Protein AF-A0A2D6U5F9-F1 (afdb_monomer_lite)

Secondary structure (DSSP, 8-state):
-------------S---------------------PPPHHHHHHHH----SS-----EEE-TT-EEEETTEEEETTT--EEESS-------S-TT----------SS----SS------GGGTS-----S-------GGG-SS-S-SEEE-----SB-TTSPBP-GGGSGGGSSSGGGGSEEEETTEEE-SEEEE--SSSS--EEEEE-EEEETTEEEE-------SPBPBTTTB--BSSGGGS--EE-SSSEEPPPTTEEEE-SS--GGG---EEEEEEEEEEPPGGGEEEEEE-SEEEEEEEEPEETTEEP-HHHHT--TT-EEEEES--S-GGGSEEEEEE--EETTEE----TT-SEEEEEEEEEE--B---SSSSSSPPPPBSS-BHHHHHHTTTSTTS-PSSPPEEEEEEEEEEEESSTTTTTEEEE-SSTT--EEEESGGGGS-GGGGGGTT--TTTS----SSSSS------EE-S-TTTS-TT-TT----EEPSEEEEES--SS-TTS--SEEEEEETTEEEES--TT-TTTTSSEEE-S----SS----SS------SS-----TT-S-----TT-SS---S----TT------SSTT-SS----SSTT-SS----SSTT-SS-----S---S-TT----------TT-TT-------S----SS------SSS--------SS---SS-STT--S-----TT-S------SS-----SS----SS----SS--EE---S--EEEEEEESGGGPPP--B---BTTB--EEEEEEEEEEEEB--TT-S-BTSGGGEEETTTTEEEEEBSSPPPTTT--TT-EEEE-GGGTS-GGG-EEEEEEEEE-SS---TTT-TT-SEEEEE-S-TTPPP-S-BPTT-EEEEEEEEEEEE-BSS-B----TT-EEEEEB---SS---TT-EEEEETTEEEEEEEEEE-TT---EEEEE---SSS--EEEEEETTT--EEE-S----SS-------SSTTSSEEEEESSSSEEEEEETTT--EEE-S-----TT--SEEE-TTT--EEE-SS----B-TTS--B------SSS----SS-----SSS-----S-----SS-EEEEETTEEEEEE-TTS-EEETTEEEEE-TTSPBPEEE----SEEEEEPPTT-EEEE--SS-EEEEPPTTPPTT-EEEEEE-S---BTTB-EEEEPPTT--BTTB--------TT---TT--S-EEEE-STT-EEEEEEE-SB-TTSSB----GGG-EEEEEE-

Structure (mmCIF, N/CA/C/O backbone):
data_AF-A0A2D6U5F9-F1
#
_entry.id   AF-A0A2D6U5F9-F1
#
loop_
_atom_site.group_PDB
_atom_site.id
_atom_site.type_symbol
_atom_site.label_atom_id
_atom_site.label_alt_id
_atom_site.label_comp_id
_atom_site.label_asym_id
_atom_site.label_entity_id
_atom_site.label_seq_id
_atom_site.pdbx_PDB_ins_code
_atom_site.Cartn_x
_atom_site.Cartn_y
_atom_site.Cartn_z
_atom_site.occupancy
_atom_site.B_iso_or_equiv
_atom_site.auth_seq_id
_atom_site.auth_comp_id
_atom_site.auth_asym_id
_atom_site.auth_atom_id
_atom_site.pdbx_PDB_model_num
ATOM 1 N N . GLU A 1 1 ? 73.050 -82.430 -125.285 1.00 37.78 1 GLU A N 1
ATOM 2 C CA . GLU A 1 1 ? 74.460 -82.247 -125.682 1.00 37.78 1 GLU A CA 1
ATOM 3 C C . GLU A 1 1 ? 74.948 -80.925 -125.089 1.00 37.78 1 GLU A C 1
ATOM 5 O O . GLU A 1 1 ? 74.364 -79.891 -125.355 1.00 37.78 1 GLU A O 1
ATOM 10 N N . LEU A 1 2 ? 75.567 -81.007 -123.911 1.00 29.89 2 LEU A N 1
ATOM 11 C CA . LEU A 1 2 ? 76.982 -80.679 -123.686 1.00 29.89 2 LEU A CA 1
ATOM 12 C C . LEU A 1 2 ? 77.349 -79.187 -123.866 1.00 29.89 2 LEU A C 1
ATOM 14 O O . LEU A 1 2 ? 77.885 -78.771 -124.878 1.00 29.89 2 LEU A O 1
ATOM 18 N N . ARG A 1 3 ? 77.220 -78.487 -122.728 1.00 31.97 3 ARG A N 1
ATOM 19 C CA . ARG A 1 3 ? 78.206 -77.569 -122.120 1.00 31.97 3 ARG A CA 1
ATOM 20 C C . ARG A 1 3 ? 78.377 -76.141 -122.675 1.00 31.97 3 ARG A C 1
ATOM 22 O O . ARG A 1 3 ? 79.118 -75.908 -123.617 1.00 31.97 3 ARG A O 1
ATOM 29 N N . ARG A 1 4 ? 77.977 -75.240 -121.763 1.00 36.28 4 ARG A N 1
ATOM 30 C CA . ARG A 1 4 ? 78.707 -74.099 -121.157 1.00 36.28 4 ARG A CA 1
ATOM 31 C C . ARG A 1 4 ? 78.268 -72.682 -121.572 1.00 36.28 4 ARG A C 1
ATOM 33 O O . ARG A 1 4 ? 77.734 -72.509 -122.655 1.00 36.28 4 ARG A O 1
ATOM 40 N N . PRO A 1 5 ? 78.385 -71.715 -120.632 1.00 49.78 5 PRO A N 1
ATOM 41 C CA . PRO A 1 5 ? 77.367 -70.694 -120.394 1.00 49.78 5 PRO A CA 1
ATOM 42 C C . PRO A 1 5 ? 77.846 -69.272 -120.712 1.00 49.78 5 PRO A C 1
ATOM 44 O O . PRO A 1 5 ? 79.041 -68.994 -120.671 1.00 49.78 5 PRO A O 1
ATOM 47 N N . SER A 1 6 ? 76.906 -68.342 -120.858 1.00 29.66 6 SER A N 1
ATOM 48 C CA . SER A 1 6 ? 77.146 -66.930 -120.547 1.00 29.66 6 SER A CA 1
ATOM 49 C C . SER A 1 6 ? 75.837 -66.221 -120.212 1.00 29.66 6 SER A C 1
ATOM 51 O O . SER A 1 6 ? 74.839 -66.352 -120.915 1.00 29.66 6 SER A O 1
ATOM 53 N N . ILE A 1 7 ? 75.876 -65.490 -119.102 1.00 39.53 7 ILE A N 1
ATOM 54 C CA . ILE A 1 7 ? 74.830 -64.620 -118.576 1.00 39.53 7 ILE A CA 1
ATOM 55 C C . ILE A 1 7 ? 74.784 -63.332 -119.416 1.00 39.53 7 ILE A C 1
ATOM 57 O O . ILE A 1 7 ? 75.830 -62.754 -119.697 1.00 39.53 7 ILE A O 1
ATOM 61 N N . ALA A 1 8 ? 73.587 -62.868 -119.768 1.00 31.81 8 ALA A N 1
ATOM 62 C CA . ALA A 1 8 ? 73.297 -61.469 -120.079 1.00 31.81 8 ALA A CA 1
ATOM 63 C C . ALA A 1 8 ? 71.787 -61.242 -119.928 1.00 31.81 8 ALA A C 1
ATOM 65 O O . ALA A 1 8 ? 70.976 -61.951 -120.523 1.00 31.81 8 ALA A O 1
ATOM 66 N N . ARG A 1 9 ? 71.419 -60.269 -119.089 1.00 41.56 9 ARG A N 1
ATOM 67 C CA . ARG A 1 9 ? 70.073 -59.692 -119.043 1.00 41.56 9 ARG A CA 1
ATOM 68 C C . ARG A 1 9 ? 69.928 -58.780 -120.254 1.00 41.56 9 ARG A C 1
ATOM 70 O O . ARG A 1 9 ? 70.746 -57.881 -120.419 1.00 41.56 9 ARG A O 1
ATOM 77 N N . ALA A 1 10 ? 68.888 -58.991 -121.046 1.00 37.97 10 ALA A N 1
ATOM 78 C CA . ALA A 1 10 ? 68.513 -58.112 -122.142 1.00 37.97 10 ALA A CA 1
ATOM 79 C C . ALA A 1 10 ? 67.037 -57.733 -121.989 1.00 37.97 10 ALA A C 1
ATOM 81 O O . ALA A 1 10 ? 66.177 -58.600 -121.823 1.00 37.97 10 ALA A O 1
ATOM 82 N N . GLY A 1 11 ? 66.786 -56.423 -121.986 1.00 32.50 11 GLY A N 1
ATOM 83 C CA . GLY A 1 11 ? 65.466 -55.828 -122.132 1.00 32.50 11 GLY A CA 1
ATOM 84 C C . GLY A 1 11 ? 65.037 -55.838 -123.600 1.00 32.50 11 GLY A C 1
ATOM 85 O O . GLY A 1 11 ? 65.839 -55.592 -124.494 1.00 32.50 11 GLY A O 1
ATOM 86 N N . ASN A 1 12 ? 63.761 -56.141 -123.806 1.00 30.78 12 ASN A N 1
ATOM 87 C CA . ASN A 1 12 ? 63.013 -56.153 -125.065 1.00 30.78 12 ASN A CA 1
ATOM 88 C C . ASN A 1 12 ? 62.202 -54.836 -125.151 1.00 30.78 12 ASN A C 1
ATOM 90 O O . ASN A 1 12 ? 61.698 -54.412 -124.113 1.00 30.78 12 ASN A O 1
ATOM 94 N N . HIS A 1 13 ? 62.004 -54.118 -126.269 1.00 33.66 13 HIS A N 1
ATOM 95 C CA . HIS A 1 13 ? 62.062 -54.396 -127.722 1.00 33.66 13 HIS A CA 1
ATOM 96 C C . HIS A 1 13 ? 62.528 -53.121 -128.482 1.00 33.66 13 HIS A C 1
ATOM 98 O O . HIS A 1 13 ? 62.314 -52.023 -127.981 1.00 33.66 13 HIS A O 1
ATOM 104 N N . THR A 1 14 ? 63.151 -53.168 -129.668 1.00 30.39 14 THR A N 1
ATOM 105 C CA . THR A 1 14 ? 62.549 -53.597 -130.953 1.00 30.39 14 THR A CA 1
ATOM 106 C C . THR A 1 14 ? 63.107 -54.893 -131.554 1.00 30.39 14 THR A C 1
ATOM 108 O O . THR A 1 14 ? 64.291 -55.191 -131.481 1.00 30.39 14 THR A O 1
ATOM 111 N N . PHE A 1 15 ? 62.182 -55.650 -132.142 1.00 35.97 15 PHE A N 1
ATOM 112 C CA . PHE A 1 15 ? 62.238 -57.042 -132.586 1.00 35.97 15 PHE A CA 1
ATOM 113 C C . PHE A 1 15 ? 63.214 -57.348 -133.739 1.00 35.97 15 PHE A C 1
ATOM 115 O O . PHE A 1 15 ? 63.194 -56.660 -134.756 1.00 35.97 15 PHE A O 1
ATOM 122 N N . GLU A 1 16 ? 63.913 -58.487 -133.649 1.00 35.50 16 GLU A N 1
ATOM 123 C CA . GLU A 1 16 ? 64.264 -59.307 -134.817 1.00 35.50 16 GLU A CA 1
ATOM 124 C C . GLU A 1 16 ? 63.254 -60.463 -134.906 1.00 35.50 16 GLU A C 1
ATOM 126 O O . GLU A 1 16 ? 63.136 -61.299 -134.007 1.00 35.50 16 GLU A O 1
ATOM 131 N N . TYR A 1 17 ? 62.460 -60.437 -135.978 1.00 36.56 17 TYR A N 1
ATOM 132 C CA . TYR A 1 17 ? 61.464 -61.444 -136.325 1.00 36.56 17 TYR A CA 1
ATOM 133 C C . TYR A 1 17 ? 62.128 -62.637 -137.019 1.00 36.56 17 TYR A C 1
ATOM 135 O O . TYR A 1 17 ? 62.833 -62.490 -138.015 1.00 36.56 17 TYR A O 1
ATOM 143 N N . LEU A 1 18 ? 61.789 -63.834 -136.542 1.00 33.72 18 LEU A N 1
ATOM 144 C CA . LEU A 1 18 ? 61.851 -65.075 -137.306 1.00 33.72 18 LEU A CA 1
ATOM 145 C C . LEU A 1 18 ? 60.789 -64.998 -138.422 1.00 33.72 18 LEU A C 1
ATOM 147 O O . LEU A 1 18 ? 59.597 -64.933 -138.123 1.00 33.72 18 LEU A O 1
ATOM 151 N N . GLY A 1 19 ? 61.179 -65.024 -139.697 1.00 33.47 19 GLY A N 1
ATOM 152 C CA . GLY A 1 19 ? 60.201 -65.092 -140.787 1.00 33.47 19 GLY A CA 1
ATOM 153 C C . GLY A 1 19 ? 60.813 -65.219 -142.180 1.00 33.47 19 GLY A C 1
ATOM 154 O O . GLY A 1 19 ? 61.546 -64.349 -142.626 1.00 33.47 19 GLY A O 1
ATOM 155 N N . PHE A 1 20 ? 60.492 -66.321 -142.860 1.00 29.47 20 PHE A N 1
ATOM 156 C CA . PHE A 1 20 ? 60.871 -66.674 -144.233 1.00 29.47 20 PHE A CA 1
ATOM 157 C C . PHE A 1 20 ? 60.461 -65.633 -145.298 1.00 29.47 20 PHE A C 1
ATOM 159 O O . PHE A 1 20 ? 59.310 -65.205 -145.319 1.00 29.47 20 PHE A O 1
ATOM 166 N N . GLY A 1 21 ? 61.333 -65.404 -146.292 1.00 29.05 21 GLY A N 1
ATOM 167 C CA . GLY A 1 21 ? 60.948 -64.999 -147.661 1.00 29.05 21 GLY A CA 1
ATOM 168 C C . GLY A 1 21 ? 61.686 -63.770 -148.228 1.00 29.05 21 GLY A C 1
ATOM 169 O O . GLY A 1 21 ? 62.033 -62.887 -147.458 1.00 29.05 21 GLY A O 1
ATOM 170 N N . PRO A 1 22 ? 61.988 -63.706 -149.545 1.00 38.31 22 PRO A N 1
ATOM 171 C CA . PRO A 1 22 ? 63.268 -63.183 -150.032 1.00 38.31 22 PRO A CA 1
ATOM 172 C C . PRO A 1 22 ? 63.221 -61.825 -150.761 1.00 38.31 22 PRO A C 1
ATOM 174 O O . PRO A 1 22 ? 62.235 -61.483 -151.408 1.00 38.31 22 PRO A O 1
ATOM 177 N N . GLY A 1 23 ? 64.385 -61.161 -150.790 1.00 28.16 23 GLY A N 1
ATOM 178 C CA . GLY A 1 23 ? 64.779 -60.139 -151.776 1.00 28.16 23 GLY A CA 1
ATOM 179 C C . GLY A 1 23 ? 64.889 -58.727 -151.180 1.00 28.16 23 GLY A C 1
ATOM 180 O O . GLY A 1 23 ? 63.961 -58.270 -150.537 1.00 28.16 23 GLY A O 1
ATOM 181 N N . ASN A 1 24 ? 65.957 -57.946 -151.352 1.00 32.06 24 ASN A N 1
ATOM 182 C CA . ASN A 1 24 ? 67.089 -58.023 -152.270 1.00 32.06 24 ASN A CA 1
ATOM 183 C C . ASN A 1 24 ? 68.257 -57.187 -151.696 1.00 32.06 24 ASN A C 1
ATOM 185 O O . ASN A 1 24 ? 68.036 -56.134 -151.100 1.00 32.06 24 ASN A O 1
ATOM 189 N N . TYR A 1 25 ? 69.485 -57.666 -151.884 1.00 31.48 25 TYR A N 1
ATOM 190 C CA . TYR A 1 25 ? 70.739 -57.051 -151.438 1.00 31.48 25 TYR A CA 1
ATOM 191 C C . TYR A 1 25 ? 71.212 -55.969 -152.419 1.00 31.48 25 TYR A C 1
ATOM 193 O O . TYR A 1 25 ? 71.072 -56.153 -153.625 1.00 31.48 25 TYR A O 1
ATOM 201 N N . SER A 1 26 ? 71.910 -54.932 -151.936 1.00 35.28 26 SER A N 1
ATOM 202 C CA . SER A 1 26 ? 73.139 -54.507 -152.621 1.00 35.28 26 SER A CA 1
ATOM 203 C C . SER A 1 26 ? 74.097 -53.730 -151.715 1.00 35.28 26 SER A C 1
ATOM 205 O O . SER A 1 26 ? 73.728 -52.822 -150.979 1.00 35.28 26 SER A O 1
ATOM 207 N N . THR A 1 27 ? 75.349 -54.155 -151.803 1.00 38.78 27 THR A N 1
ATOM 208 C CA . THR A 1 27 ? 76.537 -53.856 -151.004 1.00 38.78 27 THR A CA 1
ATOM 209 C C . THR A 1 27 ? 77.435 -52.801 -151.655 1.00 38.78 27 THR A C 1
ATOM 211 O O . THR A 1 27 ? 77.640 -52.849 -152.866 1.00 38.78 27 THR A O 1
ATOM 214 N N . GLY A 1 28 ? 78.083 -51.953 -150.848 1.00 30.64 28 GLY A N 1
ATOM 215 C CA . GLY A 1 28 ? 79.266 -51.172 -151.234 1.00 30.64 28 GLY A CA 1
ATOM 216 C C . GLY A 1 28 ? 80.220 -51.005 -150.043 1.00 30.64 28 GLY A C 1
ATOM 217 O O . GLY A 1 28 ? 79.829 -50.446 -149.025 1.00 30.64 28 GLY A O 1
ATOM 218 N N . LEU A 1 29 ? 81.439 -51.547 -150.148 1.00 33.44 29 LEU A N 1
ATOM 219 C CA . LEU A 1 29 ? 82.498 -51.544 -149.120 1.00 33.44 29 LEU A CA 1
ATOM 220 C C . LEU A 1 29 ? 83.170 -50.154 -148.937 1.00 33.44 29 LEU A C 1
ATOM 222 O O . LEU A 1 29 ? 83.095 -49.329 -149.847 1.00 33.44 29 LEU A O 1
ATOM 226 N N . PRO A 1 30 ? 83.835 -49.893 -147.784 1.00 46.78 30 PRO A N 1
ATOM 227 C CA . PRO A 1 30 ? 84.103 -48.550 -147.255 1.00 46.78 30 PRO A CA 1
ATOM 228 C C . PRO A 1 30 ? 85.498 -47.986 -147.591 1.00 46.78 30 PRO A C 1
ATOM 230 O O . PRO A 1 30 ? 86.468 -48.731 -147.728 1.00 46.78 30 PRO A O 1
ATOM 233 N N . ALA A 1 31 ? 85.613 -46.652 -147.607 1.00 35.50 31 ALA A N 1
ATOM 234 C CA . ALA A 1 31 ? 86.879 -45.912 -147.564 1.00 35.50 31 ALA A CA 1
ATOM 235 C C . ALA A 1 31 ? 87.090 -45.293 -146.165 1.00 35.50 31 ALA A C 1
ATOM 237 O O . ALA A 1 31 ? 86.142 -44.820 -145.541 1.00 35.50 31 ALA A O 1
ATOM 238 N N . ARG A 1 32 ? 88.331 -45.344 -145.659 1.00 38.94 32 ARG A N 1
ATOM 239 C CA . ARG A 1 32 ? 88.732 -44.918 -144.304 1.00 38.94 32 ARG A CA 1
ATOM 240 C C . ARG A 1 32 ? 88.943 -43.393 -144.199 1.00 38.94 32 ARG A C 1
ATOM 242 O O . ARG A 1 32 ? 89.376 -42.755 -145.149 1.00 38.94 32 ARG A O 1
ATOM 249 N N . GLN A 1 33 ? 88.619 -42.910 -143.001 1.00 50.50 33 GLN A N 1
ATOM 250 C CA . GLN A 1 33 ? 88.454 -41.570 -142.401 1.00 50.50 33 GLN A CA 1
ATOM 251 C C . GLN A 1 33 ? 89.731 -40.734 -142.177 1.00 50.50 33 GLN A C 1
ATOM 253 O O . GLN A 1 33 ? 90.789 -41.333 -142.016 1.00 50.50 33 GLN A O 1
ATOM 258 N N . GLU A 1 34 ? 89.612 -39.394 -142.012 1.00 43.81 34 GLU A N 1
ATOM 259 C CA . GLU A 1 34 ? 90.704 -38.569 -141.431 1.00 43.81 34 GLU A CA 1
ATOM 260 C C . GLU A 1 34 ? 90.361 -37.163 -140.824 1.00 43.81 34 GLU A C 1
ATOM 262 O O . GLU A 1 34 ? 91.190 -36.265 -140.907 1.00 43.81 34 GLU A O 1
ATOM 267 N N . ILE A 1 35 ? 89.202 -36.911 -140.173 1.00 52.81 35 ILE A N 1
ATOM 268 C CA . ILE A 1 35 ? 88.971 -35.666 -139.366 1.00 52.81 35 ILE A CA 1
ATOM 269 C C . ILE A 1 35 ? 88.151 -35.959 -138.084 1.00 52.81 35 ILE A C 1
ATOM 271 O O . ILE A 1 35 ? 87.189 -36.725 -138.138 1.00 52.81 35 ILE A O 1
ATOM 275 N N . VAL A 1 36 ? 88.520 -35.344 -136.946 1.00 55.72 36 VAL A N 1
ATOM 276 C CA . VAL A 1 36 ? 87.775 -35.339 -135.661 1.00 55.72 36 VAL A CA 1
ATOM 277 C C . VAL A 1 36 ? 87.019 -34.007 -135.524 1.00 55.72 36 VAL A C 1
ATOM 279 O O . VAL A 1 36 ? 87.637 -32.948 -135.605 1.00 55.72 36 VAL A O 1
ATOM 282 N N . LEU A 1 37 ? 85.694 -34.050 -135.353 1.00 57.41 37 LEU A N 1
ATOM 283 C CA . LEU A 1 37 ? 84.812 -32.872 -135.276 1.00 57.41 37 LEU A CA 1
ATOM 284 C C . LEU A 1 37 ? 84.729 -32.299 -133.842 1.00 57.41 37 LEU A C 1
ATOM 286 O O . LEU A 1 37 ? 84.866 -33.040 -132.871 1.00 57.41 37 LEU A O 1
ATOM 290 N N . THR A 1 38 ? 84.489 -30.986 -133.698 1.00 62.69 38 THR A N 1
ATOM 291 C CA . THR A 1 38 ? 84.202 -30.341 -132.391 1.00 62.69 38 THR A CA 1
ATOM 292 C C . THR A 1 38 ? 82.740 -30.555 -131.969 1.00 62.69 38 THR A C 1
ATOM 294 O O . THR A 1 38 ? 81.891 -30.769 -132.827 1.00 62.69 38 THR A O 1
ATOM 297 N N . ALA A 1 39 ? 82.403 -30.466 -130.673 1.00 59.28 39 ALA A N 1
ATOM 298 C CA . ALA A 1 39 ? 81.063 -30.808 -130.157 1.00 59.28 39 ALA A CA 1
ATOM 299 C C . ALA A 1 39 ? 79.901 -30.034 -130.821 1.00 59.28 39 ALA A C 1
ATOM 301 O O . ALA A 1 39 ? 78.855 -30.615 -131.110 1.00 59.28 39 ALA A O 1
ATOM 302 N N . THR A 1 40 ? 80.092 -28.747 -131.131 1.00 61.75 40 THR A N 1
ATOM 303 C CA . THR A 1 40 ? 79.110 -27.934 -131.870 1.00 61.75 40 THR A CA 1
ATOM 304 C C . THR A 1 40 ? 79.043 -28.333 -133.349 1.00 61.75 40 THR A C 1
ATOM 306 O O . THR A 1 40 ? 77.967 -28.352 -133.940 1.00 61.75 40 THR A O 1
ATOM 309 N N . GLN A 1 41 ? 80.174 -28.705 -133.958 1.00 60.00 41 GLN A N 1
ATOM 310 C CA . GLN A 1 41 ? 80.221 -29.192 -135.343 1.00 60.00 41 GLN A CA 1
ATOM 311 C C . GLN A 1 41 ? 79.633 -30.606 -135.488 1.00 60.00 41 GLN A C 1
ATOM 313 O O . GLN A 1 41 ? 79.055 -30.905 -136.528 1.00 60.00 41 GLN A O 1
ATOM 318 N N . ASP A 1 42 ? 79.711 -31.442 -134.450 1.00 60.34 42 ASP A N 1
ATOM 319 C CA . ASP A 1 42 ? 79.089 -32.771 -134.389 1.00 60.34 42 ASP A CA 1
ATOM 320 C C . ASP A 1 42 ? 77.555 -32.662 -134.250 1.00 60.34 42 ASP A C 1
ATOM 322 O O . ASP A 1 42 ? 76.817 -33.394 -134.910 1.00 60.34 42 ASP A O 1
ATOM 326 N N . TYR A 1 43 ? 77.064 -31.664 -133.495 1.00 61.94 43 TYR A N 1
ATOM 327 C CA . TYR A 1 43 ? 75.639 -31.298 -133.441 1.00 61.94 43 TYR A CA 1
ATOM 328 C C . TYR A 1 43 ? 75.119 -30.795 -134.802 1.00 61.94 43 TYR A C 1
ATOM 330 O O . TYR A 1 43 ? 74.098 -31.277 -135.295 1.00 61.94 43 TYR A O 1
ATOM 338 N N . TYR A 1 44 ? 75.848 -29.893 -135.473 1.00 63.50 44 TYR A N 1
ATOM 339 C CA . TYR A 1 44 ? 75.451 -29.383 -136.795 1.00 63.50 44 TYR A CA 1
ATOM 340 C C . TYR A 1 44 ? 75.586 -30.416 -137.932 1.00 63.50 44 TYR A C 1
ATOM 342 O O . TYR A 1 44 ? 74.803 -30.374 -138.879 1.00 63.50 44 TYR A O 1
ATOM 350 N N . ALA A 1 45 ? 76.516 -31.376 -137.851 1.00 57.66 45 ALA A N 1
ATOM 351 C CA . ALA A 1 45 ? 76.636 -32.465 -138.829 1.00 57.66 45 ALA A CA 1
ATOM 352 C C . ALA A 1 45 ? 75.446 -33.446 -138.789 1.00 57.66 45 ALA A C 1
ATOM 354 O O . ALA A 1 45 ? 75.143 -34.087 -139.797 1.00 57.66 45 ALA A O 1
ATOM 355 N N . GLN A 1 46 ? 74.754 -33.538 -137.648 1.00 57.16 46 GLN A N 1
ATOM 356 C CA . GLN A 1 46 ? 73.573 -34.385 -137.447 1.00 57.16 46 GLN A CA 1
ATOM 357 C C . GLN A 1 46 ? 72.245 -33.633 -137.672 1.00 57.16 46 GLN A C 1
ATOM 359 O O . GLN A 1 46 ? 71.203 -34.264 -137.839 1.00 57.16 46 GLN A O 1
ATOM 364 N N . ALA A 1 47 ? 72.277 -32.297 -137.760 1.00 57.88 47 ALA A N 1
ATOM 365 C CA . ALA A 1 47 ? 71.111 -31.437 -137.957 1.00 57.88 47 ALA A CA 1
ATOM 366 C C . ALA A 1 47 ? 71.209 -30.635 -139.271 1.00 57.88 47 ALA A C 1
ATOM 368 O O . ALA A 1 47 ? 71.656 -29.488 -139.298 1.00 57.88 47 ALA A O 1
ATOM 369 N N . LYS A 1 48 ? 70.749 -31.209 -140.393 1.00 47.41 48 LYS A N 1
ATOM 370 C CA . LYS A 1 48 ? 70.620 -30.468 -141.663 1.00 47.41 48 LYS A CA 1
ATOM 371 C C . LYS A 1 48 ? 69.287 -29.702 -141.695 1.00 47.41 48 LYS A C 1
ATOM 373 O O . LYS A 1 48 ? 68.236 -30.304 -141.891 1.00 47.41 48 LYS A O 1
ATOM 378 N N . ARG A 1 49 ? 69.322 -28.372 -141.531 1.00 55.16 49 ARG A N 1
ATOM 379 C CA . ARG A 1 49 ? 68.185 -27.473 -141.820 1.00 55.16 49 ARG A CA 1
ATOM 380 C C . ARG A 1 49 ? 68.155 -27.167 -143.323 1.00 55.16 49 ARG A C 1
ATOM 382 O O . ARG A 1 49 ? 69.069 -26.528 -143.832 1.00 55.16 49 ARG A O 1
ATOM 389 N N . GLN A 1 50 ? 67.121 -27.619 -144.028 1.00 46.47 50 GLN A N 1
ATOM 390 C CA . GLN A 1 50 ? 66.783 -27.132 -145.369 1.00 46.47 50 GLN A CA 1
ATOM 391 C C . GLN A 1 50 ? 65.270 -26.856 -145.400 1.00 46.47 50 GLN A C 1
ATOM 393 O O . GLN A 1 50 ? 64.481 -27.720 -145.029 1.00 46.47 50 GLN A O 1
ATOM 398 N N . ASP A 1 51 ? 64.921 -25.611 -145.728 1.00 52.00 51 ASP A N 1
ATOM 399 C CA . ASP A 1 51 ? 63.622 -24.917 -145.651 1.00 52.00 51 ASP A CA 1
ATOM 400 C C . ASP A 1 51 ? 62.341 -25.775 -145.572 1.00 52.00 51 ASP A C 1
ATOM 402 O O . ASP A 1 51 ? 61.760 -26.151 -146.590 1.00 52.00 51 ASP A O 1
ATOM 406 N N . GLY A 1 52 ? 61.841 -26.007 -144.345 1.00 47.47 52 GLY A N 1
ATOM 407 C CA . GLY A 1 52 ? 60.516 -26.614 -144.141 1.00 47.47 52 GLY A CA 1
ATOM 408 C C . GLY A 1 52 ? 60.106 -27.082 -142.733 1.00 47.47 52 GLY A C 1
ATOM 409 O O . GLY A 1 52 ? 58.955 -27.478 -142.572 1.00 47.47 52 GLY A O 1
ATOM 410 N N . GLY A 1 53 ? 60.966 -27.044 -141.704 1.00 47.62 53 GLY A N 1
ATOM 411 C CA . GLY A 1 53 ? 60.576 -27.379 -140.318 1.00 47.62 53 GLY A CA 1
ATOM 412 C C . GLY A 1 53 ? 61.669 -28.059 -139.482 1.00 47.62 53 GLY A C 1
ATOM 413 O O . GLY A 1 53 ? 62.614 -28.629 -140.024 1.00 47.62 53 GLY A O 1
ATOM 414 N N . ILE A 1 54 ? 61.551 -27.971 -138.148 1.00 48.34 54 ILE A N 1
ATOM 415 C CA . ILE A 1 54 ? 62.467 -28.600 -137.178 1.00 48.34 54 ILE A CA 1
ATOM 416 C C . ILE A 1 54 ? 62.174 -30.101 -137.110 1.00 48.34 54 ILE A C 1
ATOM 418 O O . ILE A 1 54 ? 61.099 -30.518 -136.682 1.00 48.34 54 ILE A O 1
ATOM 422 N N . VAL A 1 55 ? 63.143 -30.917 -137.518 1.00 47.19 55 VAL A N 1
ATOM 423 C CA . VAL A 1 55 ? 63.081 -32.375 -137.387 1.00 47.19 55 VAL A CA 1
ATOM 424 C C . VAL A 1 55 ? 63.563 -32.754 -135.985 1.00 47.19 55 VAL A C 1
ATOM 426 O O . VAL A 1 55 ? 64.716 -32.515 -135.634 1.00 47.19 55 VAL A O 1
ATOM 429 N N . PHE A 1 56 ? 62.667 -33.320 -135.173 1.00 51.47 56 PHE A N 1
ATOM 430 C CA . PHE A 1 56 ? 62.974 -33.861 -133.847 1.00 51.47 56 PHE A CA 1
ATOM 431 C C . PHE A 1 56 ? 63.834 -35.122 -134.016 1.00 51.47 56 PHE A C 1
ATOM 433 O O . PHE A 1 56 ? 63.340 -36.153 -134.473 1.00 51.47 56 PHE A O 1
ATOM 440 N N . TYR A 1 57 ? 65.129 -35.030 -133.706 1.00 54.75 57 TYR A N 1
ATOM 441 C CA . TYR A 1 57 ? 66.075 -36.140 -133.826 1.00 54.75 57 TYR A CA 1
ATOM 442 C C . TYR A 1 57 ? 66.497 -36.629 -132.437 1.00 54.75 57 TYR A C 1
ATOM 444 O O . TYR A 1 57 ? 66.932 -35.840 -131.598 1.00 54.75 57 TYR A O 1
ATOM 452 N N . THR A 1 58 ? 66.361 -37.936 -132.208 1.00 57.69 58 THR A N 1
ATOM 453 C CA . THR A 1 58 ? 66.928 -38.644 -131.054 1.00 57.69 58 THR A CA 1
ATOM 454 C C . THR A 1 58 ? 67.931 -39.654 -131.586 1.00 57.69 58 THR A C 1
ATOM 456 O O . THR A 1 58 ? 67.545 -40.605 -132.270 1.00 57.69 58 THR A O 1
ATOM 459 N N . GLY A 1 59 ? 69.211 -39.450 -131.303 1.00 58.75 59 GLY A N 1
ATOM 460 C CA . GLY A 1 59 ? 70.273 -40.307 -131.813 1.00 58.75 59 GLY A CA 1
ATOM 461 C C . GLY A 1 59 ? 71.449 -40.372 -130.854 1.00 58.75 59 GLY A C 1
ATOM 462 O O . GLY A 1 59 ? 71.739 -39.415 -130.137 1.00 58.75 59 GLY A O 1
ATOM 463 N N . ILE A 1 60 ? 72.101 -41.531 -130.838 1.00 65.38 60 ILE A N 1
ATOM 464 C CA . ILE A 1 60 ? 73.345 -41.772 -130.110 1.00 65.38 60 ILE A CA 1
ATOM 465 C C . ILE A 1 60 ? 74.487 -41.731 -131.122 1.00 65.38 60 ILE A C 1
ATOM 467 O O . ILE A 1 60 ? 74.427 -42.413 -132.148 1.00 65.38 60 ILE A O 1
ATOM 471 N N . ASN A 1 61 ? 75.516 -40.929 -130.847 1.00 62.22 61 ASN A N 1
ATOM 472 C CA . ASN A 1 61 ? 76.723 -40.916 -131.672 1.00 62.22 61 ASN A CA 1
ATOM 473 C C . ASN A 1 61 ? 77.624 -42.126 -131.349 1.00 62.22 61 ASN A C 1
ATOM 475 O O . ASN A 1 61 ? 77.417 -42.860 -130.381 1.00 62.22 61 ASN A O 1
ATOM 479 N N . SER A 1 62 ? 78.666 -42.340 -132.154 1.00 56.75 62 SER A N 1
ATOM 480 C CA . SER A 1 62 ? 79.607 -43.461 -131.998 1.00 56.75 62 SER A CA 1
ATOM 481 C C . SER A 1 62 ? 80.401 -43.460 -130.680 1.00 56.75 62 SER A C 1
ATOM 483 O O . SER A 1 62 ? 81.070 -44.450 -130.392 1.00 56.75 62 SER A O 1
ATOM 485 N N . ASN A 1 63 ? 80.314 -42.387 -129.882 1.00 61.34 63 ASN A N 1
ATOM 486 C CA . ASN A 1 63 ? 80.943 -42.258 -128.565 1.00 61.34 63 ASN A CA 1
ATOM 487 C C . ASN A 1 63 ? 79.972 -42.545 -127.399 1.00 61.34 63 ASN A C 1
ATOM 489 O O . ASN A 1 63 ? 80.381 -42.474 -126.243 1.00 61.34 63 ASN A O 1
ATOM 493 N N . GLY A 1 64 ? 78.711 -42.901 -127.681 1.00 62.00 64 GLY A N 1
ATOM 494 C CA . GLY A 1 64 ? 77.721 -43.272 -126.665 1.00 62.00 64 GLY A CA 1
ATOM 495 C C . GLY A 1 64 ? 76.991 -42.093 -126.010 1.00 62.00 64 GLY A C 1
ATOM 496 O O . GLY A 1 64 ? 76.335 -42.291 -124.993 1.00 62.00 64 GLY A O 1
ATOM 497 N N . GLU A 1 65 ? 77.083 -40.880 -126.562 1.00 67.44 65 GLU A N 1
ATOM 498 C CA . GLU A 1 65 ? 76.411 -39.682 -126.038 1.00 67.44 65 GLU A CA 1
ATOM 499 C C . GLU A 1 65 ? 75.010 -39.536 -126.656 1.00 67.44 65 GLU A C 1
ATOM 501 O O . GLU A 1 65 ? 74.847 -39.666 -127.873 1.00 67.44 65 GLU A O 1
ATOM 506 N N . LEU A 1 66 ? 73.996 -39.285 -125.818 1.00 67.81 66 LEU A N 1
ATOM 507 C CA . LEU A 1 66 ? 72.594 -39.176 -126.228 1.00 67.81 66 LEU A CA 1
ATOM 508 C C . LEU A 1 66 ? 72.229 -37.710 -126.481 1.00 67.81 66 LEU A C 1
ATOM 510 O O . LEU A 1 66 ? 72.323 -36.876 -125.579 1.00 67.81 66 LEU A O 1
ATOM 514 N N . TYR A 1 67 ? 71.758 -37.415 -127.692 1.00 67.19 67 TYR A N 1
ATOM 515 C CA . TYR A 1 67 ? 71.260 -36.094 -128.069 1.00 67.19 67 TYR A CA 1
ATOM 516 C C . TYR A 1 67 ? 69.731 -36.124 -128.186 1.00 67.19 67 TYR A C 1
ATOM 518 O O . TYR A 1 67 ? 69.176 -36.921 -128.948 1.00 67.19 67 TYR A O 1
ATOM 526 N N . ILE A 1 68 ? 69.053 -35.262 -127.419 1.00 66.31 68 ILE A N 1
ATOM 527 C CA . ILE A 1 68 ? 67.598 -35.040 -127.474 1.00 66.31 68 ILE A CA 1
ATOM 528 C C . ILE A 1 68 ? 67.370 -33.537 -127.648 1.00 66.31 68 ILE A C 1
ATOM 530 O O . ILE A 1 68 ? 67.503 -32.765 -126.698 1.00 66.31 68 ILE A O 1
ATOM 534 N N . GLY A 1 69 ? 67.031 -33.104 -128.863 1.00 67.31 69 GLY A N 1
ATOM 535 C CA . GLY A 1 69 ? 66.873 -31.677 -129.160 1.00 67.31 69 GLY A CA 1
ATOM 536 C C . GLY A 1 69 ? 68.168 -30.890 -128.919 1.00 67.31 69 GLY A C 1
ATOM 537 O O . GLY A 1 69 ? 69.225 -31.285 -129.398 1.00 67.31 69 GLY A O 1
ATOM 538 N N . ASN A 1 70 ? 68.098 -29.792 -128.161 1.00 61.94 70 ASN A N 1
ATOM 539 C CA . ASN A 1 70 ? 69.238 -28.926 -127.819 1.00 61.94 70 ASN A CA 1
ATOM 540 C C . ASN A 1 70 ? 70.033 -29.392 -126.578 1.00 61.94 70 ASN A C 1
ATOM 542 O O . ASN A 1 70 ? 70.856 -28.639 -126.051 1.00 61.94 70 ASN A O 1
ATOM 546 N N . ARG A 1 71 ? 69.776 -30.612 -126.090 1.00 64.88 71 ARG A N 1
ATOM 547 C CA . ARG A 1 71 ? 70.377 -31.166 -124.872 1.00 64.88 71 ARG A CA 1
ATOM 548 C C . ARG A 1 71 ? 71.260 -32.361 -125.204 1.00 64.88 71 ARG A C 1
ATOM 550 O O . ARG A 1 71 ? 70.809 -33.333 -125.816 1.00 64.88 71 ARG A O 1
ATOM 557 N N . LYS A 1 72 ? 72.514 -32.280 -124.763 1.00 66.12 72 LYS A N 1
ATOM 558 C CA . LYS A 1 72 ? 73.481 -33.376 -124.784 1.00 66.12 72 LYS A CA 1
ATOM 559 C C . LYS A 1 72 ? 73.510 -34.031 -123.407 1.00 66.12 72 LYS A C 1
ATOM 561 O O . LYS A 1 72 ? 73.662 -33.340 -122.402 1.00 66.12 72 LYS A O 1
ATOM 566 N N . ILE A 1 73 ? 73.380 -35.354 -123.369 1.00 70.31 73 ILE A N 1
ATOM 567 C CA . ILE A 1 73 ? 73.458 -36.148 -122.140 1.00 70.31 73 ILE A CA 1
ATOM 568 C C . ILE A 1 73 ? 74.577 -37.176 -122.302 1.00 70.31 73 ILE A C 1
ATOM 570 O O . ILE A 1 73 ? 74.536 -38.033 -123.191 1.00 70.31 73 ILE A O 1
ATOM 574 N N . ASN A 1 74 ? 75.594 -37.093 -121.443 1.00 62.47 74 ASN A N 1
ATOM 575 C CA . ASN A 1 74 ? 76.683 -38.065 -121.434 1.00 62.47 74 ASN A CA 1
ATOM 576 C C . ASN A 1 74 ? 76.228 -39.345 -120.713 1.00 62.47 74 ASN A C 1
ATOM 578 O O . ASN A 1 74 ? 75.940 -39.325 -119.517 1.00 62.47 74 ASN A O 1
ATOM 582 N N . ALA A 1 75 ? 76.179 -40.473 -121.428 1.00 60.72 75 ALA A N 1
ATOM 583 C CA . ALA A 1 75 ? 75.630 -41.723 -120.899 1.00 60.72 75 ALA A CA 1
ATOM 584 C C . ALA A 1 75 ? 76.481 -42.384 -119.794 1.00 60.72 75 ALA A C 1
ATOM 586 O O . ALA A 1 75 ? 76.013 -43.333 -119.167 1.00 60.72 75 ALA A O 1
ATOM 587 N N . ILE A 1 76 ? 77.710 -41.911 -119.547 1.00 59.44 76 ILE A N 1
ATOM 588 C CA . ILE A 1 76 ? 78.596 -42.447 -118.500 1.00 59.44 76 ILE A CA 1
ATOM 589 C C . ILE A 1 76 ? 78.578 -41.573 -117.236 1.00 59.44 76 ILE A C 1
ATOM 591 O O . ILE A 1 76 ? 78.600 -42.122 -116.136 1.00 59.44 76 ILE A O 1
ATOM 595 N N . THR A 1 77 ? 78.525 -40.242 -117.360 1.00 62.38 77 THR A N 1
ATOM 596 C CA . THR A 1 77 ? 78.574 -39.322 -116.202 1.00 62.38 77 THR A CA 1
ATOM 597 C C . THR A 1 77 ? 77.209 -38.792 -115.765 1.00 62.38 77 THR A C 1
ATOM 599 O O . THR A 1 77 ? 77.087 -38.313 -114.642 1.00 62.38 77 THR A O 1
ATOM 602 N N . GLY A 1 78 ? 76.175 -38.889 -116.610 1.00 62.59 78 GLY A N 1
ATOM 603 C CA . GLY A 1 78 ? 74.835 -38.372 -116.313 1.00 62.59 78 GLY A CA 1
ATOM 604 C C . GLY A 1 78 ? 74.731 -36.840 -116.305 1.00 62.59 78 GLY A C 1
ATOM 605 O O . GLY A 1 78 ? 73.674 -36.318 -115.965 1.00 62.59 78 GLY A O 1
ATOM 606 N N . GLU A 1 79 ? 75.796 -36.124 -116.676 1.00 62.44 79 GLU A N 1
ATOM 607 C CA . GLU A 1 79 ? 75.784 -34.666 -116.817 1.00 62.44 79 GLU A CA 1
ATOM 608 C C . GLU A 1 79 ? 75.056 -34.238 -118.092 1.00 62.44 79 GLU A C 1
ATOM 610 O O . GLU A 1 79 ? 75.201 -34.841 -119.164 1.00 62.44 79 GLU A O 1
ATOM 615 N N . GLU A 1 80 ? 74.268 -33.175 -117.950 1.00 64.88 80 GLU A N 1
ATOM 616 C CA . GLU A 1 80 ? 73.387 -32.649 -118.983 1.00 64.88 80 GLU A CA 1
ATOM 617 C C . GLU A 1 80 ? 73.814 -31.235 -119.349 1.00 64.88 80 GLU A C 1
ATOM 619 O O . GLU A 1 80 ? 73.827 -30.335 -118.509 1.00 64.88 80 GLU A O 1
ATOM 624 N N . GLU A 1 81 ? 74.143 -31.036 -120.619 1.00 63.22 81 GLU A N 1
ATOM 625 C CA . GLU A 1 81 ? 74.561 -29.745 -121.142 1.00 63.22 81 GLU A CA 1
ATOM 626 C C . GLU A 1 81 ? 73.534 -29.256 -122.170 1.00 63.22 81 GLU A C 1
ATOM 628 O O . GLU A 1 81 ? 73.241 -29.931 -123.165 1.00 63.22 81 GLU A O 1
ATOM 633 N N . PHE A 1 82 ? 72.960 -28.078 -121.911 1.00 62.12 82 PHE A N 1
ATOM 634 C CA . PHE A 1 82 ? 72.130 -27.365 -122.878 1.00 62.12 82 PHE A CA 1
ATOM 635 C C . PHE A 1 82 ? 73.041 -26.574 -123.807 1.00 62.12 82 PHE A C 1
ATOM 637 O O . PHE A 1 82 ? 73.691 -25.618 -123.386 1.00 62.12 82 PHE A O 1
ATOM 644 N N . LEU A 1 83 ? 73.065 -26.974 -125.074 1.00 62.25 83 LEU A N 1
ATOM 645 C CA . LEU A 1 83 ? 73.941 -26.387 -126.086 1.00 62.25 83 LEU A CA 1
ATOM 646 C C . LEU A 1 83 ? 73.394 -25.045 -126.628 1.00 62.25 83 LEU A C 1
ATOM 648 O O . LEU A 1 83 ? 74.115 -24.331 -127.316 1.00 62.25 83 LEU A O 1
ATOM 652 N N . GLU A 1 84 ? 72.165 -24.667 -126.245 1.00 56.47 84 GLU A N 1
ATOM 653 C CA . GLU A 1 84 ? 71.577 -23.319 -126.362 1.00 56.47 84 GLU A CA 1
ATOM 654 C C . GLU A 1 84 ? 70.764 -22.995 -125.087 1.00 56.47 84 GLU A C 1
ATOM 656 O O . GLU A 1 84 ? 69.717 -23.606 -124.855 1.00 56.47 84 GLU A O 1
ATOM 661 N N . ARG A 1 85 ? 71.221 -22.033 -124.262 1.00 52.03 85 ARG A N 1
ATOM 662 C CA . ARG A 1 85 ? 70.474 -21.460 -123.119 1.00 52.03 85 ARG A CA 1
ATOM 663 C C . ARG A 1 85 ? 70.249 -19.964 -123.355 1.00 52.03 85 ARG A C 1
ATOM 665 O O . ARG A 1 85 ? 71.190 -19.273 -123.734 1.00 52.03 85 ARG A O 1
ATOM 672 N N . ALA A 1 86 ? 69.054 -19.452 -123.060 1.00 47.69 86 ALA A N 1
ATOM 673 C CA . ALA A 1 86 ? 68.844 -18.012 -122.926 1.00 47.69 86 ALA A CA 1
ATOM 674 C C . ALA A 1 86 ? 69.443 -17.563 -121.583 1.00 47.69 86 ALA A C 1
ATOM 676 O O . ALA A 1 86 ? 68.896 -17.857 -120.521 1.00 47.69 86 ALA A O 1
ATOM 677 N N . ALA A 1 87 ? 70.612 -16.932 -121.631 1.00 46.97 87 ALA A N 1
ATOM 678 C CA . ALA A 1 87 ? 71.235 -16.259 -120.500 1.00 46.97 87 ALA A CA 1
ATOM 679 C C . ALA A 1 87 ? 71.268 -14.763 -120.810 1.00 46.97 87 ALA A C 1
ATOM 681 O O . ALA A 1 87 ? 71.599 -14.379 -121.929 1.00 46.97 87 ALA A O 1
ATOM 682 N N . LEU A 1 88 ? 70.897 -13.944 -119.830 1.00 43.66 88 LEU A N 1
ATOM 683 C CA . LEU A 1 88 ? 70.991 -12.493 -119.926 1.00 43.66 88 LEU A CA 1
ATOM 684 C C . LEU A 1 88 ? 72.474 -12.121 -119.852 1.00 43.66 88 LEU A C 1
ATOM 686 O O . LEU A 1 88 ? 73.112 -12.321 -118.819 1.00 43.66 88 LEU A O 1
ATOM 690 N N . ILE A 1 89 ? 73.017 -11.664 -120.973 1.00 49.03 89 ILE A N 1
ATOM 691 C CA . ILE A 1 89 ? 74.355 -11.090 -121.077 1.00 49.03 89 ILE A CA 1
ATOM 692 C C . ILE A 1 89 ? 74.126 -9.631 -121.449 1.00 49.03 89 ILE A C 1
ATOM 694 O O . ILE A 1 89 ? 73.355 -9.356 -122.367 1.00 49.03 89 ILE A O 1
ATOM 698 N N . ASP A 1 90 ? 74.739 -8.735 -120.686 1.00 46.59 90 ASP A N 1
ATOM 699 C CA . ASP A 1 90 ? 74.737 -7.298 -120.946 1.00 46.59 90 ASP A CA 1
ATOM 700 C C . ASP A 1 90 ? 75.325 -7.034 -122.343 1.00 46.59 90 ASP A C 1
ATOM 702 O O . ASP A 1 90 ? 76.310 -7.677 -122.724 1.00 46.59 90 ASP A O 1
ATOM 706 N N . SER A 1 91 ? 74.694 -6.173 -123.140 1.00 51.16 91 SER A N 1
ATOM 707 C CA . SER A 1 91 ? 75.201 -5.826 -124.470 1.00 51.16 91 SER A CA 1
ATOM 708 C C . SER A 1 91 ? 76.111 -4.608 -124.371 1.00 51.16 91 SER A C 1
ATOM 710 O O . SER A 1 91 ? 75.674 -3.578 -123.876 1.00 51.16 91 SER A O 1
ATOM 712 N N . ASP A 1 92 ? 77.334 -4.702 -124.903 1.00 56.03 92 ASP A N 1
ATOM 713 C CA . ASP A 1 92 ? 78.321 -3.605 -124.992 1.00 56.03 92 ASP A CA 1
ATOM 714 C C . ASP A 1 92 ? 77.925 -2.499 -126.010 1.00 56.03 92 ASP A C 1
ATOM 716 O O . ASP A 1 92 ? 78.785 -1.952 -126.703 1.00 56.03 92 ASP A O 1
ATOM 720 N N . ASP A 1 93 ? 76.633 -2.194 -126.159 1.00 53.25 93 ASP A N 1
ATOM 721 C CA . ASP A 1 93 ? 76.135 -1.148 -127.060 1.00 53.25 93 ASP A CA 1
ATOM 722 C C . ASP A 1 93 ? 75.346 -0.101 -126.255 1.00 53.25 93 ASP A C 1
ATOM 724 O O . ASP A 1 93 ? 74.188 -0.304 -125.894 1.00 53.25 93 ASP A O 1
ATOM 728 N N . ASP A 1 94 ? 76.013 1.013 -125.939 1.00 57.03 94 ASP A N 1
ATOM 729 C CA . ASP A 1 94 ? 75.540 2.101 -125.064 1.00 57.03 94 ASP A CA 1
ATOM 730 C C . ASP A 1 94 ? 74.479 3.025 -125.720 1.00 57.03 94 ASP A C 1
ATOM 732 O O . ASP A 1 94 ? 74.205 4.110 -125.204 1.00 57.03 94 ASP A O 1
ATOM 736 N N . GLU A 1 95 ? 73.872 2.642 -126.852 1.00 56.28 95 GLU A N 1
ATOM 737 C CA . GLU A 1 95 ? 72.856 3.455 -127.556 1.00 56.28 95 GLU A CA 1
ATOM 738 C C . GLU A 1 95 ? 71.531 2.729 -127.870 1.00 56.28 95 GLU A C 1
ATOM 740 O O . GLU A 1 95 ? 70.758 3.193 -128.709 1.00 56.28 95 GLU A O 1
ATOM 745 N N . ASP A 1 96 ? 71.201 1.650 -127.153 1.00 48.69 96 ASP A N 1
ATOM 746 C CA . ASP A 1 96 ? 69.819 1.153 -127.088 1.00 48.69 96 ASP A CA 1
ATOM 747 C C . ASP A 1 96 ? 69.166 1.582 -125.761 1.00 48.69 96 ASP A C 1
ATOM 749 O O . ASP A 1 96 ? 69.366 0.982 -124.703 1.00 48.69 96 ASP A O 1
ATOM 753 N N . ASP A 1 97 ? 68.343 2.635 -125.827 1.00 47.41 97 ASP A N 1
ATOM 754 C CA . ASP A 1 97 ? 67.403 3.029 -124.771 1.00 47.41 97 ASP A CA 1
ATOM 755 C C . ASP A 1 97 ? 66.398 1.881 -124.521 1.00 47.41 97 ASP A C 1
ATOM 757 O O . ASP A 1 97 ? 65.280 1.857 -125.052 1.00 47.41 97 ASP A O 1
ATOM 761 N N . ILE A 1 98 ? 66.762 0.914 -123.671 1.00 48.16 98 ILE A N 1
ATOM 762 C CA . ILE A 1 98 ? 65.807 -0.026 -123.070 1.00 48.16 98 ILE A CA 1
ATOM 763 C C . ILE A 1 98 ? 64.983 0.742 -122.030 1.00 48.16 98 ILE A C 1
ATOM 765 O O . ILE A 1 98 ? 65.248 0.779 -120.828 1.00 48.16 98 ILE A O 1
ATOM 769 N N . SER A 1 99 ? 63.931 1.378 -122.536 1.00 45.94 99 SER A N 1
ATOM 770 C CA . SER A 1 99 ? 62.809 1.893 -121.765 1.00 45.94 99 SER A CA 1
ATOM 771 C C . SER A 1 99 ? 62.084 0.736 -121.067 1.00 45.94 99 SER A C 1
ATOM 773 O O . SER A 1 99 ? 61.508 -0.132 -121.717 1.00 45.94 99 SER A O 1
ATOM 775 N N . SER A 1 100 ? 62.109 0.736 -119.733 1.00 49.00 100 SER A N 1
ATOM 776 C CA . SER A 1 100 ? 61.241 -0.042 -118.835 1.00 49.00 100 SER A CA 1
ATOM 777 C C . SER A 1 100 ? 61.053 -1.529 -119.182 1.00 49.00 100 SER A C 1
ATOM 779 O O . SER A 1 100 ? 60.153 -1.924 -119.926 1.00 49.00 100 SER A O 1
ATOM 781 N N . LEU A 1 101 ? 61.830 -2.392 -118.532 1.00 46.78 101 LEU A N 1
ATOM 782 C CA . LEU A 1 101 ? 61.552 -3.822 -118.521 1.00 46.78 101 LEU A CA 1
ATOM 783 C C . LEU A 1 101 ? 60.313 -4.109 -117.645 1.00 46.78 101 LEU A C 1
ATOM 785 O O . LEU A 1 101 ? 60.414 -4.259 -116.429 1.00 46.78 101 LEU A O 1
ATOM 789 N N . VAL A 1 102 ? 59.131 -4.185 -118.261 1.00 48.19 102 VAL A N 1
ATOM 790 C CA . VAL A 1 102 ? 57.907 -4.697 -117.624 1.00 48.19 102 VAL A CA 1
ATOM 791 C C . VAL A 1 102 ? 57.945 -6.226 -117.671 1.00 48.19 102 VAL A C 1
ATOM 793 O O . VAL A 1 102 ? 57.620 -6.833 -118.690 1.00 48.19 102 VAL A O 1
ATOM 796 N N . THR A 1 103 ? 58.350 -6.874 -116.578 1.00 59.56 103 THR A N 1
ATOM 797 C CA . THR A 1 103 ? 58.236 -8.333 -116.426 1.00 59.56 103 THR A CA 1
ATOM 798 C C . THR A 1 103 ? 56.909 -8.694 -115.761 1.00 59.56 103 THR A C 1
ATOM 800 O O . THR A 1 103 ? 56.720 -8.535 -114.558 1.00 59.56 103 THR A O 1
ATOM 803 N N . THR A 1 104 ? 55.965 -9.220 -116.541 1.00 57.78 104 THR A N 1
ATOM 804 C CA . THR A 1 104 ? 54.792 -9.924 -116.009 1.00 57.78 104 THR A CA 1
ATOM 805 C C . THR A 1 104 ? 55.108 -11.411 -115.901 1.00 57.78 104 THR A C 1
ATOM 807 O O . THR A 1 104 ? 55.373 -12.064 -116.908 1.00 57.78 104 THR A O 1
ATOM 810 N N . PHE A 1 105 ? 55.069 -11.966 -114.692 1.00 63.44 105 PHE A N 1
ATOM 811 C CA . PHE A 1 105 ? 55.175 -13.410 -114.495 1.00 63.44 105 PHE A CA 1
ATOM 812 C C . PHE A 1 105 ? 53.780 -14.042 -114.613 1.00 63.44 105 PHE A C 1
ATOM 814 O O . PHE A 1 105 ? 52.914 -13.787 -113.781 1.00 63.44 105 PHE A O 1
ATOM 821 N N . GLU A 1 106 ? 53.545 -14.865 -115.642 1.00 61.97 106 GLU A N 1
ATOM 822 C CA . GLU A 1 106 ? 52.266 -15.585 -115.836 1.00 61.97 106 GLU A CA 1
ATOM 823 C C . GLU A 1 106 ? 52.076 -16.763 -114.859 1.00 61.97 106 GLU A C 1
ATOM 825 O O . GLU A 1 106 ? 50.996 -17.346 -114.764 1.00 61.97 106 GLU A O 1
ATOM 830 N N . VAL A 1 107 ? 53.123 -17.111 -114.109 1.00 66.50 107 VAL A N 1
ATOM 831 C CA . VAL A 1 107 ? 53.151 -18.186 -113.110 1.00 66.50 107 VAL A CA 1
ATOM 832 C C . VAL A 1 107 ? 53.671 -17.661 -111.769 1.00 66.50 107 VAL A C 1
ATOM 834 O O . VAL A 1 107 ? 54.486 -16.736 -111.761 1.00 66.50 107 VAL A O 1
ATOM 837 N N . PRO A 1 108 ? 53.234 -18.240 -110.629 1.00 69.75 108 PRO A N 1
ATOM 838 C CA . PRO A 1 108 ? 53.704 -17.832 -109.309 1.00 69.75 108 PRO A CA 1
ATOM 839 C C . PRO A 1 108 ? 55.231 -17.873 -109.211 1.00 69.75 108 PRO A C 1
ATOM 841 O O . PRO A 1 108 ? 55.854 -18.888 -109.524 1.00 69.75 108 PRO A O 1
ATOM 844 N N . VAL A 1 109 ? 55.824 -16.776 -108.743 1.00 69.81 109 VAL A N 1
ATOM 845 C CA . VAL A 1 109 ? 57.268 -16.668 -108.506 1.00 69.81 109 VAL A CA 1
ATOM 846 C C . VAL A 1 109 ? 57.551 -16.898 -107.028 1.00 69.81 109 VAL A C 1
ATOM 848 O O . VAL A 1 109 ? 56.891 -16.323 -106.164 1.00 69.81 109 VAL A O 1
ATOM 851 N N . THR A 1 110 ? 58.547 -17.729 -106.727 1.00 75.81 110 THR A N 1
ATOM 852 C CA . THR A 1 110 ? 59.090 -17.886 -105.374 1.00 75.81 110 THR A CA 1
ATOM 853 C C . THR A 1 110 ? 60.462 -17.228 -105.309 1.00 75.81 110 THR A C 1
ATOM 855 O O . THR A 1 110 ? 61.369 -17.601 -106.050 1.00 75.81 110 THR A O 1
ATOM 858 N N . PHE A 1 111 ? 60.619 -16.259 -104.410 1.00 78.25 111 PHE A N 1
ATOM 859 C CA . PHE A 1 111 ? 61.913 -15.666 -104.080 1.00 78.25 111 PHE A CA 1
ATOM 860 C C . PHE A 1 111 ? 62.509 -16.432 -102.890 1.00 78.25 111 PHE A C 1
ATOM 862 O O . PHE A 1 111 ? 61.881 -16.518 -101.841 1.00 78.25 111 PHE A O 1
ATOM 869 N N . ASN A 1 112 ? 63.709 -17.004 -103.041 1.00 73.56 112 ASN A N 1
ATOM 870 C CA . ASN A 1 112 ? 64.356 -17.818 -101.994 1.00 73.56 112 ASN A CA 1
ATOM 871 C C . ASN A 1 112 ? 65.055 -16.989 -100.894 1.00 73.56 112 ASN A C 1
ATOM 873 O O . ASN A 1 112 ? 65.553 -17.558 -99.925 1.00 73.56 112 ASN A O 1
ATOM 877 N N . GLN A 1 113 ? 65.148 -15.667 -101.064 1.00 78.31 113 GLN A N 1
ATOM 878 C CA . GLN A 1 113 ? 65.768 -14.740 -100.110 1.00 78.31 113 GLN A CA 1
ATOM 879 C C . GLN A 1 113 ? 64.797 -13.591 -99.792 1.00 78.31 113 GLN A C 1
ATOM 881 O O . GLN A 1 113 ? 63.692 -13.845 -99.323 1.00 78.31 113 GLN A O 1
ATOM 886 N N . ASN A 1 114 ? 65.184 -12.337 -100.028 1.00 73.00 114 ASN A N 1
ATOM 887 C CA . ASN A 1 114 ? 64.366 -11.156 -99.781 1.00 73.00 114 ASN A CA 1
ATOM 888 C C . ASN A 1 114 ? 63.739 -10.615 -101.075 1.00 73.00 114 ASN A C 1
ATOM 890 O O . ASN A 1 114 ? 64.278 -10.766 -102.169 1.00 73.00 114 ASN A O 1
ATOM 894 N N . ILE A 1 115 ? 62.596 -9.948 -100.923 1.00 82.00 115 ILE A N 1
ATOM 895 C CA . ILE A 1 115 ? 62.014 -9.072 -1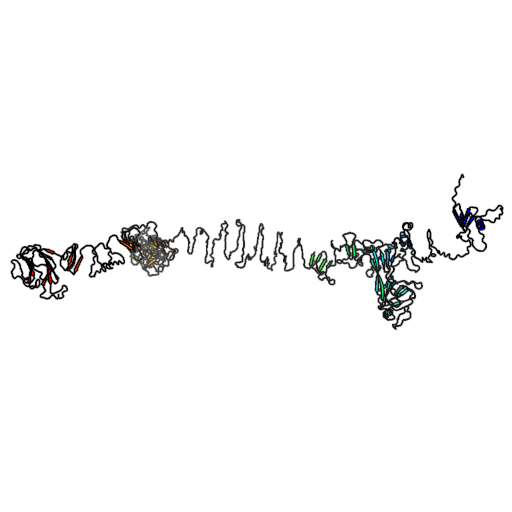01.938 1.00 82.00 115 ILE A CA 1
ATOM 896 C C . ILE A 1 115 ? 62.099 -7.636 -101.416 1.00 82.00 115 ILE A C 1
ATOM 898 O O . ILE A 1 115 ? 61.666 -7.351 -100.300 1.00 82.00 115 ILE A O 1
ATOM 902 N N . THR A 1 116 ? 62.677 -6.734 -102.208 1.00 77.81 116 THR A N 1
ATOM 903 C CA . THR A 1 116 ? 62.706 -5.294 -101.924 1.00 77.81 116 THR A CA 1
ATOM 904 C C . THR A 1 116 ? 61.913 -4.585 -103.010 1.00 77.81 116 THR A C 1
ATOM 906 O O . THR A 1 116 ? 62.237 -4.706 -104.189 1.00 77.81 116 THR A O 1
ATOM 909 N N . VAL A 1 117 ? 60.861 -3.870 -102.615 1.00 79.62 117 VAL A N 1
ATOM 910 C CA . VAL A 1 117 ? 60.005 -3.098 -103.523 1.00 79.62 117 VAL A CA 1
ATOM 911 C C . VAL A 1 117 ? 60.239 -1.620 -103.232 1.00 79.62 117 VAL A C 1
ATOM 913 O O . VAL A 1 117 ? 59.868 -1.142 -102.164 1.00 79.62 117 VAL A O 1
ATOM 916 N N . ASN A 1 118 ? 60.875 -0.913 -104.167 1.00 72.50 118 ASN A N 1
ATOM 917 C CA . ASN A 1 118 ? 61.170 0.515 -104.050 1.00 72.50 118 ASN A CA 1
ATOM 918 C C . ASN A 1 118 ? 60.312 1.299 -105.051 1.00 72.50 118 ASN A C 1
ATOM 920 O O . ASN A 1 118 ? 60.457 1.132 -106.260 1.00 72.50 118 ASN A O 1
ATOM 924 N N . GLY A 1 119 ? 59.431 2.164 -104.552 1.00 67.06 119 GLY A N 1
ATOM 925 C CA . GLY A 1 119 ? 58.589 3.040 -105.371 1.00 67.06 119 GLY A CA 1
ATOM 926 C C . GLY A 1 119 ? 59.272 4.367 -105.705 1.00 67.06 119 GLY A C 1
ATOM 927 O O . GLY A 1 119 ? 58.894 5.389 -105.144 1.00 67.06 119 GLY A O 1
ATOM 928 N N . GLY A 1 120 ? 60.288 4.349 -106.578 1.00 58.84 120 GLY A N 1
ATOM 929 C CA . GLY A 1 120 ? 60.896 5.560 -107.161 1.00 58.84 120 GLY A CA 1
ATOM 930 C C . GLY A 1 120 ? 61.239 6.661 -106.150 1.00 58.84 120 GLY A C 1
ATOM 931 O O . GLY A 1 120 ? 60.718 7.761 -106.264 1.00 58.84 120 GLY A O 1
ATOM 932 N N . GLU A 1 121 ? 62.023 6.338 -105.115 1.00 67.62 121 GLU A N 1
ATOM 933 C CA . GLU A 1 121 ? 62.459 7.283 -104.063 1.00 67.62 121 GLU A CA 1
ATOM 934 C C . GLU A 1 121 ? 61.331 8.085 -103.373 1.00 67.62 121 GLU A C 1
ATOM 936 O O . GLU A 1 121 ? 61.575 9.134 -102.786 1.00 67.62 121 GLU A O 1
ATOM 941 N N . GLY A 1 122 ? 60.096 7.566 -103.378 1.00 63.97 122 GLY A N 1
ATOM 942 C CA . GLY A 1 122 ? 58.934 8.192 -102.737 1.00 63.97 122 GLY A CA 1
ATOM 943 C C . GLY A 1 122 ? 57.988 8.918 -103.696 1.00 63.97 122 GLY A C 1
ATOM 944 O O . GLY A 1 122 ? 56.928 9.366 -103.265 1.00 63.97 122 GLY A O 1
ATOM 945 N N . GLU A 1 123 ? 58.310 8.988 -104.991 1.00 64.56 123 GLU A N 1
ATOM 946 C CA . GLU A 1 123 ? 57.462 9.630 -106.006 1.00 64.56 123 GLU A CA 1
ATOM 947 C C . GLU A 1 123 ? 56.343 8.711 -106.533 1.00 64.56 123 GLU A C 1
ATOM 949 O O . GLU A 1 123 ? 55.350 9.191 -107.083 1.00 64.56 123 GLU A O 1
ATOM 954 N N . LEU A 1 124 ? 56.470 7.385 -106.361 1.00 72.00 124 LEU A N 1
ATOM 955 C CA . LEU A 1 124 ? 55.522 6.390 -106.877 1.00 72.00 124 LEU A CA 1
ATOM 956 C C . LEU A 1 124 ? 55.014 5.436 -105.784 1.00 72.00 124 LEU A C 1
ATOM 958 O O . LEU A 1 124 ? 55.765 4.951 -104.939 1.00 72.00 124 LEU A O 1
ATOM 962 N N . VAL A 1 125 ? 53.723 5.095 -105.840 1.00 71.00 125 VAL A N 1
ATOM 963 C CA . VAL A 1 125 ? 53.074 4.198 -104.867 1.00 71.00 125 VAL A CA 1
ATOM 964 C C . VAL A 1 125 ? 53.267 2.729 -105.256 1.00 71.00 125 VAL A C 1
ATOM 966 O O . VAL A 1 125 ? 52.923 2.317 -106.364 1.00 71.00 125 VAL A O 1
ATOM 969 N N . SER A 1 126 ? 53.750 1.911 -104.317 1.00 79.88 126 SER A N 1
ATOM 970 C CA . SER A 1 126 ? 53.794 0.449 -104.465 1.00 79.88 126 SER A CA 1
ATOM 971 C C . SER A 1 126 ? 52.450 -0.167 -104.065 1.00 79.88 126 SER A C 1
ATOM 973 O O . SER A 1 126 ? 52.076 -0.125 -102.897 1.00 79.88 126 SER A O 1
ATOM 975 N N . ASN A 1 127 ? 51.722 -0.747 -105.024 1.00 76.75 127 ASN A N 1
ATOM 976 C CA . ASN A 1 127 ? 50.392 -1.322 -104.799 1.00 76.75 127 ASN A CA 1
ATOM 977 C C . ASN A 1 127 ? 50.402 -2.857 -104.892 1.00 76.75 127 ASN A C 1
ATOM 979 O O . ASN A 1 127 ? 50.811 -3.418 -105.908 1.00 76.75 127 ASN A O 1
ATOM 983 N N . PHE A 1 128 ? 49.855 -3.536 -103.879 1.00 82.81 128 PHE A N 1
ATOM 984 C CA . PHE A 1 128 ? 49.491 -4.956 -103.944 1.00 82.81 128 PHE A CA 1
ATOM 985 C C . PHE A 1 128 ? 47.977 -5.071 -104.187 1.00 82.81 128 PHE A C 1
ATOM 987 O O . PHE A 1 128 ? 47.180 -5.005 -103.257 1.00 82.81 128 PHE A O 1
ATOM 994 N N . ASN A 1 129 ? 47.558 -5.227 -105.447 1.00 78.44 129 ASN A N 1
ATOM 995 C CA . ASN A 1 129 ? 46.141 -5.175 -105.863 1.00 78.44 129 ASN A CA 1
ATOM 996 C C . ASN A 1 129 ? 45.331 -6.460 -105.561 1.00 78.44 129 ASN A C 1
ATOM 998 O O . ASN A 1 129 ? 44.303 -6.730 -106.180 1.00 78.44 129 ASN A O 1
ATOM 1002 N N . SER A 1 130 ? 45.807 -7.305 -104.649 1.00 81.88 130 SER A N 1
ATOM 1003 C CA . SER A 1 130 ? 45.172 -8.560 -104.222 1.00 81.88 130 SER A CA 1
ATOM 1004 C C . SER A 1 130 ? 45.519 -8.844 -102.755 1.00 81.88 130 SER A C 1
ATOM 1006 O O . SER A 1 130 ? 46.478 -8.256 -102.252 1.00 81.88 130 SER A O 1
ATOM 1008 N N . PRO A 1 131 ? 44.771 -9.716 -102.043 1.00 79.31 131 PRO A N 1
ATOM 1009 C CA . PRO A 1 131 ? 45.020 -9.980 -100.627 1.00 79.31 131 PRO A CA 1
ATOM 1010 C C . PRO A 1 131 ? 46.462 -10.421 -100.351 1.00 79.31 131 PRO A C 1
ATOM 1012 O O . PRO A 1 131 ? 46.942 -11.398 -100.925 1.00 79.31 131 PRO A O 1
ATOM 1015 N N . VAL A 1 132 ? 47.133 -9.724 -99.433 1.00 82.56 132 VAL A N 1
ATOM 1016 C CA . VAL A 1 132 ? 48.474 -10.075 -98.954 1.00 82.56 132 VAL A CA 1
ATOM 1017 C C . VAL A 1 132 ? 48.332 -10.885 -97.669 1.00 82.56 132 VAL A C 1
ATOM 1019 O O . VAL A 1 132 ? 47.754 -10.413 -96.693 1.00 82.56 132 VAL A O 1
ATOM 1022 N N . THR A 1 133 ? 48.852 -12.113 -97.662 1.00 82.31 133 THR A N 1
ATOM 1023 C CA . THR A 1 133 ? 48.912 -12.955 -96.457 1.00 82.31 133 THR A CA 1
ATOM 1024 C C . THR A 1 133 ? 50.341 -12.977 -95.928 1.00 82.31 133 THR A C 1
ATOM 1026 O O . THR A 1 133 ? 51.244 -13.429 -96.627 1.00 82.31 133 THR A O 1
ATOM 1029 N N . ILE A 1 134 ? 50.542 -12.524 -94.689 1.00 85.25 134 ILE A N 1
ATOM 1030 C CA . ILE A 1 134 ? 51.830 -12.600 -93.987 1.00 85.25 134 ILE A CA 1
ATOM 1031 C C . ILE A 1 134 ? 51.786 -13.823 -93.068 1.00 85.25 134 ILE A C 1
ATOM 1033 O O . ILE A 1 134 ? 51.084 -13.820 -92.059 1.00 85.25 134 ILE A O 1
ATOM 1037 N N . ASN A 1 135 ? 52.505 -14.884 -93.433 1.00 84.50 135 ASN A N 1
ATOM 1038 C CA . ASN A 1 135 ? 52.539 -16.142 -92.689 1.00 84.50 135 ASN A CA 1
ATOM 1039 C C . ASN A 1 135 ? 53.984 -16.483 -92.310 1.00 84.50 135 ASN A C 1
ATOM 1041 O O . ASN A 1 135 ? 54.723 -17.037 -93.121 1.00 84.50 135 ASN A O 1
ATOM 1045 N N . VAL A 1 136 ? 54.385 -16.121 -91.091 1.00 82.81 136 VAL A N 1
ATOM 1046 C CA . VAL A 1 136 ? 55.738 -16.347 -90.563 1.00 82.81 136 VAL A CA 1
ATOM 1047 C C . VAL A 1 136 ? 55.631 -17.173 -89.285 1.00 82.81 136 VAL A C 1
ATOM 1049 O O . VAL A 1 136 ? 54.870 -16.814 -88.384 1.00 82.81 136 VAL A O 1
ATOM 1052 N N . ASN A 1 137 ? 56.382 -18.275 -89.183 1.00 82.81 137 ASN A N 1
ATOM 1053 C CA . ASN A 1 137 ? 56.422 -19.052 -87.945 1.00 82.81 137 ASN A CA 1
ATOM 1054 C C . ASN A 1 137 ? 57.237 -18.310 -86.886 1.00 82.81 137 ASN A C 1
ATOM 1056 O O . ASN A 1 137 ? 58.258 -17.694 -87.181 1.00 82.81 137 ASN A O 1
ATOM 1060 N N . ASN A 1 138 ? 56.844 -18.438 -85.618 1.00 78.12 138 ASN A N 1
ATOM 1061 C CA . ASN A 1 138 ? 57.559 -17.785 -84.520 1.00 78.12 138 ASN A CA 1
ATOM 1062 C C . ASN A 1 138 ? 59.029 -18.242 -84.397 1.00 78.12 138 ASN A C 1
ATOM 1064 O O . ASN A 1 138 ? 59.858 -17.475 -83.927 1.00 78.12 138 ASN A O 1
ATOM 1068 N N . SER A 1 139 ? 59.365 -19.464 -84.831 1.00 82.75 139 SER A N 1
ATOM 1069 C CA . SER A 1 139 ? 60.748 -19.971 -84.872 1.00 82.75 139 SER A CA 1
ATOM 1070 C C . SER A 1 139 ? 61.655 -19.219 -85.845 1.00 82.75 139 SER A C 1
ATOM 1072 O O . SER A 1 139 ? 62.871 -19.235 -85.670 1.00 82.75 139 SER A O 1
ATOM 1074 N N . ASP A 1 140 ? 61.072 -18.577 -86.858 1.00 80.06 140 ASP A N 1
ATOM 1075 C CA . ASP A 1 140 ? 61.809 -17.982 -87.975 1.00 80.06 140 ASP A CA 1
ATOM 1076 C C . ASP A 1 140 ? 62.153 -16.503 -87.693 1.00 80.06 140 ASP A C 1
ATOM 1078 O O . ASP A 1 140 ? 63.029 -15.919 -88.332 1.00 80.06 140 ASP A O 1
ATOM 1082 N N . LEU A 1 141 ? 61.531 -15.908 -86.668 1.00 80.38 141 LEU A N 1
ATOM 1083 C CA . LEU A 1 141 ? 61.717 -14.526 -86.213 1.00 80.38 141 LEU A CA 1
ATOM 1084 C C . LEU A 1 141 ? 62.976 -14.363 -85.335 1.00 80.38 141 LEU A C 1
ATOM 1086 O O . LEU A 1 141 ? 62.906 -13.985 -84.170 1.00 80.38 141 LEU A O 1
ATOM 1090 N N . THR A 1 142 ? 64.151 -14.683 -85.882 1.00 77.38 142 THR A N 1
ATOM 1091 C CA . THR A 1 142 ? 65.427 -14.672 -85.129 1.00 77.38 142 THR A CA 1
ATOM 1092 C C . THR A 1 142 ? 66.149 -13.320 -85.124 1.00 77.38 142 THR A C 1
ATOM 1094 O O . THR A 1 142 ? 66.837 -12.998 -84.158 1.00 77.38 142 THR A O 1
ATOM 1097 N N . LEU A 1 143 ? 65.999 -12.524 -86.189 1.00 74.69 143 LEU A N 1
ATOM 1098 C CA . LEU A 1 143 ? 66.613 -11.193 -86.322 1.00 74.69 143 LEU A CA 1
ATOM 1099 C C . LEU A 1 143 ? 65.672 -10.060 -85.900 1.00 74.69 143 LEU A C 1
ATOM 1101 O O . LEU A 1 143 ? 66.128 -8.999 -85.478 1.00 74.69 143 LEU A O 1
ATOM 1105 N N . GLN A 1 144 ? 64.364 -10.279 -86.026 1.00 72.88 144 GLN A N 1
ATOM 1106 C CA . GLN A 1 144 ? 63.337 -9.298 -85.717 1.00 72.88 144 GLN A CA 1
ATOM 1107 C C . GLN A 1 144 ? 62.084 -10.037 -85.252 1.00 72.88 144 GLN A C 1
ATOM 1109 O O . GLN A 1 144 ? 61.582 -10.905 -85.959 1.00 72.88 144 GLN A O 1
ATOM 1114 N N . ASP A 1 145 ? 61.590 -9.712 -84.058 1.00 75.12 145 ASP A N 1
ATOM 1115 C CA . ASP A 1 145 ? 60.553 -10.495 -83.368 1.00 75.12 145 ASP A CA 1
ATOM 1116 C C . ASP A 1 145 ? 59.118 -10.248 -83.895 1.00 75.12 145 ASP A C 1
ATOM 1118 O O . ASP A 1 145 ? 58.136 -10.447 -83.179 1.00 75.12 145 ASP A O 1
ATOM 1122 N N . ALA A 1 146 ? 58.978 -9.793 -85.146 1.00 78.62 146 ALA A N 1
ATOM 1123 C CA . ALA A 1 146 ? 57.731 -9.294 -85.719 1.00 78.62 146 ALA A CA 1
ATOM 1124 C C . ALA A 1 146 ? 57.514 -9.743 -87.172 1.00 78.62 146 ALA A C 1
ATOM 1126 O O . ALA A 1 146 ? 58.441 -9.647 -87.974 1.00 78.62 146 ALA A O 1
ATOM 1127 N N . PRO A 1 147 ? 56.287 -10.144 -87.548 1.00 84.25 147 PRO A N 1
ATOM 1128 C CA . PRO A 1 147 ? 55.958 -10.457 -88.935 1.00 84.25 147 PRO A CA 1
ATOM 1129 C C . PRO A 1 147 ? 55.722 -9.205 -89.801 1.00 84.25 147 PRO A C 1
ATOM 1131 O O . PRO A 1 147 ? 55.961 -9.261 -91.004 1.00 84.25 147 PRO A O 1
ATOM 1134 N N . LEU A 1 148 ? 55.276 -8.082 -89.219 1.00 87.44 148 LEU A N 1
ATOM 1135 C CA . LEU A 1 148 ? 55.141 -6.793 -89.903 1.00 87.44 148 LEU A CA 1
ATOM 1136 C C . LEU A 1 148 ? 55.594 -5.650 -88.989 1.00 87.44 148 LEU A C 1
ATOM 1138 O O . LEU A 1 148 ? 55.119 -5.530 -87.857 1.00 87.44 148 LEU A O 1
ATOM 1142 N N . ILE A 1 149 ? 56.489 -4.807 -89.509 1.00 86.81 149 ILE A N 1
ATOM 1143 C CA . ILE A 1 149 ? 56.971 -3.588 -88.854 1.00 86.81 149 ILE A CA 1
ATOM 1144 C C . ILE A 1 149 ? 56.859 -2.405 -89.805 1.00 86.81 149 ILE A C 1
ATOM 1146 O O . ILE A 1 149 ? 57.252 -2.502 -90.967 1.00 86.81 149 ILE A O 1
ATOM 1150 N N . VAL A 1 150 ? 56.373 -1.280 -89.283 1.00 88.25 150 VAL A N 1
ATOM 1151 C CA . VAL A 1 150 ? 56.415 0.022 -89.957 1.00 88.25 150 VAL A CA 1
ATOM 1152 C C . VAL A 1 150 ? 57.408 0.906 -89.214 1.00 88.25 150 VAL A C 1
ATOM 1154 O O . VAL A 1 150 ? 57.232 1.172 -88.026 1.00 88.25 150 VAL A O 1
ATOM 1157 N N . LEU A 1 151 ? 58.463 1.339 -89.908 1.00 86.06 151 LEU A N 1
ATOM 1158 C CA . LEU A 1 151 ? 59.457 2.249 -89.342 1.00 86.06 151 LEU A CA 1
ATOM 1159 C C . LEU A 1 151 ? 58.847 3.649 -89.227 1.00 86.06 151 LEU A C 1
ATOM 1161 O O . LEU A 1 151 ? 58.475 4.232 -90.245 1.00 86.06 151 LEU A O 1
ATOM 1165 N N . SER A 1 152 ? 58.739 4.172 -88.006 1.00 85.62 152 SER A N 1
ATOM 1166 C CA . SER A 1 152 ? 58.142 5.490 -87.759 1.00 85.62 152 SER A CA 1
ATOM 1167 C C . SER A 1 152 ? 59.197 6.579 -87.953 1.00 85.62 152 SER A C 1
ATOM 1169 O O . SER A 1 152 ? 59.981 6.842 -87.044 1.00 85.62 152 SER A O 1
ATOM 1171 N N . ASN A 1 153 ? 59.263 7.172 -89.146 1.00 84.69 153 ASN A N 1
ATOM 1172 C CA . ASN A 1 153 ? 60.083 8.359 -89.405 1.00 84.69 153 ASN A CA 1
ATOM 1173 C C . ASN A 1 153 ? 59.146 9.563 -89.533 1.00 84.69 153 ASN A C 1
ATOM 1175 O O . ASN A 1 153 ? 58.276 9.555 -90.407 1.00 84.69 153 ASN A O 1
ATOM 1179 N N . VAL A 1 154 ? 59.294 10.556 -88.658 1.00 83.31 154 VAL A N 1
ATOM 1180 C CA . VAL A 1 154 ? 58.385 11.707 -88.573 1.00 83.31 154 VAL A CA 1
ATOM 1181 C C . VAL A 1 154 ? 59.185 13.001 -88.665 1.00 83.31 154 VAL A C 1
ATOM 1183 O O . VAL A 1 154 ? 59.997 13.305 -87.793 1.00 83.31 154 VAL A O 1
ATOM 1186 N N . ASP A 1 155 ? 58.921 13.778 -89.714 1.00 81.31 155 ASP A N 1
ATOM 1187 C CA . ASP A 1 155 ? 59.483 15.117 -89.890 1.00 81.31 155 ASP A CA 1
ATOM 1188 C C . ASP A 1 155 ? 58.662 16.181 -89.143 1.00 81.31 155 ASP A C 1
ATOM 1190 O O . ASP A 1 155 ? 57.508 15.961 -88.774 1.00 81.31 155 ASP A O 1
ATOM 1194 N N . LEU A 1 156 ? 59.263 17.359 -88.940 1.00 72.69 156 LEU A N 1
ATOM 1195 C CA . LEU A 1 156 ? 58.692 18.469 -88.159 1.00 72.69 156 LEU A CA 1
ATOM 1196 C C . LEU A 1 156 ? 57.358 19.000 -88.712 1.00 72.69 156 LEU A C 1
ATOM 1198 O O . LEU A 1 156 ? 56.489 19.413 -87.944 1.00 72.69 156 LEU A O 1
ATOM 1202 N N . GLU A 1 157 ? 57.193 18.987 -90.032 1.00 74.69 157 GLU A N 1
ATOM 1203 C CA . GLU A 1 157 ? 55.996 19.461 -90.723 1.00 74.69 157 GLU A CA 1
ATOM 1204 C C . GLU A 1 157 ? 55.615 18.471 -91.818 1.00 74.69 157 GLU A C 1
ATOM 1206 O O . GLU A 1 157 ? 56.472 17.876 -92.476 1.00 74.69 157 GLU A O 1
ATOM 1211 N N . ASN A 1 158 ? 54.313 18.304 -92.022 1.00 71.94 158 ASN A N 1
ATOM 1212 C CA . ASN A 1 158 ? 53.809 17.612 -93.195 1.00 71.94 158 ASN A CA 1
ATOM 1213 C C . ASN A 1 158 ? 54.095 18.439 -94.458 1.00 71.94 158 ASN A C 1
ATOM 1215 O O . ASN A 1 158 ? 54.200 19.666 -94.388 1.00 71.94 158 ASN A O 1
ATOM 1219 N N . PRO A 1 159 ? 54.102 17.812 -95.648 1.00 69.88 159 PRO A N 1
ATOM 1220 C CA . PRO A 1 159 ? 54.218 18.535 -96.916 1.00 69.88 159 PRO A CA 1
ATOM 1221 C C . PRO A 1 159 ? 53.148 19.623 -97.144 1.00 69.88 159 PRO A C 1
ATOM 1223 O O . PRO A 1 159 ? 53.328 20.481 -98.004 1.00 69.88 159 PRO A O 1
ATOM 1226 N N . ASP A 1 160 ? 52.035 19.595 -96.399 1.00 64.75 160 ASP A N 1
ATOM 1227 C CA . ASP A 1 160 ? 50.956 20.590 -96.446 1.00 64.75 160 ASP A CA 1
ATOM 1228 C C . ASP A 1 160 ? 51.140 21.775 -95.471 1.00 64.75 160 ASP A C 1
ATOM 1230 O O . ASP A 1 160 ? 50.271 22.646 -95.400 1.00 64.75 160 ASP A O 1
ATOM 1234 N N . GLY A 1 161 ? 52.262 21.823 -94.741 1.00 65.12 161 GLY A N 1
ATOM 1235 C CA . GLY A 1 161 ? 52.603 22.870 -93.774 1.00 65.12 161 GLY A CA 1
ATOM 1236 C C . GLY A 1 161 ? 51.971 22.700 -92.388 1.00 65.12 161 GLY A C 1
ATOM 1237 O O . GLY A 1 161 ? 52.129 23.576 -91.539 1.00 65.12 161 GLY A O 1
ATOM 1238 N N . SER A 1 162 ? 51.244 21.606 -92.130 1.00 67.81 162 SER A N 1
ATOM 1239 C CA . SER A 1 162 ? 50.736 21.303 -90.787 1.00 67.81 162 SER A CA 1
ATOM 1240 C C . SER A 1 162 ? 51.839 20.758 -89.872 1.00 67.81 162 SER A C 1
ATOM 1242 O O . SER A 1 162 ? 52.675 19.955 -90.291 1.00 67.81 162 SER A O 1
ATOM 1244 N N . ALA A 1 163 ? 51.842 21.191 -88.607 1.00 72.00 163 ALA A N 1
ATOM 1245 C CA . ALA A 1 163 ? 52.800 20.715 -87.613 1.00 72.00 163 ALA A CA 1
ATOM 1246 C C . ALA A 1 163 ? 52.555 19.236 -87.279 1.00 72.00 163 ALA A C 1
ATOM 1248 O O . ALA A 1 163 ? 51.416 18.831 -87.032 1.00 72.00 163 ALA A O 1
ATOM 1249 N N . ASN A 1 164 ? 53.631 18.453 -87.223 1.00 78.19 164 ASN A N 1
ATOM 1250 C CA . ASN A 1 164 ? 53.610 17.076 -86.739 1.00 78.19 164 ASN A CA 1
ATOM 1251 C C . ASN A 1 164 ? 54.077 16.994 -85.288 1.00 78.19 164 ASN A C 1
ATOM 1253 O O . ASN A 1 164 ? 54.646 17.941 -84.747 1.00 78.19 164 ASN A O 1
ATOM 1257 N N . ASP A 1 165 ? 53.844 15.844 -84.656 1.00 82.31 165 ASP A N 1
ATOM 1258 C CA . ASP A 1 165 ? 54.468 15.523 -83.378 1.00 82.31 165 ASP A CA 1
ATOM 1259 C C . ASP A 1 165 ? 55.834 14.850 -83.622 1.00 82.31 165 ASP A C 1
ATOM 1261 O O . ASP A 1 165 ? 55.880 13.643 -83.886 1.00 82.31 165 ASP A O 1
ATOM 1265 N N . PRO A 1 166 ? 56.962 15.583 -83.519 1.00 78.62 166 PRO A N 1
ATOM 1266 C CA . PRO A 1 166 ? 58.285 15.006 -83.747 1.00 78.62 166 PRO A CA 1
ATOM 1267 C C . PRO A 1 166 ? 58.687 13.983 -82.680 1.00 78.62 166 PRO A C 1
ATOM 1269 O O . PRO A 1 166 ? 59.686 13.288 -82.844 1.00 78.62 166 PRO A O 1
ATOM 1272 N N . THR A 1 167 ? 57.940 13.868 -81.577 1.00 80.56 167 THR A N 1
ATOM 1273 C CA . THR A 1 167 ? 58.230 12.881 -80.527 1.00 80.56 167 THR A CA 1
ATOM 1274 C C . THR A 1 167 ? 57.818 11.466 -80.927 1.00 80.56 167 THR A C 1
ATOM 1276 O O . THR A 1 167 ? 58.255 10.506 -80.297 1.00 80.56 167 THR A O 1
ATOM 1279 N N . LEU A 1 168 ? 57.033 11.324 -82.000 1.00 85.25 168 LEU A N 1
ATOM 1280 C CA . LEU A 1 168 ? 56.656 10.038 -82.588 1.00 85.25 168 LEU A CA 1
ATOM 1281 C C . LEU A 1 168 ? 57.709 9.491 -83.566 1.00 85.25 168 LEU A C 1
ATOM 1283 O O . LEU A 1 168 ? 57.577 8.357 -84.038 1.00 85.25 168 LEU A O 1
ATOM 1287 N N . ASP A 1 169 ? 58.762 10.260 -83.856 1.00 86.12 169 ASP A N 1
ATOM 1288 C CA . ASP A 1 169 ? 59.898 9.768 -84.624 1.00 86.12 169 ASP A CA 1
ATOM 1289 C C . ASP A 1 169 ? 60.649 8.693 -83.832 1.00 86.12 169 ASP A C 1
ATOM 1291 O O . ASP A 1 169 ? 60.962 8.854 -82.651 1.00 86.12 169 ASP A O 1
ATOM 1295 N N . ARG A 1 170 ? 61.010 7.593 -84.491 1.00 86.44 170 ARG A N 1
ATOM 1296 C CA . ARG A 1 170 ? 61.718 6.470 -83.866 1.00 86.44 170 ARG A CA 1
ATOM 1297 C C . ARG A 1 170 ? 63.023 6.861 -83.170 1.00 86.44 170 ARG A C 1
ATOM 1299 O O . ARG A 1 170 ? 63.474 6.142 -82.280 1.00 86.44 170 ARG A O 1
ATOM 1306 N N . THR A 1 171 ? 63.665 7.969 -83.549 1.00 84.81 171 THR A N 1
ATOM 1307 C CA . THR A 1 171 ? 64.879 8.457 -82.879 1.00 84.81 171 THR A CA 1
ATOM 1308 C C . THR A 1 171 ? 64.612 9.040 -81.491 1.00 84.81 171 THR A C 1
ATOM 1310 O O . THR A 1 171 ? 65.543 9.064 -80.683 1.00 84.81 171 THR A O 1
ATOM 1313 N N . ALA A 1 172 ? 63.368 9.426 -81.188 1.00 79.50 172 ALA A N 1
ATOM 1314 C CA . ALA A 1 172 ? 62.937 9.907 -79.877 1.00 79.50 172 ALA A CA 1
ATOM 1315 C C . ALA A 1 172 ? 62.703 8.771 -78.857 1.00 79.50 172 ALA A C 1
ATOM 1317 O O . ALA A 1 172 ? 62.628 9.028 -77.655 1.00 79.50 172 ALA A O 1
ATOM 1318 N N . PHE A 1 173 ? 62.643 7.510 -79.304 1.00 83.06 173 PHE A N 1
ATOM 1319 C CA . PHE A 1 173 ? 62.436 6.342 -78.444 1.00 83.06 173 PHE A CA 1
ATOM 1320 C C . PHE A 1 173 ? 63.763 5.681 -78.043 1.00 83.06 173 PHE A C 1
ATOM 1322 O O . PHE A 1 173 ? 64.696 5.549 -78.841 1.00 83.06 173 PHE A O 1
ATOM 1329 N N . ALA A 1 174 ? 63.838 5.195 -76.801 1.00 79.88 174 ALA A N 1
ATOM 1330 C CA . ALA A 1 174 ? 64.970 4.431 -76.282 1.00 79.88 174 ALA A CA 1
ATOM 1331 C C . ALA A 1 174 ? 64.486 3.070 -75.736 1.00 79.88 174 ALA A C 1
ATOM 1333 O O . ALA A 1 174 ? 63.871 3.035 -74.670 1.00 79.88 174 ALA A O 1
ATOM 1334 N N . PRO A 1 175 ? 64.757 1.938 -76.419 1.00 82.44 175 PRO A N 1
ATOM 1335 C CA . PRO A 1 175 ? 65.471 1.797 -77.695 1.00 82.44 175 PRO A CA 1
ATOM 1336 C C . PRO A 1 175 ? 64.641 2.279 -78.905 1.00 82.44 175 PRO A C 1
ATOM 1338 O O . PRO A 1 175 ? 63.414 2.272 -78.854 1.00 82.44 175 PRO A O 1
ATOM 1341 N N . ARG A 1 176 ? 65.305 2.653 -80.013 1.00 81.44 176 ARG A N 1
ATOM 1342 C CA . ARG A 1 176 ? 64.656 3.242 -81.211 1.00 81.44 176 ARG A CA 1
ATOM 1343 C C . ARG A 1 176 ? 63.541 2.374 -81.796 1.00 81.44 176 ARG A C 1
ATOM 1345 O O . ARG A 1 176 ? 62.543 2.881 -82.287 1.00 81.44 176 ARG A O 1
ATOM 1352 N N . GLN A 1 177 ? 63.702 1.056 -81.718 1.00 81.12 177 GLN A N 1
ATOM 1353 C CA . GLN A 1 177 ? 62.740 0.075 -82.221 1.00 81.12 177 GLN A CA 1
ATOM 1354 C C . GLN A 1 177 ? 61.386 0.141 -81.500 1.00 81.12 177 GLN A C 1
ATOM 1356 O O . GLN A 1 177 ? 60.390 -0.312 -82.051 1.00 81.12 177 GLN A O 1
ATOM 1361 N N . SER A 1 178 ? 61.331 0.702 -80.287 1.00 80.00 178 SER A N 1
ATOM 1362 C CA . SER A 1 178 ? 60.076 0.883 -79.551 1.00 80.00 178 SER A CA 1
ATOM 1363 C C . SER A 1 178 ? 59.170 1.959 -80.156 1.00 80.00 178 SER A C 1
ATOM 1365 O O . SER A 1 178 ? 57.987 1.982 -79.833 1.00 80.00 178 SER A O 1
ATOM 1367 N N . GLY A 1 179 ? 59.710 2.841 -81.006 1.00 81.19 179 GLY A N 1
ATOM 1368 C CA . GLY A 1 179 ? 58.928 3.824 -81.759 1.00 81.19 179 GLY A CA 1
ATOM 1369 C C . GLY A 1 179 ? 58.330 3.277 -83.057 1.00 81.19 179 GLY A C 1
ATOM 1370 O O . GLY A 1 179 ? 57.485 3.930 -83.659 1.00 81.19 179 GLY A O 1
ATOM 1371 N N . ASP A 1 180 ? 58.748 2.088 -83.499 1.00 86.50 180 ASP A N 1
ATOM 1372 C CA . ASP A 1 180 ? 58.231 1.466 -84.718 1.00 86.50 180 ASP A CA 1
ATOM 1373 C C . ASP A 1 180 ? 56.873 0.785 -84.445 1.00 86.50 180 ASP A C 1
ATOM 1375 O O . ASP A 1 180 ? 56.636 0.241 -83.363 1.00 86.50 180 ASP A O 1
ATOM 1379 N N . ILE A 1 181 ? 55.974 0.772 -85.435 1.00 88.19 181 ILE A N 1
ATOM 1380 C CA . ILE A 1 181 ? 54.671 0.105 -85.295 1.00 88.19 181 ILE A CA 1
ATOM 1381 C C . ILE A 1 181 ? 54.858 -1.391 -85.515 1.00 88.19 181 ILE A C 1
ATOM 1383 O O . ILE A 1 181 ? 55.354 -1.824 -86.556 1.00 88.19 181 ILE A O 1
ATOM 1387 N N . PHE A 1 182 ? 54.402 -2.183 -84.550 1.00 87.56 182 PHE A N 1
ATOM 1388 C CA . PHE A 1 182 ? 54.448 -3.640 -84.580 1.00 87.56 182 PHE A CA 1
ATOM 1389 C C . PHE A 1 182 ? 53.050 -4.216 -84.793 1.00 87.56 182 PHE A C 1
ATOM 1391 O O . PHE A 1 182 ? 52.124 -3.851 -84.067 1.00 87.56 182 PHE A O 1
ATOM 1398 N N . ILE A 1 183 ? 52.909 -5.161 -85.728 1.00 86.88 183 ILE A N 1
ATOM 1399 C CA . ILE A 1 183 ? 51.671 -5.924 -85.934 1.00 86.88 183 ILE A CA 1
ATOM 1400 C C . ILE A 1 183 ? 52.020 -7.409 -86.061 1.0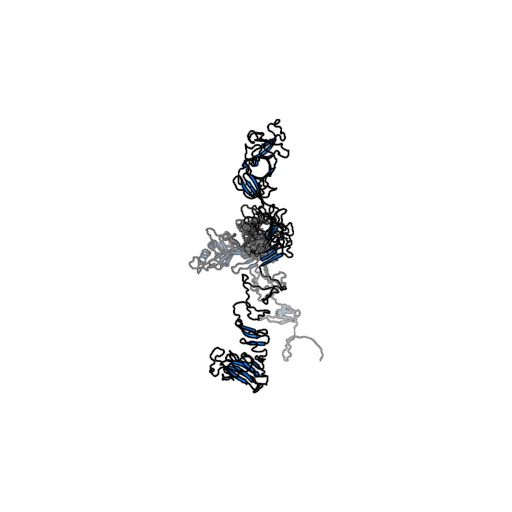0 86.88 183 ILE A C 1
ATOM 1402 O O . ILE A 1 183 ? 52.695 -7.821 -87.004 1.00 86.88 183 ILE A O 1
ATOM 1406 N N . GLY A 1 184 ? 51.546 -8.237 -85.130 1.00 84.69 184 GLY A N 1
ATOM 1407 C CA . GLY A 1 184 ? 51.779 -9.682 -85.157 1.00 84.69 184 GLY A CA 1
ATOM 1408 C C . GLY A 1 184 ? 51.465 -10.363 -83.833 1.00 84.69 184 GLY A C 1
ATOM 1409 O O . GLY A 1 184 ? 51.254 -9.699 -82.833 1.00 84.69 184 GLY A O 1
ATOM 1410 N N . LYS A 1 185 ? 51.422 -11.701 -83.799 1.00 82.69 185 LYS A N 1
ATOM 1411 C CA . LYS A 1 185 ? 51.198 -12.481 -82.558 1.00 82.69 185 LYS A CA 1
ATOM 1412 C C . LYS A 1 185 ? 49.923 -12.087 -81.770 1.00 82.69 185 LYS A C 1
ATOM 1414 O O . LYS A 1 185 ? 49.890 -12.229 -80.554 1.00 82.69 185 LYS A O 1
ATOM 1419 N N . ASN A 1 186 ? 48.872 -11.624 -82.461 1.00 82.12 186 ASN A N 1
ATOM 1420 C CA . ASN A 1 186 ? 47.656 -11.020 -81.878 1.00 82.12 186 ASN A CA 1
ATOM 1421 C C . ASN A 1 186 ? 47.902 -9.745 -81.042 1.00 82.12 186 ASN A C 1
ATOM 1423 O O . ASN A 1 186 ? 47.083 -9.390 -80.198 1.00 82.12 186 ASN A O 1
ATOM 1427 N N . GLU A 1 187 ? 49.007 -9.045 -81.285 1.00 83.31 187 GLU A N 1
ATOM 1428 C CA . GLU A 1 187 ? 49.419 -7.828 -80.592 1.00 83.31 187 GLU A CA 1
ATOM 1429 C C . GLU A 1 187 ? 49.666 -6.693 -81.605 1.00 83.31 187 GLU A C 1
ATOM 1431 O O . GLU A 1 187 ? 50.189 -6.910 -82.704 1.00 83.31 187 GLU A O 1
ATOM 1436 N N . ILE A 1 188 ? 49.276 -5.473 -81.225 1.00 86.25 188 ILE A N 1
ATOM 1437 C CA . ILE A 1 188 ? 49.595 -4.231 -81.936 1.00 86.25 188 ILE A CA 1
ATOM 1438 C C . ILE A 1 188 ? 50.321 -3.322 -80.945 1.00 86.25 188 ILE A C 1
ATOM 1440 O O . ILE A 1 188 ? 49.761 -3.012 -79.893 1.00 86.25 188 ILE A O 1
ATOM 1444 N N . LYS A 1 189 ? 51.544 -2.886 -81.272 1.00 85.06 189 LYS A N 1
ATOM 1445 C CA . LYS A 1 189 ? 52.272 -1.872 -80.487 1.00 85.06 189 LYS A CA 1
ATOM 1446 C C . LYS A 1 189 ? 52.386 -0.600 -81.308 1.00 85.06 189 LYS A C 1
ATOM 1448 O O . LYS A 1 189 ? 52.903 -0.637 -82.422 1.00 85.06 189 LYS A O 1
ATOM 1453 N N . ALA A 1 190 ? 51.902 0.498 -80.743 1.00 87.12 190 ALA A N 1
ATOM 1454 C CA . ALA A 1 190 ? 52.020 1.839 -81.292 1.00 87.12 190 ALA A CA 1
ATOM 1455 C C . ALA A 1 190 ? 52.002 2.850 -80.138 1.00 87.12 190 ALA A C 1
ATOM 1457 O O . ALA A 1 190 ? 51.283 2.650 -79.158 1.00 87.12 190 ALA A O 1
ATOM 1458 N N . ALA A 1 191 ? 52.772 3.934 -80.258 1.00 83.88 191 ALA A N 1
ATOM 1459 C CA . ALA A 1 191 ? 52.757 5.031 -79.285 1.00 83.88 191 ALA A CA 1
ATOM 1460 C C . ALA A 1 191 ? 51.429 5.814 -79.305 1.00 83.88 191 ALA A C 1
ATOM 1462 O O . ALA A 1 191 ? 51.006 6.365 -78.290 1.00 83.88 191 ALA A O 1
ATOM 1463 N N . GLN A 1 192 ? 50.756 5.813 -80.457 1.00 87.12 192 GLN A N 1
ATOM 1464 C CA . GLN A 1 192 ? 49.485 6.478 -80.692 1.00 87.12 192 GLN A CA 1
ATOM 1465 C C . GLN A 1 192 ? 48.516 5.512 -81.377 1.00 87.12 192 GLN A C 1
ATOM 1467 O O . GLN A 1 192 ? 48.872 4.837 -82.344 1.00 87.12 192 GLN A O 1
ATOM 1472 N N . PHE A 1 193 ? 47.270 5.475 -80.906 1.00 87.56 193 PHE A N 1
ATOM 1473 C CA . PHE A 1 193 ? 46.195 4.716 -81.540 1.00 87.56 193 PHE A CA 1
ATOM 1474 C C . PHE A 1 193 ? 44.970 5.608 -81.741 1.00 87.56 193 PHE A C 1
ATOM 1476 O O . PHE A 1 193 ? 44.455 6.185 -80.785 1.00 87.56 193 PHE A O 1
ATOM 1483 N N . ILE A 1 194 ? 44.499 5.740 -82.983 1.00 86.31 194 ILE A N 1
ATOM 1484 C CA . ILE A 1 194 ? 43.370 6.612 -83.330 1.00 86.31 194 ILE A CA 1
ATOM 1485 C C . ILE A 1 194 ? 42.171 5.756 -83.729 1.00 86.31 194 ILE A C 1
ATOM 1487 O O . ILE A 1 194 ? 42.225 4.975 -84.679 1.00 86.31 194 ILE A O 1
ATOM 1491 N N . LEU A 1 195 ? 41.061 5.941 -83.018 1.00 84.12 195 LEU A N 1
ATOM 1492 C CA . LEU A 1 195 ? 39.752 5.478 -83.446 1.00 84.12 195 LEU A CA 1
ATOM 1493 C C . LEU A 1 195 ? 39.117 6.546 -84.332 1.00 84.12 195 LEU A C 1
ATOM 1495 O O . LEU A 1 195 ? 38.732 7.621 -83.864 1.00 84.12 195 LEU A O 1
ATOM 1499 N N . ASN A 1 196 ? 38.981 6.218 -85.614 1.00 78.94 196 ASN A N 1
ATOM 1500 C CA . ASN A 1 196 ? 38.274 7.060 -86.570 1.00 78.94 196 ASN A CA 1
ATOM 1501 C C . ASN A 1 196 ? 36.813 7.260 -86.144 1.00 78.94 196 ASN A C 1
ATOM 1503 O O . ASN A 1 196 ? 36.153 6.334 -85.660 1.00 78.94 196 ASN A O 1
ATOM 1507 N N . ALA A 1 197 ? 36.291 8.460 -86.388 1.00 73.75 197 ALA A N 1
ATOM 1508 C CA . ALA A 1 197 ? 34.878 8.747 -86.206 1.00 73.75 197 ALA A CA 1
ATOM 1509 C C . ALA A 1 197 ? 34.010 7.845 -87.105 1.00 73.75 197 ALA A C 1
ATOM 1511 O O . ALA A 1 197 ? 34.328 7.586 -88.269 1.00 73.75 197 ALA A O 1
ATOM 1512 N N . ARG A 1 198 ? 32.861 7.381 -86.594 1.00 71.81 198 ARG A N 1
ATOM 1513 C CA . ARG A 1 198 ? 31.823 6.784 -87.451 1.00 71.81 198 ARG A CA 1
ATOM 1514 C C . ARG A 1 198 ? 31.056 7.915 -88.139 1.00 71.81 198 ARG A C 1
ATOM 1516 O O . ARG A 1 198 ? 30.220 8.545 -87.498 1.00 71.81 198 ARG A O 1
ATOM 1523 N N . LYS A 1 199 ? 31.300 8.141 -89.438 1.00 71.00 199 LYS A N 1
ATOM 1524 C CA . LYS A 1 199 ? 30.780 9.312 -90.184 1.00 71.00 199 LYS A CA 1
ATOM 1525 C C . LYS A 1 199 ? 31.225 10.621 -89.497 1.00 71.00 199 LYS A C 1
ATOM 1527 O O . LYS A 1 199 ? 32.354 10.683 -89.031 1.00 71.00 199 LYS A O 1
ATOM 1532 N N . ASN A 1 200 ? 30.349 11.622 -89.376 1.00 68.06 200 ASN A N 1
ATOM 1533 C CA . ASN A 1 200 ? 30.629 12.933 -88.762 1.00 68.06 200 ASN A CA 1
ATOM 1534 C C . ASN A 1 200 ? 30.574 12.908 -87.214 1.00 68.06 200 ASN A C 1
ATOM 1536 O O . ASN A 1 200 ? 30.118 13.865 -86.595 1.00 68.06 200 ASN A O 1
ATOM 1540 N N . GLY A 1 201 ? 30.937 11.783 -86.587 1.00 69.69 201 GLY A N 1
ATOM 1541 C CA . GLY A 1 201 ? 30.948 11.617 -85.128 1.00 69.69 201 GLY A CA 1
ATOM 1542 C C . GLY A 1 201 ? 32.260 12.063 -84.468 1.00 69.69 201 GLY A C 1
ATOM 1543 O O . GLY A 1 201 ? 33.143 12.609 -85.119 1.00 69.69 201 GLY A O 1
ATOM 1544 N N . GLN A 1 202 ? 32.411 11.775 -83.173 1.00 79.19 202 GLN A N 1
ATOM 1545 C CA . GLN A 1 202 ? 33.638 12.046 -82.413 1.00 79.19 202 GLN A CA 1
ATOM 1546 C C . GLN A 1 202 ? 34.725 11.002 -82.728 1.00 79.19 202 GLN A C 1
ATOM 1548 O O . GLN A 1 202 ? 34.462 9.797 -82.681 1.00 79.19 202 GLN A O 1
ATOM 1553 N N . SER A 1 203 ? 35.944 11.454 -83.025 1.00 81.19 203 SER A N 1
ATOM 1554 C CA . SER A 1 203 ? 37.149 10.612 -83.050 1.00 81.19 203 SER A CA 1
ATOM 1555 C C . SER A 1 203 ? 37.802 10.568 -81.670 1.00 81.19 203 SER A C 1
ATOM 1557 O O . SER A 1 203 ? 37.690 11.524 -80.903 1.00 81.19 203 SER A O 1
ATOM 1559 N N . TYR A 1 204 ? 38.514 9.481 -81.373 1.00 87.19 204 TYR A N 1
ATOM 1560 C CA . TYR A 1 204 ? 39.266 9.339 -80.124 1.00 87.19 204 TYR A CA 1
ATOM 1561 C C . TYR A 1 204 ? 40.717 8.987 -80.421 1.00 87.19 204 TYR A C 1
ATOM 1563 O O . TYR A 1 204 ? 40.987 8.073 -81.201 1.00 87.19 204 TYR A O 1
ATOM 1571 N N . LYS A 1 205 ? 41.649 9.682 -79.773 1.00 88.94 205 LYS A N 1
ATOM 1572 C CA . LYS A 1 205 ? 43.088 9.427 -79.879 1.00 88.94 205 LYS A CA 1
ATOM 1573 C C . LYS A 1 205 ? 43.609 8.979 -78.524 1.00 88.94 205 LYS A C 1
ATOM 1575 O O . LYS A 1 205 ? 43.470 9.702 -77.547 1.00 88.94 205 LYS A O 1
ATOM 1580 N N . PHE A 1 206 ? 44.221 7.806 -78.481 1.00 89.38 206 PHE A N 1
ATOM 1581 C CA . PHE A 1 206 ? 44.807 7.218 -77.284 1.00 89.38 206 PHE A CA 1
ATOM 1582 C C . PHE A 1 206 ? 46.324 7.354 -77.344 1.00 89.38 206 PHE A C 1
ATOM 1584 O O . PHE A 1 206 ? 46.938 6.930 -78.326 1.00 89.38 206 PHE A O 1
ATOM 1591 N N . GLN A 1 207 ? 46.915 7.936 -76.304 1.00 88.69 207 GLN A N 1
ATOM 1592 C CA . GLN A 1 207 ? 48.364 8.107 -76.184 1.00 88.69 207 GLN A CA 1
ATOM 1593 C C . GLN A 1 207 ? 48.784 8.304 -74.723 1.00 88.69 207 GLN A C 1
ATOM 1595 O O . GLN A 1 207 ? 47.956 8.572 -73.852 1.00 88.69 207 GLN A O 1
ATOM 1600 N N . THR A 1 208 ? 50.077 8.180 -74.449 1.00 87.56 208 THR A N 1
ATOM 1601 C CA . THR A 1 208 ? 50.648 8.414 -73.117 1.00 87.56 208 THR A CA 1
ATOM 1602 C C . THR A 1 208 ? 50.752 9.912 -72.818 1.00 87.56 208 THR A C 1
ATOM 1604 O O . THR A 1 208 ? 51.131 10.703 -73.678 1.00 87.56 208 THR A O 1
ATOM 1607 N N . HIS A 1 209 ? 50.422 10.323 -71.593 1.00 88.31 209 HIS A N 1
ATOM 1608 C CA . HIS A 1 209 ? 50.548 11.700 -71.139 1.00 88.31 209 HIS A CA 1
ATOM 1609 C C . HIS A 1 209 ? 52.016 12.067 -70.947 1.00 88.31 209 HIS A C 1
ATOM 1611 O O . HIS A 1 209 ? 52.745 11.413 -70.198 1.00 88.31 209 HIS A O 1
ATOM 1617 N N . THR A 1 210 ? 52.417 13.172 -71.563 1.00 85.06 210 THR A N 1
ATOM 1618 C CA . THR A 1 210 ? 53.702 13.815 -71.320 1.00 85.06 210 THR A CA 1
ATOM 1619 C C . THR A 1 210 ? 53.498 15.235 -70.812 1.00 85.06 210 THR A C 1
ATOM 1621 O O . THR A 1 210 ? 52.644 15.963 -71.327 1.00 85.06 210 THR A O 1
ATOM 1624 N N . ALA A 1 211 ? 54.310 15.648 -69.842 1.00 78.62 211 ALA A N 1
ATOM 1625 C CA . ALA A 1 211 ? 54.434 17.049 -69.464 1.00 78.62 211 ALA A CA 1
ATOM 1626 C C . ALA A 1 211 ? 55.615 17.662 -70.219 1.00 78.62 211 ALA A C 1
ATOM 1628 O O . ALA A 1 211 ? 56.667 17.042 -70.386 1.00 78.62 211 ALA A O 1
ATOM 1629 N N . LEU A 1 212 ? 55.436 18.890 -70.694 1.00 72.69 212 LEU A N 1
ATOM 1630 C CA . LEU A 1 212 ? 56.484 19.595 -71.411 1.00 72.69 212 LEU A CA 1
ATOM 1631 C C . LEU A 1 212 ? 57.463 20.219 -70.408 1.00 72.69 212 LEU A C 1
ATOM 1633 O O . LEU A 1 212 ? 57.147 21.216 -69.756 1.00 72.69 212 LEU A O 1
ATOM 1637 N N . GLU A 1 213 ? 58.664 19.651 -70.309 1.00 65.81 213 GLU A N 1
ATOM 1638 C CA . GLU A 1 213 ? 59.742 20.175 -69.472 1.00 65.81 213 GLU A CA 1
ATOM 1639 C C . GLU A 1 213 ? 60.887 20.756 -70.313 1.00 65.81 213 GLU A C 1
ATOM 1641 O O . GLU A 1 213 ? 60.997 20.531 -71.518 1.00 65.81 213 GLU A O 1
ATOM 1646 N N . LEU A 1 214 ? 61.771 21.527 -69.670 1.00 57.97 214 LEU A N 1
ATOM 1647 C CA . LEU A 1 214 ? 62.886 22.220 -70.332 1.00 57.97 214 LEU A CA 1
ATOM 1648 C C . LEU A 1 214 ? 63.869 21.263 -71.047 1.00 57.97 214 LEU A C 1
ATOM 1650 O O . LEU A 1 214 ? 64.646 21.707 -71.885 1.00 57.97 214 LEU A O 1
ATOM 1654 N N . GLN A 1 215 ? 63.846 19.971 -70.700 1.00 58.22 215 GLN A N 1
ATOM 1655 C CA . GLN A 1 215 ? 64.705 18.907 -71.243 1.00 58.22 215 GLN A CA 1
ATOM 1656 C C . GLN A 1 215 ? 64.005 18.040 -72.313 1.00 58.22 215 GLN A C 1
ATOM 1658 O O . GLN A 1 215 ? 64.601 17.082 -72.795 1.00 58.22 215 GLN A O 1
ATOM 1663 N N . GLY A 1 216 ? 62.763 18.367 -72.693 1.00 66.00 216 GLY A N 1
ATOM 1664 C CA . GLY A 1 216 ? 61.927 17.577 -73.604 1.00 66.00 216 GLY A CA 1
ATOM 1665 C C . GLY A 1 216 ? 60.661 17.035 -72.923 1.00 66.00 216 GLY A C 1
ATOM 1666 O O . GLY A 1 216 ? 60.518 17.165 -71.705 1.00 66.00 216 GLY A O 1
ATOM 1667 N N . PRO A 1 217 ? 59.713 16.468 -73.690 1.00 72.38 217 PRO A N 1
ATOM 1668 C CA . PRO A 1 217 ? 58.499 15.883 -73.134 1.00 72.38 217 PRO A CA 1
ATOM 1669 C C . PRO A 1 217 ? 58.843 14.630 -72.328 1.00 72.38 217 PRO A C 1
ATOM 1671 O O . PRO A 1 217 ? 59.431 13.683 -72.848 1.00 72.38 217 PRO A O 1
ATOM 1674 N N . THR A 1 218 ? 58.477 14.626 -71.049 1.00 80.12 218 THR A N 1
ATOM 1675 C CA . THR A 1 218 ? 58.673 13.487 -70.148 1.00 80.12 218 THR A CA 1
ATOM 1676 C C . THR A 1 218 ? 57.324 12.840 -69.845 1.00 80.12 218 THR A C 1
ATOM 1678 O O . THR A 1 218 ? 56.343 13.565 -69.636 1.00 80.12 218 THR A O 1
ATOM 1681 N N . PRO A 1 219 ? 57.223 11.495 -69.833 1.00 84.31 219 PRO A N 1
ATOM 1682 C CA . PRO A 1 219 ? 56.021 10.820 -69.356 1.00 84.31 219 PRO A CA 1
ATOM 1683 C C . PRO A 1 219 ? 55.664 11.330 -67.956 1.00 84.31 219 PRO A C 1
ATOM 1685 O O . PRO A 1 219 ? 56.533 11.411 -67.092 1.00 84.31 219 PRO A O 1
ATOM 1688 N N . SER A 1 220 ? 54.415 11.750 -67.751 1.00 85.00 220 SER A N 1
ATOM 1689 C CA . SER A 1 220 ? 54.034 12.489 -66.546 1.00 85.00 220 SER A CA 1
ATOM 1690 C C . SER A 1 220 ? 52.654 12.109 -66.019 1.00 85.00 220 SER A C 1
ATOM 1692 O O . SER A 1 220 ? 51.787 11.638 -66.759 1.00 85.00 220 SER A O 1
ATOM 1694 N N . ASN A 1 221 ? 52.464 12.358 -64.723 1.00 85.19 221 ASN A N 1
ATOM 1695 C CA . ASN A 1 221 ? 51.199 12.253 -63.999 1.00 85.19 221 ASN A CA 1
ATOM 1696 C C . ASN A 1 221 ? 50.601 13.621 -63.643 1.00 85.19 221 ASN A C 1
ATOM 1698 O O . ASN A 1 221 ? 49.607 13.690 -62.913 1.00 85.19 221 ASN A O 1
ATOM 1702 N N . VAL A 1 222 ? 51.198 14.706 -64.142 1.00 86.31 222 VAL A N 1
ATOM 1703 C CA . VAL A 1 222 ? 50.688 16.059 -63.938 1.00 86.31 222 VAL A CA 1
ATOM 1704 C C . VAL A 1 222 ? 49.237 16.121 -64.406 1.00 86.31 222 VAL A C 1
ATOM 1706 O O . VAL A 1 222 ? 48.908 15.711 -65.512 1.00 86.31 222 VAL A O 1
ATOM 1709 N N . THR A 1 223 ? 48.352 16.643 -63.556 1.00 85.75 223 THR A N 1
ATOM 1710 C CA . THR A 1 223 ? 46.929 16.747 -63.902 1.00 85.75 223 THR A CA 1
ATOM 1711 C C . THR A 1 223 ? 46.761 17.760 -65.039 1.00 85.75 223 THR A C 1
ATOM 1713 O O . THR A 1 223 ? 47.039 18.947 -64.815 1.00 85.75 223 THR A O 1
ATOM 1716 N N . PRO A 1 224 ? 46.305 17.350 -66.234 1.00 86.19 224 PRO A N 1
ATOM 1717 C CA . PRO A 1 224 ? 46.226 18.230 -67.384 1.00 86.19 224 PRO A CA 1
ATOM 1718 C C . PRO A 1 224 ? 45.103 19.257 -67.205 1.00 86.19 224 PRO A C 1
ATOM 1720 O O . PRO A 1 224 ? 44.015 18.955 -66.718 1.00 86.19 224 PRO A O 1
ATOM 1723 N N . ASN A 1 225 ? 45.363 20.502 -67.594 1.00 84.94 225 ASN A N 1
ATOM 1724 C CA . ASN A 1 225 ? 44.435 21.619 -67.458 1.00 84.94 225 ASN A CA 1
ATOM 1725 C C . ASN A 1 225 ? 44.732 22.661 -68.537 1.00 84.94 225 ASN A C 1
ATOM 1727 O O . ASN A 1 225 ? 45.801 23.255 -68.526 1.00 84.94 225 ASN A O 1
ATOM 1731 N N . GLN A 1 226 ? 43.789 22.886 -69.456 1.00 81.25 226 GLN A N 1
ATOM 1732 C CA . GLN A 1 226 ? 43.941 23.831 -70.578 1.00 81.25 226 GLN A CA 1
ATOM 1733 C C . GLN A 1 226 ? 43.300 25.198 -70.309 1.00 81.25 226 GLN A C 1
ATOM 1735 O O . GLN A 1 226 ? 43.030 25.967 -71.230 1.00 81.25 226 GLN A O 1
ATOM 1740 N N . SER A 1 227 ? 42.974 25.504 -69.055 1.00 77.38 227 SER A N 1
ATOM 1741 C CA . SER A 1 227 ? 42.524 26.835 -68.640 1.00 77.38 227 SER A CA 1
ATOM 1742 C C . SER A 1 227 ? 43.712 27.754 -68.406 1.00 77.38 227 SER A C 1
ATOM 1744 O O . SER A 1 227 ? 44.770 27.272 -68.038 1.00 77.38 227 SER A O 1
ATOM 1746 N N . THR A 1 228 ? 43.556 29.069 -68.542 1.00 76.56 228 THR A N 1
ATOM 1747 C CA . THR A 1 228 ? 44.645 30.004 -68.228 1.00 76.56 228 THR A CA 1
ATOM 1748 C C . THR A 1 228 ? 45.172 29.807 -66.797 1.00 76.56 228 THR A C 1
ATOM 1750 O O . THR A 1 228 ? 44.456 29.331 -65.905 1.00 76.56 228 THR A O 1
ATOM 1753 N N . LEU A 1 229 ? 46.441 30.173 -66.579 1.00 77.75 229 LEU A N 1
ATOM 1754 C CA . LEU A 1 229 ? 47.067 30.159 -65.258 1.00 77.75 229 LEU A CA 1
ATOM 1755 C C . LEU A 1 229 ? 46.209 30.978 -64.297 1.00 77.75 229 LEU A C 1
ATOM 1757 O O . LEU A 1 229 ? 45.824 32.104 -64.616 1.00 77.75 229 LEU A O 1
ATOM 1761 N N . PHE A 1 230 ? 45.917 30.405 -63.134 1.00 74.25 230 PHE A N 1
ATOM 1762 C CA . PHE A 1 230 ? 45.116 31.051 -62.114 1.00 74.25 230 PHE A CA 1
ATOM 1763 C C . PHE A 1 230 ? 45.774 32.361 -61.682 1.00 74.25 230 PHE A C 1
ATOM 1765 O O . PHE A 1 230 ? 46.938 32.402 -61.275 1.00 74.25 230 PHE A O 1
ATOM 1772 N N . SER A 1 231 ? 44.993 33.434 -61.740 1.00 67.44 231 SER A N 1
ATOM 1773 C CA . SER A 1 231 ? 45.348 34.729 -61.183 1.00 67.44 231 SER A CA 1
ATOM 1774 C C . SER A 1 231 ? 44.147 35.286 -60.425 1.00 67.44 231 SER A C 1
ATOM 1776 O O . SER A 1 231 ? 43.037 35.373 -60.960 1.00 67.44 231 SER A O 1
ATOM 1778 N N . ALA A 1 232 ? 44.354 35.640 -59.154 1.00 56.62 232 ALA A N 1
ATOM 1779 C CA . ALA A 1 232 ? 43.290 36.126 -58.283 1.00 56.62 232 ALA A CA 1
ATOM 1780 C C . ALA A 1 232 ? 42.587 37.348 -58.910 1.00 56.62 232 ALA A C 1
ATOM 1782 O O . ALA A 1 232 ? 43.204 38.387 -59.130 1.00 56.62 232 ALA A O 1
ATOM 1783 N N . GLY A 1 233 ? 41.290 37.212 -59.211 1.00 57.00 233 GLY A N 1
ATOM 1784 C CA . GLY A 1 233 ? 40.461 38.269 -59.809 1.00 57.00 233 GLY A CA 1
ATOM 1785 C C . GLY A 1 233 ? 40.529 38.404 -61.339 1.00 57.00 233 GLY A C 1
ATOM 1786 O O . GLY A 1 233 ? 39.728 39.151 -61.892 1.00 57.00 233 GLY A O 1
ATOM 1787 N N . LEU A 1 234 ? 41.418 37.676 -62.027 1.00 56.84 234 LEU A N 1
ATOM 1788 C CA . LEU A 1 234 ? 41.562 37.694 -63.496 1.00 56.84 234 LEU A CA 1
ATOM 1789 C C . LEU A 1 234 ? 41.143 36.369 -64.169 1.00 56.84 234 LEU A C 1
ATOM 1791 O O . LEU A 1 234 ? 41.179 36.262 -65.393 1.00 56.84 234 LEU A O 1
ATOM 1795 N N . GLY A 1 235 ? 40.702 35.379 -63.382 1.00 65.81 235 GLY A N 1
ATOM 1796 C CA . GLY A 1 235 ? 40.224 34.079 -63.864 1.00 65.81 235 GLY A CA 1
ATOM 1797 C C . GLY A 1 235 ? 41.336 33.036 -64.036 1.00 65.81 235 GLY A C 1
ATOM 1798 O O . GLY A 1 235 ? 42.481 33.252 -63.640 1.00 65.81 235 GLY A O 1
ATOM 1799 N N . GLY A 1 236 ? 40.982 31.880 -64.605 1.00 69.50 236 GLY A N 1
ATOM 1800 C CA . GLY A 1 236 ? 41.883 30.736 -64.794 1.00 69.50 236 GLY A CA 1
ATOM 1801 C C . GLY A 1 236 ? 41.729 29.645 -63.730 1.00 69.50 236 GLY A C 1
ATOM 1802 O O . GLY A 1 236 ? 41.258 29.895 -62.623 1.00 69.50 236 GLY A O 1
ATOM 1803 N N . SER A 1 237 ? 42.101 28.414 -64.078 1.00 73.69 237 SER A N 1
ATOM 1804 C CA . SER A 1 237 ? 42.035 27.255 -63.170 1.00 73.69 237 SER A CA 1
ATOM 1805 C C . SER A 1 237 ? 43.290 26.384 -63.183 1.00 73.69 237 SER A C 1
ATOM 1807 O O . SER A 1 237 ? 43.333 25.407 -62.439 1.00 73.69 237 SER A O 1
ATOM 1809 N N . ALA A 1 238 ? 44.299 26.692 -64.005 1.00 77.00 238 ALA A N 1
ATOM 1810 C CA . ALA A 1 238 ? 45.580 25.986 -63.980 1.00 77.00 238 ALA A CA 1
ATOM 1811 C C . ALA A 1 238 ? 46.487 26.560 -62.878 1.00 77.00 238 ALA A C 1
ATOM 1813 O O . ALA A 1 238 ? 46.709 27.765 -62.814 1.00 77.00 238 ALA A O 1
ATOM 1814 N N . LEU A 1 239 ? 47.030 25.706 -62.014 1.00 76.38 239 LEU A N 1
ATOM 1815 C CA . LEU A 1 239 ? 47.968 26.077 -60.950 1.00 76.38 239 LEU A CA 1
ATOM 1816 C C . LEU A 1 239 ? 49.384 26.316 -61.494 1.00 76.38 239 LEU A C 1
ATOM 1818 O O . LEU A 1 239 ? 50.131 27.126 -60.947 1.00 76.38 239 LEU A O 1
ATOM 1822 N N . ASN A 1 240 ? 49.766 25.606 -62.560 1.00 81.19 240 ASN A N 1
ATOM 1823 C CA . ASN A 1 240 ? 51.098 25.677 -63.157 1.00 81.19 240 ASN A CA 1
ATOM 1824 C C . ASN A 1 240 ? 51.051 25.438 -64.676 1.00 81.19 240 ASN A C 1
ATOM 1826 O O . ASN A 1 240 ? 50.189 24.715 -65.173 1.00 81.19 240 ASN A O 1
ATOM 1830 N N . SER A 1 241 ? 52.005 26.004 -65.422 1.00 79.62 241 SER A N 1
ATOM 1831 C CA . SER A 1 241 ? 52.097 25.850 -66.878 1.00 79.62 241 SER A CA 1
ATOM 1832 C C . SER A 1 241 ? 52.435 24.422 -67.307 1.00 79.62 241 SER A C 1
ATOM 1834 O O . SER A 1 241 ? 52.127 24.054 -68.437 1.00 79.62 241 SER A O 1
ATOM 1836 N N . LYS A 1 242 ? 52.997 23.597 -66.410 1.00 79.62 242 LYS A N 1
ATOM 1837 C CA . LYS A 1 242 ? 53.186 22.152 -66.629 1.00 79.62 242 LYS A CA 1
ATOM 1838 C C . LYS A 1 242 ? 51.879 21.407 -66.917 1.00 79.62 242 LYS A C 1
ATOM 1840 O O . LYS A 1 242 ? 51.917 20.346 -67.526 1.00 79.62 242 LYS A O 1
ATOM 1845 N N . GLN A 1 243 ? 50.733 21.947 -66.495 1.00 82.88 243 GLN A N 1
ATOM 1846 C CA . GLN A 1 243 ? 49.423 21.338 -66.738 1.00 82.88 243 GLN A CA 1
ATOM 1847 C C . GLN A 1 243 ? 48.939 21.512 -68.186 1.00 82.88 243 GLN A C 1
ATOM 1849 O O . GLN A 1 243 ? 47.981 20.854 -68.597 1.00 82.88 243 GLN A O 1
ATOM 1854 N N . TYR A 1 244 ? 49.591 22.369 -68.977 1.00 84.94 244 TYR A N 1
ATOM 1855 C CA . TYR A 1 244 ? 49.288 22.521 -70.394 1.00 84.94 244 TYR A CA 1
ATOM 1856 C C . TYR A 1 244 ? 49.804 21.329 -71.186 1.00 84.94 244 TYR A C 1
ATOM 1858 O O . TYR A 1 244 ? 51.009 21.126 -71.329 1.00 84.94 244 TYR A O 1
ATOM 1866 N N . VAL A 1 245 ? 48.875 20.569 -71.756 1.00 85.25 245 VAL A N 1
ATOM 1867 C CA . VAL A 1 245 ? 49.197 19.476 -72.672 1.00 85.25 245 VAL A CA 1
ATOM 1868 C C . VAL A 1 245 ? 49.598 20.060 -74.020 1.00 85.25 245 VAL A C 1
ATOM 1870 O O . VAL A 1 245 ? 48.853 20.847 -74.607 1.00 85.25 245 VAL A O 1
ATOM 1873 N N . LYS A 1 246 ? 50.765 19.646 -74.504 1.00 83.44 246 LYS A N 1
ATOM 1874 C CA . LYS A 1 246 ? 51.302 19.947 -75.830 1.00 83.44 246 LYS A CA 1
ATOM 1875 C C . LYS A 1 246 ? 52.003 18.691 -76.340 1.00 83.44 246 LYS A C 1
ATOM 1877 O O . LYS A 1 246 ? 52.802 18.122 -75.599 1.00 83.44 246 LYS A O 1
ATOM 1882 N N . TYR A 1 247 ? 51.703 18.260 -77.561 1.00 85.06 247 TYR A N 1
ATOM 1883 C CA . TYR A 1 247 ? 52.370 17.121 -78.200 1.00 85.06 247 TYR A CA 1
ATOM 1884 C C . TYR A 1 247 ? 53.543 17.645 -79.022 1.00 85.06 247 TYR A C 1
ATOM 1886 O O . TYR A 1 247 ? 53.328 18.416 -79.953 1.00 85.06 247 TYR A O 1
ATOM 1894 N N . GLY A 1 248 ? 54.775 17.319 -78.642 1.00 78.38 248 GLY A N 1
ATOM 1895 C CA . GLY A 1 248 ? 55.975 17.855 -79.286 1.00 78.38 248 GLY A CA 1
ATOM 1896 C C . GLY A 1 248 ? 56.906 18.600 -78.328 1.00 78.38 248 GLY A C 1
ATOM 1897 O O . GLY A 1 248 ? 57.022 18.278 -77.146 1.00 78.38 248 GLY A O 1
ATOM 1898 N N . THR A 1 249 ? 57.602 19.607 -78.853 1.00 72.19 249 THR A N 1
ATOM 1899 C CA . THR A 1 249 ? 58.615 20.394 -78.130 1.00 72.19 249 THR A CA 1
ATOM 1900 C C . THR A 1 249 ? 58.094 21.785 -77.757 1.00 72.19 249 THR A C 1
ATOM 1902 O O . THR A 1 249 ? 57.017 22.204 -78.170 1.00 72.19 249 THR A O 1
ATOM 1905 N N . SER A 1 250 ? 58.848 22.548 -76.962 1.00 67.06 250 SER A N 1
ATOM 1906 C CA . SER A 1 250 ? 58.402 23.860 -76.467 1.00 67.06 250 SER A CA 1
ATOM 1907 C C . SER A 1 250 ? 58.235 24.930 -77.548 1.00 67.06 250 SER A C 1
ATOM 1909 O O . SER A 1 250 ? 57.452 25.860 -77.353 1.00 67.06 250 SER A O 1
ATOM 1911 N N . SER A 1 251 ? 58.931 24.789 -78.677 1.00 67.94 251 SER A N 1
ATOM 1912 C CA . SER A 1 251 ? 58.884 25.701 -79.825 1.00 67.94 251 SER A CA 1
ATOM 1913 C C . SER A 1 251 ? 57.989 25.221 -80.970 1.00 67.94 251 SER A C 1
ATOM 1915 O O . SER A 1 251 ? 57.525 26.052 -81.742 1.00 67.94 251 SER A O 1
ATOM 1917 N N . GLN A 1 252 ? 57.744 23.913 -81.087 1.00 71.06 252 GLN A N 1
ATOM 1918 C CA . GLN A 1 252 ? 56.922 23.303 -82.139 1.00 71.06 252 GLN A CA 1
ATOM 1919 C C . GLN A 1 252 ? 56.108 22.160 -81.532 1.00 71.06 252 GLN A C 1
ATOM 1921 O O . GLN A 1 252 ? 56.683 21.170 -81.070 1.00 71.06 252 GLN A O 1
ATOM 1926 N N . PHE A 1 253 ? 54.786 22.326 -81.498 1.00 75.06 253 PHE A N 1
ATOM 1927 C CA . PHE A 1 253 ? 53.866 21.392 -80.860 1.00 75.06 253 PHE A CA 1
ATOM 1928 C C . PHE A 1 253 ? 52.501 21.363 -81.549 1.00 75.06 253 PHE A C 1
ATOM 1930 O O . PHE A 1 253 ? 52.058 22.351 -82.132 1.00 75.06 253 PHE A O 1
ATOM 1937 N N . VAL A 1 254 ? 51.809 20.241 -81.388 1.00 80.69 254 VAL A N 1
ATOM 1938 C CA . VAL A 1 254 ? 50.400 20.050 -81.723 1.00 80.69 254 VAL A CA 1
ATOM 1939 C C . VAL A 1 254 ? 49.577 20.165 -80.439 1.00 80.69 254 VAL A C 1
ATOM 1941 O O . VAL A 1 254 ? 49.933 19.617 -79.391 1.00 80.69 254 VAL A O 1
ATOM 1944 N N . LEU A 1 255 ? 48.477 20.911 -80.498 1.00 81.56 255 LEU A N 1
ATOM 1945 C CA . LEU A 1 255 ? 47.554 21.062 -79.373 1.00 81.56 255 LEU A CA 1
ATOM 1946 C C . LEU A 1 255 ? 46.627 19.845 -79.240 1.00 81.56 255 LEU A C 1
ATOM 1948 O O . LEU A 1 255 ? 46.357 19.165 -80.236 1.00 81.56 255 LEU A O 1
ATOM 1952 N N . PRO A 1 256 ? 46.117 19.559 -78.029 1.00 85.94 256 PRO A N 1
ATOM 1953 C CA . PRO A 1 256 ? 45.104 18.531 -77.856 1.00 85.94 256 PRO A CA 1
ATOM 1954 C C . PRO A 1 256 ? 43.828 18.870 -78.610 1.00 85.94 256 PRO A C 1
ATOM 1956 O O . PRO A 1 256 ? 43.386 20.019 -78.636 1.00 85.94 256 PRO A O 1
ATOM 1959 N N . GLN A 1 257 ? 43.236 17.839 -79.197 1.00 83.81 257 GLN A N 1
ATOM 1960 C CA . GLN A 1 257 ? 41.932 17.898 -79.834 1.00 83.81 257 GLN A CA 1
ATOM 1961 C C . GLN A 1 257 ? 40.881 17.257 -78.931 1.00 83.81 257 GLN A C 1
ATOM 1963 O O . GLN A 1 257 ? 41.180 16.453 -78.042 1.00 83.81 257 GLN A O 1
ATOM 1968 N N . ASP A 1 258 ? 39.629 17.636 -79.149 1.00 84.00 258 ASP A N 1
ATOM 1969 C CA . ASP A 1 258 ? 38.488 17.028 -78.479 1.00 84.00 258 ASP A CA 1
ATOM 1970 C C . ASP A 1 258 ? 38.520 15.499 -78.629 1.00 84.00 258 ASP A C 1
ATOM 1972 O O . ASP A 1 258 ? 38.736 14.978 -79.724 1.00 84.00 258 ASP A O 1
ATOM 1976 N N . GLY A 1 259 ? 38.280 14.768 -77.536 1.00 84.19 259 GLY A N 1
ATOM 1977 C CA . GLY A 1 259 ? 38.317 13.301 -77.534 1.00 84.19 259 GLY A CA 1
ATOM 1978 C C . GLY A 1 259 ? 39.711 12.685 -77.367 1.00 84.19 259 GLY A C 1
ATOM 1979 O O . GLY A 1 259 ? 39.832 11.457 -77.387 1.00 84.19 259 GLY A O 1
ATOM 1980 N N . ASP A 1 260 ? 40.750 13.495 -77.153 1.00 89.12 260 ASP A N 1
ATOM 1981 C CA . ASP A 1 260 ? 42.080 13.002 -76.796 1.00 89.12 260 ASP A CA 1
ATOM 1982 C C . ASP A 1 260 ? 42.054 12.341 -75.413 1.00 89.12 260 ASP A C 1
ATOM 1984 O O . ASP A 1 260 ? 41.619 12.932 -74.425 1.00 89.12 260 ASP A O 1
ATOM 1988 N N . ILE A 1 261 ? 42.529 11.099 -75.343 1.00 90.31 261 ILE A N 1
ATOM 1989 C CA . ILE A 1 261 ? 42.646 10.301 -74.127 1.00 90.31 261 ILE A CA 1
ATOM 1990 C C . ILE A 1 261 ? 44.128 10.109 -73.831 1.00 90.31 261 ILE A C 1
ATOM 1992 O O . ILE A 1 261 ? 44.880 9.525 -74.614 1.00 90.31 261 ILE A O 1
ATOM 1996 N N . LEU A 1 262 ? 44.530 10.614 -72.674 1.00 89.25 262 LEU A N 1
ATOM 1997 C CA . LEU A 1 262 ? 45.885 10.586 -72.164 1.00 89.25 262 LEU A CA 1
ATOM 1998 C C . LEU A 1 262 ? 45.984 9.566 -71.044 1.00 89.25 262 LEU A C 1
ATOM 2000 O O . LEU A 1 262 ? 45.354 9.739 -70.005 1.00 89.25 262 LEU A O 1
ATOM 2004 N N . PHE A 1 263 ? 46.793 8.530 -71.229 1.00 87.38 263 PHE A N 1
ATOM 2005 C CA . PHE A 1 263 ? 47.123 7.590 -70.161 1.00 87.38 263 PHE A CA 1
ATOM 2006 C C . PHE A 1 263 ? 48.225 8.149 -69.266 1.00 87.38 263 PHE A C 1
ATOM 2008 O O . PHE A 1 263 ? 49.127 8.816 -69.759 1.00 87.38 263 PHE A O 1
ATOM 2015 N N . LYS A 1 264 ? 48.189 7.879 -67.960 1.00 86.19 264 LYS A N 1
ATOM 2016 C CA . LYS A 1 264 ? 49.247 8.329 -67.037 1.00 86.19 264 LYS A CA 1
ATOM 2017 C C . LYS A 1 264 ? 50.623 7.836 -67.494 1.00 86.19 264 LYS A C 1
ATOM 2019 O O . LYS A 1 264 ? 50.788 6.644 -67.749 1.00 86.19 264 LYS A O 1
ATOM 2024 N N . GLY A 1 265 ? 51.576 8.757 -67.640 1.00 79.06 265 GLY A N 1
ATOM 2025 C CA . GLY A 1 265 ? 52.862 8.464 -68.271 1.00 79.06 265 GLY A CA 1
ATOM 2026 C C . GLY A 1 265 ? 53.962 8.024 -67.318 1.00 79.06 265 GLY A C 1
ATOM 2027 O O . GLY A 1 265 ? 54.780 7.195 -67.706 1.00 79.06 265 GLY A O 1
ATOM 2028 N N . ASP A 1 266 ? 53.982 8.543 -66.090 1.00 81.19 266 ASP A N 1
ATOM 2029 C CA . ASP A 1 266 ? 55.007 8.180 -65.106 1.00 81.19 266 ASP A CA 1
ATOM 2030 C C . ASP A 1 266 ? 54.607 6.892 -64.367 1.00 81.19 266 ASP A C 1
ATOM 2032 O O . ASP A 1 266 ? 55.315 5.885 -64.395 1.00 81.19 266 ASP A O 1
ATOM 2036 N N . SER A 1 267 ? 53.406 6.869 -63.775 1.00 76.81 267 SER A N 1
ATOM 2037 C CA . SER A 1 267 ? 52.818 5.654 -63.191 1.00 76.81 267 SER A CA 1
ATOM 2038 C C . SER A 1 267 ? 51.302 5.778 -62.976 1.00 76.81 267 SER A C 1
ATOM 2040 O O . SER A 1 267 ? 50.757 6.870 -62.911 1.00 76.81 267 SER A O 1
ATOM 2042 N N . VAL A 1 268 ? 50.567 4.676 -62.815 1.00 70.75 268 VAL A N 1
ATOM 2043 C CA . VAL A 1 268 ? 49.114 4.746 -62.514 1.00 70.75 268 VAL A CA 1
ATOM 2044 C C . VAL A 1 268 ? 48.798 5.116 -61.051 1.00 70.75 268 VAL A C 1
ATOM 2046 O O . VAL A 1 268 ? 47.661 5.467 -60.719 1.00 70.75 268 VAL A O 1
ATOM 2049 N N . GLU A 1 269 ? 49.818 5.104 -60.186 1.00 68.19 269 GLU A N 1
ATOM 2050 C CA . GLU A 1 269 ? 49.746 5.374 -58.743 1.00 68.19 269 GLU A CA 1
ATOM 2051 C C . GLU A 1 269 ? 48.599 4.634 -58.010 1.00 68.19 269 GLU A C 1
ATOM 2053 O O . GLU A 1 269 ? 47.976 3.709 -58.529 1.00 68.19 269 GLU A O 1
ATOM 2058 N N . ARG A 1 270 ? 48.316 5.008 -56.754 1.00 65.25 270 ARG A N 1
ATOM 2059 C CA . ARG A 1 270 ? 47.258 4.403 -55.913 1.00 65.25 270 ARG A CA 1
ATOM 2060 C C . ARG A 1 270 ? 45.838 4.838 -56.284 1.00 65.25 270 ARG A C 1
ATOM 2062 O O . ARG A 1 270 ? 44.872 4.393 -55.673 1.00 65.25 270 ARG A O 1
ATOM 2069 N N . SER A 1 271 ? 45.713 5.742 -57.253 1.00 62.50 271 SER A N 1
ATOM 2070 C CA . SER A 1 271 ? 44.454 6.403 -57.615 1.00 62.50 271 SER A CA 1
ATOM 2071 C C . SER A 1 271 ? 43.411 5.479 -58.250 1.00 62.50 271 SER A C 1
ATOM 2073 O O . SER A 1 271 ? 42.222 5.779 -58.200 1.00 62.50 271 SER A O 1
ATOM 2075 N N . GLY A 1 272 ? 43.846 4.380 -58.875 1.00 63.75 272 GLY A N 1
ATOM 2076 C CA . GLY A 1 272 ? 42.979 3.504 -59.667 1.00 63.75 272 GLY A CA 1
ATOM 2077 C C . GLY A 1 272 ? 42.523 4.094 -61.010 1.00 63.75 272 GLY A C 1
ATOM 2078 O O . GLY A 1 272 ? 41.843 3.397 -61.757 1.00 63.75 272 GLY A O 1
ATOM 2079 N N . SER A 1 273 ? 42.889 5.333 -61.356 1.00 74.19 273 SER A N 1
ATOM 2080 C CA . SER A 1 273 ? 42.529 5.948 -62.637 1.00 74.19 273 SER A CA 1
ATOM 2081 C C . SER A 1 273 ? 43.542 5.655 -63.745 1.00 74.19 273 SER A C 1
ATOM 2083 O O . SER A 1 273 ? 44.743 5.525 -63.511 1.00 74.19 273 SER A O 1
ATOM 2085 N N . LEU A 1 274 ? 43.038 5.562 -64.978 1.00 77.38 274 LEU A N 1
ATOM 2086 C CA . LEU A 1 274 ? 43.825 5.263 -66.177 1.00 77.38 274 LEU A CA 1
ATOM 2087 C C . LEU A 1 274 ? 44.483 6.520 -66.763 1.00 77.38 274 LEU A C 1
ATOM 2089 O O . LEU A 1 274 ? 45.529 6.424 -67.402 1.00 77.38 274 LEU A O 1
ATOM 2093 N N . GLY A 1 275 ? 43.888 7.693 -66.540 1.00 84.62 275 GLY A N 1
ATOM 2094 C CA . GLY A 1 275 ? 44.379 8.967 -67.055 1.00 84.62 275 GLY A CA 1
ATOM 2095 C C . GLY A 1 275 ? 43.246 9.958 -67.282 1.00 84.62 275 GLY A C 1
ATOM 2096 O O . GLY A 1 275 ? 42.310 9.999 -66.486 1.00 84.62 275 GLY A O 1
ATOM 2097 N N . TRP A 1 276 ? 43.309 10.747 -68.353 1.00 88.31 276 TRP A N 1
ATOM 2098 C CA . TRP A 1 276 ? 42.371 11.840 -68.611 1.00 88.31 276 TRP A CA 1
ATOM 2099 C C . TRP A 1 276 ? 41.825 11.820 -70.036 1.00 88.31 276 TRP A C 1
ATOM 2101 O O . TRP A 1 276 ? 42.519 11.434 -70.966 1.00 88.31 276 TRP A O 1
ATOM 2111 N N . ILE A 1 277 ? 40.590 12.277 -70.217 1.00 88.44 277 ILE A N 1
ATOM 2112 C CA . ILE A 1 277 ? 39.971 12.561 -71.511 1.00 88.44 277 ILE A CA 1
ATOM 2113 C C . ILE A 1 277 ? 39.744 14.059 -71.645 1.00 88.44 277 ILE A C 1
ATOM 2115 O O . ILE A 1 277 ? 39.279 14.705 -70.701 1.00 88.44 277 ILE A O 1
ATOM 2119 N N . TYR A 1 278 ? 40.034 14.612 -72.817 1.00 88.12 278 TYR A N 1
ATOM 2120 C CA . TYR A 1 278 ? 39.630 15.964 -73.166 1.00 88.12 278 TYR A CA 1
ATOM 2121 C C . TYR A 1 278 ? 38.159 15.933 -73.572 1.00 88.12 278 TYR A C 1
ATOM 2123 O O . TYR A 1 278 ? 37.802 15.834 -74.746 1.00 88.12 278 TYR A O 1
ATOM 2131 N N . ALA A 1 279 ? 37.299 15.887 -72.553 1.00 85.00 279 ALA A N 1
ATOM 2132 C CA . ALA A 1 279 ? 35.865 15.756 -72.719 1.00 85.00 279 ALA A CA 1
ATOM 2133 C C . ALA A 1 279 ? 35.297 17.075 -73.226 1.00 85.00 279 ALA A C 1
ATOM 2135 O O . ALA A 1 279 ? 35.345 18.091 -72.525 1.00 85.00 279 ALA A O 1
ATOM 2136 N N . ASN A 1 280 ? 34.734 17.032 -74.425 1.00 83.94 280 ASN A N 1
ATOM 2137 C CA . ASN A 1 280 ? 34.033 18.147 -75.021 1.00 83.94 280 ASN A CA 1
ATOM 2138 C C . ASN A 1 280 ? 32.526 18.076 -74.762 1.00 83.94 280 ASN A C 1
ATOM 2140 O O . ASN A 1 280 ? 31.929 17.010 -74.611 1.00 83.94 280 ASN A O 1
ATOM 2144 N N . TYR A 1 281 ? 31.908 19.247 -74.719 1.00 84.12 281 TYR A N 1
ATOM 2145 C CA . TYR A 1 281 ? 30.467 19.436 -74.789 1.00 84.12 281 TYR A CA 1
ATOM 2146 C C . TYR A 1 281 ? 30.183 20.619 -75.712 1.00 84.12 281 TYR A C 1
ATOM 2148 O O . TYR A 1 281 ? 31.002 21.531 -75.830 1.00 84.12 281 TYR A O 1
ATOM 2156 N N . PHE A 1 282 ? 29.040 20.595 -76.389 1.00 84.75 282 PHE A N 1
ATOM 2157 C CA . PHE A 1 282 ? 28.664 21.645 -77.330 1.00 84.75 282 PHE A CA 1
ATOM 2158 C C . PHE A 1 282 ? 27.807 22.698 -76.636 1.00 84.75 282 PHE A C 1
ATOM 2160 O O . PHE A 1 282 ? 26.869 22.367 -75.910 1.00 84.75 282 PHE A O 1
ATOM 2167 N N . THR A 1 283 ? 28.155 23.961 -76.860 1.00 86.94 283 THR A N 1
ATOM 2168 C CA . THR A 1 283 ? 27.399 25.128 -76.409 1.00 86.94 283 THR A CA 1
ATOM 2169 C C . THR A 1 283 ? 26.830 25.826 -77.636 1.00 86.94 283 THR A C 1
ATOM 2171 O O . THR A 1 283 ? 27.566 26.109 -78.583 1.00 86.94 283 THR A O 1
ATOM 2174 N N . ALA A 1 284 ? 25.524 26.087 -77.638 1.00 85.81 284 ALA A N 1
ATOM 2175 C CA . ALA A 1 284 ? 24.877 26.789 -78.738 1.00 85.81 284 ALA A CA 1
ATOM 2176 C C . ALA A 1 284 ? 25.347 28.245 -78.815 1.00 85.81 284 ALA A C 1
ATOM 2178 O O . ALA A 1 284 ? 25.383 28.940 -77.800 1.00 85.81 284 ALA A O 1
ATOM 2179 N N . ILE A 1 285 ? 25.681 28.696 -80.023 1.00 90.00 285 ILE A N 1
ATOM 2180 C CA . ILE A 1 285 ? 25.915 30.110 -80.318 1.00 90.00 285 ILE A CA 1
ATOM 2181 C C . ILE A 1 285 ? 24.544 30.735 -80.562 1.00 90.00 285 ILE A C 1
ATOM 2183 O O . ILE A 1 285 ? 23.731 30.176 -81.306 1.00 90.00 285 ILE A O 1
ATOM 2187 N N . ALA A 1 286 ? 24.249 31.872 -79.931 1.00 89.56 286 ALA A N 1
ATOM 2188 C CA . ALA A 1 286 ? 22.956 32.505 -80.143 1.00 89.56 286 ALA A CA 1
ATOM 2189 C C . ALA A 1 286 ? 22.842 32.966 -81.606 1.00 89.56 286 ALA A C 1
ATOM 2191 O O . ALA A 1 286 ? 23.771 33.551 -82.156 1.00 89.56 286 ALA A O 1
ATOM 2192 N N . ASN A 1 287 ? 21.686 32.748 -82.246 1.00 88.31 287 ASN A N 1
ATOM 2193 C CA . ASN A 1 287 ? 21.488 33.103 -83.661 1.00 88.31 287 ASN A CA 1
ATOM 2194 C C . ASN A 1 287 ? 21.787 34.582 -83.971 1.00 88.31 287 ASN A C 1
ATOM 2196 O O . ASN A 1 287 ? 22.188 34.900 -85.086 1.00 88.31 287 ASN A O 1
ATOM 2200 N N . GLU A 1 288 ? 21.605 35.479 -82.996 1.00 89.12 288 GLU A N 1
ATOM 2201 C CA . GLU A 1 288 ? 21.891 36.914 -83.125 1.00 89.12 288 GLU A CA 1
ATOM 2202 C C . GLU A 1 288 ? 23.398 37.233 -83.154 1.00 89.12 288 GLU A C 1
ATOM 2204 O O . GLU A 1 288 ? 23.789 38.271 -83.689 1.00 89.12 288 GLU A O 1
ATOM 2209 N N . GLU A 1 289 ? 24.246 36.343 -82.625 1.00 90.62 289 GLU A N 1
ATOM 2210 C CA . GLU A 1 289 ? 25.709 36.483 -82.565 1.00 90.62 289 GLU A CA 1
ATOM 2211 C C . GLU A 1 289 ? 26.406 36.040 -83.865 1.00 90.62 289 GLU A C 1
ATOM 2213 O O . GLU A 1 289 ? 27.589 36.325 -84.058 1.00 90.62 289 GLU A O 1
ATOM 2218 N N . ILE A 1 290 ? 25.691 35.389 -84.789 1.00 91.25 290 ILE A N 1
ATOM 2219 C CA . ILE A 1 290 ? 26.224 34.885 -86.064 1.00 91.25 290 ILE A CA 1
ATOM 2220 C C . ILE A 1 290 ? 25.787 35.816 -87.194 1.00 91.25 290 ILE A C 1
ATOM 2222 O O . ILE A 1 290 ? 24.601 36.081 -87.374 1.00 91.25 290 ILE A O 1
ATOM 2226 N N . PHE A 1 291 ? 26.738 36.315 -87.986 1.00 92.44 291 PHE A N 1
ATOM 2227 C CA . PHE A 1 291 ? 26.431 37.253 -89.063 1.00 92.44 291 PHE A CA 1
ATOM 2228 C C . PHE A 1 291 ? 26.202 36.549 -90.401 1.00 92.44 291 PHE A C 1
ATOM 2230 O O . PHE A 1 291 ? 25.124 36.657 -90.991 1.00 92.44 291 PHE A O 1
ATOM 2237 N N . ARG A 1 292 ? 27.214 35.833 -90.904 1.00 90.50 292 ARG A N 1
ATOM 2238 C CA . ARG A 1 292 ? 27.180 35.170 -92.219 1.00 90.50 292 ARG A CA 1
ATOM 2239 C C . ARG A 1 292 ? 28.220 34.062 -92.347 1.00 90.50 292 ARG A C 1
ATOM 2241 O O . ARG A 1 292 ? 29.187 34.024 -91.587 1.00 90.50 292 ARG A O 1
ATOM 2248 N N . ILE A 1 293 ? 28.043 33.222 -93.361 1.00 89.94 293 ILE A N 1
ATOM 2249 C CA . ILE A 1 293 ? 29.026 32.227 -93.805 1.00 89.94 293 ILE A CA 1
ATOM 2250 C C . ILE A 1 293 ? 29.576 32.685 -95.160 1.00 89.94 293 ILE A C 1
ATOM 2252 O O . ILE A 1 293 ? 28.790 33.085 -96.010 1.00 89.94 293 ILE A O 1
ATOM 2256 N N . GLU A 1 294 ? 30.893 32.654 -95.370 1.00 89.56 294 GLU A N 1
ATOM 2257 C CA . GLU A 1 294 ? 31.541 33.007 -96.643 1.00 89.56 294 GLU A CA 1
ATOM 2258 C C . GLU A 1 294 ? 32.205 31.778 -97.285 1.00 89.56 294 GLU A C 1
ATOM 2260 O O . GLU A 1 294 ? 33.007 31.073 -96.661 1.00 89.56 294 GLU A O 1
ATOM 2265 N N . PHE A 1 295 ? 31.884 31.545 -98.558 1.00 87.06 295 PHE A N 1
ATOM 2266 C CA . PHE A 1 295 ? 32.410 30.482 -99.409 1.00 87.06 295 PHE A CA 1
ATOM 2267 C C . PHE A 1 295 ? 33.420 31.053 -100.404 1.00 87.06 295 PHE A C 1
ATOM 2269 O O . PHE A 1 295 ? 33.070 31.843 -101.279 1.00 87.06 295 PHE A O 1
ATOM 2276 N N . ASN A 1 296 ? 34.672 30.602 -100.314 1.00 77.38 296 ASN A N 1
ATOM 2277 C CA . ASN A 1 296 ? 35.772 31.095 -101.151 1.00 77.38 296 ASN A CA 1
ATOM 2278 C C . ASN A 1 296 ? 36.099 30.178 -102.344 1.00 77.38 296 ASN A C 1
ATOM 2280 O O . ASN A 1 296 ? 37.154 30.321 -102.957 1.00 77.38 296 ASN A O 1
ATOM 2284 N N . GLY A 1 297 ? 35.226 29.216 -102.674 1.00 76.12 297 GLY A N 1
ATOM 2285 C CA . GLY A 1 297 ? 35.477 28.254 -103.754 1.00 76.12 297 GLY A CA 1
ATOM 2286 C C . GLY A 1 297 ? 36.628 27.291 -103.455 1.00 76.12 297 GLY A C 1
ATOM 2287 O O . GLY A 1 297 ? 37.260 26.777 -104.375 1.00 76.12 297 GLY A O 1
ATOM 2288 N N . THR A 1 298 ? 36.896 27.047 -102.171 1.00 80.00 298 THR A N 1
ATOM 2289 C CA . THR A 1 298 ? 37.869 26.071 -101.664 1.00 80.00 298 THR A CA 1
ATOM 2290 C C . THR A 1 298 ? 37.195 25.167 -100.624 1.00 80.00 298 THR A C 1
ATOM 2292 O O . THR A 1 298 ? 35.992 25.270 -100.383 1.00 80.00 298 THR A O 1
ATOM 2295 N N . THR A 1 299 ? 37.954 24.269 -99.992 1.00 80.31 299 THR A N 1
ATOM 2296 C CA . THR A 1 299 ? 37.476 23.451 -98.863 1.00 80.31 299 THR A CA 1
ATOM 2297 C C . THR A 1 299 ? 37.446 24.216 -97.531 1.00 80.31 299 THR A C 1
ATOM 2299 O O . THR A 1 299 ? 37.082 23.634 -96.515 1.00 80.31 299 THR A O 1
ATOM 2302 N N . ALA A 1 300 ? 37.884 25.482 -97.494 1.00 83.00 300 ALA A N 1
ATOM 2303 C CA . ALA A 1 300 ? 37.881 26.319 -96.294 1.00 83.00 300 ALA A CA 1
ATOM 2304 C C . ALA A 1 300 ? 36.687 27.285 -96.324 1.00 83.00 300 ALA A C 1
ATOM 2306 O O . ALA A 1 300 ? 36.566 28.109 -97.232 1.00 83.00 300 ALA A O 1
ATOM 2307 N N . VAL A 1 301 ? 35.819 27.187 -95.318 1.00 86.31 301 VAL A N 1
ATOM 2308 C CA . VAL A 1 301 ? 34.608 28.006 -95.166 1.00 86.31 301 VAL A CA 1
ATOM 2309 C C . VAL A 1 301 ? 34.798 28.947 -93.985 1.00 86.31 301 VAL A C 1
ATOM 2311 O O . VAL A 1 301 ? 35.246 28.519 -92.922 1.00 86.31 301 VAL A O 1
ATOM 2314 N N . LYS A 1 302 ? 34.473 30.229 -94.165 1.00 90.69 302 LYS A N 1
ATOM 2315 C CA . LYS A 1 302 ? 34.642 31.260 -93.135 1.00 90.69 302 LYS A CA 1
ATOM 2316 C C . LYS A 1 302 ? 33.315 31.556 -92.449 1.00 90.69 302 LYS A C 1
ATOM 2318 O O . LYS A 1 302 ? 32.322 31.809 -93.124 1.00 90.69 302 LYS A O 1
ATOM 2323 N N . ILE A 1 303 ? 33.300 31.584 -91.123 1.00 91.81 303 ILE A N 1
ATOM 2324 C CA . ILE A 1 303 ? 32.133 31.955 -90.315 1.00 91.81 303 ILE A CA 1
ATOM 2325 C C . ILE A 1 303 ? 32.421 33.305 -89.668 1.00 91.81 303 ILE A C 1
ATOM 2327 O O . ILE A 1 303 ? 33.451 33.460 -89.018 1.00 91.81 303 ILE A O 1
ATOM 2331 N N . VAL A 1 304 ? 31.536 34.284 -89.862 1.00 92.50 304 VAL A N 1
ATOM 2332 C CA . VAL A 1 304 ? 31.717 35.666 -89.390 1.00 92.50 304 VAL A CA 1
ATOM 2333 C C . VAL A 1 304 ? 30.706 35.983 -88.287 1.00 92.50 304 VAL A C 1
ATOM 2335 O O . VAL A 1 304 ? 29.507 35.748 -88.462 1.00 92.50 304 VAL A O 1
ATOM 2338 N N . TRP A 1 305 ? 31.177 36.556 -87.176 1.00 93.81 305 TRP A N 1
ATOM 2339 C CA . TRP A 1 305 ? 30.363 36.930 -86.014 1.00 93.81 305 TRP A CA 1
ATOM 2340 C C . TRP A 1 305 ? 29.742 38.323 -86.153 1.00 93.81 305 TRP A C 1
ATOM 2342 O O . TRP A 1 305 ? 30.288 39.213 -86.812 1.00 93.81 305 TRP A O 1
ATOM 2352 N N . ASN A 1 306 ? 28.581 38.512 -85.529 1.00 91.50 306 ASN A N 1
ATOM 2353 C CA . ASN A 1 306 ? 27.786 39.733 -85.608 1.00 91.50 306 ASN A CA 1
ATOM 2354 C C . ASN A 1 306 ? 28.186 40.775 -84.549 1.00 91.50 306 ASN A C 1
ATOM 2356 O O . ASN A 1 306 ? 28.975 40.519 -83.639 1.00 91.50 306 ASN A O 1
ATOM 2360 N N . VAL A 1 307 ? 27.616 41.974 -84.658 1.00 89.12 307 VAL A N 1
ATOM 2361 C CA . VAL A 1 307 ? 27.657 42.998 -83.608 1.00 89.12 307 VAL A CA 1
ATOM 2362 C C . VAL A 1 307 ? 26.341 42.944 -82.836 1.00 89.12 307 VAL A C 1
ATOM 2364 O O . VAL A 1 307 ? 25.286 43.234 -83.397 1.00 89.12 307 VAL A O 1
ATOM 2367 N N . VAL A 1 308 ? 26.398 42.625 -81.541 1.00 85.00 308 VAL A N 1
ATOM 2368 C CA . VAL A 1 308 ? 25.220 42.544 -80.658 1.00 85.00 308 VAL A CA 1
ATOM 2369 C C . VAL A 1 308 ? 25.310 43.657 -79.616 1.00 85.00 308 VAL A C 1
ATOM 2371 O O . VAL A 1 308 ? 26.343 43.841 -78.980 1.00 85.00 308 VAL A O 1
ATOM 2374 N N . ASN A 1 309 ? 24.244 44.448 -79.444 1.00 83.00 309 ASN A N 1
ATOM 2375 C CA . ASN A 1 309 ? 24.203 45.571 -78.488 1.00 83.00 309 ASN A CA 1
ATOM 2376 C C . ASN A 1 309 ? 25.384 46.566 -78.611 1.00 83.00 309 ASN A C 1
ATOM 2378 O O . ASN A 1 309 ? 25.880 47.074 -77.609 1.00 83.00 309 ASN A O 1
ATOM 2382 N N . GLN A 1 310 ? 25.827 46.859 -79.842 1.00 83.06 310 GLN A N 1
ATOM 2383 C CA . GLN A 1 310 ? 27.006 47.693 -80.165 1.00 83.06 310 GLN A CA 1
ATOM 2384 C C . GLN A 1 310 ? 28.369 47.123 -79.722 1.00 83.06 310 GLN A C 1
ATOM 2386 O O . GLN A 1 310 ? 29.384 47.806 -79.859 1.00 83.06 310 GLN A O 1
ATOM 2391 N N . VAL A 1 311 ? 28.422 45.878 -79.242 1.00 84.62 311 VAL A N 1
ATOM 2392 C CA . VAL A 1 311 ? 29.666 45.172 -78.917 1.00 84.62 311 VAL A CA 1
ATOM 2393 C C . VAL A 1 311 ? 29.965 44.162 -80.022 1.00 84.62 311 VAL A C 1
ATOM 2395 O O . VAL A 1 311 ? 29.118 43.353 -80.398 1.00 84.62 311 VAL A O 1
ATOM 2398 N N . GLN A 1 312 ? 31.176 44.233 -80.574 1.00 89.88 312 GLN A N 1
ATOM 2399 C CA . GLN A 1 312 ? 31.653 43.260 -81.550 1.00 89.88 312 GLN A CA 1
ATOM 2400 C C . GLN A 1 312 ? 31.848 41.910 -80.859 1.00 89.88 312 GLN A C 1
ATOM 2402 O O . GLN A 1 312 ? 32.652 41.807 -79.932 1.00 89.88 312 GLN A O 1
ATOM 2407 N N . VAL A 1 313 ? 31.147 40.881 -81.332 1.00 89.25 313 VAL A N 1
ATOM 2408 C CA . VAL A 1 313 ? 31.381 39.508 -80.885 1.00 89.25 313 VAL A CA 1
ATOM 2409 C C . VAL A 1 313 ? 32.716 39.033 -81.468 1.00 89.25 313 VAL A C 1
ATOM 2411 O O . VAL A 1 313 ? 32.983 39.207 -82.663 1.00 89.25 313 VAL A O 1
ATOM 2414 N N . THR A 1 314 ? 33.572 38.474 -80.615 1.00 90.62 314 THR A N 1
ATOM 2415 C CA . THR A 1 314 ? 34.872 37.891 -80.973 1.00 90.62 314 THR A CA 1
ATOM 2416 C C . THR A 1 314 ? 34.902 36.408 -80.618 1.00 90.62 314 THR A C 1
ATOM 2418 O O . THR A 1 314 ? 34.075 35.922 -79.843 1.00 90.62 314 THR A O 1
ATOM 2421 N N . ASN A 1 315 ? 35.883 35.673 -81.146 1.00 87.56 315 ASN A N 1
ATOM 2422 C CA . ASN A 1 315 ? 36.088 34.268 -80.785 1.00 87.56 315 ASN A CA 1
ATOM 2423 C C . ASN A 1 315 ? 36.183 34.080 -79.253 1.00 87.56 315 ASN A C 1
ATOM 2425 O O . ASN A 1 315 ? 35.532 33.200 -78.692 1.00 87.56 315 ASN A O 1
ATOM 2429 N N . ALA A 1 316 ? 36.911 34.959 -78.556 1.00 84.25 316 ALA A N 1
ATOM 2430 C CA . ALA A 1 316 ? 37.083 34.918 -77.107 1.00 84.25 316 ALA A CA 1
ATOM 2431 C C . ALA A 1 316 ? 35.803 35.243 -76.322 1.00 84.25 316 ALA A C 1
ATOM 2433 O O . ALA A 1 316 ? 35.580 34.627 -75.281 1.00 84.25 316 ALA A O 1
ATOM 2434 N N . SER A 1 317 ? 34.954 36.169 -76.793 1.00 83.62 317 SER A N 1
ATOM 2435 C CA . SER A 1 317 ? 33.692 36.478 -76.101 1.00 83.62 317 SER A CA 1
ATOM 2436 C C . SER A 1 317 ? 32.688 35.329 -76.182 1.00 83.62 317 SER A C 1
ATOM 2438 O O . SER A 1 317 ? 31.930 35.130 -75.239 1.00 83.62 317 SER A O 1
ATOM 2440 N N . LEU A 1 318 ? 32.712 34.560 -77.278 1.00 82.44 318 LEU A N 1
ATOM 2441 C CA . LEU A 1 318 ? 31.934 33.324 -77.417 1.00 82.44 318 LEU A CA 1
ATOM 2442 C C . LEU A 1 318 ? 32.545 32.156 -76.632 1.00 82.44 318 LEU A C 1
ATOM 2444 O O . LEU A 1 318 ? 31.868 31.169 -76.389 1.00 82.44 318 LEU A O 1
ATOM 2448 N N . GLY A 1 319 ? 33.814 32.248 -76.223 1.00 82.00 319 GLY A N 1
ATOM 2449 C CA . GLY A 1 319 ? 34.546 31.147 -75.592 1.00 82.00 319 GLY A CA 1
ATOM 2450 C C . GLY A 1 319 ? 35.133 30.132 -76.582 1.00 82.00 319 GLY A C 1
ATOM 2451 O O . GLY A 1 319 ? 35.589 29.069 -76.159 1.00 82.00 319 GLY A O 1
ATOM 2452 N N . ILE A 1 320 ? 35.160 30.460 -77.878 1.00 83.62 320 ILE A N 1
ATOM 2453 C CA . ILE A 1 320 ? 35.736 29.636 -78.945 1.00 83.62 320 ILE A CA 1
ATOM 2454 C C . ILE A 1 320 ? 37.264 29.709 -78.875 1.00 83.62 320 ILE A C 1
ATOM 2456 O O . ILE A 1 320 ? 37.855 30.789 -78.794 1.00 83.62 320 ILE A O 1
ATOM 2460 N N . ARG A 1 321 ? 37.916 28.547 -78.932 1.00 81.25 321 ARG A N 1
ATOM 2461 C CA . ARG A 1 321 ? 39.379 28.402 -78.931 1.00 81.25 321 ARG A CA 1
ATOM 2462 C C . ARG A 1 321 ? 39.853 27.831 -80.264 1.00 81.25 321 ARG A C 1
ATOM 2464 O O . ARG A 1 321 ? 39.058 27.268 -81.004 1.00 81.25 321 ARG A O 1
ATOM 2471 N N . GLU A 1 322 ? 41.153 27.895 -80.542 1.00 79.50 322 GLU A N 1
ATOM 2472 C CA . GLU A 1 322 ? 41.740 27.290 -81.754 1.00 79.50 322 GLU A CA 1
ATOM 2473 C C . GLU A 1 322 ? 41.537 25.766 -81.830 1.00 79.50 322 GLU A C 1
ATOM 2475 O O . GLU A 1 322 ? 41.545 25.187 -82.910 1.00 79.50 322 GLU A O 1
ATOM 2480 N N . THR A 1 323 ? 41.315 25.121 -80.681 1.00 77.81 323 THR A N 1
ATOM 2481 C CA . THR A 1 323 ? 41.024 23.687 -80.561 1.00 77.81 323 THR A CA 1
ATOM 2482 C C . THR A 1 323 ? 39.529 23.365 -80.576 1.00 77.81 323 THR A C 1
ATOM 2484 O O . THR A 1 323 ? 39.174 22.191 -80.529 1.00 77.81 323 THR A O 1
ATOM 2487 N N . SER A 1 324 ? 38.649 24.372 -80.592 1.00 83.81 324 SER A N 1
ATOM 2488 C CA . SER A 1 324 ? 37.204 24.151 -80.649 1.00 83.81 324 SER A CA 1
ATOM 2489 C C . SER A 1 324 ? 36.792 23.619 -82.022 1.00 83.81 324 SER A C 1
ATOM 2491 O O . SER A 1 324 ? 37.390 23.924 -83.056 1.00 83.81 324 SER A O 1
ATOM 2493 N N . ALA A 1 325 ? 35.707 22.859 -82.033 1.00 84.88 325 ALA A N 1
ATOM 2494 C CA . ALA A 1 325 ? 35.018 22.443 -83.236 1.00 84.88 325 ALA A CA 1
ATOM 2495 C C . ALA A 1 325 ? 33.677 23.171 -83.342 1.00 84.88 325 ALA A C 1
ATOM 2497 O O . ALA A 1 325 ? 32.982 23.359 -82.343 1.00 84.88 325 ALA A O 1
ATOM 2498 N N . ILE A 1 326 ? 33.304 23.559 -84.556 1.00 87.69 326 ILE A N 1
ATOM 2499 C CA . ILE A 1 326 ? 31.990 24.112 -84.864 1.00 87.69 326 ILE A CA 1
ATOM 2500 C C . ILE A 1 326 ? 31.097 22.977 -85.341 1.00 87.69 326 ILE A C 1
ATOM 2502 O O . ILE A 1 326 ? 31.400 22.303 -86.327 1.00 87.69 326 ILE A O 1
ATOM 2506 N N . ARG A 1 327 ? 29.984 22.776 -84.647 1.00 87.75 327 ARG A N 1
ATOM 2507 C CA . ARG A 1 327 ? 28.920 21.876 -85.063 1.00 87.75 327 ARG A CA 1
ATOM 2508 C C . ARG A 1 327 ? 27.805 22.682 -85.697 1.00 87.75 327 ARG A C 1
ATOM 2510 O O . ARG A 1 327 ? 27.295 23.620 -85.093 1.00 87.75 327 ARG A O 1
ATOM 2517 N N . ILE A 1 328 ? 27.431 22.294 -86.907 1.00 87.44 328 ILE A N 1
ATOM 2518 C CA . ILE A 1 328 ? 26.280 22.853 -87.605 1.00 87.44 328 ILE A CA 1
ATOM 2519 C C . ILE A 1 328 ? 25.290 21.715 -87.835 1.00 87.44 328 ILE A C 1
ATOM 2521 O O . ILE A 1 328 ? 25.652 20.657 -88.358 1.00 87.44 328 ILE A O 1
ATOM 2525 N N . GLU A 1 329 ? 24.043 21.931 -87.428 1.00 85.50 329 GLU A N 1
ATOM 2526 C CA . GLU A 1 329 ? 22.953 20.971 -87.591 1.00 85.50 329 GLU A CA 1
ATOM 2527 C C . GLU A 1 329 ? 21.807 21.591 -88.392 1.00 85.50 329 GLU A C 1
ATOM 2529 O O . GLU A 1 329 ? 21.556 22.794 -88.331 1.00 85.50 329 GLU A O 1
ATOM 2534 N N . ASN A 1 330 ? 21.095 20.748 -89.143 1.00 83.56 330 ASN A N 1
ATOM 2535 C CA . ASN A 1 330 ? 19.942 21.108 -89.977 1.00 83.56 330 ASN A CA 1
ATOM 2536 C C . ASN A 1 330 ? 20.220 22.167 -91.065 1.00 83.56 330 ASN A C 1
ATOM 2538 O O . ASN A 1 330 ? 19.281 22.738 -91.614 1.00 83.56 330 ASN A O 1
ATOM 2542 N N . PHE A 1 331 ? 21.485 22.403 -91.423 1.00 83.44 331 PHE A N 1
ATOM 2543 C CA . PHE A 1 331 ? 21.872 23.283 -92.518 1.00 83.44 331 PHE A CA 1
ATOM 2544 C C . PHE A 1 331 ? 21.326 22.772 -93.855 1.00 83.44 331 PHE A C 1
ATOM 2546 O O . PHE A 1 331 ? 21.491 21.603 -94.219 1.00 83.44 331 PHE A O 1
ATOM 2553 N N . TYR A 1 332 ? 20.701 23.676 -94.601 1.00 73.94 332 TYR A N 1
ATOM 2554 C CA . TYR A 1 332 ? 20.167 23.455 -95.938 1.00 73.94 332 TYR A CA 1
ATOM 2555 C C . TYR A 1 332 ? 20.672 24.578 -96.860 1.00 73.94 332 TYR A C 1
ATOM 2557 O O . TYR A 1 332 ? 21.032 25.651 -96.376 1.00 73.94 332 TYR A O 1
ATOM 2565 N N . PRO A 1 333 ? 20.738 24.364 -98.185 1.00 67.62 333 PRO A N 1
ATOM 2566 C CA . PRO A 1 333 ? 20.456 23.125 -98.919 1.00 67.62 333 PRO A CA 1
ATOM 2567 C C . PRO A 1 333 ? 21.656 22.167 -98.973 1.00 67.62 333 PRO A C 1
ATOM 2569 O O . PRO A 1 333 ? 21.537 21.043 -99.458 1.00 67.62 333 PRO A O 1
ATOM 2572 N N . VAL A 1 334 ? 22.822 22.597 -98.485 1.00 71.56 334 VAL A N 1
ATOM 2573 C CA . VAL A 1 334 ? 24.078 21.850 -98.588 1.00 71.56 334 VAL A CA 1
ATOM 2574 C C . VAL A 1 334 ? 24.247 20.935 -97.379 1.00 71.56 334 VAL A C 1
ATOM 2576 O O . VAL A 1 334 ? 24.720 21.343 -96.322 1.00 71.56 334 VAL A O 1
ATOM 2579 N N . GLY A 1 335 ? 23.875 19.664 -97.549 1.00 69.75 335 GLY A N 1
ATOM 2580 C CA . GLY A 1 335 ? 23.983 18.654 -96.495 1.00 69.75 335 GLY A CA 1
ATOM 2581 C C . GLY A 1 335 ? 25.417 18.380 -96.022 1.00 69.75 335 GLY A C 1
ATOM 2582 O O . GLY A 1 335 ? 25.594 17.862 -94.924 1.00 69.75 335 GLY A O 1
ATOM 2583 N N . THR A 1 336 ? 26.440 18.749 -96.799 1.00 73.50 336 THR A N 1
ATOM 2584 C CA . THR A 1 336 ? 27.854 18.596 -96.418 1.00 73.50 336 THR A CA 1
ATOM 2585 C C . THR A 1 336 ? 28.319 19.582 -95.351 1.00 73.50 336 THR A C 1
ATOM 2587 O O . THR A 1 336 ? 29.369 19.357 -94.758 1.00 73.50 336 THR A O 1
ATOM 2590 N N . LEU A 1 337 ? 27.513 20.601 -95.029 1.00 79.75 337 LEU A N 1
ATOM 2591 C CA . LEU A 1 337 ? 27.703 21.457 -93.855 1.00 79.75 337 LEU A CA 1
ATOM 2592 C C . LEU A 1 337 ? 27.039 20.901 -92.588 1.00 79.75 337 LEU A C 1
ATOM 2594 O O . LEU A 1 337 ? 27.206 21.494 -91.533 1.00 79.75 337 LEU A O 1
ATOM 2598 N N . ASN A 1 338 ? 26.331 19.766 -92.645 1.00 82.88 338 ASN A N 1
ATOM 2599 C CA . ASN A 1 338 ? 25.800 19.112 -91.445 1.00 82.88 338 ASN A CA 1
ATOM 2600 C C . ASN A 1 338 ? 26.845 18.187 -90.823 1.00 82.88 338 ASN A C 1
ATOM 2602 O O . ASN A 1 338 ? 27.057 17.052 -91.268 1.00 82.88 338 ASN A O 1
ATOM 2606 N N . GLY A 1 339 ? 27.495 18.662 -89.770 1.00 81.75 339 GLY A N 1
ATOM 2607 C CA . GLY A 1 339 ? 28.549 17.929 -89.091 1.00 81.75 339 GLY A CA 1
ATOM 2608 C C . GLY A 1 339 ? 29.304 18.784 -88.088 1.00 81.75 339 GLY A C 1
ATOM 2609 O O . GLY A 1 339 ? 28.980 19.948 -87.857 1.00 81.75 339 GLY A O 1
ATOM 2610 N N . THR A 1 340 ? 30.325 18.172 -87.501 1.00 84.12 340 THR A N 1
ATOM 2611 C CA . THR A 1 340 ? 31.274 18.831 -86.609 1.00 84.12 340 THR A CA 1
ATOM 2612 C C . THR A 1 340 ? 32.576 19.053 -87.365 1.00 84.12 340 THR A C 1
ATOM 2614 O O . THR A 1 340 ? 33.153 18.104 -87.897 1.00 84.12 340 THR A O 1
ATOM 2617 N N . PHE A 1 341 ? 33.040 20.296 -87.404 1.00 84.31 341 PHE A N 1
ATOM 2618 C CA . PHE A 1 341 ? 34.229 20.708 -88.136 1.00 84.31 341 PHE A CA 1
ATOM 2619 C C . PHE A 1 341 ? 35.214 21.384 -87.195 1.00 84.31 341 PHE A C 1
ATOM 2621 O O . PHE A 1 341 ? 34.867 22.341 -86.505 1.00 84.31 341 PHE A O 1
ATOM 2628 N N . ASN A 1 342 ? 36.457 20.914 -87.191 1.00 80.88 342 ASN A N 1
ATOM 2629 C CA . ASN A 1 342 ? 37.516 21.560 -86.426 1.00 80.88 342 ASN A CA 1
ATOM 2630 C C . ASN A 1 342 ? 37.851 22.921 -87.038 1.00 80.88 342 ASN A C 1
ATOM 2632 O O . ASN A 1 342 ? 37.822 23.090 -88.265 1.00 80.88 342 ASN A O 1
ATOM 2636 N N . ILE A 1 343 ? 38.194 23.874 -86.176 1.00 85.44 343 ILE A N 1
ATOM 2637 C CA . ILE A 1 343 ? 38.727 25.157 -86.614 1.00 85.44 343 ILE A CA 1
ATOM 2638 C C . ILE A 1 343 ? 40.087 24.932 -87.278 1.00 85.44 343 ILE A C 1
ATOM 2640 O O . ILE A 1 343 ? 40.905 24.135 -86.817 1.00 85.44 343 ILE A O 1
ATOM 2644 N N . ILE A 1 344 ? 40.309 25.617 -88.395 1.00 82.25 344 ILE A N 1
ATOM 2645 C CA . ILE A 1 344 ? 41.552 25.552 -89.162 1.00 82.25 344 ILE A CA 1
ATOM 2646 C C . ILE A 1 344 ? 42.138 26.946 -89.380 1.00 82.25 344 ILE A C 1
ATOM 2648 O O . ILE A 1 344 ? 41.418 27.943 -89.385 1.00 82.25 344 ILE A O 1
ATOM 2652 N N . SER A 1 345 ? 43.442 26.982 -89.639 1.00 82.31 345 SER A N 1
ATOM 2653 C CA . SER A 1 345 ? 44.177 28.168 -90.087 1.00 82.31 345 SER A CA 1
ATOM 2654 C C . SER A 1 345 ? 44.579 27.968 -91.555 1.00 82.31 345 SER A C 1
ATOM 2656 O O . SER A 1 345 ? 45.624 27.369 -91.822 1.00 82.31 345 SER A O 1
ATOM 2658 N N . PRO A 1 346 ? 43.726 28.324 -92.535 1.00 78.62 346 PRO A N 1
ATOM 2659 C CA . PRO A 1 346 ? 44.011 28.065 -93.942 1.00 78.62 346 PRO A CA 1
ATOM 2660 C C . PRO A 1 346 ? 45.134 28.961 -94.481 1.00 78.62 346 PRO A C 1
ATOM 2662 O O . PRO A 1 346 ? 45.283 30.116 -94.088 1.00 78.62 346 PRO A O 1
ATOM 2665 N N . VAL A 1 347 ? 45.871 28.449 -95.470 1.00 72.06 347 VAL A N 1
ATOM 2666 C CA . VAL A 1 347 ? 46.773 29.252 -96.306 1.00 72.06 347 VAL A CA 1
ATOM 2667 C C . VAL A 1 347 ? 46.016 29.667 -97.564 1.00 72.06 347 VAL A C 1
ATOM 2669 O O . VAL A 1 347 ? 45.730 28.838 -98.429 1.00 72.06 347 VAL A O 1
ATOM 2672 N N . ILE A 1 348 ? 45.675 30.951 -97.680 1.00 68.19 348 ILE A N 1
ATOM 2673 C CA . ILE A 1 348 ? 44.932 31.492 -98.826 1.00 68.19 348 ILE A CA 1
ATOM 2674 C C . ILE A 1 348 ? 45.879 32.383 -99.633 1.00 68.19 348 ILE A C 1
ATOM 2676 O O . ILE A 1 348 ? 46.437 33.348 -99.120 1.00 68.19 348 ILE A O 1
ATOM 2680 N N . GLY A 1 349 ? 46.107 32.040 -100.905 1.00 67.38 349 GLY A N 1
ATOM 2681 C CA . GLY A 1 349 ? 47.007 32.805 -101.780 1.00 67.38 349 GLY A CA 1
ATOM 2682 C C . GLY A 1 349 ? 48.479 32.814 -101.336 1.00 67.38 349 GLY A C 1
ATOM 2683 O O . GLY A 1 349 ? 49.200 33.750 -101.666 1.00 67.38 349 GLY A O 1
ATOM 2684 N N . GLY A 1 350 ? 48.921 31.801 -100.580 1.00 67.06 350 GLY A N 1
ATOM 2685 C CA . GLY A 1 350 ? 50.288 31.697 -100.046 1.00 67.06 350 GLY A CA 1
ATOM 2686 C C . GLY A 1 350 ? 50.524 32.423 -98.715 1.00 67.06 350 GLY A C 1
ATOM 2687 O O . GLY A 1 350 ? 51.653 32.426 -98.234 1.00 67.06 350 GLY A O 1
ATOM 2688 N N . ILE A 1 351 ? 49.486 33.019 -98.112 1.00 71.38 351 ILE A N 1
ATOM 2689 C CA . ILE A 1 351 ? 49.558 33.701 -96.810 1.00 71.38 351 ILE A CA 1
ATOM 2690 C C . ILE A 1 351 ? 48.753 32.895 -95.771 1.00 71.38 351 ILE A C 1
ATOM 2692 O O . ILE A 1 351 ? 47.579 32.613 -96.028 1.00 71.38 351 ILE A O 1
ATOM 2696 N N . PRO A 1 352 ? 49.342 32.511 -94.620 1.00 74.31 352 PRO A N 1
ATOM 2697 C CA . PRO A 1 352 ? 48.614 31.864 -93.526 1.00 74.31 352 PRO A CA 1
ATOM 2698 C C . PRO A 1 352 ? 47.668 32.847 -92.824 1.00 74.31 352 PRO A C 1
ATOM 2700 O O . PRO A 1 352 ? 48.101 33.923 -92.409 1.00 74.31 352 PRO A O 1
ATOM 2703 N N . ASP A 1 353 ? 46.398 32.473 -92.667 1.00 79.25 353 ASP A N 1
ATOM 2704 C CA . ASP A 1 353 ? 45.411 33.197 -91.857 1.00 79.25 353 ASP A CA 1
ATOM 2705 C C . ASP A 1 353 ? 45.154 32.397 -90.569 1.00 79.25 353 ASP A C 1
ATOM 2707 O O . ASP A 1 353 ? 44.422 31.404 -90.564 1.00 79.25 353 ASP A O 1
ATOM 2711 N N . ASN A 1 354 ? 45.854 32.772 -89.494 1.00 82.06 354 ASN A N 1
ATOM 2712 C CA . ASN A 1 354 ? 45.843 32.039 -88.229 1.00 82.06 354 ASN A CA 1
ATOM 2713 C C . ASN A 1 354 ? 44.633 32.414 -87.367 1.00 82.06 354 ASN A C 1
ATOM 2715 O O . ASN A 1 354 ? 44.219 33.571 -87.332 1.00 82.06 354 ASN A O 1
ATOM 2719 N N . PHE A 1 355 ? 44.119 31.452 -86.598 1.00 84.19 355 PHE A N 1
ATOM 2720 C CA . PHE A 1 355 ? 43.088 31.723 -85.597 1.00 84.19 355 PHE A CA 1
ATOM 2721 C C . PHE A 1 355 ? 43.531 32.808 -84.595 1.00 84.19 355 PHE A C 1
ATOM 2723 O O . PHE A 1 355 ? 44.561 32.678 -83.935 1.00 84.19 355 PHE A O 1
ATOM 2730 N N . ASP A 1 356 ? 42.718 33.856 -84.447 1.00 83.94 356 ASP A N 1
ATOM 2731 C CA . ASP A 1 356 ? 42.916 34.937 -83.477 1.00 83.94 356 ASP A CA 1
ATOM 2732 C C . ASP A 1 356 ? 41.777 34.917 -82.439 1.00 83.94 356 ASP A C 1
ATOM 2734 O O . ASP A 1 356 ? 40.611 35.087 -82.817 1.00 83.94 356 ASP A O 1
ATOM 2738 N N . PRO A 1 357 ? 42.062 34.760 -81.131 1.00 83.31 357 PRO A N 1
ATOM 2739 C CA . PRO A 1 357 ? 41.054 34.866 -80.075 1.00 83.31 357 PRO A CA 1
ATOM 2740 C C . PRO A 1 357 ? 40.284 36.196 -80.082 1.00 83.31 357 PRO A C 1
ATOM 2742 O O . PRO A 1 357 ? 39.109 36.229 -79.725 1.00 83.31 357 PRO A O 1
ATOM 2745 N N . ASN A 1 358 ? 40.903 37.296 -80.513 1.00 86.38 358 ASN A N 1
ATOM 2746 C CA . ASN A 1 358 ? 40.236 38.597 -80.635 1.00 86.38 358 ASN A CA 1
ATOM 2747 C C . ASN A 1 358 ? 39.607 38.819 -82.021 1.00 86.38 358 ASN A C 1
ATOM 2749 O O . ASN A 1 358 ? 38.982 39.855 -82.256 1.00 86.38 358 ASN A O 1
ATOM 2753 N N . GLY A 1 359 ? 39.750 37.851 -82.927 1.00 86.31 359 GLY A N 1
ATOM 2754 C CA . GLY A 1 359 ? 39.178 37.877 -84.264 1.00 86.31 359 GLY A CA 1
ATOM 2755 C C . GLY A 1 359 ? 37.651 37.806 -84.255 1.00 86.31 359 GLY A C 1
ATOM 2756 O O . GLY A 1 359 ? 37.023 37.286 -83.331 1.00 86.31 359 GLY A O 1
ATOM 2757 N N . THR A 1 360 ? 37.046 38.326 -85.321 1.00 91.50 360 THR A N 1
ATOM 2758 C CA . THR A 1 360 ? 35.586 38.373 -85.525 1.00 91.50 360 THR A CA 1
ATOM 2759 C C . THR A 1 360 ? 35.072 37.246 -86.423 1.00 91.50 360 THR A C 1
ATOM 2761 O O . THR A 1 360 ? 33.946 37.296 -86.913 1.00 91.50 360 THR A O 1
ATOM 2764 N N . TYR A 1 361 ? 35.909 36.242 -86.680 1.00 90.56 361 TYR A N 1
ATOM 2765 C CA . TYR A 1 361 ? 35.595 35.107 -87.535 1.00 90.56 361 TYR A CA 1
ATOM 2766 C C . TYR A 1 361 ? 36.466 33.897 -87.191 1.00 90.56 361 TYR A C 1
ATOM 2768 O O . TYR A 1 361 ? 37.518 34.031 -86.562 1.00 90.56 361 TYR A O 1
ATOM 2776 N N . CYS A 1 362 ? 36.062 32.727 -87.675 1.00 89.75 362 CYS A N 1
ATOM 2777 C CA . CYS A 1 362 ? 36.888 31.523 -87.711 1.00 89.75 362 CYS A CA 1
ATOM 2778 C C . CYS A 1 362 ? 36.729 30.798 -89.059 1.00 89.75 362 CYS A C 1
ATOM 2780 O O . CYS A 1 362 ? 35.784 31.064 -89.808 1.00 89.75 362 CYS A O 1
ATOM 2782 N N . TYR A 1 363 ? 37.658 29.895 -89.383 1.00 88.25 363 TYR A N 1
ATOM 2783 C CA . TYR A 1 363 ? 37.543 29.021 -90.552 1.00 88.25 363 TYR A CA 1
ATOM 2784 C C . TYR A 1 363 ? 37.323 27.576 -90.133 1.00 88.25 363 TYR A C 1
ATOM 2786 O O . TYR A 1 363 ? 37.927 27.099 -89.175 1.00 88.25 363 TYR A O 1
ATOM 2794 N N . ILE A 1 364 ? 36.515 26.869 -90.916 1.00 87.75 364 ILE A N 1
ATOM 2795 C CA . ILE A 1 364 ? 36.306 25.425 -90.823 1.00 87.75 364 ILE A CA 1
ATOM 2796 C C . ILE A 1 364 ? 36.683 24.755 -92.147 1.00 87.75 364 ILE A C 1
ATOM 2798 O O . ILE A 1 364 ? 36.598 25.372 -93.213 1.00 87.75 364 ILE A O 1
ATOM 2802 N N . LYS A 1 365 ? 37.093 23.484 -92.097 1.00 82.81 365 LYS A N 1
ATOM 2803 C CA . LYS A 1 365 ? 37.377 22.681 -93.297 1.00 82.81 365 LYS A CA 1
ATOM 2804 C C . LYS A 1 365 ? 36.224 21.731 -93.590 1.00 82.81 365 LYS A C 1
ATOM 2806 O O . LYS A 1 365 ? 35.902 20.892 -92.756 1.00 82.81 365 LYS A O 1
ATOM 2811 N N . VAL A 1 366 ? 35.656 21.818 -94.786 1.00 78.81 366 VAL A N 1
ATOM 2812 C CA . VAL A 1 366 ? 34.624 20.898 -95.289 1.00 78.81 366 VAL A CA 1
ATOM 2813 C C . VAL A 1 366 ? 35.232 19.863 -96.244 1.00 78.81 366 VAL A C 1
ATOM 2815 O O . VAL A 1 366 ? 36.319 20.064 -96.786 1.00 78.81 366 VAL A O 1
ATOM 2818 N N . GLY A 1 367 ? 34.554 18.727 -96.432 1.00 72.88 367 GLY A N 1
ATOM 2819 C CA . GLY A 1 367 ? 35.077 17.579 -97.192 1.00 72.88 367 GLY A CA 1
ATOM 2820 C C . GLY A 1 367 ? 35.125 17.751 -98.717 1.00 72.88 367 GLY A C 1
ATOM 2821 O O . GLY A 1 367 ? 35.717 16.922 -99.402 1.00 72.88 367 GLY A O 1
ATOM 2822 N N . GLU A 1 368 ? 34.524 18.811 -99.252 1.00 79.00 368 GLU A N 1
ATOM 2823 C CA . GLU A 1 368 ? 34.460 19.111 -100.684 1.00 79.00 368 GLU A CA 1
ATOM 2824 C C . GLU A 1 368 ? 34.551 20.622 -100.928 1.00 79.00 368 GLU A C 1
ATOM 2826 O O . GLU A 1 368 ? 34.326 21.425 -100.025 1.00 79.00 368 GLU A O 1
ATOM 2831 N N . THR A 1 369 ? 34.896 21.030 -102.146 1.00 79.81 369 THR A N 1
ATOM 2832 C CA . THR A 1 369 ? 34.951 22.450 -102.510 1.00 79.81 369 THR A CA 1
ATOM 2833 C C . THR A 1 369 ? 33.541 23.024 -102.650 1.00 79.81 369 THR A C 1
ATOM 2835 O O . THR A 1 369 ? 32.779 22.569 -103.502 1.00 79.81 369 THR A O 1
ATOM 2838 N N . VAL A 1 370 ? 33.216 24.064 -101.874 1.00 79.31 370 VAL A N 1
ATOM 2839 C CA . VAL A 1 370 ? 31.908 24.742 -101.924 1.00 79.31 370 VAL A CA 1
ATOM 2840 C C . VAL A 1 370 ? 32.087 26.173 -102.439 1.00 79.31 370 VAL A C 1
ATOM 2842 O O . VAL A 1 370 ? 32.775 26.987 -101.825 1.00 79.31 370 VAL A O 1
ATOM 2845 N N . SER A 1 371 ? 31.478 26.486 -103.588 1.00 80.62 371 SER A N 1
ATOM 2846 C CA . SER A 1 371 ? 31.557 27.815 -104.225 1.00 80.62 371 SER A CA 1
ATOM 2847 C C . SER A 1 371 ? 30.409 28.761 -103.849 1.00 80.62 371 SER A C 1
ATOM 2849 O O . SER A 1 371 ? 30.472 29.933 -104.195 1.00 80.62 371 SER A O 1
ATOM 2851 N N . GLY A 1 372 ? 29.369 28.284 -103.164 1.00 82.12 372 GLY A N 1
ATOM 2852 C CA . GLY A 1 372 ? 28.203 29.071 -102.751 1.00 82.12 372 GLY A CA 1
ATOM 2853 C C . GLY A 1 372 ? 26.988 28.183 -102.477 1.00 82.12 372 GLY A C 1
ATOM 2854 O O . GLY A 1 372 ? 27.022 26.984 -102.760 1.00 82.12 372 GLY A O 1
ATOM 2855 N N . VAL A 1 373 ? 25.914 28.765 -101.942 1.00 82.31 373 VAL A N 1
ATOM 2856 C CA . VAL A 1 373 ? 24.654 28.061 -101.640 1.00 82.31 373 VAL A CA 1
ATOM 2857 C C . VAL A 1 373 ? 23.486 28.672 -102.415 1.00 82.31 373 VAL A C 1
ATOM 2859 O O . VAL A 1 373 ? 23.359 29.890 -102.478 1.00 82.31 373 VAL A O 1
ATOM 2862 N N . SER A 1 374 ? 22.629 27.836 -103.004 1.00 81.88 374 SER A N 1
ATOM 2863 C CA . SER A 1 374 ? 21.402 28.259 -103.701 1.00 81.88 374 SER A CA 1
ATOM 2864 C C . SER A 1 374 ? 20.181 27.950 -102.846 1.00 81.88 374 SER A C 1
ATOM 2866 O O . SER A 1 374 ? 19.830 26.784 -102.704 1.00 81.88 374 SER A O 1
ATOM 2868 N N . TYR A 1 375 ? 19.547 28.972 -102.284 1.00 80.12 375 TYR A N 1
ATOM 2869 C CA . TYR A 1 375 ? 18.348 28.878 -101.447 1.00 80.12 375 TYR A CA 1
ATOM 2870 C C . TYR A 1 375 ? 17.444 30.081 -101.736 1.00 80.12 375 TYR A C 1
ATOM 2872 O O . TYR A 1 375 ? 17.909 31.045 -102.334 1.00 80.12 375 TYR A O 1
ATOM 2880 N N . ASP A 1 376 ? 16.176 30.020 -101.338 1.00 80.31 376 ASP A N 1
ATOM 2881 C CA . ASP A 1 376 ? 15.257 31.162 -101.418 1.00 80.31 376 ASP A CA 1
ATOM 2882 C C . ASP A 1 376 ? 15.663 32.206 -100.359 1.00 80.31 376 ASP A C 1
ATOM 2884 O O . ASP A 1 376 ? 15.435 32.020 -99.153 1.00 80.31 376 ASP A O 1
ATOM 2888 N N . ASN A 1 377 ? 16.368 33.256 -100.784 1.00 75.81 377 ASN A N 1
ATOM 2889 C CA . ASN A 1 377 ? 16.974 34.232 -99.884 1.00 75.81 377 ASN A CA 1
ATOM 2890 C C . ASN A 1 377 ? 16.044 35.412 -99.563 1.00 75.81 377 ASN A C 1
ATOM 2892 O O . ASN A 1 377 ? 16.199 36.025 -98.503 1.00 75.81 377 ASN A O 1
ATOM 2896 N N . ASP A 1 378 ? 15.090 35.735 -100.435 1.00 74.25 378 ASP A N 1
ATOM 2897 C CA . ASP A 1 378 ? 14.138 36.839 -100.249 1.00 74.25 378 ASP A CA 1
ATOM 2898 C C . ASP A 1 378 ? 12.732 36.386 -99.806 1.00 74.25 378 ASP A C 1
ATOM 2900 O O . ASP A 1 378 ? 11.909 37.223 -99.421 1.00 74.25 378 ASP A O 1
ATOM 2904 N N . GLY A 1 379 ? 12.495 35.074 -99.746 1.00 70.62 379 GLY A N 1
ATOM 2905 C CA . GLY A 1 379 ? 11.248 34.462 -99.299 1.00 70.62 379 GLY A CA 1
ATOM 2906 C C . GLY A 1 379 ? 10.157 34.457 -100.371 1.00 70.62 379 GLY A C 1
ATOM 2907 O O . GLY A 1 379 ? 8.978 34.328 -100.023 1.00 70.62 379 GLY A O 1
ATOM 2908 N N . ASP A 1 380 ? 10.509 34.645 -101.647 1.00 76.25 380 ASP A N 1
ATOM 2909 C CA . ASP A 1 380 ? 9.563 34.709 -102.764 1.00 76.25 380 ASP A CA 1
ATOM 2910 C C . ASP A 1 380 ? 9.048 33.330 -103.225 1.00 76.25 380 ASP A C 1
ATOM 2912 O O . ASP A 1 380 ? 8.098 33.245 -104.014 1.00 76.25 380 ASP A O 1
ATOM 2916 N N . GLY A 1 381 ? 9.622 32.247 -102.691 1.00 72.62 381 GLY A N 1
ATOM 2917 C CA . GLY A 1 381 ? 9.276 30.874 -103.022 1.00 72.62 381 GLY A CA 1
ATOM 2918 C C . GLY A 1 381 ? 9.966 30.320 -104.272 1.00 72.62 381 GLY A C 1
ATOM 2919 O O . GLY A 1 381 ? 9.441 29.354 -104.829 1.00 72.62 381 GLY A O 1
ATOM 2920 N N . ASN A 1 382 ? 11.105 30.871 -104.715 1.00 78.56 382 ASN A N 1
ATOM 2921 C CA . ASN A 1 382 ? 11.943 30.356 -105.809 1.00 78.56 382 ASN A CA 1
ATOM 2922 C C . ASN A 1 382 ? 13.405 30.106 -105.372 1.00 78.56 382 ASN A C 1
ATOM 2924 O O . ASN A 1 382 ? 13.896 30.681 -104.413 1.00 78.56 382 ASN A O 1
ATOM 2928 N N . VAL A 1 383 ? 14.132 29.225 -106.078 1.00 79.56 383 VAL A N 1
ATOM 2929 C CA . VAL A 1 383 ? 15.569 28.990 -105.808 1.00 79.56 383 VAL A CA 1
ATOM 2930 C C . VAL A 1 383 ? 16.415 30.075 -106.477 1.00 79.56 383 VAL A C 1
ATOM 2932 O O . VAL A 1 383 ? 16.460 30.139 -107.709 1.00 79.56 383 VAL A O 1
ATOM 2935 N N . ASP A 1 384 ? 17.148 30.853 -105.679 1.00 81.69 384 ASP A N 1
ATOM 2936 C CA . ASP A 1 384 ? 18.072 31.876 -106.174 1.00 81.69 384 ASP A CA 1
ATOM 2937 C C . ASP A 1 384 ? 19.405 31.306 -106.700 1.00 81.69 384 ASP A C 1
ATOM 2939 O O . ASP A 1 384 ? 19.832 30.179 -106.406 1.00 81.69 384 ASP A O 1
ATOM 2943 N N . ALA A 1 385 ? 20.113 32.126 -107.485 1.00 80.69 385 ALA A N 1
ATOM 2944 C CA . ALA A 1 385 ? 21.474 31.832 -107.933 1.00 80.69 385 ALA A CA 1
ATOM 2945 C C . ALA A 1 385 ? 22.442 31.661 -106.737 1.00 80.69 385 ALA A C 1
ATOM 2947 O O . ALA A 1 385 ? 22.233 32.289 -105.699 1.00 80.69 385 ALA A O 1
ATOM 2948 N N . PRO A 1 386 ? 23.517 30.851 -106.862 1.00 81.44 386 PRO A N 1
ATOM 2949 C CA . PRO A 1 386 ? 24.411 30.555 -105.743 1.00 81.44 386 PRO A CA 1
ATOM 2950 C C . PRO A 1 386 ? 24.987 31.817 -105.087 1.00 81.44 386 PRO A C 1
ATOM 2952 O O . PRO A 1 386 ? 25.670 32.613 -105.735 1.00 81.44 386 PRO A O 1
ATOM 2955 N N . VAL A 1 387 ? 24.750 31.970 -103.785 1.00 84.06 387 VAL A N 1
ATOM 2956 C CA . VAL A 1 387 ? 25.248 33.077 -102.967 1.00 84.06 387 VAL A CA 1
ATOM 2957 C C . VAL A 1 387 ? 26.531 32.637 -102.266 1.00 84.06 387 VAL A C 1
ATOM 2959 O O . VAL A 1 387 ? 26.550 31.635 -101.550 1.00 84.06 387 VAL A O 1
ATOM 2962 N N . THR A 1 388 ? 27.617 33.388 -102.456 1.00 85.25 388 THR A N 1
ATOM 2963 C CA . THR A 1 388 ? 28.911 33.101 -101.813 1.00 85.25 388 THR A CA 1
ATOM 2964 C C . THR A 1 388 ? 28.930 33.493 -100.336 1.00 85.25 388 THR A C 1
ATOM 2966 O O . THR A 1 388 ? 29.718 32.936 -99.588 1.00 85.25 388 THR A O 1
ATOM 2969 N N . ASN A 1 389 ? 28.067 34.421 -99.902 1.00 87.25 389 ASN A N 1
ATOM 2970 C CA . ASN A 1 389 ? 28.061 34.995 -98.550 1.00 87.25 389 ASN A CA 1
ATOM 2971 C C . ASN A 1 389 ? 26.650 35.023 -97.907 1.00 87.25 389 ASN A C 1
ATOM 2973 O O . ASN A 1 389 ? 26.149 36.118 -97.626 1.00 87.25 389 ASN A O 1
ATOM 2977 N N . PRO A 1 390 ? 25.956 33.884 -97.717 1.00 86.88 390 PRO A N 1
ATOM 2978 C CA . PRO A 1 390 ? 24.636 33.867 -97.075 1.00 86.88 390 PRO A CA 1
ATOM 2979 C C . PRO A 1 390 ? 24.665 34.434 -95.648 1.00 86.88 390 PRO A C 1
ATOM 2981 O O . PRO A 1 390 ? 25.501 34.045 -94.827 1.00 86.88 390 PRO A O 1
ATOM 2984 N N . THR A 1 391 ? 23.724 35.325 -95.321 1.00 88.56 391 THR A N 1
ATOM 2985 C CA . THR A 1 391 ? 23.542 35.813 -93.946 1.00 88.56 391 THR A CA 1
ATOM 2986 C C . THR A 1 391 ? 22.868 34.743 -93.094 1.00 88.56 391 THR A C 1
ATOM 2988 O O . THR A 1 391 ? 21.888 34.126 -93.511 1.00 88.56 391 THR A O 1
ATOM 2991 N N . TRP A 1 392 ? 23.366 34.532 -91.874 1.00 89.06 392 TRP A N 1
ATOM 2992 C CA . TRP A 1 392 ? 22.827 33.503 -90.979 1.00 89.06 392 TRP A CA 1
ATOM 2993 C C . TRP A 1 392 ? 21.356 33.761 -90.647 1.00 89.06 392 TRP A C 1
ATOM 2995 O O . TRP A 1 392 ? 20.540 32.844 -90.656 1.00 89.06 392 TRP A O 1
ATOM 3005 N N . GLN A 1 393 ? 20.994 35.033 -90.458 1.00 86.00 393 GLN A N 1
ATOM 3006 C CA . GLN A 1 393 ? 19.616 35.439 -90.208 1.00 86.00 393 GLN A CA 1
ATOM 3007 C C . GLN A 1 393 ? 18.651 34.978 -91.309 1.00 86.00 393 GLN A C 1
ATOM 3009 O O . GLN A 1 393 ? 17.597 34.451 -90.969 1.00 86.00 393 GLN A O 1
ATOM 3014 N N . ASN A 1 394 ? 19.012 35.110 -92.592 1.00 83.50 394 ASN A N 1
ATOM 3015 C CA . ASN A 1 394 ? 18.143 34.692 -93.700 1.00 83.50 394 ASN A CA 1
ATOM 3016 C C . ASN A 1 394 ? 18.039 33.163 -93.780 1.00 83.50 394 ASN A C 1
ATOM 3018 O O . ASN A 1 394 ? 16.963 32.619 -94.018 1.00 83.50 394 ASN A O 1
ATOM 3022 N N . VAL A 1 395 ? 19.149 32.465 -93.517 1.00 81.19 395 VAL A N 1
ATOM 3023 C CA . VAL A 1 395 ? 19.190 30.996 -93.472 1.00 81.19 395 VAL A CA 1
ATOM 3024 C C . VAL A 1 395 ? 18.275 30.451 -92.361 1.00 81.19 395 VAL A C 1
ATOM 3026 O O . VAL A 1 395 ? 17.593 29.445 -92.564 1.00 81.19 395 VAL A O 1
ATOM 3029 N N . VAL A 1 396 ? 18.193 31.134 -91.213 1.00 84.19 396 VAL A N 1
ATOM 3030 C CA . VAL A 1 396 ? 17.317 30.756 -90.090 1.00 84.19 396 VAL A CA 1
ATOM 3031 C C . VAL A 1 396 ? 15.864 31.201 -90.300 1.00 84.19 396 VAL A C 1
ATOM 3033 O O . VAL A 1 396 ? 14.957 30.410 -90.048 1.00 84.19 396 VAL A O 1
ATOM 3036 N N . SER A 1 397 ? 15.611 32.434 -90.758 1.00 80.56 397 SER A N 1
ATOM 3037 C CA . SER A 1 397 ? 14.249 32.980 -90.897 1.00 80.56 397 SER A CA 1
ATOM 3038 C C . SER A 1 397 ? 13.441 32.303 -92.000 1.00 80.56 397 SER A C 1
ATOM 3040 O O . SER A 1 397 ? 12.223 32.193 -91.876 1.00 80.56 397 SER A O 1
ATOM 3042 N N . ASN A 1 398 ? 14.114 31.840 -93.056 1.00 73.69 398 ASN A N 1
ATOM 3043 C CA . ASN A 1 398 ? 13.472 31.219 -94.214 1.00 73.69 398 ASN A CA 1
ATOM 3044 C C . ASN A 1 398 ? 13.456 29.678 -94.122 1.00 73.69 398 ASN A C 1
ATOM 3046 O O . ASN A 1 398 ? 13.059 29.010 -95.080 1.00 73.69 398 ASN A O 1
ATOM 3050 N N . ALA A 1 399 ? 13.878 29.106 -92.986 1.00 72.38 399 ALA A N 1
ATOM 3051 C CA . ALA A 1 399 ? 13.861 27.666 -92.742 1.00 72.38 399 ALA A CA 1
ATOM 3052 C C . ALA A 1 399 ? 12.419 27.126 -92.651 1.00 72.38 399 ALA A C 1
ATOM 3054 O O . ALA A 1 399 ? 11.556 27.734 -92.017 1.00 72.38 399 ALA A O 1
ATOM 3055 N N . GLY A 1 400 ? 12.146 25.958 -93.246 1.00 68.12 400 GLY A N 1
ATOM 3056 C CA . GLY A 1 400 ? 10.830 25.303 -93.179 1.00 68.12 400 GLY A CA 1
ATOM 3057 C C . GLY A 1 400 ? 9.853 25.628 -94.321 1.00 68.12 400 GLY A C 1
ATOM 3058 O O . GLY A 1 400 ? 8.758 25.062 -94.351 1.00 68.12 400 GLY A O 1
ATOM 3059 N N . SER A 1 401 ? 10.229 26.479 -95.284 1.00 70.50 401 SER A N 1
ATOM 3060 C CA . SER A 1 401 ? 9.514 26.611 -96.567 1.00 70.50 401 SER A CA 1
ATOM 3061 C C . SER A 1 401 ? 9.759 25.387 -97.462 1.00 70.50 401 SER A C 1
ATOM 3063 O O . SER A 1 401 ? 10.818 24.771 -97.394 1.00 70.50 401 SER A O 1
ATOM 3065 N N . ALA A 1 402 ? 8.815 25.043 -98.351 1.00 67.69 402 ALA A N 1
ATOM 3066 C CA . ALA A 1 402 ? 8.886 23.833 -99.193 1.00 67.69 402 ALA A CA 1
ATOM 3067 C C . ALA A 1 402 ? 10.165 23.719 -100.057 1.00 67.69 402 ALA A C 1
ATOM 3069 O O . ALA A 1 402 ? 10.531 22.615 -100.457 1.00 67.69 402 ALA A O 1
ATOM 3070 N N . ILE A 1 403 ? 10.835 24.846 -100.328 1.00 72.69 403 ILE A N 1
ATOM 3071 C CA . ILE A 1 403 ? 12.107 24.931 -101.061 1.00 72.69 403 ILE A CA 1
ATOM 3072 C C . ILE A 1 403 ? 13.336 24.932 -100.125 1.00 72.69 403 ILE A C 1
ATOM 3074 O O . ILE A 1 403 ? 14.380 24.393 -100.485 1.00 72.69 403 ILE A O 1
ATOM 3078 N N . ASN A 1 404 ? 13.209 25.450 -98.900 1.00 73.19 404 ASN A N 1
ATOM 3079 C CA . ASN A 1 404 ? 14.305 25.755 -97.969 1.00 73.19 404 ASN A CA 1
ATOM 3080 C C . ASN A 1 404 ? 14.436 24.751 -96.796 1.00 73.19 404 ASN A C 1
ATOM 3082 O O . ASN A 1 404 ? 14.745 25.118 -95.666 1.00 73.19 404 ASN A O 1
ATOM 3086 N N . GLY A 1 405 ? 14.238 23.454 -97.048 1.00 69.06 405 GLY A N 1
ATOM 3087 C CA . GLY A 1 405 ? 14.624 22.393 -96.099 1.00 69.06 405 GLY A CA 1
ATOM 3088 C C . GLY A 1 405 ? 13.859 22.342 -94.758 1.00 69.06 405 GLY A C 1
ATOM 3089 O O . GLY A 1 405 ? 12.799 22.939 -94.594 1.00 69.06 405 GLY A O 1
ATOM 3090 N N . SER A 1 406 ? 14.348 21.521 -93.815 1.00 60.38 406 SER A N 1
ATOM 3091 C CA . SER A 1 406 ? 13.585 20.991 -92.665 1.00 60.38 406 SER A CA 1
ATOM 3092 C C . SER A 1 406 ? 13.381 21.945 -91.480 1.00 60.38 406 SER A C 1
ATOM 3094 O O . SER A 1 406 ? 14.241 22.760 -91.175 1.00 60.38 406 SER A O 1
ATOM 3096 N N . THR A 1 407 ? 12.295 21.724 -90.726 1.00 69.62 407 THR A N 1
ATOM 3097 C CA . THR A 1 407 ? 12.140 22.113 -89.311 1.00 69.62 407 THR A CA 1
ATOM 3098 C C . THR A 1 407 ? 12.710 21.003 -88.413 1.00 69.62 407 THR A C 1
ATOM 3100 O O . THR A 1 407 ? 12.271 19.859 -88.583 1.00 69.62 407 THR A O 1
ATOM 3103 N N . PRO A 1 408 ? 13.606 21.275 -87.444 1.00 75.38 408 PRO A N 1
ATOM 3104 C CA . PRO A 1 408 ? 13.984 22.580 -86.875 1.00 75.38 408 PRO A CA 1
ATOM 3105 C C . PRO A 1 408 ? 14.952 23.410 -87.736 1.00 75.38 408 PRO A C 1
ATOM 3107 O O . PRO A 1 408 ? 15.663 22.854 -88.564 1.00 75.38 408 PRO A O 1
ATOM 3110 N N . ALA A 1 409 ? 14.982 24.730 -87.511 1.00 80.12 409 ALA A N 1
ATOM 3111 C CA . ALA A 1 409 ? 15.889 25.655 -88.197 1.00 80.12 409 ALA A CA 1
ATOM 3112 C C . ALA A 1 409 ? 17.376 25.331 -87.924 1.00 80.12 409 ALA A C 1
ATOM 3114 O O . ALA A 1 409 ? 17.674 24.717 -86.893 1.00 80.12 409 ALA A O 1
ATOM 3115 N N . PRO A 1 410 ? 18.305 25.752 -88.806 1.00 86.00 410 PRO A N 1
ATOM 3116 C CA . PRO A 1 410 ? 19.732 25.518 -88.620 1.00 86.00 410 PRO A CA 1
ATOM 3117 C C . PRO A 1 410 ? 20.244 26.067 -87.287 1.00 86.00 410 PRO A C 1
ATOM 3119 O O . PRO A 1 410 ? 19.925 27.195 -86.908 1.00 86.00 410 PRO A O 1
ATOM 3122 N N . THR A 1 411 ? 21.055 25.275 -86.590 1.00 88.50 411 THR A N 1
ATOM 3123 C CA . THR A 1 411 ? 21.734 25.679 -85.353 1.00 88.50 411 THR A CA 1
ATOM 3124 C C . THR A 1 411 ? 23.240 25.571 -85.532 1.00 88.50 411 THR A C 1
ATOM 3126 O O . THR A 1 411 ? 23.736 24.721 -86.275 1.00 88.50 411 THR A O 1
ATOM 3129 N N . MET A 1 412 ? 23.971 26.453 -84.854 1.00 90.25 412 MET A N 1
ATOM 3130 C CA . MET A 1 412 ? 25.425 26.414 -84.790 1.00 90.25 412 MET A CA 1
ATOM 3131 C C . MET A 1 412 ? 25.858 26.402 -83.333 1.00 90.25 412 MET A C 1
ATOM 3133 O O . MET A 1 412 ? 25.382 27.179 -82.506 1.00 90.25 412 MET A O 1
ATOM 3137 N N . GLU A 1 413 ? 26.772 25.503 -83.024 1.00 89.69 413 GLU A N 1
ATOM 3138 C CA . GLU A 1 413 ? 27.287 25.287 -81.687 1.00 89.69 413 GLU A CA 1
ATOM 3139 C C . GLU A 1 413 ? 28.804 25.165 -81.763 1.00 89.69 413 GLU A C 1
ATOM 3141 O O . GLU A 1 413 ? 29.354 24.757 -82.786 1.00 89.69 413 GLU A O 1
ATOM 3146 N N . PHE A 1 414 ? 29.493 25.486 -80.678 1.00 89.69 414 PHE A N 1
ATOM 3147 C CA . PHE A 1 414 ? 30.931 25.277 -80.573 1.00 89.69 414 PHE A CA 1
ATOM 3148 C C . PHE A 1 414 ? 31.238 24.325 -79.427 1.00 89.69 414 PHE A C 1
ATOM 3150 O O . PHE A 1 414 ? 30.528 24.282 -78.417 1.00 89.69 414 PHE A O 1
ATOM 3157 N N . SER A 1 415 ? 32.304 23.548 -79.570 1.00 86.75 415 SER A N 1
ATOM 3158 C CA . SER A 1 415 ? 32.764 22.680 -78.501 1.00 86.75 415 SER A CA 1
ATOM 3159 C C . SER A 1 415 ? 33.586 23.452 -77.466 1.00 86.75 415 SER A C 1
ATOM 3161 O O . SER A 1 415 ? 34.474 24.251 -77.786 1.00 86.75 415 SER A O 1
ATOM 3163 N N . THR A 1 416 ? 33.291 23.193 -76.193 1.00 80.69 416 THR A N 1
ATOM 3164 C CA . THR A 1 416 ? 34.161 23.521 -75.063 1.00 80.69 416 THR A CA 1
ATOM 3165 C C . THR A 1 416 ? 34.653 22.220 -74.460 1.00 80.69 416 THR A C 1
ATOM 3167 O O . THR A 1 416 ? 33.850 21.353 -74.116 1.00 80.69 416 THR A O 1
ATOM 3170 N N . ALA A 1 417 ? 35.966 22.088 -74.306 1.00 80.69 417 ALA A N 1
ATOM 3171 C CA . ALA A 1 417 ? 36.575 20.879 -73.783 1.00 80.69 417 ALA A CA 1
ATOM 3172 C C . ALA A 1 417 ? 37.363 21.139 -72.504 1.00 80.69 417 ALA A C 1
ATOM 3174 O O . ALA A 1 417 ? 38.098 22.123 -72.381 1.00 80.69 417 ALA A O 1
ATOM 3175 N N . ASN A 1 418 ? 37.201 20.228 -71.548 1.00 82.94 418 ASN A N 1
ATOM 3176 C CA . ASN A 1 418 ? 37.911 20.223 -70.279 1.00 82.94 418 ASN A CA 1
ATOM 3177 C C . ASN A 1 418 ? 38.438 18.819 -69.996 1.00 82.94 418 ASN A C 1
ATOM 3179 O O . ASN A 1 418 ? 37.768 17.822 -70.268 1.00 82.94 418 ASN A O 1
ATOM 3183 N N . TRP A 1 419 ? 39.626 18.741 -69.401 1.00 85.19 419 TRP A N 1
ATOM 3184 C CA . TRP A 1 419 ? 40.173 17.464 -68.965 1.00 85.19 419 TRP A CA 1
ATOM 3185 C C . TRP A 1 419 ? 39.319 16.872 -67.847 1.00 85.19 419 TRP A C 1
ATOM 3187 O O . TRP A 1 419 ? 38.958 17.553 -66.884 1.00 85.19 419 TRP A O 1
ATOM 3197 N N . LYS A 1 420 ? 38.979 15.596 -67.999 1.00 81.31 420 LYS A N 1
ATOM 3198 C CA . LYS A 1 420 ? 38.269 14.787 -67.012 1.00 81.31 420 LYS A CA 1
ATOM 3199 C C . LYS A 1 420 ? 39.019 13.491 -66.805 1.00 81.31 420 LYS A C 1
ATOM 3201 O O . LYS A 1 420 ? 39.536 12.924 -67.755 1.00 81.31 420 LYS A O 1
ATOM 3206 N N . GLU A 1 421 ? 39.087 13.020 -65.572 1.00 77.88 421 GLU A N 1
ATOM 3207 C CA . GLU A 1 421 ? 39.737 11.750 -65.263 1.00 77.88 421 GLU A CA 1
ATOM 3208 C C . GLU A 1 421 ? 38.889 10.555 -65.746 1.00 77.88 421 GLU A C 1
ATOM 3210 O O . GLU A 1 421 ? 37.659 10.581 -65.670 1.00 77.88 421 GLU A O 1
ATOM 3215 N N . VAL A 1 422 ? 39.542 9.503 -66.246 1.00 75.88 422 VAL A N 1
ATOM 3216 C CA . VAL A 1 422 ? 38.926 8.271 -66.766 1.00 75.88 422 VAL A CA 1
ATOM 3217 C C . VAL A 1 422 ? 39.522 7.061 -66.044 1.00 75.88 422 VAL A C 1
ATOM 3219 O O . VAL A 1 422 ? 40.729 7.000 -65.822 1.00 75.88 422 VAL A O 1
ATOM 3222 N N . GLY A 1 423 ? 38.695 6.067 -65.699 1.00 62.91 423 GLY A N 1
ATOM 3223 C CA . GLY A 1 423 ? 39.153 4.763 -65.190 1.00 62.91 423 GLY A CA 1
ATOM 3224 C C . GLY A 1 423 ? 38.538 4.300 -63.865 1.00 62.91 423 GLY A C 1
ATOM 3225 O O . GLY A 1 423 ? 38.420 3.099 -63.683 1.00 62.91 423 GLY A O 1
ATOM 3226 N N . VAL A 1 424 ? 38.060 5.208 -63.003 1.00 56.00 424 VAL A N 1
ATOM 3227 C CA . VAL A 1 424 ? 37.172 4.987 -61.833 1.00 56.00 424 VAL A CA 1
ATOM 3228 C C . VAL A 1 424 ? 36.424 6.314 -61.602 1.00 56.00 424 VAL A C 1
ATOM 3230 O O . VAL A 1 424 ? 36.986 7.369 -61.880 1.00 56.00 424 VAL A O 1
ATOM 3233 N N . LEU A 1 425 ? 35.151 6.284 -61.178 1.00 51.19 425 LEU A N 1
ATOM 3234 C CA . LEU A 1 425 ? 34.274 7.462 -61.021 1.00 51.19 425 LEU A CA 1
ATOM 3235 C C . LEU A 1 425 ? 34.951 8.627 -60.264 1.00 51.19 425 LEU A C 1
ATOM 3237 O O . LEU A 1 425 ? 35.003 8.620 -59.041 1.00 51.19 425 LEU A O 1
ATOM 3241 N N . GLY A 1 426 ? 35.410 9.635 -61.014 1.00 53.69 426 GLY A N 1
ATOM 3242 C CA . GLY A 1 426 ? 35.782 10.977 -60.555 1.00 53.69 426 GLY A CA 1
ATOM 3243 C C . GLY A 1 426 ? 36.742 11.036 -59.367 1.00 53.69 426 GLY A C 1
ATOM 3244 O O . GLY A 1 426 ? 36.322 11.456 -58.293 1.00 53.69 426 GLY A O 1
ATOM 3245 N N . GLY A 1 427 ? 38.028 10.728 -59.561 1.00 53.38 427 GLY A N 1
ATOM 3246 C CA . GLY A 1 427 ? 39.065 10.811 -58.523 1.00 53.38 427 GLY A CA 1
ATOM 3247 C C . GLY A 1 427 ? 39.329 12.217 -57.962 1.00 53.38 427 GLY A C 1
ATOM 3248 O O . GLY A 1 427 ? 40.055 12.356 -56.978 1.00 53.38 427 GLY A O 1
ATOM 3249 N N . GLU A 1 428 ? 38.705 13.269 -58.494 1.00 54.78 428 GLU A N 1
ATOM 3250 C CA . GLU A 1 428 ? 38.621 14.590 -57.848 1.00 54.78 428 GLU A CA 1
ATOM 3251 C C . GLU A 1 428 ? 37.595 14.614 -56.696 1.00 54.78 428 GLU A C 1
ATOM 3253 O O . GLU A 1 428 ? 37.770 15.327 -55.708 1.00 54.78 428 GLU A O 1
ATOM 3258 N N . ALA A 1 429 ? 36.537 13.807 -56.803 1.00 59.34 429 ALA A N 1
ATOM 3259 C CA . ALA A 1 429 ? 35.381 13.811 -55.913 1.00 59.34 429 ALA A CA 1
ATOM 3260 C C . ALA A 1 429 ? 35.270 12.551 -55.045 1.00 59.34 429 ALA A C 1
ATOM 3262 O O . ALA A 1 429 ? 34.840 12.672 -53.904 1.00 59.34 429 ALA A O 1
ATOM 3263 N N . LEU A 1 430 ? 35.650 11.371 -55.546 1.00 65.81 430 LEU A N 1
ATOM 3264 C CA . LEU A 1 430 ? 35.555 10.084 -54.852 1.00 65.81 430 LEU A CA 1
ATOM 3265 C C . LEU A 1 430 ? 36.892 9.343 -54.943 1.00 65.81 430 LEU A C 1
ATOM 3267 O O . LEU A 1 430 ? 37.378 9.050 -56.030 1.00 65.81 430 LEU A O 1
ATOM 3271 N N . ARG A 1 431 ? 37.485 9.008 -53.798 1.00 70.44 431 ARG A N 1
ATOM 3272 C CA . ARG A 1 431 ? 38.721 8.217 -53.720 1.00 70.44 431 ARG A CA 1
ATOM 3273 C C . ARG A 1 431 ? 38.520 6.980 -52.886 1.00 70.44 431 ARG A C 1
ATOM 3275 O O . ARG A 1 431 ? 37.875 7.043 -51.846 1.00 70.44 431 ARG A O 1
ATOM 3282 N N . THR A 1 432 ? 39.128 5.876 -53.293 1.00 69.25 432 THR A N 1
ATOM 3283 C CA . THR A 1 432 ? 39.069 4.619 -52.546 1.00 69.25 432 THR A CA 1
ATOM 3284 C C . THR A 1 432 ? 40.449 4.202 -52.070 1.00 69.25 432 THR A C 1
ATOM 3286 O O . THR A 1 432 ? 41.406 4.273 -52.834 1.00 69.25 432 THR A O 1
ATOM 3289 N N . LYS A 1 433 ? 40.548 3.705 -50.837 1.00 67.94 433 LYS A N 1
ATOM 3290 C CA . LYS A 1 433 ? 41.714 2.947 -50.373 1.00 67.94 433 LYS A CA 1
ATOM 3291 C C . LYS A 1 433 ? 41.351 1.471 -50.374 1.00 67.94 433 LYS A C 1
ATOM 3293 O O . LYS A 1 433 ? 40.432 1.080 -49.662 1.00 67.94 433 LYS A O 1
ATOM 3298 N N . THR A 1 434 ? 42.059 0.667 -51.162 1.00 68.50 434 THR A N 1
ATOM 3299 C CA . THR A 1 434 ? 41.765 -0.769 -51.337 1.00 68.50 434 THR A CA 1
ATOM 3300 C C . THR A 1 434 ? 42.977 -1.679 -51.126 1.00 68.50 434 THR A C 1
ATOM 3302 O O . THR A 1 434 ? 42.868 -2.892 -51.276 1.00 68.50 434 THR A O 1
ATOM 3305 N N . GLU A 1 435 ? 44.122 -1.114 -50.731 1.00 66.38 435 GLU A N 1
ATOM 3306 C CA . GLU A 1 435 ? 45.397 -1.836 -50.598 1.00 66.38 435 GLU A CA 1
ATOM 3307 C C . GLU A 1 435 ? 45.409 -2.870 -49.458 1.00 66.38 435 GLU A C 1
ATOM 3309 O O . GLU A 1 435 ? 46.144 -3.854 -49.524 1.00 66.38 435 GLU A O 1
ATOM 3314 N N . THR A 1 436 ? 44.586 -2.669 -48.423 1.00 64.06 436 THR A N 1
ATOM 3315 C CA . THR A 1 436 ? 44.483 -3.562 -47.263 1.00 64.06 436 THR A CA 1
ATOM 3316 C C . THR A 1 436 ? 43.119 -4.245 -47.258 1.00 64.06 436 THR A C 1
ATOM 3318 O O . THR A 1 436 ? 42.090 -3.595 -47.074 1.00 64.06 436 THR A O 1
ATOM 3321 N N . ILE A 1 437 ? 43.100 -5.569 -47.429 1.00 61.34 437 ILE A N 1
ATOM 3322 C CA . ILE A 1 437 ? 41.874 -6.373 -47.325 1.00 61.34 437 ILE A CA 1
ATOM 3323 C C . ILE A 1 437 ? 41.296 -6.212 -45.908 1.00 61.34 437 ILE A C 1
ATOM 3325 O O . ILE A 1 437 ? 41.971 -6.520 -44.928 1.00 61.34 437 ILE A O 1
ATOM 3329 N N . GLY A 1 438 ? 40.056 -5.719 -45.811 1.00 56.06 438 GLY A N 1
ATOM 3330 C CA . GLY A 1 438 ? 39.362 -5.448 -44.543 1.00 56.06 438 GLY A CA 1
ATOM 3331 C C . GLY A 1 438 ? 39.442 -3.999 -44.042 1.00 56.06 438 GLY A C 1
ATOM 3332 O O . GLY A 1 438 ? 38.751 -3.664 -43.087 1.00 56.06 438 GLY A O 1
ATOM 3333 N N . ASP A 1 439 ? 40.225 -3.132 -44.690 1.00 60.06 439 ASP A N 1
ATOM 3334 C CA . ASP A 1 439 ? 40.305 -1.694 -44.382 1.00 60.06 439 ASP A CA 1
ATOM 3335 C C . ASP A 1 439 ? 40.070 -0.872 -45.656 1.00 60.06 439 ASP A C 1
ATOM 3337 O O . ASP A 1 439 ? 40.935 -0.138 -46.144 1.00 60.06 439 ASP A O 1
ATOM 3341 N N . TYR A 1 440 ? 38.884 -1.067 -46.232 1.00 65.94 440 TYR A N 1
ATOM 3342 C CA . TYR A 1 440 ? 38.434 -0.303 -47.385 1.00 65.94 440 TYR A CA 1
ATOM 3343 C C . TYR A 1 440 ? 37.894 1.052 -46.942 1.00 65.94 440 TYR A C 1
ATOM 3345 O O . TYR A 1 440 ? 37.006 1.139 -46.094 1.00 65.94 440 TYR A O 1
ATOM 3353 N N . ARG A 1 441 ? 38.425 2.118 -47.542 1.00 67.88 441 ARG A N 1
ATOM 3354 C CA . ARG A 1 441 ? 38.033 3.500 -47.232 1.00 67.88 441 ARG A CA 1
ATOM 3355 C C . ARG A 1 441 ? 37.495 4.192 -48.464 1.00 67.88 441 ARG A C 1
ATOM 3357 O O . ARG A 1 441 ? 38.010 3.974 -49.558 1.00 67.88 441 ARG A O 1
ATOM 3364 N N . LEU A 1 442 ? 36.523 5.074 -48.260 1.00 71.88 442 LEU A N 1
ATOM 3365 C CA . LEU A 1 442 ? 35.986 5.967 -49.281 1.00 71.88 442 LEU A CA 1
ATOM 3366 C C . LEU A 1 442 ? 36.146 7.410 -48.797 1.00 71.88 442 LEU A C 1
ATOM 3368 O O . LEU A 1 442 ? 35.713 7.770 -47.706 1.00 71.88 442 LEU A O 1
ATOM 3372 N N . GLY A 1 443 ? 36.803 8.236 -49.598 1.00 66.19 443 GLY A N 1
ATOM 3373 C CA . GLY A 1 443 ? 37.007 9.653 -49.346 1.00 66.19 443 GLY A CA 1
ATOM 3374 C C . GLY A 1 443 ? 36.198 10.459 -50.343 1.00 66.19 443 GLY A C 1
ATOM 3375 O O . GLY A 1 443 ? 36.248 10.172 -51.536 1.00 66.19 443 GLY A O 1
ATOM 3376 N N . ILE A 1 444 ? 35.475 11.466 -49.858 1.00 69.25 444 ILE A N 1
ATOM 3377 C CA . ILE A 1 444 ? 34.733 12.406 -50.700 1.00 69.25 444 ILE A CA 1
ATOM 3378 C C . ILE A 1 444 ? 35.434 13.766 -50.631 1.00 69.25 444 ILE A C 1
ATOM 3380 O O . ILE A 1 444 ? 35.733 14.238 -49.536 1.00 69.25 444 ILE A O 1
ATOM 3384 N N . ASN A 1 445 ? 35.709 14.380 -51.786 1.00 63.91 445 ASN A N 1
ATOM 3385 C CA . ASN A 1 445 ? 36.353 15.696 -51.921 1.00 63.91 445 ASN A CA 1
ATOM 3386 C C . ASN A 1 445 ? 37.678 15.835 -51.134 1.00 63.91 445 ASN A C 1
ATOM 3388 O O . ASN A 1 445 ? 37.944 16.838 -50.469 1.00 63.91 445 ASN A O 1
ATOM 3392 N N . THR A 1 446 ? 38.536 14.813 -51.184 1.00 65.50 446 THR A N 1
ATOM 3393 C CA . THR A 1 446 ? 39.788 14.802 -50.410 1.00 65.50 446 THR A CA 1
ATOM 3394 C C . THR A 1 446 ? 40.876 15.714 -50.986 1.00 65.50 446 THR A C 1
ATOM 3396 O O . THR A 1 446 ? 41.854 15.996 -50.295 1.00 65.50 446 THR A O 1
ATOM 3399 N N . VAL A 1 447 ? 40.694 16.251 -52.201 1.00 68.19 447 VAL A N 1
ATOM 3400 C CA . VAL A 1 447 ? 41.582 17.267 -52.804 1.00 68.19 447 VAL A CA 1
ATOM 3401 C C . VAL A 1 447 ? 41.661 18.522 -51.935 1.00 68.19 447 VAL A C 1
ATOM 3403 O O . VAL A 1 447 ? 42.730 19.104 -51.794 1.00 68.19 447 VAL A O 1
ATOM 3406 N N . ALA A 1 448 ? 40.577 18.887 -51.245 1.00 63.78 448 ALA A N 1
ATOM 3407 C CA . ALA A 1 448 ? 40.578 19.995 -50.290 1.00 63.78 448 ALA A CA 1
ATOM 3408 C C . ALA A 1 448 ? 41.656 19.846 -49.193 1.00 63.78 448 ALA A C 1
ATOM 3410 O O . ALA A 1 448 ? 42.138 20.843 -48.643 1.00 63.78 448 ALA A O 1
ATOM 3411 N N . ALA A 1 449 ? 42.068 18.612 -48.884 1.00 62.44 449 ALA A N 1
ATOM 3412 C CA . ALA A 1 449 ? 43.052 18.312 -47.856 1.00 62.44 449 ALA A CA 1
ATOM 3413 C C . ALA A 1 449 ? 44.513 18.374 -48.344 1.00 62.44 449 ALA A C 1
ATOM 3415 O O . ALA A 1 449 ? 45.389 18.582 -47.505 1.00 62.44 449 ALA A O 1
ATOM 3416 N N . SER A 1 450 ? 44.805 18.284 -49.649 1.00 69.00 450 SER A N 1
ATOM 3417 C CA . SER A 1 450 ? 46.190 18.340 -50.155 1.00 69.00 450 SER A CA 1
ATOM 3418 C C . SER A 1 450 ? 46.772 19.750 -50.214 1.00 69.00 450 SER A C 1
ATOM 3420 O O . SER A 1 450 ? 46.060 20.759 -50.154 1.00 69.00 450 SER A O 1
ATOM 3422 N N . ALA A 1 451 ? 48.098 19.819 -50.341 1.00 71.12 451 ALA A N 1
ATOM 3423 C CA . ALA A 1 451 ? 48.795 21.010 -50.810 1.00 71.12 451 ALA A CA 1
ATOM 3424 C C . ALA A 1 451 ? 48.600 21.189 -52.324 1.00 71.12 451 ALA A C 1
ATOM 3426 O O . ALA A 1 451 ? 48.356 20.213 -53.035 1.00 71.12 451 ALA A O 1
ATOM 3427 N N . HIS A 1 452 ? 48.763 22.421 -52.821 1.00 72.62 452 HIS A N 1
ATOM 3428 C CA . HIS A 1 452 ? 48.649 22.712 -54.256 1.00 72.62 452 HIS A CA 1
ATOM 3429 C C . HIS A 1 452 ? 49.600 21.858 -55.093 1.00 72.62 452 HIS A C 1
ATOM 3431 O O . HIS A 1 452 ? 49.173 21.367 -56.125 1.00 72.62 452 HIS A O 1
ATOM 3437 N N . SER A 1 453 ? 50.825 21.584 -54.625 1.00 74.88 453 SER A N 1
ATOM 3438 C CA . SER A 1 453 ? 51.830 20.762 -55.327 1.00 74.88 453 SER A CA 1
ATOM 3439 C C . SER A 1 453 ? 51.384 19.333 -55.658 1.00 74.88 453 SER A C 1
ATOM 3441 O O . SER A 1 453 ? 51.991 18.697 -56.512 1.00 74.88 453 SER A O 1
ATOM 3443 N N . ALA A 1 454 ? 50.315 18.826 -55.035 1.00 75.50 454 ALA A N 1
ATOM 3444 C CA . ALA A 1 454 ? 49.792 17.493 -55.324 1.00 75.50 454 ALA A CA 1
ATOM 3445 C C . ALA A 1 454 ? 49.279 17.344 -56.773 1.00 75.50 454 ALA A C 1
ATOM 3447 O O . ALA A 1 454 ? 49.115 16.220 -57.237 1.00 75.50 454 ALA A O 1
ATOM 3448 N N . TYR A 1 455 ? 49.068 18.437 -57.524 1.00 77.31 455 TYR A N 1
ATOM 3449 C CA . TYR A 1 455 ? 48.689 18.360 -58.944 1.00 77.31 455 TYR A CA 1
ATOM 3450 C C . TYR A 1 455 ? 49.706 17.581 -59.807 1.00 77.31 455 TYR A C 1
ATOM 3452 O O . TYR A 1 455 ? 49.321 17.069 -60.861 1.00 77.31 455 TYR A O 1
ATOM 3460 N N . GLU A 1 456 ? 50.973 17.490 -59.376 1.00 80.62 456 GLU A N 1
ATOM 3461 C CA . GLU A 1 456 ? 52.070 16.812 -60.088 1.00 80.62 456 GLU A CA 1
ATOM 3462 C C . GLU A 1 456 ? 51.937 15.280 -60.088 1.00 80.62 456 GLU A C 1
ATOM 3464 O O . GLU A 1 456 ? 52.364 14.633 -61.040 1.00 80.62 456 GLU A O 1
ATOM 3469 N N . THR A 1 457 ? 51.286 14.714 -59.068 1.00 77.94 457 THR A N 1
ATOM 3470 C CA . THR A 1 457 ? 51.065 13.267 -58.882 1.00 77.94 457 THR A CA 1
ATOM 3471 C C . THR A 1 457 ? 49.586 12.899 -59.024 1.00 77.94 457 THR A C 1
ATOM 3473 O O . THR A 1 457 ? 49.047 12.079 -58.285 1.00 77.94 457 THR A O 1
ATOM 3476 N N . ALA A 1 458 ? 48.857 13.563 -59.927 1.00 75.00 458 ALA A N 1
ATOM 3477 C CA . ALA A 1 458 ? 47.408 13.380 -60.085 1.00 75.00 458 ALA A CA 1
ATOM 3478 C C . ALA A 1 458 ? 46.610 13.525 -58.765 1.00 75.00 458 ALA A C 1
ATOM 3480 O O . ALA A 1 458 ? 45.613 12.837 -58.540 1.00 75.00 458 ALA A O 1
ATOM 3481 N N . PHE A 1 459 ? 47.067 14.407 -57.869 1.00 75.19 459 PHE A N 1
ATOM 3482 C CA . PHE A 1 459 ? 46.542 14.613 -56.519 1.00 75.19 459 PHE A CA 1
ATOM 3483 C C . PHE A 1 459 ? 46.609 13.391 -55.596 1.00 75.19 459 PHE A C 1
ATOM 3485 O O . PHE A 1 459 ? 45.930 13.390 -54.571 1.00 75.19 459 PHE A O 1
ATOM 3492 N N . VAL A 1 460 ? 47.423 12.381 -55.901 1.00 74.50 460 VAL A N 1
ATOM 3493 C CA . VAL A 1 460 ? 47.713 11.270 -54.993 1.00 74.50 460 VAL A CA 1
ATOM 3494 C C . VAL A 1 460 ? 48.727 11.746 -53.953 1.00 74.50 460 VAL A C 1
ATOM 3496 O O . VAL A 1 460 ? 49.906 11.945 -54.232 1.00 74.50 460 VAL A O 1
ATOM 3499 N N . ASP A 1 461 ? 48.237 11.962 -52.737 1.00 70.38 461 ASP A N 1
ATOM 3500 C CA . ASP A 1 461 ? 49.016 12.415 -51.583 1.00 70.38 461 ASP A CA 1
ATOM 3501 C C . ASP A 1 461 ? 48.443 11.783 -50.303 1.00 70.38 461 ASP A C 1
ATOM 3503 O O . ASP A 1 461 ? 47.229 11.576 -50.210 1.00 70.38 461 ASP A O 1
ATOM 3507 N N . VAL A 1 462 ? 49.282 11.534 -49.290 1.00 69.44 462 VAL A N 1
ATOM 3508 C CA . VAL A 1 462 ? 48.872 10.976 -47.983 1.00 69.44 462 VAL A CA 1
ATOM 3509 C C . VAL A 1 462 ? 47.749 11.775 -47.305 1.00 69.44 462 VAL A C 1
ATOM 3511 O O . VAL A 1 462 ? 46.931 11.223 -46.571 1.00 69.44 462 VAL A O 1
ATOM 3514 N N . HIS A 1 463 ? 47.665 13.082 -47.548 1.00 67.88 463 HIS A N 1
ATOM 3515 C CA . HIS A 1 463 ? 46.615 13.944 -47.003 1.00 67.88 463 HIS A CA 1
ATOM 3516 C C . HIS A 1 463 ? 45.278 13.754 -47.714 1.00 67.88 463 HIS A C 1
ATOM 3518 O O . HIS A 1 463 ? 44.234 14.045 -47.132 1.00 67.88 463 HIS A O 1
ATOM 3524 N N . THR A 1 464 ? 45.310 13.255 -48.948 1.00 68.00 464 THR A N 1
ATOM 3525 C CA . THR A 1 464 ? 44.111 12.939 -49.720 1.00 68.00 464 THR A CA 1
ATOM 3526 C C . THR A 1 464 ? 43.658 11.490 -49.611 1.00 68.00 464 THR A C 1
ATOM 3528 O O . THR A 1 464 ? 42.612 11.142 -50.175 1.00 68.00 464 THR A O 1
ATOM 3531 N N . ASP A 1 465 ? 44.421 10.661 -48.893 1.00 70.00 465 ASP A N 1
ATOM 3532 C CA . ASP A 1 465 ? 44.017 9.301 -48.582 1.00 70.00 465 ASP A CA 1
ATOM 3533 C C . ASP A 1 465 ? 42.662 9.340 -47.865 1.00 70.00 465 ASP A C 1
ATOM 3535 O O . ASP A 1 465 ? 42.504 10.051 -46.863 1.00 70.00 465 ASP A O 1
ATOM 3539 N N . PRO A 1 466 ? 41.673 8.568 -48.342 1.00 68.00 466 PRO A N 1
ATOM 3540 C CA . PRO A 1 466 ? 40.432 8.354 -47.624 1.00 68.00 466 PRO A CA 1
ATOM 3541 C C . PRO A 1 466 ? 40.696 7.992 -46.161 1.00 68.00 466 PRO A C 1
ATOM 3543 O O . PRO A 1 466 ? 41.374 7.007 -45.863 1.00 68.00 466 PRO A O 1
ATOM 3546 N N . LYS A 1 467 ? 40.172 8.800 -45.234 1.00 61.38 467 LYS A N 1
ATOM 3547 C CA . LYS A 1 467 ? 40.313 8.569 -43.785 1.00 61.38 467 LYS A CA 1
ATOM 3548 C C . LYS A 1 467 ? 39.107 7.867 -43.164 1.00 61.38 467 LYS A C 1
ATOM 3550 O O . LYS A 1 467 ? 39.226 7.394 -42.040 1.00 61.38 467 LYS A O 1
ATOM 3555 N N . ALA A 1 468 ? 37.985 7.794 -43.880 1.00 54.41 468 ALA A N 1
ATOM 3556 C CA . ALA A 1 468 ? 36.732 7.232 -43.390 1.00 54.41 468 ALA A CA 1
ATOM 3557 C C . ALA A 1 468 ? 36.359 5.941 -44.137 1.00 54.41 468 ALA A C 1
ATOM 3559 O O . ALA A 1 468 ? 36.420 5.876 -45.367 1.00 54.41 468 ALA A O 1
ATOM 3560 N N . ASN A 1 469 ? 35.948 4.922 -43.381 1.00 52.53 469 ASN A N 1
ATOM 3561 C CA . ASN A 1 469 ? 35.288 3.731 -43.911 1.00 52.53 469 ASN A CA 1
ATOM 3562 C C . ASN A 1 469 ? 33.802 4.083 -44.050 1.00 52.53 469 ASN A C 1
ATOM 3564 O O . ASN A 1 469 ? 33.128 4.256 -43.036 1.00 52.53 469 ASN A O 1
ATOM 3568 N N . LEU A 1 470 ? 33.278 4.216 -45.271 1.00 58.06 470 LEU A N 1
ATOM 3569 C CA . LEU A 1 470 ? 31.827 4.261 -45.479 1.00 58.06 470 LEU A CA 1
ATOM 3570 C C . LEU A 1 470 ? 31.325 2.842 -45.759 1.00 58.06 470 LEU A C 1
ATOM 3572 O O . LEU A 1 470 ? 30.956 2.511 -46.879 1.00 58.06 470 LEU A O 1
ATOM 3576 N N . ASP A 1 471 ? 31.401 2.021 -44.717 1.00 44.09 471 ASP A N 1
ATOM 3577 C CA . ASP A 1 471 ? 30.621 0.806 -44.470 1.00 44.09 471 ASP A CA 1
ATOM 3578 C C . ASP A 1 471 ? 30.893 0.430 -42.999 1.00 44.09 471 ASP A C 1
ATOM 3580 O O . ASP A 1 471 ? 32.044 0.198 -42.616 1.00 44.09 471 ASP A O 1
ATOM 3584 N N . VAL A 1 472 ? 29.896 0.540 -42.115 1.00 52.72 472 VAL A N 1
ATOM 3585 C CA . VAL A 1 472 ? 30.158 0.649 -40.666 1.00 52.72 472 VAL A CA 1
ATOM 3586 C C . VAL A 1 472 ? 30.366 -0.720 -40.018 1.00 52.72 472 VAL A C 1
ATOM 3588 O O . VAL A 1 472 ? 29.434 -1.315 -39.484 1.00 52.72 472 VAL A O 1
ATOM 3591 N N . VAL A 1 473 ? 31.634 -1.138 -39.952 1.00 39.81 473 VAL A N 1
ATOM 3592 C CA . VAL A 1 473 ? 32.227 -1.845 -38.801 1.00 39.81 473 VAL A CA 1
ATOM 3593 C C . VAL A 1 473 ? 33.622 -1.248 -38.541 1.00 39.81 473 VAL A C 1
ATOM 3595 O O . VAL A 1 473 ? 34.621 -1.677 -39.111 1.00 39.81 473 VAL A O 1
ATOM 3598 N N . GLY A 1 474 ? 33.677 -0.201 -37.709 1.00 49.94 474 GLY A N 1
ATOM 3599 C CA . GLY A 1 474 ? 34.874 0.592 -37.376 1.00 49.94 474 GLY A CA 1
ATOM 3600 C C . GLY A 1 474 ? 34.520 2.047 -37.018 1.00 49.94 474 GLY A C 1
ATOM 3601 O O . GLY A 1 474 ? 33.366 2.450 -37.158 1.00 49.94 474 GLY A O 1
ATOM 3602 N N . ASN A 1 475 ? 35.487 2.847 -36.547 1.00 38.09 475 ASN A N 1
ATOM 3603 C CA . ASN A 1 475 ? 35.245 4.242 -36.141 1.00 38.09 475 ASN A CA 1
ATOM 3604 C C . ASN A 1 475 ? 35.096 5.166 -37.366 1.00 38.09 475 ASN A C 1
ATOM 3606 O O . ASN A 1 475 ? 36.035 5.310 -38.149 1.00 38.09 475 ASN A O 1
ATOM 3610 N N . ALA A 1 476 ? 33.946 5.832 -37.504 1.00 50.00 476 ALA A N 1
ATOM 3611 C CA . ALA A 1 476 ? 33.703 6.851 -38.527 1.00 50.00 476 ALA A CA 1
ATOM 3612 C C . ALA A 1 476 ? 34.020 8.259 -37.991 1.00 50.00 476 ALA A C 1
ATOM 3614 O O . ALA A 1 476 ? 33.546 8.646 -36.924 1.00 50.00 476 ALA A O 1
ATOM 3615 N N . TRP A 1 477 ? 34.799 9.040 -38.745 1.00 51.09 477 TRP A N 1
ATOM 3616 C CA . TRP A 1 477 ? 35.035 10.459 -38.464 1.00 51.09 477 TRP A CA 1
ATOM 3617 C C . TRP A 1 477 ? 34.054 11.300 -39.283 1.00 51.09 477 TRP A C 1
ATOM 3619 O O . TRP A 1 477 ? 34.178 11.373 -40.504 1.00 51.09 477 TRP A O 1
ATOM 3629 N N . ILE A 1 478 ? 33.090 11.935 -38.615 1.00 59.78 478 ILE A N 1
ATOM 3630 C CA . ILE A 1 478 ? 32.153 12.881 -39.228 1.00 59.78 478 ILE A CA 1
ATOM 3631 C C . ILE A 1 478 ? 32.437 14.256 -38.625 1.00 59.78 478 ILE A C 1
ATOM 3633 O O . ILE A 1 478 ? 32.283 14.453 -37.421 1.00 59.78 478 ILE A O 1
ATOM 3637 N N . THR A 1 479 ? 32.908 15.195 -39.445 1.00 53.38 479 THR A N 1
ATOM 3638 C CA . THR A 1 479 ? 33.262 16.551 -39.007 1.00 53.38 479 THR A CA 1
ATOM 3639 C C . THR A 1 479 ? 32.576 17.577 -39.900 1.00 53.38 479 THR A C 1
ATOM 3641 O O . THR A 1 479 ? 32.809 17.571 -41.107 1.00 53.38 479 THR A O 1
ATOM 3644 N N . GLY A 1 480 ? 31.791 18.486 -39.320 1.00 56.34 480 GLY A N 1
ATOM 3645 C CA . GLY A 1 480 ? 31.218 19.629 -40.034 1.00 56.34 480 GLY A CA 1
ATOM 3646 C C . GLY A 1 480 ? 32.276 20.703 -40.277 1.00 56.34 480 GLY A C 1
ATOM 3647 O O . GLY A 1 480 ? 32.363 21.661 -39.522 1.00 56.34 480 GLY A O 1
ATOM 3648 N N . ARG A 1 481 ? 33.161 20.528 -41.262 1.00 55.78 481 ARG A N 1
ATOM 3649 C CA . ARG A 1 481 ? 34.162 21.544 -41.630 1.00 55.78 481 ARG A CA 1
ATOM 3650 C C . ARG A 1 481 ? 34.188 21.723 -43.143 1.00 55.78 481 ARG A C 1
ATOM 3652 O O . ARG A 1 481 ? 34.438 20.754 -43.856 1.00 55.78 481 ARG A O 1
ATOM 3659 N N . SER A 1 482 ? 33.991 22.950 -43.614 1.00 57.56 482 SER A N 1
ATOM 3660 C CA . SER A 1 482 ? 34.116 23.329 -45.027 1.00 57.56 482 SER A CA 1
ATOM 3661 C C . SER A 1 482 ? 35.247 24.347 -45.231 1.00 57.56 482 SER A C 1
ATOM 3663 O O . SER A 1 482 ? 35.711 24.986 -44.284 1.00 57.56 482 SER A O 1
ATOM 3665 N N . ILE A 1 483 ? 35.749 24.448 -46.467 1.00 58.19 483 ILE A N 1
ATOM 3666 C CA . ILE A 1 483 ? 36.718 25.473 -46.890 1.00 58.19 483 ILE A CA 1
ATOM 3667 C C . ILE A 1 483 ? 36.122 26.276 -48.049 1.00 58.19 483 ILE A C 1
ATOM 3669 O O . ILE A 1 483 ? 35.413 25.720 -48.886 1.00 58.19 483 ILE A O 1
ATOM 3673 N N . GLN A 1 484 ? 36.401 27.578 -48.104 1.00 56.19 484 GLN A N 1
ATOM 3674 C CA . GLN A 1 484 ? 35.702 28.500 -49.005 1.00 56.19 484 GLN A CA 1
ATOM 3675 C C . GLN A 1 484 ? 36.106 28.346 -50.486 1.00 56.19 484 GLN A C 1
ATOM 3677 O O . GLN A 1 484 ? 35.240 28.398 -51.356 1.00 56.19 484 GLN A O 1
ATOM 3682 N N . ASN A 1 485 ? 37.397 28.162 -50.802 1.00 62.50 485 ASN A N 1
ATOM 3683 C CA . ASN A 1 485 ? 37.878 27.870 -52.163 1.00 62.50 485 ASN A CA 1
ATOM 3684 C C . ASN A 1 485 ? 39.320 27.331 -52.132 1.00 62.50 485 ASN A C 1
ATOM 3686 O O . ASN A 1 485 ? 40.218 28.038 -51.685 1.00 62.50 485 ASN A O 1
ATOM 3690 N N . TYR A 1 486 ? 39.565 26.136 -52.685 1.00 64.75 486 TYR A N 1
ATOM 3691 C CA . TYR A 1 486 ? 40.908 25.542 -52.775 1.00 64.75 486 TYR A CA 1
ATOM 3692 C C . TYR A 1 486 ? 41.937 26.452 -53.476 1.00 64.75 486 TYR A C 1
ATOM 3694 O O . TYR A 1 486 ? 43.099 26.454 -53.083 1.00 64.75 486 TYR A O 1
ATOM 3702 N N . LEU A 1 487 ? 41.527 27.252 -54.470 1.00 64.50 487 LEU A N 1
ATOM 3703 C CA . LEU A 1 487 ? 42.409 28.119 -55.269 1.00 64.50 487 LEU A CA 1
ATOM 3704 C C . LEU A 1 487 ? 42.817 29.427 -54.563 1.00 64.50 487 LEU A C 1
ATOM 3706 O O . LEU A 1 487 ? 43.843 30.004 -54.912 1.00 64.50 487 LEU A O 1
ATOM 3710 N N . ASN A 1 488 ? 42.044 29.900 -53.577 1.00 59.12 488 ASN A N 1
ATOM 3711 C CA . ASN A 1 488 ? 42.306 31.174 -52.887 1.00 59.12 488 ASN A CA 1
ATOM 3712 C C . ASN A 1 488 ? 43.196 31.029 -51.638 1.00 59.12 488 ASN A C 1
ATOM 3714 O O . ASN A 1 488 ? 43.595 32.037 -51.054 1.00 59.12 488 ASN A O 1
ATOM 3718 N N . GLU A 1 489 ? 43.502 29.800 -51.217 1.00 60.50 489 GLU A N 1
ATOM 3719 C CA . GLU A 1 489 ? 44.321 29.524 -50.034 1.00 60.50 489 GLU A CA 1
ATOM 3720 C C . GLU A 1 489 ? 45.827 29.601 -50.376 1.00 60.50 489 GLU A C 1
ATOM 3722 O O . GLU A 1 489 ? 46.242 29.130 -51.439 1.00 60.50 489 GLU A O 1
ATOM 3727 N N . PRO A 1 490 ? 46.683 30.180 -49.509 1.00 58.19 490 PRO A N 1
ATOM 3728 C CA . PRO A 1 490 ? 48.102 30.366 -49.811 1.00 58.19 490 PRO A CA 1
ATOM 3729 C C . PRO A 1 490 ? 48.837 29.031 -50.026 1.00 58.19 490 PRO A C 1
ATOM 3731 O O . PRO A 1 490 ? 48.805 28.143 -49.174 1.00 58.19 490 PRO A O 1
ATOM 3734 N N . ALA A 1 491 ? 49.581 28.939 -51.135 1.00 54.81 491 ALA A N 1
ATOM 3735 C CA . ALA A 1 491 ? 50.197 27.727 -51.697 1.00 54.81 491 ALA A CA 1
ATOM 3736 C C . ALA A 1 491 ? 51.163 26.928 -50.785 1.00 54.81 491 ALA A C 1
ATOM 3738 O O . ALA A 1 491 ? 51.625 25.861 -51.182 1.00 54.81 491 ALA A O 1
ATOM 3739 N N . GLY A 1 492 ? 51.495 27.418 -49.582 1.00 54.00 492 GLY A N 1
ATOM 3740 C CA . GLY A 1 492 ? 52.582 26.886 -48.748 1.00 54.00 492 GLY A CA 1
ATOM 3741 C C . GLY A 1 492 ? 52.257 26.520 -47.295 1.00 54.00 492 GLY A C 1
ATOM 3742 O O . GLY A 1 492 ? 53.173 26.108 -46.590 1.00 54.00 492 GLY A O 1
ATOM 3743 N N . SER A 1 493 ? 51.020 26.656 -46.797 1.00 47.19 493 SER A N 1
ATOM 3744 C CA . SER A 1 493 ? 50.732 26.393 -45.372 1.00 47.19 493 SER A CA 1
ATOM 3745 C C . SER A 1 493 ? 49.688 25.299 -45.162 1.00 47.19 493 SER A C 1
ATOM 3747 O O . SER A 1 493 ? 48.496 25.503 -45.373 1.00 47.19 493 SER A O 1
ATOM 3749 N N . LEU A 1 494 ? 50.133 24.148 -44.645 1.00 50.69 494 LEU A N 1
ATOM 3750 C CA . LEU A 1 494 ? 49.266 23.077 -44.132 1.00 50.69 494 LEU A CA 1
ATOM 3751 C C . LEU A 1 494 ? 48.469 23.493 -42.873 1.00 50.69 494 LEU A C 1
ATOM 3753 O O . LEU A 1 494 ? 47.566 22.767 -42.470 1.00 50.69 494 LEU A O 1
ATOM 3757 N N . ILE A 1 495 ? 48.788 24.636 -42.244 1.00 46.06 495 ILE A N 1
ATOM 3758 C CA . ILE A 1 495 ? 48.292 25.018 -40.905 1.00 46.06 495 ILE A CA 1
ATOM 3759 C C . ILE A 1 495 ? 47.288 26.191 -40.954 1.00 46.06 495 ILE A C 1
ATOM 3761 O O . ILE A 1 495 ? 46.598 26.445 -39.973 1.00 46.06 495 ILE A O 1
ATOM 3765 N N . ALA A 1 496 ? 47.146 26.885 -42.089 1.00 48.00 496 ALA A N 1
ATOM 3766 C CA . ALA A 1 496 ? 46.347 28.114 -42.191 1.00 48.00 496 ALA A CA 1
ATOM 3767 C C . ALA A 1 496 ? 45.172 28.037 -43.185 1.00 48.00 496 ALA A C 1
ATOM 3769 O O . ALA A 1 496 ? 44.765 29.066 -43.712 1.00 48.00 496 ALA A O 1
ATOM 3770 N N . LYS A 1 497 ? 44.612 26.847 -43.440 1.00 56.56 497 LYS A N 1
ATOM 3771 C CA . LYS A 1 497 ? 43.314 26.752 -44.129 1.00 56.56 497 LYS A CA 1
ATOM 3772 C C . LYS A 1 497 ? 42.234 27.186 -43.136 1.00 56.56 497 LYS A C 1
ATOM 3774 O O . LYS A 1 497 ? 42.104 26.558 -42.082 1.00 56.56 497 LYS A O 1
ATOM 3779 N N . THR A 1 498 ? 41.472 28.239 -43.437 1.00 52.19 498 THR A N 1
ATOM 3780 C CA . THR A 1 498 ? 40.341 28.648 -42.583 1.00 52.19 498 THR A CA 1
ATOM 3781 C C . THR A 1 498 ? 39.212 27.640 -42.771 1.00 52.19 498 THR A C 1
ATOM 3783 O O . THR A 1 498 ? 38.334 27.809 -43.611 1.00 52.19 498 THR A O 1
ATOM 3786 N N . ALA A 1 499 ? 39.277 26.537 -42.026 1.00 54.75 499 ALA A N 1
ATOM 3787 C CA . ALA A 1 499 ? 38.194 25.573 -41.954 1.00 54.75 499 ALA A CA 1
ATOM 3788 C C . ALA A 1 499 ? 37.058 26.204 -41.145 1.00 54.75 499 ALA A C 1
ATOM 3790 O O . ALA A 1 499 ? 37.165 26.350 -39.925 1.00 54.75 499 ALA A O 1
ATOM 3791 N N . THR A 1 500 ? 35.985 26.605 -41.816 1.00 54.91 500 THR A N 1
ATOM 3792 C CA . THR A 1 500 ? 34.786 27.078 -41.132 1.00 54.91 500 THR A CA 1
ATOM 3793 C C . THR A 1 500 ? 34.093 25.862 -40.530 1.00 54.91 500 THR A C 1
ATOM 3795 O O . THR A 1 500 ? 33.766 24.908 -41.236 1.00 54.91 500 THR A O 1
ATOM 3798 N N . GLY A 1 501 ? 33.937 25.861 -39.205 1.00 55.06 501 GLY A N 1
ATOM 3799 C CA . GLY A 1 501 ? 33.124 24.864 -38.520 1.00 55.06 501 GLY A CA 1
ATOM 3800 C C . GLY A 1 501 ? 31.661 25.071 -38.890 1.00 55.06 501 GLY A C 1
ATOM 3801 O O . GLY A 1 501 ? 31.088 26.116 -38.597 1.00 55.06 501 GLY A O 1
ATOM 3802 N N . GLU A 1 502 ? 31.064 24.087 -39.539 1.00 59.78 502 GLU A N 1
ATOM 3803 C CA . GLU A 1 502 ? 29.626 24.007 -39.728 1.00 59.78 502 GLU A CA 1
ATOM 3804 C C . GLU A 1 502 ? 29.023 23.336 -38.495 1.00 59.78 502 GLU A C 1
ATOM 3806 O O . GLU A 1 502 ? 29.416 22.230 -38.118 1.00 59.78 502 GLU A O 1
ATOM 3811 N N . ARG A 1 503 ? 28.069 24.016 -37.845 1.00 57.97 503 ARG A N 1
ATOM 3812 C CA . ARG A 1 503 ? 27.460 23.537 -36.593 1.00 57.97 503 ARG A CA 1
ATOM 3813 C C . ARG A 1 503 ? 26.767 22.186 -36.743 1.00 57.97 503 ARG A C 1
ATOM 3815 O O . ARG A 1 503 ? 26.662 21.489 -35.747 1.00 57.97 503 ARG A O 1
ATOM 3822 N N . ASN A 1 504 ? 26.341 21.794 -37.944 1.00 63.44 504 ASN A N 1
ATOM 3823 C CA . ASN A 1 504 ? 25.640 20.537 -38.207 1.00 63.44 504 ASN A CA 1
ATOM 3824 C C . ASN A 1 504 ? 26.597 19.513 -38.837 1.00 63.44 504 ASN A C 1
ATOM 3826 O O . ASN A 1 504 ? 26.846 19.548 -40.039 1.00 63.44 504 ASN A O 1
ATOM 3830 N N . ALA A 1 505 ? 27.126 18.588 -38.034 1.00 63.81 505 ALA A N 1
ATOM 3831 C CA . ALA A 1 505 ? 28.068 17.572 -38.506 1.00 63.81 505 ALA A CA 1
ATOM 3832 C C . ALA A 1 505 ? 27.369 16.398 -39.213 1.00 63.81 505 ALA A C 1
ATOM 3834 O O . ALA A 1 505 ? 27.921 15.826 -40.150 1.00 63.81 505 ALA A O 1
ATOM 3835 N N . PHE A 1 506 ? 26.156 16.034 -38.785 1.00 69.94 506 PHE A N 1
ATOM 3836 C CA . PHE A 1 506 ? 25.376 14.951 -39.387 1.00 69.94 506 PHE A CA 1
ATOM 3837 C C . PHE A 1 506 ? 23.880 15.239 -39.295 1.00 69.94 506 PHE A C 1
ATOM 3839 O O . PHE A 1 506 ? 23.399 15.665 -38.242 1.00 69.94 506 PHE A O 1
ATOM 3846 N N . TRP A 1 507 ? 23.143 14.997 -40.384 1.00 62.69 507 TRP A N 1
ATOM 3847 C CA . TRP A 1 507 ? 21.732 15.359 -40.460 1.00 62.69 507 TRP A CA 1
ATOM 3848 C C . TRP A 1 507 ? 20.908 14.344 -41.259 1.00 62.69 507 TRP A C 1
ATOM 3850 O O . TRP A 1 507 ? 21.255 14.008 -42.390 1.00 62.69 507 TRP A O 1
ATOM 3860 N N . VAL A 1 508 ? 19.814 13.851 -40.671 1.00 65.25 508 VAL A N 1
ATOM 3861 C CA . VAL A 1 508 ? 18.888 12.891 -41.291 1.00 65.25 508 VAL A CA 1
ATOM 3862 C C . VAL A 1 508 ? 17.458 13.419 -41.173 1.00 65.25 508 VAL A C 1
ATOM 3864 O O . VAL A 1 508 ? 16.954 13.633 -40.068 1.00 65.25 508 VAL A O 1
ATOM 3867 N N . GLY A 1 509 ? 16.802 13.621 -42.320 1.00 61.28 509 GLY A N 1
ATOM 3868 C CA . GLY A 1 509 ? 15.391 14.020 -42.391 1.00 61.28 509 GLY A CA 1
ATOM 3869 C C . GLY A 1 509 ? 15.096 15.461 -41.952 1.00 61.28 509 GLY A C 1
ATOM 3870 O O . GLY A 1 509 ? 14.087 15.675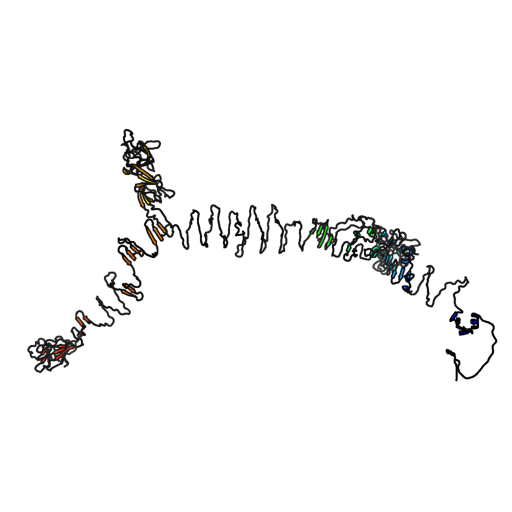 -41.289 1.00 61.28 509 GLY A O 1
ATOM 3871 N N . GLY A 1 510 ? 15.979 16.419 -42.262 1.00 62.06 510 GLY A N 1
ATOM 3872 C CA . GLY A 1 510 ? 15.756 17.863 -42.072 1.00 62.06 510 GLY A CA 1
ATOM 3873 C C . GLY A 1 510 ? 15.361 18.581 -43.371 1.00 62.06 510 GLY A C 1
ATOM 3874 O O . GLY A 1 510 ? 15.551 18.040 -44.462 1.00 62.06 510 GLY A O 1
ATOM 3875 N N . ASP A 1 511 ? 14.815 19.793 -43.253 1.00 59.97 511 ASP A N 1
ATOM 3876 C CA . ASP A 1 511 ? 14.524 20.665 -44.398 1.00 59.97 511 ASP A CA 1
ATOM 3877 C C . ASP A 1 511 ? 15.829 21.257 -44.959 1.00 59.97 511 ASP A C 1
ATOM 3879 O O . ASP A 1 511 ? 16.612 21.873 -44.235 1.00 59.97 511 ASP A O 1
ATOM 3883 N N . ARG A 1 512 ? 16.070 21.052 -46.258 1.00 57.22 512 ARG A N 1
ATOM 3884 C CA . ARG A 1 512 ? 17.272 21.531 -46.954 1.00 57.22 512 ARG A CA 1
ATOM 3885 C C . ARG A 1 512 ? 17.318 23.057 -47.040 1.00 57.22 512 ARG A C 1
ATOM 3887 O O . ARG A 1 512 ? 18.411 23.618 -46.984 1.00 57.22 512 ARG A O 1
ATOM 3894 N N . ASP A 1 513 ? 16.166 23.700 -47.202 1.00 62.19 513 ASP A N 1
ATOM 3895 C CA . ASP A 1 513 ? 16.075 25.141 -47.446 1.00 62.19 513 ASP A CA 1
ATOM 3896 C C . ASP A 1 513 ? 15.944 25.933 -46.130 1.00 62.19 513 ASP A C 1
ATOM 3898 O O . ASP A 1 513 ? 16.219 27.134 -46.100 1.00 62.19 513 ASP A O 1
ATOM 3902 N N . ASN A 1 514 ? 15.598 25.253 -45.025 1.00 62.62 514 ASN A N 1
ATOM 3903 C CA . ASN A 1 514 ? 15.592 25.803 -43.668 1.00 62.62 514 ASN A CA 1
ATOM 3904 C C . ASN A 1 514 ? 16.463 24.970 -42.697 1.00 62.62 514 ASN A C 1
ATOM 3906 O O . ASN A 1 514 ? 15.952 24.080 -42.008 1.00 62.62 514 ASN A O 1
ATOM 3910 N N . PRO A 1 515 ? 17.766 25.291 -42.579 1.00 59.38 515 PRO A N 1
ATOM 3911 C CA . PRO A 1 515 ? 18.720 24.537 -41.768 1.00 59.38 515 PRO A CA 1
ATOM 3912 C C . PRO A 1 515 ? 18.407 24.474 -40.257 1.00 59.38 515 PRO A C 1
ATOM 3914 O O . PRO A 1 515 ? 18.979 23.648 -39.547 1.00 59.38 515 PRO A O 1
ATOM 3917 N N . ASP A 1 516 ? 17.494 25.301 -39.739 1.00 61.62 516 ASP A N 1
ATOM 3918 C CA . ASP A 1 516 ? 17.090 25.314 -38.325 1.00 61.62 516 ASP A CA 1
ATOM 3919 C C . ASP A 1 516 ? 15.759 24.599 -38.046 1.00 61.62 516 ASP A C 1
ATOM 3921 O O . ASP A 1 516 ? 15.348 24.493 -36.893 1.00 61.62 516 ASP A O 1
ATOM 3925 N N . ALA A 1 517 ? 15.113 24.029 -39.067 1.00 63.56 517 ALA A N 1
ATOM 3926 C CA . ALA A 1 517 ? 13.929 23.197 -38.873 1.00 63.56 517 ALA A CA 1
ATOM 3927 C C . ALA A 1 517 ? 14.252 21.908 -38.089 1.00 63.56 517 ALA A C 1
ATOM 3929 O O . ALA A 1 517 ? 15.346 21.334 -38.199 1.00 63.56 517 ALA A O 1
ATOM 3930 N N . THR A 1 518 ? 13.287 21.428 -37.299 1.00 60.03 518 THR A N 1
ATOM 3931 C CA . THR A 1 518 ? 13.424 20.179 -36.540 1.00 60.03 518 THR A CA 1
ATOM 3932 C C . THR A 1 518 ? 13.688 19.014 -37.492 1.00 60.03 518 THR A C 1
ATOM 3934 O O . THR A 1 518 ? 13.010 18.839 -38.501 1.00 60.03 518 THR A O 1
ATOM 3937 N N . ALA A 1 519 ? 14.709 18.217 -37.185 1.00 63.66 519 ALA A N 1
ATOM 3938 C CA . ALA A 1 519 ? 15.062 17.040 -37.970 1.00 63.66 519 ALA A CA 1
ATOM 3939 C C . ALA A 1 519 ? 14.857 15.767 -37.163 1.00 63.66 519 ALA A C 1
ATOM 3941 O O . ALA A 1 519 ? 14.786 15.803 -35.937 1.00 63.66 519 ALA A O 1
ATOM 3942 N N . THR A 1 520 ? 14.806 14.629 -37.857 1.00 66.88 520 THR A N 1
ATOM 3943 C CA . THR A 1 520 ? 14.678 13.321 -37.197 1.00 66.88 520 THR A CA 1
ATOM 3944 C C . THR A 1 520 ? 15.922 13.002 -36.364 1.00 66.88 520 THR A C 1
ATOM 3946 O O . THR A 1 520 ? 15.809 12.502 -35.248 1.00 66.88 520 THR A O 1
ATOM 3949 N N . LEU A 1 521 ? 17.110 13.327 -36.883 1.00 68.00 521 LEU A N 1
ATOM 3950 C CA . LEU A 1 521 ? 18.362 13.261 -36.136 1.00 68.00 521 LEU A CA 1
ATOM 3951 C C . LEU A 1 521 ? 19.339 14.315 -36.656 1.00 68.00 521 LEU A C 1
ATOM 3953 O O . LEU A 1 521 ? 19.743 14.279 -37.820 1.00 68.00 521 LEU A O 1
ATOM 3957 N N . ARG A 1 522 ? 19.743 15.228 -35.777 1.00 74.00 522 ARG A N 1
ATOM 3958 C CA . ARG A 1 522 ? 20.805 16.216 -35.983 1.00 74.00 522 ARG A CA 1
ATOM 3959 C C . ARG A 1 522 ? 21.896 15.989 -34.947 1.00 74.00 522 ARG A C 1
ATOM 3961 O O . ARG A 1 522 ? 21.595 15.934 -33.759 1.00 74.00 522 ARG A O 1
ATOM 3968 N N . VAL A 1 523 ? 23.146 15.908 -35.389 1.00 76.44 523 VAL A N 1
ATOM 3969 C CA . VAL A 1 523 ? 24.319 15.972 -34.509 1.00 76.44 523 VAL A CA 1
ATOM 3970 C C . VAL A 1 523 ? 25.002 17.307 -34.745 1.00 76.44 523 VAL A C 1
ATOM 3972 O O . VAL A 1 523 ? 25.595 17.533 -35.805 1.00 76.44 523 VAL A O 1
ATOM 3975 N N . ALA A 1 524 ? 24.881 18.191 -33.762 1.00 72.94 524 ALA A N 1
ATOM 3976 C CA . ALA A 1 524 ? 25.539 19.478 -33.741 1.00 72.94 524 ALA A CA 1
ATOM 3977 C C . ALA A 1 524 ? 26.881 19.387 -33.004 1.00 72.94 524 ALA A C 1
ATOM 3979 O O . ALA A 1 524 ? 26.985 18.720 -31.974 1.00 72.94 524 ALA A O 1
ATOM 3980 N N . THR A 1 525 ? 27.911 20.059 -33.516 1.00 71.81 525 THR A N 1
ATOM 3981 C CA . THR A 1 525 ? 29.225 20.127 -32.863 1.00 71.81 525 THR A CA 1
ATOM 3982 C C . THR A 1 525 ? 29.721 21.563 -32.823 1.00 71.81 525 THR A C 1
ATOM 3984 O O . THR A 1 525 ? 29.849 22.189 -33.874 1.00 71.81 525 THR A O 1
ATOM 3987 N N . ASP A 1 526 ? 30.044 22.063 -31.631 1.00 68.31 526 ASP A N 1
ATOM 3988 C CA . ASP A 1 526 ? 30.674 23.374 -31.439 1.00 68.31 526 ASP A CA 1
ATOM 3989 C C . ASP A 1 526 ? 31.698 23.287 -30.299 1.00 68.31 526 ASP A C 1
ATOM 3991 O O . ASP A 1 526 ? 31.380 22.758 -29.237 1.00 68.31 526 ASP A O 1
ATOM 3995 N N . LEU A 1 527 ? 32.930 23.755 -30.532 1.00 62.44 527 LEU A N 1
ATOM 3996 C CA . LEU A 1 527 ? 34.017 23.868 -29.539 1.00 62.44 527 LEU A CA 1
ATOM 3997 C C . LEU A 1 527 ? 34.059 22.737 -28.477 1.00 62.44 527 LEU A C 1
ATOM 3999 O O . LEU A 1 527 ? 33.936 22.996 -27.283 1.00 62.44 527 LEU A O 1
ATOM 4003 N N . GLU A 1 528 ? 34.241 21.485 -28.922 1.00 64.88 528 GLU A N 1
ATOM 4004 C CA . GLU A 1 528 ? 34.348 20.267 -28.079 1.00 64.88 528 GLU A CA 1
ATOM 4005 C C . GLU A 1 528 ? 33.043 19.779 -27.414 1.00 64.88 528 GLU A C 1
ATOM 4007 O O . GLU A 1 528 ? 33.073 18.881 -26.572 1.00 64.88 528 GLU A O 1
ATOM 4012 N N . ARG A 1 529 ? 31.886 20.313 -27.815 1.00 73.75 529 ARG A N 1
ATOM 4013 C CA . ARG A 1 529 ? 30.561 19.913 -27.314 1.00 73.75 529 ARG A CA 1
ATOM 4014 C C . ARG A 1 529 ? 29.761 19.179 -28.381 1.00 73.75 529 ARG A C 1
ATOM 4016 O O . ARG A 1 529 ? 29.924 19.435 -29.576 1.00 73.75 529 ARG A O 1
ATOM 4023 N N . VAL A 1 530 ? 28.875 18.292 -27.937 1.00 78.38 530 VAL A N 1
ATOM 4024 C CA . VAL A 1 530 ? 27.973 17.519 -28.794 1.00 78.38 530 VAL A CA 1
ATOM 4025 C C . VAL A 1 530 ? 26.526 17.848 -28.441 1.00 78.38 530 VAL A C 1
ATOM 4027 O O . VAL A 1 530 ? 26.085 17.645 -27.312 1.00 78.38 530 VAL A O 1
ATOM 4030 N N . GLY A 1 531 ? 25.787 18.345 -29.428 1.00 78.56 531 GLY A N 1
ATOM 4031 C CA . GLY A 1 531 ? 24.347 18.554 -29.358 1.00 78.56 531 GLY A CA 1
ATOM 4032 C C . GLY A 1 531 ? 23.607 17.496 -30.172 1.00 78.56 531 GLY A C 1
ATOM 4033 O O . GLY A 1 531 ? 23.975 17.245 -31.316 1.00 78.56 531 GLY A O 1
ATOM 4034 N N . ILE A 1 532 ? 22.548 16.899 -29.630 1.00 81.00 532 ILE A N 1
ATOM 4035 C CA . ILE A 1 532 ? 21.593 16.095 -30.409 1.00 81.00 532 ILE A CA 1
ATOM 4036 C C . ILE A 1 532 ? 20.307 16.905 -30.559 1.00 81.00 532 ILE A C 1
ATOM 4038 O O . ILE A 1 532 ? 19.741 17.334 -29.558 1.00 81.00 532 ILE A O 1
ATOM 4042 N N . ASN A 1 533 ? 19.873 17.128 -31.803 1.00 75.19 533 ASN A N 1
ATOM 4043 C CA . ASN A 1 533 ? 18.694 17.931 -32.163 1.00 75.19 533 ASN A CA 1
ATOM 4044 C C . ASN A 1 533 ? 18.706 19.400 -31.705 1.00 75.19 533 ASN A C 1
ATOM 4046 O O . ASN A 1 533 ? 17.728 20.102 -31.919 1.00 75.19 533 ASN A O 1
ATOM 4050 N N . VAL A 1 534 ? 19.841 19.897 -31.211 1.00 74.06 534 VAL A N 1
ATOM 4051 C CA . VAL A 1 534 ? 20.019 21.303 -30.825 1.00 74.06 534 VAL A CA 1
ATOM 4052 C C . VAL A 1 534 ? 20.077 22.200 -32.071 1.00 74.06 534 VAL A C 1
ATOM 4054 O O . VAL A 1 534 ? 20.802 21.903 -33.030 1.00 74.06 534 VAL A O 1
ATOM 4057 N N . SER A 1 535 ? 19.302 23.291 -32.072 1.00 69.31 535 SER A N 1
ATOM 4058 C CA . SER A 1 535 ? 19.263 24.251 -33.183 1.00 69.31 535 SER A CA 1
ATOM 4059 C C . SER A 1 535 ? 20.583 25.020 -33.320 1.00 69.31 535 SER A C 1
ATOM 4061 O O . SER A 1 535 ? 21.340 25.162 -32.358 1.00 69.31 535 SER A O 1
ATOM 4063 N N . SER A 1 536 ? 20.895 25.534 -34.517 1.00 63.12 536 SER A N 1
ATOM 4064 C CA . SER A 1 536 ? 22.163 26.251 -34.707 1.00 63.12 536 SER A CA 1
ATOM 4065 C C . SER A 1 536 ? 22.162 27.617 -34.010 1.00 63.12 536 SER A C 1
ATOM 4067 O O . SER A 1 536 ? 23.231 28.139 -33.713 1.00 63.12 536 SER A O 1
ATOM 4069 N N . SER A 1 537 ? 20.990 28.176 -33.698 1.00 60.66 537 SER A N 1
ATOM 4070 C CA . SER A 1 537 ? 20.802 29.431 -32.961 1.00 60.66 537 SER A CA 1
ATOM 4071 C C . SER A 1 537 ? 20.727 29.272 -31.438 1.00 60.66 537 SER A C 1
ATOM 4073 O O . SER A 1 537 ? 20.676 30.283 -30.736 1.00 60.66 537 SER A O 1
ATOM 4075 N N . ASP A 1 538 ? 20.689 28.039 -30.923 1.00 60.88 538 ASP A N 1
ATOM 4076 C CA . ASP A 1 538 ? 20.411 27.791 -29.511 1.00 60.88 538 ASP A CA 1
ATOM 4077 C C . ASP A 1 538 ? 21.602 28.051 -28.594 1.00 60.88 538 ASP A C 1
ATOM 4079 O O . ASP A 1 538 ? 22.695 27.515 -28.782 1.00 60.88 538 ASP A O 1
ATOM 4083 N N . ALA A 1 539 ? 21.359 28.797 -27.517 1.00 62.31 539 ALA A N 1
ATOM 4084 C CA . ALA A 1 539 ? 22.325 28.972 -26.432 1.00 62.31 539 ALA A CA 1
ATOM 4085 C C . ALA A 1 539 ? 22.444 27.723 -25.527 1.00 62.31 539 ALA A C 1
ATOM 4087 O O . ALA A 1 539 ? 23.261 27.712 -24.609 1.00 62.31 539 ALA A O 1
ATOM 4088 N N . ILE A 1 540 ? 21.635 26.684 -25.780 1.00 64.06 540 ILE A N 1
ATOM 4089 C CA . ILE A 1 540 ? 21.465 25.484 -24.941 1.00 64.06 540 ILE A CA 1
ATOM 4090 C C . ILE A 1 540 ? 22.621 24.474 -25.112 1.00 64.06 540 ILE A C 1
ATOM 4092 O O . ILE A 1 540 ? 22.777 23.567 -24.298 1.00 64.06 540 ILE A O 1
ATOM 4096 N N . LEU A 1 541 ? 23.512 24.629 -26.105 1.00 72.62 541 LEU A N 1
ATOM 4097 C CA . LEU A 1 541 ? 24.781 23.875 -26.149 1.00 72.62 541 LEU A CA 1
ATOM 4098 C C . LEU A 1 541 ? 25.790 24.429 -25.116 1.00 72.62 541 LEU A C 1
ATOM 4100 O O . LEU A 1 541 ? 26.907 24.837 -25.443 1.00 72.62 541 LEU A O 1
ATOM 4104 N N . ASP A 1 542 ? 25.379 24.493 -23.850 1.00 70.88 542 ASP A N 1
ATOM 4105 C CA . ASP A 1 542 ? 26.141 25.015 -22.716 1.00 70.88 542 ASP A CA 1
ATOM 4106 C C . ASP A 1 542 ? 26.937 23.919 -21.984 1.00 70.88 542 ASP A C 1
ATOM 4108 O O . ASP A 1 542 ? 27.908 24.228 -21.284 1.00 70.88 542 ASP A O 1
ATOM 4112 N N . LYS A 1 543 ? 26.571 22.643 -22.176 1.00 76.06 543 LYS A N 1
ATOM 4113 C CA . LYS A 1 543 ? 27.254 21.460 -21.628 1.00 76.06 543 LYS A CA 1
ATOM 4114 C C . LYS A 1 543 ? 27.957 20.639 -22.709 1.00 76.06 543 LYS A C 1
ATOM 4116 O O . LYS A 1 543 ? 27.753 20.822 -23.905 1.00 76.06 543 LYS A O 1
ATOM 4121 N N . THR A 1 544 ? 28.806 19.709 -22.269 1.00 77.31 544 THR A N 1
ATOM 4122 C CA . THR A 1 544 ? 29.540 18.778 -23.142 1.00 77.31 544 THR A CA 1
ATOM 4123 C C . THR A 1 544 ? 28.607 17.897 -23.974 1.00 77.31 544 THR A C 1
ATOM 4125 O O . THR A 1 544 ? 28.905 17.628 -25.135 1.00 77.31 544 THR A O 1
ATOM 4128 N N . LEU A 1 545 ? 27.480 17.472 -23.393 1.00 79.94 545 LEU A N 1
ATOM 4129 C CA . LEU A 1 545 ? 26.396 16.777 -24.079 1.00 79.94 545 LEU A CA 1
ATOM 4130 C C . LEU A 1 545 ? 25.082 17.498 -23.775 1.00 79.94 545 LEU A C 1
ATOM 4132 O O . LEU A 1 545 ? 24.663 17.540 -22.619 1.00 79.94 545 LEU A O 1
ATOM 4136 N N . THR A 1 546 ? 24.432 18.010 -24.814 1.00 77.81 546 THR A N 1
ATOM 4137 C CA . THR A 1 546 ? 23.090 18.597 -24.740 1.00 77.81 546 THR A CA 1
ATOM 4138 C C . THR A 1 546 ? 22.168 17.811 -25.668 1.00 77.81 546 THR A C 1
ATOM 4140 O O . THR A 1 546 ? 22.499 17.597 -26.834 1.00 77.81 546 THR A O 1
ATOM 4143 N N . VAL A 1 547 ? 21.003 17.389 -25.179 1.00 81.69 547 VAL A N 1
ATOM 4144 C CA . VAL A 1 547 ? 19.967 16.763 -26.011 1.00 81.69 547 VAL A CA 1
ATOM 4145 C C . VAL A 1 547 ? 18.705 17.605 -25.932 1.00 81.69 547 VAL A C 1
ATOM 4147 O O . VAL A 1 547 ? 18.155 17.774 -24.848 1.00 81.69 547 VAL A O 1
ATOM 4150 N N . ASP A 1 548 ? 18.264 18.123 -27.075 1.00 77.12 548 ASP A N 1
ATOM 4151 C CA . ASP A 1 548 ? 16.980 18.807 -27.205 1.00 77.12 548 ASP A CA 1
ATOM 4152 C C . ASP A 1 548 ? 15.936 17.813 -27.734 1.00 77.12 548 ASP A C 1
ATOM 4154 O O . ASP A 1 548 ? 15.872 17.503 -28.927 1.00 77.12 548 ASP A O 1
ATOM 4158 N N . GLY A 1 549 ? 15.194 17.209 -26.806 1.00 75.12 549 GLY A N 1
ATOM 4159 C CA . GLY A 1 549 ? 14.198 16.181 -27.093 1.00 75.12 549 GLY A CA 1
ATOM 4160 C C . GLY A 1 549 ? 14.097 15.107 -26.011 1.00 75.12 549 GLY A C 1
ATOM 4161 O O . GLY A 1 549 ? 14.673 15.211 -24.928 1.00 75.12 549 GLY A O 1
ATOM 4162 N N . GLU A 1 550 ? 13.344 14.049 -26.309 1.00 75.31 550 GLU A N 1
ATOM 4163 C CA . GLU A 1 550 ? 13.168 12.920 -25.396 1.00 75.31 550 GLU A CA 1
ATOM 4164 C C . GLU A 1 550 ? 14.401 12.006 -25.389 1.00 75.31 550 GLU A C 1
ATOM 4166 O O . GLU A 1 550 ? 14.873 11.555 -26.434 1.00 75.31 550 GLU A O 1
ATOM 4171 N N . VAL A 1 551 ? 14.892 11.673 -24.192 1.00 77.25 551 VAL A N 1
ATOM 4172 C CA . VAL A 1 551 ? 15.998 10.726 -24.000 1.00 77.25 551 VAL A CA 1
ATOM 4173 C C . VAL A 1 551 ? 15.474 9.455 -23.341 1.00 77.25 551 VAL A C 1
ATOM 4175 O O . VAL A 1 551 ? 14.886 9.494 -22.261 1.00 77.25 551 VAL A O 1
ATOM 4178 N N . ARG A 1 552 ? 15.734 8.301 -23.967 1.00 79.25 552 ARG A N 1
ATOM 4179 C CA . ARG A 1 552 ? 15.460 6.976 -23.397 1.00 79.25 552 ARG A CA 1
ATOM 4180 C C . ARG A 1 552 ? 16.766 6.230 -23.151 1.00 79.25 552 ARG A C 1
ATOM 4182 O O . ARG A 1 552 ? 17.429 5.814 -24.096 1.00 79.25 552 ARG A O 1
ATOM 4189 N N . PHE A 1 553 ? 17.081 5.966 -21.888 1.00 79.38 553 PHE A N 1
ATOM 4190 C CA . PHE A 1 553 ? 18.130 5.017 -21.518 1.00 79.38 553 PHE A CA 1
ATOM 4191 C C . PHE A 1 553 ? 17.532 3.604 -21.484 1.00 79.38 553 PHE A C 1
ATOM 4193 O O . PHE A 1 553 ? 16.597 3.334 -20.734 1.00 79.38 553 PHE A O 1
ATOM 4200 N N . THR A 1 554 ? 18.021 2.696 -22.331 1.00 75.25 554 THR A N 1
ATOM 4201 C CA . THR A 1 554 ? 17.578 1.285 -22.364 1.00 75.25 554 THR A CA 1
ATOM 4202 C C . THR A 1 554 ? 18.367 0.385 -21.411 1.00 75.25 554 THR A C 1
ATOM 4204 O O . THR A 1 554 ? 18.032 -0.785 -21.252 1.00 75.25 554 THR A O 1
ATOM 4207 N N . GLN A 1 555 ? 19.430 0.924 -20.816 1.00 82.88 555 GLN A N 1
ATOM 4208 C CA . GLN A 1 555 ? 20.331 0.273 -19.866 1.00 82.88 555 GLN A CA 1
ATOM 4209 C C . GLN A 1 555 ? 20.553 1.198 -18.654 1.00 82.88 555 GLN A C 1
ATOM 4211 O O . GLN A 1 555 ? 19.838 2.185 -18.485 1.00 82.88 555 GLN A O 1
ATOM 4216 N N . THR A 1 556 ? 21.530 0.876 -17.807 1.00 80.00 556 THR A N 1
ATOM 4217 C CA . THR A 1 556 ? 21.862 1.634 -16.594 1.00 80.00 556 THR A CA 1
ATOM 4218 C C . THR A 1 556 ? 22.394 3.037 -16.909 1.00 80.00 556 THR A C 1
ATOM 4220 O O . THR A 1 556 ? 23.306 3.188 -17.720 1.00 80.00 556 THR A O 1
ATOM 4223 N N . LEU A 1 557 ? 21.864 4.051 -16.217 1.00 82.75 557 LEU A N 1
ATOM 4224 C CA . LEU A 1 557 ? 22.438 5.397 -16.139 1.00 82.75 557 LEU A CA 1
ATOM 4225 C C . LEU A 1 557 ? 23.296 5.499 -14.867 1.00 82.75 557 LEU A C 1
ATOM 4227 O O . LEU A 1 557 ? 22.756 5.441 -13.764 1.00 82.75 557 LEU A O 1
ATOM 4231 N N . THR A 1 558 ? 24.613 5.658 -15.021 1.00 78.50 558 THR A N 1
ATOM 4232 C CA . THR A 1 558 ? 25.549 5.953 -13.920 1.00 78.50 558 THR A CA 1
ATOM 4233 C C . THR A 1 558 ? 25.896 7.439 -13.940 1.00 78.50 558 THR A C 1
ATOM 4235 O O . THR A 1 558 ? 26.180 7.986 -15.005 1.00 78.50 558 THR A O 1
ATOM 4238 N N . ILE A 1 559 ? 25.877 8.094 -12.778 1.00 82.31 559 ILE A N 1
ATOM 4239 C CA . ILE A 1 559 ? 26.229 9.511 -12.622 1.00 82.31 559 ILE A CA 1
ATOM 4240 C C . ILE A 1 559 ? 27.395 9.600 -11.635 1.00 82.31 559 ILE A C 1
ATOM 4242 O O . ILE A 1 559 ? 27.197 9.484 -10.428 1.00 82.31 559 ILE A O 1
ATOM 4246 N N . ASP A 1 560 ? 28.605 9.815 -12.147 1.00 74.19 560 ASP A N 1
ATOM 4247 C CA . ASP A 1 560 ? 29.807 9.981 -11.327 1.00 74.19 560 ASP A CA 1
ATOM 4248 C C . ASP A 1 560 ? 29.953 11.452 -10.906 1.00 74.19 560 ASP A C 1
ATOM 4250 O O . ASP A 1 560 ? 30.030 12.344 -11.750 1.00 74.19 560 ASP A O 1
ATOM 4254 N N . ASN A 1 561 ? 29.984 11.720 -9.595 1.00 68.50 561 ASN A N 1
ATOM 4255 C CA . ASN A 1 561 ? 30.153 13.057 -8.994 1.00 68.50 561 ASN A CA 1
ATOM 4256 C C . ASN A 1 561 ? 29.133 14.136 -9.445 1.00 68.50 561 ASN A C 1
ATOM 4258 O O . ASN A 1 561 ? 29.409 15.330 -9.315 1.00 68.50 561 ASN A O 1
ATOM 4262 N N . GLY A 1 562 ? 27.974 13.747 -9.986 1.00 67.31 562 GLY A N 1
ATOM 4263 C CA . GLY A 1 562 ? 27.007 14.664 -10.604 1.00 67.31 562 GLY A CA 1
ATOM 4264 C C . GLY A 1 562 ? 25.753 14.948 -9.769 1.00 67.31 562 GLY A C 1
ATOM 4265 O O . GLY A 1 562 ? 25.365 14.169 -8.903 1.00 67.31 562 GLY A O 1
ATOM 4266 N N . ILE A 1 563 ? 25.104 16.075 -10.071 1.00 77.00 563 ILE A N 1
ATOM 4267 C CA . ILE A 1 563 ? 23.809 16.512 -9.528 1.00 77.00 563 ILE A CA 1
ATOM 4268 C C . ILE A 1 563 ? 22.745 16.281 -10.612 1.00 77.00 563 ILE A C 1
ATOM 4270 O O . ILE A 1 563 ? 22.987 16.608 -11.774 1.00 77.00 563 ILE A O 1
ATOM 4274 N N . ILE A 1 564 ? 21.575 15.747 -10.248 1.00 84.06 564 ILE A N 1
ATOM 4275 C CA . ILE A 1 564 ? 20.380 15.796 -11.104 1.00 84.06 564 ILE A CA 1
ATOM 4276 C C . ILE A 1 564 ? 19.597 17.051 -10.707 1.00 84.06 564 ILE A C 1
ATOM 4278 O O . ILE A 1 564 ? 19.055 17.100 -9.605 1.00 84.06 564 ILE A O 1
ATOM 4282 N N . ASP A 1 565 ? 19.564 18.051 -11.586 1.00 79.88 565 ASP A N 1
ATOM 4283 C CA . ASP A 1 565 ? 18.866 19.327 -11.385 1.00 79.88 565 ASP A CA 1
ATOM 4284 C C . ASP A 1 565 ? 17.786 19.524 -12.461 1.00 79.88 565 ASP A C 1
ATOM 4286 O O . ASP A 1 565 ? 17.919 19.030 -13.585 1.00 79.88 565 ASP A O 1
ATOM 4290 N N . THR A 1 566 ? 16.704 20.225 -12.124 1.00 79.19 566 THR A N 1
ATOM 4291 C CA . THR A 1 566 ? 15.628 20.552 -13.064 1.00 79.19 566 THR A CA 1
ATOM 4292 C C . THR A 1 566 ? 15.020 21.923 -12.766 1.00 79.19 566 THR A C 1
ATOM 4294 O O . THR A 1 566 ? 14.575 22.167 -11.647 1.00 79.19 566 THR A O 1
ATOM 4297 N N . PRO A 1 567 ? 14.915 22.816 -13.769 1.00 77.12 567 PRO A N 1
ATOM 4298 C CA . PRO A 1 567 ? 14.259 24.114 -13.607 1.00 77.12 567 PRO A CA 1
ATOM 4299 C C . PRO A 1 567 ? 12.721 24.016 -13.601 1.00 77.12 567 PRO A C 1
ATOM 4301 O O . PRO A 1 567 ? 12.038 25.031 -13.492 1.00 77.12 567 PRO A O 1
ATOM 4304 N N . SER A 1 568 ? 12.154 22.817 -13.778 1.00 77.38 568 SER A N 1
ATOM 4305 C CA . SER A 1 568 ? 10.704 22.606 -13.811 1.00 77.38 568 SER A CA 1
ATOM 4306 C C . SER A 1 568 ? 10.110 22.528 -12.404 1.00 77.38 568 SER A C 1
ATOM 4308 O O . SER A 1 568 ? 10.684 21.913 -11.513 1.00 77.38 568 SER A O 1
ATOM 4310 N N . ASN A 1 569 ? 8.884 23.031 -12.230 1.00 79.94 569 ASN A N 1
ATOM 4311 C CA . ASN A 1 569 ? 8.159 22.979 -10.948 1.00 79.94 569 ASN A CA 1
ATOM 4312 C C . ASN A 1 569 ? 7.783 21.552 -10.491 1.00 79.94 569 ASN A C 1
ATOM 4314 O O . ASN A 1 569 ? 7.305 21.371 -9.373 1.00 79.94 569 ASN A O 1
ATOM 4318 N N . SER A 1 570 ? 7.934 20.542 -11.353 1.00 79.06 570 SER A N 1
ATOM 4319 C CA . SER A 1 570 ? 7.626 19.142 -11.050 1.00 79.06 570 SER A CA 1
ATOM 4320 C C . SER A 1 570 ? 8.677 18.207 -11.637 1.00 79.06 570 SER A C 1
ATOM 4322 O O . SER A 1 570 ? 9.020 18.326 -12.814 1.00 79.06 570 SER A O 1
ATOM 4324 N N . PHE A 1 571 ? 9.106 17.222 -10.851 1.00 85.00 571 PHE A N 1
ATOM 4325 C CA . PHE A 1 571 ? 10.046 16.182 -11.257 1.00 85.00 571 PHE A CA 1
ATOM 4326 C C . PHE A 1 571 ? 9.512 14.813 -10.831 1.00 85.00 571 PHE A C 1
ATOM 4328 O O . PHE A 1 571 ? 9.218 14.607 -9.657 1.00 85.00 571 PHE A O 1
ATOM 4335 N N . THR A 1 572 ? 9.335 13.887 -11.779 1.00 82.06 572 THR A N 1
ATOM 4336 C CA . THR A 1 572 ? 8.792 12.541 -11.510 1.00 82.06 572 THR A CA 1
ATOM 4337 C C . THR A 1 572 ? 9.812 11.478 -11.905 1.00 82.06 572 THR A C 1
ATOM 4339 O O . THR A 1 572 ? 10.192 11.396 -13.071 1.00 82.06 572 THR A O 1
ATOM 4342 N N . LEU A 1 573 ? 10.229 10.640 -10.952 1.00 83.75 573 LEU A N 1
ATOM 4343 C CA . LEU A 1 573 ? 11.060 9.459 -11.206 1.00 83.75 573 LEU A CA 1
ATOM 4344 C C . LEU A 1 573 ? 10.191 8.205 -11.329 1.00 83.75 573 LEU A C 1
ATOM 4346 O O . LEU A 1 573 ? 9.289 8.001 -10.524 1.00 83.75 573 LEU A O 1
ATOM 4350 N N . ALA A 1 574 ? 10.527 7.342 -12.293 1.00 81.69 574 ALA A N 1
ATOM 4351 C CA . ALA A 1 574 ? 9.996 5.981 -12.422 1.00 81.69 574 ALA A CA 1
ATOM 4352 C C . ALA A 1 574 ? 8.447 5.856 -12.381 1.00 81.69 574 ALA A C 1
ATOM 4354 O O . ALA A 1 574 ? 7.918 5.073 -11.594 1.00 81.69 574 ALA A O 1
ATOM 4355 N N . PRO A 1 575 ? 7.696 6.564 -13.252 1.00 80.00 575 PRO A N 1
ATOM 4356 C CA . PRO A 1 575 ? 6.230 6.645 -13.174 1.00 80.00 575 PRO A CA 1
ATOM 4357 C C . PRO A 1 575 ? 5.480 5.319 -13.413 1.00 80.00 575 PRO A C 1
ATOM 4359 O O . PRO A 1 575 ? 4.309 5.219 -13.060 1.00 80.00 575 PRO A O 1
ATOM 4362 N N . THR A 1 576 ? 6.113 4.311 -14.025 1.00 80.62 576 THR A N 1
ATOM 4363 C CA . THR A 1 576 ? 5.481 3.018 -14.372 1.00 80.62 576 THR A CA 1
ATOM 4364 C C . THR A 1 576 ? 6.217 1.796 -13.814 1.00 80.62 576 THR A C 1
ATOM 4366 O O . THR A 1 576 ? 5.868 0.669 -14.162 1.00 80.62 576 THR A O 1
ATOM 4369 N N . SER A 1 577 ? 7.273 1.986 -13.019 1.00 78.00 577 SER A N 1
ATOM 4370 C CA . SER A 1 577 ? 8.091 0.876 -12.514 1.00 78.00 577 SER A CA 1
ATOM 4371 C C . SER A 1 577 ? 7.411 0.180 -11.334 1.00 78.00 577 SER A C 1
ATOM 4373 O O . SER A 1 577 ? 6.856 0.846 -10.464 1.00 78.00 577 SER A O 1
ATOM 4375 N N . THR A 1 578 ? 7.474 -1.154 -11.282 1.00 81.56 578 THR A N 1
ATOM 4376 C CA . THR A 1 578 ? 6.935 -1.949 -10.162 1.00 81.56 578 THR A CA 1
ATOM 4377 C C . THR A 1 578 ? 7.878 -1.985 -8.963 1.00 81.56 578 THR A C 1
ATOM 4379 O O . THR A 1 578 ? 7.413 -1.931 -7.831 1.00 81.56 578 THR A O 1
ATOM 4382 N N . ASP A 1 579 ? 9.191 -2.022 -9.220 1.00 81.19 579 ASP A N 1
ATOM 4383 C CA . ASP A 1 579 ? 10.247 -2.043 -8.208 1.00 81.19 579 ASP A CA 1
ATOM 4384 C C . ASP A 1 579 ? 11.226 -0.891 -8.453 1.00 81.19 579 ASP A C 1
ATOM 4386 O O . ASP A 1 579 ? 11.754 -0.726 -9.556 1.00 81.19 579 ASP A O 1
ATOM 4390 N N . VAL A 1 580 ? 11.481 -0.086 -7.421 1.00 83.31 580 VAL A N 1
ATOM 4391 C CA . VAL A 1 580 ? 12.432 1.031 -7.466 1.00 83.31 580 VAL A CA 1
ATOM 4392 C C . VAL A 1 580 ? 13.270 0.997 -6.190 1.00 83.31 580 VAL A C 1
ATOM 4394 O O . VAL A 1 580 ? 12.737 1.166 -5.097 1.00 83.31 580 VAL A O 1
ATOM 4397 N N . ASN A 1 581 ? 14.581 0.782 -6.323 1.00 85.62 581 ASN A N 1
ATOM 4398 C CA . ASN A 1 581 ? 15.529 0.853 -5.210 1.00 85.62 581 ASN A CA 1
ATOM 4399 C C . ASN A 1 581 ? 16.326 2.161 -5.304 1.00 85.62 581 ASN A C 1
ATOM 4401 O O . ASN A 1 581 ? 17.105 2.342 -6.240 1.00 85.62 581 ASN A O 1
ATOM 4405 N N . LEU A 1 582 ? 16.105 3.078 -4.362 1.00 84.38 582 LEU A N 1
ATOM 4406 C CA . LEU A 1 582 ? 16.762 4.383 -4.323 1.00 84.38 582 LEU A CA 1
ATOM 4407 C C . LEU A 1 582 ? 17.817 4.397 -3.211 1.00 84.38 582 LEU A C 1
ATOM 4409 O O . LEU A 1 582 ? 17.511 4.082 -2.066 1.00 84.38 582 LEU A O 1
ATOM 4413 N N . PHE A 1 583 ? 19.041 4.806 -3.553 1.00 85.31 583 PHE A N 1
ATOM 4414 C CA . PHE A 1 583 ? 20.146 5.050 -2.612 1.00 85.31 583 PHE A CA 1
ATOM 4415 C C . PHE A 1 583 ? 20.522 3.870 -1.671 1.00 85.31 583 PHE A C 1
ATOM 4417 O O . PHE A 1 583 ? 20.683 4.089 -0.471 1.00 85.31 583 PHE A O 1
ATOM 4424 N N . PRO A 1 584 ? 20.720 2.631 -2.168 1.00 84.81 584 PRO A N 1
ATOM 4425 C CA . PRO A 1 584 ? 20.918 1.444 -1.319 1.00 84.81 584 PRO A CA 1
ATOM 4426 C C . PRO A 1 584 ? 22.192 1.452 -0.457 1.00 84.81 584 PRO A C 1
ATOM 4428 O O . PRO A 1 584 ? 22.235 0.784 0.570 1.00 84.81 584 PRO A O 1
ATOM 4431 N N . GLU A 1 585 ? 23.226 2.194 -0.861 1.00 85.31 585 GLU A N 1
ATOM 4432 C CA . GLU A 1 585 ? 24.515 2.283 -0.151 1.00 85.31 585 GLU A CA 1
ATOM 4433 C C . GLU A 1 585 ? 24.722 3.643 0.541 1.00 85.31 585 GLU A C 1
ATOM 4435 O O . GLU A 1 585 ? 25.814 3.942 1.028 1.00 85.31 585 GLU A O 1
ATOM 4440 N N . ALA A 1 586 ? 23.699 4.506 0.575 1.00 85.38 586 ALA A N 1
ATOM 4441 C CA . ALA A 1 586 ? 23.840 5.833 1.160 1.00 85.38 586 ALA A CA 1
ATOM 4442 C C . ALA A 1 586 ? 24.060 5.755 2.680 1.00 85.38 586 ALA A C 1
ATOM 4444 O O . ALA A 1 586 ? 23.186 5.328 3.429 1.00 85.38 586 ALA A O 1
ATOM 4445 N N . VAL A 1 587 ? 25.223 6.231 3.139 1.00 87.25 587 VAL A N 1
ATOM 4446 C CA . VAL A 1 587 ? 25.542 6.376 4.573 1.00 87.25 587 VAL A CA 1
ATOM 4447 C C . VAL A 1 587 ? 24.759 7.537 5.195 1.00 87.25 587 VAL A C 1
ATOM 4449 O O . VAL A 1 587 ? 24.286 7.438 6.325 1.00 87.25 587 VAL A O 1
ATOM 4452 N N . THR A 1 588 ? 24.595 8.623 4.435 1.00 84.12 588 THR A N 1
ATOM 4453 C CA . THR A 1 588 ? 23.775 9.784 4.794 1.00 84.12 588 THR A CA 1
ATOM 4454 C C . THR A 1 588 ? 22.848 10.095 3.629 1.00 84.12 588 THR A C 1
ATOM 4456 O O . THR A 1 588 ? 23.312 10.317 2.513 1.00 84.12 588 THR A O 1
ATOM 4459 N N . LEU A 1 589 ? 21.545 10.150 3.892 1.00 87.69 589 LEU A N 1
ATOM 4460 C CA . LEU A 1 589 ? 20.528 10.582 2.938 1.00 87.69 589 LEU A CA 1
ATOM 4461 C C . LEU A 1 589 ? 19.802 11.797 3.522 1.00 87.69 589 LEU A C 1
ATOM 4463 O O . LEU A 1 589 ? 19.226 11.718 4.604 1.00 87.69 589 LEU A O 1
ATOM 4467 N N . SER A 1 590 ? 19.838 12.925 2.816 1.00 85.81 590 SER A N 1
ATOM 4468 C CA . SER A 1 590 ? 19.077 14.127 3.167 1.00 85.81 590 SER A CA 1
ATOM 4469 C C . SER A 1 590 ? 17.949 14.319 2.161 1.00 85.81 590 SER A C 1
ATOM 4471 O O . SER A 1 590 ? 18.199 14.409 0.964 1.00 85.81 590 SER A O 1
ATOM 4473 N N . ILE A 1 591 ? 16.708 14.362 2.645 1.00 86.94 591 ILE A N 1
ATOM 4474 C CA . ILE A 1 591 ? 15.508 14.551 1.825 1.00 86.94 591 ILE A CA 1
ATOM 4475 C C . ILE A 1 591 ? 14.843 15.835 2.300 1.00 86.94 591 ILE A C 1
ATOM 4477 O O . ILE A 1 591 ? 14.470 15.921 3.466 1.00 86.94 591 ILE A O 1
ATOM 4481 N N . ALA A 1 592 ? 14.708 16.811 1.399 1.00 82.94 592 ALA A N 1
ATOM 4482 C CA . ALA A 1 592 ? 14.000 18.066 1.647 1.00 82.94 592 ALA A CA 1
ATOM 4483 C C . ALA A 1 592 ? 14.481 18.792 2.931 1.00 82.94 592 ALA A C 1
ATOM 4485 O O . ALA A 1 592 ? 13.709 19.100 3.830 1.00 82.94 592 ALA A O 1
ATOM 4486 N N . ASN A 1 593 ? 15.788 19.027 3.050 1.00 79.75 593 ASN A N 1
ATOM 4487 C CA . ASN A 1 593 ? 16.422 19.613 4.238 1.00 79.75 593 ASN A CA 1
ATOM 4488 C C . ASN A 1 593 ? 16.738 21.116 4.120 1.00 79.75 593 ASN A C 1
ATOM 4490 O O . ASN A 1 593 ? 17.275 21.677 5.074 1.00 79.75 593 ASN A O 1
ATOM 4494 N N . ASP A 1 594 ? 16.452 21.745 2.977 1.00 73.31 594 ASP A N 1
ATOM 4495 C CA . ASP A 1 594 ? 16.696 23.173 2.757 1.00 73.31 594 ASP A CA 1
ATOM 4496 C C . ASP A 1 594 ? 15.503 24.025 3.229 1.00 73.31 594 ASP A C 1
ATOM 4498 O O . ASP A 1 594 ? 14.349 23.597 3.135 1.00 73.31 594 ASP A O 1
ATOM 4502 N N . TYR A 1 595 ? 15.784 25.205 3.783 1.00 64.56 595 TYR A N 1
ATOM 4503 C CA . TYR A 1 595 ? 14.805 26.067 4.456 1.00 64.56 595 TYR A CA 1
ATOM 4504 C C . TYR A 1 595 ? 14.557 27.345 3.646 1.00 64.56 595 TYR A C 1
ATOM 4506 O O . TYR A 1 595 ? 15.453 28.176 3.515 1.00 64.56 595 TYR A O 1
ATOM 4514 N N . ASP A 1 596 ? 13.325 27.523 3.160 1.00 68.06 596 ASP A N 1
ATOM 4515 C CA . ASP A 1 596 ? 12.825 28.772 2.568 1.00 68.06 596 ASP A CA 1
ATOM 4516 C C . ASP A 1 596 ? 11.608 29.265 3.377 1.00 68.06 596 ASP A C 1
ATOM 4518 O O . ASP A 1 596 ? 10.692 28.494 3.671 1.00 68.06 596 ASP A O 1
ATOM 4522 N N . GLU A 1 597 ? 11.598 30.541 3.774 1.00 61.66 597 GLU A N 1
ATOM 4523 C CA . GLU A 1 597 ? 10.691 31.111 4.790 1.00 61.66 597 GLU A CA 1
ATOM 4524 C C . GLU A 1 597 ? 9.211 31.194 4.357 1.00 61.66 597 GLU A C 1
ATOM 4526 O O . GLU A 1 597 ? 8.356 31.569 5.162 1.00 61.66 597 GLU A O 1
ATOM 4531 N N . VAL A 1 598 ? 8.877 30.855 3.105 1.00 59.16 598 VAL A N 1
ATOM 4532 C CA . VAL A 1 598 ? 7.578 31.198 2.490 1.00 59.16 598 VAL A CA 1
ATOM 4533 C C . VAL A 1 598 ? 6.684 29.983 2.168 1.00 59.16 598 VAL A C 1
ATOM 4535 O O . VAL A 1 598 ? 5.494 30.167 1.909 1.00 59.16 598 VAL A O 1
ATOM 4538 N N . ALA A 1 599 ? 7.178 28.738 2.222 1.00 66.69 599 ALA A N 1
ATOM 4539 C CA . ALA A 1 599 ? 6.436 27.572 1.711 1.00 66.69 599 ALA A CA 1
ATOM 4540 C C . ALA A 1 599 ? 6.213 26.437 2.732 1.00 66.69 599 ALA A C 1
ATOM 4542 O O . ALA A 1 599 ? 7.103 26.051 3.486 1.00 66.69 599 ALA A O 1
ATOM 4543 N N . GLN A 1 600 ? 5.012 25.840 2.712 1.00 77.12 600 GLN A N 1
ATOM 4544 C CA . GLN A 1 600 ? 4.717 24.594 3.426 1.00 77.12 600 GLN A CA 1
ATOM 4545 C C . GLN A 1 600 ? 5.435 23.423 2.741 1.00 77.12 600 GLN A C 1
ATOM 4547 O O . GLN A 1 600 ? 5.151 23.104 1.588 1.00 77.12 600 GLN A O 1
ATOM 4552 N N . GLN A 1 601 ? 6.301 22.724 3.471 1.00 81.50 601 GLN A N 1
ATOM 4553 C CA . GLN A 1 601 ? 6.866 21.458 3.019 1.00 81.50 601 GLN A CA 1
ATOM 4554 C C . GLN A 1 601 ? 5.854 20.320 3.221 1.00 81.50 601 GLN A C 1
ATOM 4556 O O . GLN A 1 601 ? 5.393 20.075 4.335 1.00 81.50 601 GLN A O 1
ATOM 4561 N N . SER A 1 602 ? 5.518 19.607 2.145 1.00 82.88 602 SER A N 1
ATOM 4562 C CA . SER A 1 602 ? 4.672 18.409 2.183 1.00 82.88 602 SER A CA 1
ATOM 4563 C C . SER A 1 602 ? 5.448 17.218 1.626 1.00 82.88 602 SER A C 1
ATOM 4565 O O . SER A 1 602 ? 5.901 17.249 0.484 1.00 82.88 602 SER A O 1
ATOM 4567 N N . ILE A 1 603 ? 5.599 16.168 2.435 1.00 87.44 603 ILE A N 1
ATOM 4568 C CA . ILE A 1 603 ? 6.199 14.893 2.030 1.00 87.44 603 ILE A CA 1
ATOM 4569 C C . ILE A 1 603 ? 5.077 13.853 2.022 1.00 87.44 603 ILE A C 1
ATOM 4571 O O . ILE A 1 603 ? 4.578 13.469 3.076 1.00 87.44 603 ILE A O 1
ATOM 4575 N N . ASN A 1 604 ? 4.669 13.409 0.832 1.00 86.25 604 ASN A N 1
ATOM 4576 C CA . ASN A 1 604 ? 3.603 12.422 0.654 1.00 86.25 604 ASN A CA 1
ATOM 4577 C C . ASN A 1 604 ? 4.204 11.074 0.238 1.00 86.25 604 ASN A C 1
ATOM 4579 O O . ASN A 1 604 ? 4.897 10.995 -0.773 1.00 86.25 604 ASN A O 1
ATOM 4583 N N . ILE A 1 605 ? 3.914 10.007 0.987 1.00 87.31 605 ILE A N 1
ATOM 4584 C CA . ILE A 1 605 ? 4.398 8.648 0.707 1.00 87.31 605 ILE A CA 1
ATOM 4585 C C . ILE A 1 605 ? 3.176 7.741 0.522 1.00 87.31 605 ILE A C 1
ATOM 4587 O O . ILE A 1 605 ? 2.462 7.470 1.481 1.00 87.31 605 ILE A O 1
ATOM 4591 N N . GLY A 1 606 ? 2.926 7.275 -0.708 1.00 82.94 606 GLY A N 1
ATOM 4592 C CA . GLY A 1 606 ? 1.914 6.249 -1.027 1.00 82.94 606 GLY A CA 1
ATOM 4593 C C . GLY A 1 606 ? 0.440 6.616 -0.780 1.00 82.94 606 GLY A C 1
ATOM 4594 O O . GLY A 1 606 ? -0.381 5.722 -0.574 1.00 82.94 606 GLY A O 1
ATOM 4595 N N . ASN A 1 607 ? 0.088 7.902 -0.875 1.00 79.56 607 ASN A N 1
ATOM 4596 C CA . ASN A 1 607 ? -1.248 8.484 -0.644 1.00 79.56 607 ASN A CA 1
ATOM 4597 C C . ASN A 1 607 ? -2.396 8.000 -1.571 1.00 79.56 607 ASN A C 1
ATOM 4599 O O . ASN A 1 607 ? -3.509 8.512 -1.476 1.00 79.56 607 ASN A O 1
ATOM 4603 N N . SER A 1 608 ? -2.167 7.059 -2.492 1.00 79.62 608 SER A N 1
ATOM 4604 C CA . SER A 1 608 ? -3.184 6.523 -3.422 1.00 79.62 608 SER A CA 1
ATOM 4605 C C . SER A 1 608 ? -3.006 5.022 -3.697 1.00 79.62 608 SER A C 1
ATOM 4607 O O . SER A 1 608 ? -3.221 4.554 -4.813 1.00 79.62 608 SER A O 1
ATOM 4609 N N . SER A 1 609 ? -2.585 4.253 -2.688 1.00 78.81 609 SER A N 1
ATOM 4610 C CA . SER A 1 609 ? -2.397 2.797 -2.785 1.00 78.81 609 SER A CA 1
ATOM 4611 C C . SER A 1 609 ? -3.537 2.019 -2.108 1.00 78.81 609 SER A C 1
ATOM 4613 O O . SER A 1 609 ? -4.088 2.462 -1.105 1.00 78.81 609 SER A O 1
ATOM 4615 N N . LEU A 1 610 ? -3.909 0.850 -2.656 1.00 83.56 610 LEU A N 1
ATOM 4616 C CA . LEU A 1 610 ? -4.902 -0.052 -2.038 1.00 83.56 610 LEU A CA 1
ATOM 4617 C C . LEU A 1 610 ? -4.353 -0.748 -0.782 1.00 83.56 610 LEU A C 1
ATOM 4619 O O . LEU A 1 610 ? -5.098 -1.053 0.143 1.00 83.56 610 LEU A O 1
ATOM 4623 N N . SER A 1 611 ? -3.050 -1.027 -0.776 1.00 84.75 611 SER A N 1
ATOM 4624 C CA . SER A 1 611 ? -2.306 -1.586 0.347 1.00 84.75 611 SER A CA 1
ATOM 4625 C C . SER A 1 611 ? -0.909 -0.979 0.335 1.00 84.75 611 SER A C 1
ATOM 4627 O O . SER A 1 611 ? -0.288 -0.879 -0.725 1.00 84.75 611 SER A O 1
ATOM 4629 N N . GLN A 1 612 ? -0.432 -0.572 1.506 1.00 88.44 612 GLN A N 1
ATOM 4630 C CA . GLN A 1 612 ? 0.850 0.093 1.672 1.00 88.44 612 GLN A CA 1
ATOM 4631 C C . GLN A 1 612 ? 1.639 -0.587 2.786 1.00 88.44 612 GLN A C 1
ATOM 4633 O O . GLN A 1 612 ? 1.121 -0.802 3.880 1.00 88.44 612 GLN A O 1
ATOM 4638 N N . ILE A 1 613 ? 2.910 -0.884 2.521 1.00 87.56 613 ILE A N 1
ATOM 4639 C CA . ILE A 1 613 ? 3.869 -1.317 3.538 1.00 87.56 613 ILE A CA 1
ATOM 4640 C C . ILE A 1 613 ? 5.014 -0.307 3.523 1.00 87.56 613 ILE A C 1
ATOM 4642 O O . ILE A 1 613 ? 5.717 -0.184 2.523 1.00 87.56 613 ILE A O 1
ATOM 4646 N N . VAL A 1 614 ? 5.198 0.417 4.627 1.00 89.50 614 VAL A N 1
ATOM 4647 C CA . VAL A 1 614 ? 6.317 1.351 4.819 1.00 89.50 614 VAL A CA 1
ATOM 4648 C C . VAL A 1 614 ? 7.215 0.796 5.916 1.00 89.50 614 VAL A C 1
ATOM 4650 O O . VAL A 1 614 ? 6.769 0.600 7.044 1.00 89.50 614 VAL A O 1
ATOM 4653 N N . LYS A 1 615 ? 8.481 0.532 5.587 1.00 88.06 615 LYS A N 1
ATOM 4654 C CA . LYS A 1 615 ? 9.497 0.042 6.525 1.00 88.06 615 LYS A CA 1
ATOM 4655 C C . LYS A 1 615 ? 10.534 1.135 6.765 1.00 88.06 615 LYS A C 1
ATOM 4657 O O . LYS A 1 615 ? 11.106 1.648 5.809 1.00 88.06 615 LYS A O 1
ATOM 4662 N N . ILE A 1 616 ? 10.783 1.480 8.027 1.00 89.00 616 ILE A N 1
ATOM 4663 C CA . ILE A 1 616 ? 11.778 2.483 8.436 1.00 89.00 616 ILE A CA 1
ATOM 4664 C C . ILE A 1 616 ? 12.674 1.831 9.489 1.00 89.00 616 ILE A C 1
ATOM 4666 O O . ILE A 1 616 ? 12.199 1.505 10.573 1.00 89.00 616 ILE A O 1
ATOM 4670 N N . GLY A 1 617 ? 13.953 1.615 9.169 1.00 86.19 617 GLY A N 1
ATOM 4671 C CA . GLY A 1 617 ? 14.905 0.977 10.090 1.00 86.19 617 GLY A CA 1
ATOM 4672 C C . GLY A 1 617 ? 14.592 -0.489 10.436 1.00 86.19 617 GLY A C 1
ATOM 4673 O O . GLY A 1 617 ? 14.985 -0.942 11.510 1.00 86.19 617 GLY A O 1
ATOM 4674 N N . ASP A 1 618 ? 13.873 -1.210 9.563 1.00 89.25 618 ASP A N 1
ATOM 4675 C CA . ASP A 1 618 ? 13.611 -2.657 9.687 1.00 89.25 618 ASP A CA 1
ATOM 4676 C C . ASP A 1 618 ? 14.942 -3.433 9.637 1.00 89.25 618 ASP A C 1
ATOM 4678 O O . ASP A 1 618 ? 15.759 -3.177 8.756 1.00 89.25 618 ASP A O 1
ATOM 4682 N N . ASP A 1 619 ? 15.173 -4.338 10.594 1.00 85.81 619 ASP A N 1
ATOM 4683 C CA . ASP A 1 619 ? 16.420 -5.116 10.773 1.00 85.81 619 ASP A CA 1
ATOM 4684 C C . ASP A 1 619 ? 17.718 -4.303 11.031 1.00 85.81 619 ASP A C 1
ATOM 4686 O O . ASP A 1 619 ? 18.833 -4.809 10.904 1.00 85.81 619 ASP A O 1
ATOM 4690 N N . ALA A 1 620 ? 17.617 -3.033 11.442 1.00 85.62 620 ALA A N 1
ATOM 4691 C CA . ALA A 1 620 ? 18.787 -2.253 11.855 1.00 85.62 620 ALA A CA 1
ATOM 4692 C C . ALA A 1 620 ? 19.237 -2.610 13.290 1.00 85.62 620 ALA A C 1
ATOM 4694 O O . ALA A 1 620 ? 18.440 -2.620 14.228 1.00 85.62 620 ALA A O 1
ATOM 4695 N N . GLY A 1 621 ? 20.540 -2.858 13.490 1.00 85.62 621 GLY A N 1
ATOM 4696 C CA . GLY A 1 621 ? 21.088 -3.268 14.796 1.00 85.62 621 GLY A CA 1
ATOM 4697 C C . GLY A 1 621 ? 20.961 -2.221 15.916 1.00 85.62 621 GLY A C 1
ATOM 4698 O O . GLY A 1 621 ? 20.937 -2.574 17.093 1.00 85.62 621 GLY A O 1
ATOM 4699 N N . SER A 1 622 ? 20.869 -0.936 15.565 1.00 86.94 622 SER A N 1
ATOM 4700 C CA . SER A 1 622 ? 20.526 0.168 16.466 1.00 86.94 622 SER A CA 1
ATOM 4701 C C . SER A 1 622 ? 19.824 1.258 15.661 1.00 86.94 622 SER A C 1
ATOM 4703 O O . SER A 1 622 ? 20.317 1.648 14.603 1.00 86.94 622 SER A O 1
ATOM 4705 N N . SER A 1 623 ? 18.701 1.763 16.169 1.00 88.06 623 SER A N 1
ATOM 4706 C CA . SER A 1 623 ? 17.836 2.709 15.461 1.00 88.06 623 SER A CA 1
ATOM 4707 C C . SER A 1 623 ? 17.447 3.862 16.381 1.00 88.06 623 SER A C 1
ATOM 4709 O O . SER A 1 623 ? 17.001 3.640 17.506 1.00 88.06 623 SER A O 1
ATOM 4711 N N . LEU A 1 624 ? 17.575 5.098 15.893 1.00 86.94 624 LEU A N 1
ATOM 4712 C CA . LEU A 1 624 ? 17.002 6.290 16.519 1.00 86.94 624 LEU A CA 1
ATOM 4713 C C . LEU A 1 624 ? 16.059 6.961 15.520 1.00 86.94 624 LEU A C 1
ATOM 4715 O O . LEU A 1 624 ? 16.476 7.303 14.416 1.00 86.94 624 LEU A O 1
ATOM 4719 N N . LEU A 1 625 ? 14.804 7.167 15.918 1.00 90.19 625 LEU A N 1
ATOM 4720 C CA . LEU A 1 625 ? 13.793 7.848 15.114 1.00 90.19 625 LEU A CA 1
ATOM 4721 C C . LEU A 1 625 ? 13.325 9.106 15.851 1.00 90.19 625 LEU A C 1
ATOM 4723 O O . LEU A 1 625 ? 12.677 9.018 16.893 1.00 90.19 625 LEU A O 1
ATOM 4727 N N . TYR A 1 626 ? 13.654 10.274 15.303 1.00 87.38 626 TYR A N 1
ATOM 4728 C CA . TYR A 1 626 ? 13.167 11.564 15.785 1.00 87.38 626 TYR A CA 1
ATOM 4729 C C . TYR A 1 626 ? 12.004 12.026 14.906 1.00 87.38 626 TYR A C 1
ATOM 4731 O O . TYR A 1 626 ? 12.171 12.204 13.703 1.00 87.38 626 TYR A O 1
ATOM 4739 N N . ILE A 1 627 ? 10.832 12.243 15.504 1.00 90.19 627 ILE A N 1
ATOM 4740 C CA . ILE A 1 627 ? 9.649 12.782 14.820 1.00 90.19 627 ILE A CA 1
ATOM 4741 C C . ILE A 1 627 ? 9.292 14.099 15.502 1.00 90.19 627 ILE A C 1
ATOM 4743 O O . ILE A 1 627 ? 8.919 14.104 16.674 1.00 90.19 627 ILE A O 1
ATOM 4747 N N . HIS A 1 628 ? 9.449 15.215 14.787 1.00 89.50 628 HIS A N 1
ATOM 4748 C CA . HIS A 1 628 ? 9.130 16.567 15.270 1.00 89.50 628 HIS A CA 1
ATOM 4749 C C . HIS A 1 628 ? 9.721 16.923 16.658 1.00 89.50 628 HIS A C 1
ATOM 4751 O O . HIS A 1 628 ? 9.149 17.708 17.414 1.00 89.50 628 HIS A O 1
ATOM 4757 N N . SER A 1 629 ? 10.891 16.381 17.020 1.00 81.19 629 SER A N 1
ATOM 4758 C CA . SER A 1 629 ? 11.598 16.764 18.247 1.00 81.19 629 SER A CA 1
ATOM 4759 C C . SER A 1 629 ? 12.177 18.174 18.079 1.00 81.19 629 SER A C 1
ATOM 4761 O O . SER A 1 629 ? 13.085 18.343 17.270 1.00 81.19 629 SER A O 1
ATOM 4763 N N . ASN A 1 630 ? 11.670 19.158 18.835 1.00 85.62 630 ASN A N 1
ATOM 4764 C CA . ASN A 1 630 ? 11.979 20.609 18.795 1.00 85.62 630 ASN A CA 1
ATOM 4765 C C . ASN A 1 630 ? 11.024 21.500 17.974 1.00 85.62 630 ASN A C 1
ATOM 4767 O O . ASN A 1 630 ? 11.286 22.693 17.830 1.00 85.62 630 ASN A O 1
ATOM 4771 N N . SER A 1 631 ? 9.897 20.986 17.476 1.00 84.75 631 SER A N 1
ATOM 4772 C CA . SER A 1 631 ? 8.840 21.850 16.925 1.00 84.75 631 SER A CA 1
ATOM 4773 C C . SER A 1 631 ? 8.115 22.628 18.034 1.00 84.75 631 SER A C 1
ATOM 4775 O O . SER A 1 631 ? 7.867 22.066 19.100 1.00 84.75 631 SER A O 1
ATOM 4777 N N . GLN A 1 632 ? 7.685 23.868 17.770 1.00 88.19 632 GLN A N 1
ATOM 4778 C CA . GLN A 1 632 ? 6.828 24.625 18.701 1.00 88.19 632 GLN A CA 1
ATOM 4779 C C . GLN A 1 632 ? 5.457 23.960 18.898 1.00 88.19 632 GLN A C 1
ATOM 4781 O O . GLN A 1 632 ? 4.955 23.897 20.015 1.00 88.19 632 GLN A O 1
ATOM 4786 N N . ASN A 1 633 ? 4.880 23.442 17.810 1.00 87.12 633 ASN A N 1
ATOM 4787 C CA . ASN A 1 633 ? 3.625 22.697 17.793 1.00 87.12 633 ASN A CA 1
ATOM 4788 C C . ASN A 1 633 ? 3.827 21.405 16.992 1.00 87.12 633 ASN A C 1
ATOM 4790 O O . ASN A 1 633 ? 4.466 21.439 15.942 1.00 87.12 633 ASN A O 1
ATOM 4794 N N . SER A 1 634 ? 3.260 20.292 17.457 1.00 90.69 634 SER A N 1
ATOM 4795 C CA . SER A 1 634 ? 3.282 19.007 16.751 1.00 90.69 634 SER A CA 1
ATOM 4796 C C . SER A 1 634 ? 1.944 18.301 16.914 1.00 90.69 634 SER A C 1
ATOM 4798 O O . SER A 1 634 ? 1.427 18.189 18.027 1.00 90.69 634 SER A O 1
ATOM 4800 N N . VAL A 1 635 ? 1.392 17.831 15.798 1.00 88.69 635 VAL A N 1
ATOM 4801 C CA . VAL A 1 635 ? 0.247 16.921 15.761 1.00 88.69 635 VAL A CA 1
ATOM 4802 C C . VAL A 1 635 ? 0.704 15.699 14.981 1.00 88.69 635 VAL A C 1
ATOM 4804 O O . VAL A 1 635 ? 1.078 15.817 13.819 1.00 88.69 635 VAL A O 1
ATOM 4807 N N . ILE A 1 636 ? 0.706 14.539 15.635 1.00 90.75 636 ILE A N 1
ATOM 4808 C CA . ILE A 1 636 ? 1.097 13.264 15.034 1.00 90.75 636 ILE A CA 1
ATOM 4809 C C . ILE A 1 636 ? -0.138 12.368 15.059 1.00 90.75 636 ILE A C 1
ATOM 4811 O O . ILE A 1 636 ? -0.602 11.993 16.135 1.00 90.75 636 ILE A O 1
ATOM 4815 N N . ASP A 1 637 ? -0.670 12.058 13.880 1.00 89.19 637 ASP A N 1
ATOM 4816 C CA . ASP A 1 637 ? -1.784 11.130 13.690 1.00 89.19 637 ASP A CA 1
ATOM 4817 C C . ASP A 1 637 ? -1.237 9.807 13.129 1.00 89.19 637 ASP A C 1
ATOM 4819 O O . ASP A 1 637 ? -0.525 9.803 12.123 1.00 89.19 637 ASP A O 1
ATOM 4823 N N . ILE A 1 638 ? -1.504 8.689 13.811 1.00 90.25 638 ILE A N 1
ATOM 4824 C CA . ILE A 1 638 ? -0.963 7.364 13.479 1.00 90.25 638 ILE A CA 1
ATOM 4825 C C . ILE A 1 638 ? -2.116 6.370 13.441 1.00 90.25 638 ILE A C 1
ATOM 4827 O O . ILE A 1 638 ? -2.785 6.157 14.447 1.00 90.25 638 ILE A O 1
ATOM 4831 N N . GLY A 1 639 ? -2.309 5.712 12.297 1.00 86.00 639 GLY A N 1
ATOM 4832 C CA . GLY A 1 639 ? -3.222 4.575 12.191 1.00 86.00 639 GLY A CA 1
ATOM 4833 C C . GLY A 1 639 ? -4.705 4.913 12.385 1.00 86.00 639 GLY A C 1
ATOM 4834 O O . GLY A 1 639 ? -5.469 4.031 12.770 1.00 86.00 639 GLY A O 1
ATOM 4835 N N . THR A 1 640 ? -5.145 6.145 12.128 1.00 86.50 640 THR A N 1
ATOM 4836 C CA . THR A 1 640 ? -6.575 6.485 12.174 1.00 86.50 640 THR A CA 1
ATOM 4837 C C . THR A 1 640 ? -7.303 5.905 10.957 1.00 86.50 640 THR A C 1
ATOM 4839 O O . THR A 1 640 ? -7.024 6.263 9.814 1.00 86.50 640 THR A O 1
ATOM 4842 N N . VAL A 1 641 ? -8.249 4.994 11.200 1.00 87.06 641 VAL A N 1
ATOM 4843 C CA . VAL A 1 641 ? -9.106 4.361 10.180 1.00 87.06 641 VAL A CA 1
ATOM 4844 C C . VAL A 1 641 ? -10.574 4.723 10.416 1.00 87.06 641 VAL A C 1
ATOM 4846 O O . VAL A 1 641 ? -10.957 5.124 11.514 1.00 87.06 641 VAL A O 1
ATOM 4849 N N . ALA A 1 642 ? -11.422 4.593 9.392 1.00 88.06 642 ALA A N 1
ATOM 4850 C CA . ALA A 1 642 ? -12.850 4.888 9.526 1.00 88.06 642 ALA A CA 1
ATOM 4851 C C . ALA A 1 642 ? -13.547 3.945 10.531 1.00 88.06 642 ALA A C 1
ATOM 4853 O O . ALA A 1 642 ? -13.214 2.764 10.621 1.00 88.06 642 ALA A O 1
ATOM 4854 N N . SER A 1 643 ? -14.561 4.447 11.245 1.00 86.38 643 SER A N 1
ATOM 4855 C CA . SER A 1 643 ? -15.331 3.669 12.229 1.00 86.38 643 SER A CA 1
ATOM 4856 C C . SER A 1 643 ? -16.272 2.667 11.537 1.00 86.38 643 SER A C 1
ATOM 4858 O O . SER A 1 643 ? -17.412 2.986 11.198 1.00 86.38 643 SER A O 1
ATOM 4860 N N . ASN A 1 644 ? -15.774 1.458 11.265 1.00 91.06 644 ASN A N 1
ATOM 4861 C CA . ASN A 1 644 ? -16.517 0.351 10.659 1.00 91.06 644 ASN A CA 1
ATOM 4862 C C . ASN A 1 644 ? -16.001 -0.988 11.210 1.00 91.06 644 ASN A C 1
ATOM 4864 O O . ASN A 1 644 ? -14.794 -1.179 11.323 1.00 91.06 644 ASN A O 1
ATOM 4868 N N . VAL A 1 645 ? -16.901 -1.936 11.491 1.00 85.12 645 VAL A N 1
ATOM 4869 C CA . VAL A 1 645 ? -16.566 -3.271 12.029 1.00 85.12 645 VAL A CA 1
ATOM 4870 C C . VAL A 1 645 ? -15.635 -4.101 11.133 1.00 85.12 645 VAL A C 1
ATOM 4872 O O . VAL A 1 645 ? -15.027 -5.053 11.611 1.00 85.12 645 VAL A O 1
ATOM 4875 N N . ALA A 1 646 ? -15.528 -3.768 9.844 1.00 88.88 646 ALA A N 1
ATOM 4876 C CA . ALA A 1 646 ? -14.654 -4.444 8.888 1.00 88.88 646 ALA A CA 1
ATOM 4877 C C . ALA A 1 646 ? -13.216 -3.892 8.850 1.00 88.88 646 ALA A C 1
ATOM 4879 O O . ALA A 1 646 ? -12.359 -4.503 8.213 1.00 88.88 646 ALA A O 1
ATOM 4880 N N . TYR A 1 647 ? -12.943 -2.745 9.481 1.00 89.94 647 TYR A N 1
ATOM 4881 C CA . TYR A 1 647 ? -11.626 -2.104 9.464 1.00 89.94 647 TYR A CA 1
ATOM 4882 C C . TYR A 1 647 ? -10.921 -2.279 10.805 1.00 89.94 647 TYR A C 1
ATOM 4884 O O . TYR A 1 647 ? -11.536 -2.192 11.865 1.00 89.94 647 TYR A O 1
ATOM 4892 N N . ASN A 1 648 ? -9.612 -2.508 10.761 1.00 88.94 648 ASN A N 1
ATOM 4893 C CA . ASN A 1 648 ? -8.772 -2.632 11.942 1.00 88.94 648 ASN A CA 1
ATOM 4894 C C . ASN A 1 648 ? -7.571 -1.686 11.848 1.00 88.94 648 ASN A C 1
ATOM 4896 O O . ASN A 1 648 ? -6.999 -1.481 10.782 1.00 88.94 648 ASN A O 1
ATOM 4900 N N . SER A 1 649 ? -7.165 -1.145 12.991 1.00 89.88 649 SER A N 1
ATOM 4901 C CA . SER A 1 649 ? -5.885 -0.463 13.153 1.00 89.88 649 SER A CA 1
ATOM 4902 C C . SER A 1 649 ? -5.158 -1.082 14.335 1.00 89.88 649 SER A C 1
ATOM 4904 O O . SER A 1 649 ? -5.748 -1.281 15.396 1.00 89.88 649 SER A O 1
ATOM 4906 N N . GLN A 1 650 ? -3.896 -1.451 14.133 1.00 89.12 650 GLN A N 1
ATOM 4907 C CA . GLN A 1 650 ? -3.043 -2.040 15.159 1.00 89.12 650 GLN A CA 1
ATOM 4908 C C . GLN A 1 650 ? -1.729 -1.271 15.200 1.00 89.12 650 GLN A C 1
ATOM 4910 O O . GLN A 1 650 ? -1.037 -1.159 14.190 1.00 89.12 650 GLN A O 1
ATOM 4915 N N . ILE A 1 651 ? -1.384 -0.756 16.378 1.00 89.38 651 ILE A N 1
ATOM 4916 C CA . ILE A 1 651 ? -0.148 -0.012 16.613 1.00 89.38 651 ILE A CA 1
ATOM 4917 C C . ILE A 1 651 ? 0.633 -0.756 17.694 1.00 89.38 651 ILE A C 1
ATOM 4919 O O . ILE A 1 651 ? 0.160 -0.913 18.818 1.00 89.38 651 ILE A O 1
ATOM 4923 N N . PHE A 1 652 ? 1.838 -1.212 17.355 1.00 84.44 652 PHE A N 1
ATOM 4924 C CA . PHE A 1 652 ? 2.753 -1.863 18.290 1.00 84.44 652 PHE A CA 1
ATOM 4925 C C . PHE A 1 652 ? 3.869 -0.881 18.661 1.00 84.44 652 PHE A C 1
ATOM 4927 O O . PHE A 1 652 ? 4.604 -0.421 17.790 1.00 84.44 652 PHE A O 1
ATOM 4934 N N . MET A 1 653 ? 3.992 -0.541 19.947 1.00 83.38 653 MET A N 1
ATOM 4935 C CA . MET A 1 653 ? 5.001 0.394 20.463 1.00 83.38 653 MET A CA 1
ATOM 4936 C C . MET A 1 653 ? 5.757 -0.243 21.635 1.00 83.38 653 MET A C 1
ATOM 4938 O O . MET A 1 653 ? 5.139 -0.806 22.536 1.00 83.38 653 MET A O 1
ATOM 4942 N N . GLY A 1 654 ? 7.088 -0.127 21.640 1.00 78.06 654 GLY A N 1
ATOM 4943 C CA . GLY A 1 654 ? 7.962 -0.735 22.653 1.00 78.06 654 GLY A CA 1
ATOM 4944 C C . GLY A 1 654 ? 8.694 -1.991 22.160 1.00 78.06 654 GLY A C 1
ATOM 4945 O O . GLY A 1 654 ? 8.427 -2.499 21.076 1.00 78.06 654 GLY A O 1
ATOM 4946 N N . GLY A 1 655 ? 9.661 -2.470 22.947 1.00 74.69 655 GLY A N 1
ATOM 4947 C CA . GLY A 1 655 ? 10.531 -3.602 22.602 1.00 74.69 655 GLY A CA 1
ATOM 4948 C C . GLY A 1 655 ? 10.851 -4.481 23.813 1.00 74.69 655 GLY A C 1
ATOM 4949 O O . GLY A 1 655 ? 10.345 -4.228 24.900 1.00 74.69 655 GLY A O 1
ATOM 4950 N N . ALA A 1 656 ? 11.658 -5.527 23.597 1.00 80.62 656 ALA A N 1
ATOM 4951 C CA . ALA A 1 656 ? 12.206 -6.471 24.584 1.00 80.62 656 ALA A CA 1
ATOM 4952 C C . ALA A 1 656 ? 11.529 -6.472 25.975 1.00 80.62 656 ALA A C 1
ATOM 4954 O O . ALA A 1 656 ? 12.115 -6.019 26.951 1.00 80.62 656 ALA A O 1
ATOM 4955 N N . PHE A 1 657 ? 10.326 -7.053 26.081 1.00 76.56 657 PHE A N 1
ATOM 4956 C CA . PHE A 1 657 ? 9.540 -7.122 27.329 1.00 76.56 657 PHE A CA 1
ATOM 4957 C C . PHE A 1 657 ? 10.328 -7.653 28.544 1.00 76.56 657 PHE A C 1
ATOM 4959 O O . PHE A 1 657 ? 10.081 -7.249 29.676 1.00 76.56 657 PHE A O 1
ATOM 4966 N N . ALA A 1 658 ? 11.297 -8.545 28.315 1.00 78.75 658 ALA A N 1
ATOM 4967 C CA . ALA A 1 658 ? 12.146 -9.109 29.363 1.00 78.75 658 ALA A CA 1
ATOM 4968 C C . ALA A 1 658 ? 13.273 -8.170 29.843 1.00 78.75 658 ALA A C 1
ATOM 4970 O O . ALA A 1 658 ? 13.872 -8.437 30.882 1.00 78.75 658 ALA A O 1
ATOM 4971 N N . ASN A 1 659 ? 13.599 -7.107 29.097 1.00 83.69 659 ASN A N 1
ATOM 4972 C CA . ASN A 1 659 ? 14.654 -6.160 29.444 1.00 83.69 659 ASN A CA 1
ATOM 4973 C C . ASN A 1 659 ? 14.064 -4.986 30.250 1.00 83.69 659 ASN A C 1
ATOM 4975 O O . ASN A 1 659 ? 13.331 -4.176 29.685 1.00 83.69 659 ASN A O 1
ATOM 4979 N N . PRO A 1 660 ? 14.421 -4.817 31.537 1.00 76.06 660 PRO A N 1
ATOM 4980 C CA . PRO A 1 660 ? 13.884 -3.738 32.371 1.00 76.06 660 PRO A CA 1
ATOM 4981 C C . PRO A 1 660 ? 14.210 -2.322 31.869 1.00 76.06 660 PRO A C 1
ATOM 4983 O O . PRO A 1 660 ? 13.556 -1.368 32.280 1.00 76.06 660 PRO A O 1
ATOM 4986 N N . ASN A 1 661 ? 15.213 -2.168 30.995 1.00 83.94 661 ASN A N 1
ATOM 4987 C CA . ASN A 1 661 ? 15.588 -0.879 30.408 1.00 83.94 661 ASN A CA 1
ATOM 4988 C C . ASN A 1 661 ? 14.723 -0.487 29.194 1.00 83.94 661 ASN A C 1
ATOM 4990 O O . ASN A 1 661 ? 14.852 0.631 28.692 1.00 83.94 661 ASN A O 1
ATOM 4994 N N . SER A 1 662 ? 13.852 -1.375 28.702 1.00 84.38 662 SER A N 1
ATOM 4995 C CA . SER A 1 662 ? 12.890 -1.052 27.647 1.00 84.38 662 SER A CA 1
ATOM 4996 C C . SER A 1 662 ? 11.771 -0.180 28.217 1.00 84.38 662 SER A C 1
ATOM 4998 O O . SER A 1 662 ? 10.898 -0.652 28.940 1.00 84.38 662 SER A O 1
ATOM 5000 N N . LEU A 1 663 ? 11.809 1.115 27.894 1.00 83.44 663 LEU A N 1
ATOM 5001 C CA . LEU A 1 663 ? 10.889 2.122 28.421 1.00 83.44 663 LEU A CA 1
ATOM 5002 C C . LEU A 1 663 ? 9.980 2.688 27.328 1.00 83.44 663 LEU A C 1
ATOM 5004 O O . LEU A 1 663 ? 10.437 3.050 26.246 1.00 83.44 663 LEU A O 1
ATOM 5008 N N . PHE A 1 664 ? 8.695 2.822 27.645 1.00 87.75 664 PHE A N 1
ATOM 5009 C CA . PHE A 1 664 ? 7.748 3.644 26.897 1.00 87.75 664 PHE A CA 1
ATOM 5010 C C . PHE A 1 664 ? 7.313 4.798 27.803 1.00 87.75 664 PHE A C 1
ATOM 5012 O O . PHE A 1 664 ? 6.698 4.575 28.843 1.00 87.75 664 PHE A O 1
ATOM 5019 N N . ASN A 1 665 ? 7.701 6.027 27.455 1.00 84.81 665 ASN A N 1
ATOM 5020 C CA . ASN A 1 665 ? 7.495 7.209 28.293 1.00 84.81 665 ASN A CA 1
ATOM 5021 C C . ASN A 1 665 ? 6.638 8.250 27.559 1.00 84.81 665 ASN A C 1
ATOM 5023 O O . ASN A 1 665 ? 7.062 8.780 26.533 1.00 84.81 665 ASN A O 1
ATOM 5027 N N . ILE A 1 666 ? 5.464 8.575 28.105 1.00 89.31 666 ILE A N 1
ATOM 5028 C CA . ILE A 1 666 ? 4.547 9.587 27.565 1.00 89.31 666 ILE A CA 1
ATOM 5029 C C . ILE A 1 666 ? 4.693 10.869 28.390 1.00 89.31 666 ILE A C 1
ATOM 5031 O O . ILE A 1 666 ? 4.270 10.931 29.542 1.00 89.31 666 ILE A O 1
ATOM 5035 N N . ARG A 1 667 ? 5.257 11.923 27.792 1.00 86.81 667 ARG A N 1
ATOM 5036 C CA . ARG A 1 667 ? 5.483 13.224 28.451 1.00 86.81 667 ARG A CA 1
ATOM 5037 C C . ARG A 1 667 ? 4.390 14.245 28.119 1.00 86.81 667 ARG A C 1
ATOM 5039 O O . ARG A 1 667 ? 4.686 15.343 27.664 1.00 86.81 667 ARG A O 1
ATOM 5046 N N . ASN A 1 668 ? 3.130 13.873 28.333 1.00 86.12 668 ASN A N 1
ATOM 5047 C CA . ASN A 1 668 ? 1.971 14.736 28.086 1.00 86.12 668 ASN A CA 1
ATOM 5048 C C . ASN A 1 668 ? 1.248 15.075 29.394 1.00 86.12 668 ASN A C 1
ATOM 5050 O O . ASN A 1 668 ? 1.254 14.284 30.331 1.00 86.12 668 ASN A O 1
ATOM 5054 N N . ALA A 1 669 ? 0.566 16.224 29.442 1.00 84.25 669 ALA A N 1
ATOM 5055 C CA . ALA A 1 669 ? -0.238 16.614 30.607 1.00 84.25 669 ALA A CA 1
ATOM 5056 C C . ALA A 1 669 ? -1.471 15.712 30.824 1.00 84.25 669 ALA A C 1
ATOM 5058 O O . ALA A 1 669 ? -1.974 15.610 31.938 1.00 84.25 669 ALA A O 1
ATOM 5059 N N . ARG A 1 670 ? -1.975 15.075 29.757 1.00 83.94 670 ARG A N 1
ATOM 5060 C CA . ARG A 1 670 ? -3.120 14.154 29.790 1.00 83.94 670 ARG A CA 1
ATOM 5061 C C . ARG A 1 670 ? -2.976 13.054 28.739 1.00 83.94 670 ARG A C 1
ATOM 5063 O O . ARG A 1 670 ? -2.511 13.329 27.634 1.00 83.94 670 ARG A O 1
ATOM 5070 N N . LEU A 1 671 ? -3.445 11.852 29.067 1.00 87.12 671 LEU A N 1
ATOM 5071 C CA . LEU A 1 671 ? -3.664 10.739 28.139 1.00 87.12 671 LEU A CA 1
ATOM 5072 C C . LEU A 1 671 ? -5.177 10.515 28.017 1.00 87.12 671 LEU A C 1
ATOM 5074 O O . LEU A 1 671 ? -5.860 10.432 29.034 1.00 87.12 671 LEU A O 1
ATOM 5078 N N . LYS A 1 672 ? -5.699 10.455 26.791 1.00 85.88 672 LYS A N 1
ATOM 5079 C CA . LYS A 1 672 ? -7.101 10.120 26.502 1.00 85.88 672 LYS A CA 1
ATOM 5080 C C . LYS A 1 672 ? -7.130 8.829 25.689 1.00 85.88 672 LYS A C 1
ATOM 5082 O O . LYS A 1 672 ? -6.319 8.691 24.778 1.00 85.88 672 LYS A O 1
ATOM 5087 N N . VAL A 1 673 ? -8.035 7.918 26.032 1.00 87.62 673 VAL A N 1
ATOM 5088 C CA . VAL A 1 673 ? -8.246 6.642 25.340 1.00 87.62 673 VAL A CA 1
ATOM 5089 C C . VAL A 1 673 ? -9.743 6.509 25.101 1.00 87.62 673 VAL A C 1
ATOM 5091 O O . VAL A 1 673 ? -10.513 6.587 26.056 1.00 87.62 673 VAL A O 1
ATOM 5094 N N . ASP A 1 674 ? -10.138 6.339 23.844 1.00 79.75 674 ASP A N 1
ATOM 5095 C CA . ASP A 1 674 ? -11.519 6.058 23.465 1.00 79.75 674 ASP A CA 1
ATOM 5096 C C . ASP A 1 674 ? -11.667 4.535 23.303 1.00 79.75 674 ASP A C 1
ATOM 5098 O O . ASP A 1 674 ? -10.980 3.931 22.479 1.00 79.75 674 ASP A O 1
ATOM 5102 N N . GLY A 1 675 ? -12.529 3.905 24.108 1.00 83.94 675 GLY A N 1
ATOM 5103 C CA . GLY A 1 675 ? -12.705 2.446 24.153 1.00 83.94 675 GLY A CA 1
ATOM 5104 C C . GLY A 1 675 ? -11.992 1.767 25.330 1.00 83.94 675 GLY A C 1
ATOM 5105 O O . GLY A 1 675 ? -11.768 2.384 26.373 1.00 83.94 675 GLY A O 1
ATOM 5106 N N . ASP A 1 676 ? -11.665 0.483 25.170 1.00 85.06 676 ASP A N 1
ATOM 5107 C CA . ASP A 1 676 ? -11.097 -0.352 26.235 1.00 85.06 676 ASP A CA 1
ATOM 5108 C C . ASP A 1 676 ? -9.581 -0.129 26.406 1.00 85.06 676 ASP A C 1
ATOM 5110 O O . ASP A 1 676 ? -8.821 -0.116 25.436 1.00 85.06 676 ASP A O 1
ATOM 5114 N N . LEU A 1 677 ? -9.111 -0.025 27.656 1.00 87.00 677 LEU A N 1
ATOM 5115 C CA . LEU A 1 677 ? -7.686 -0.006 28.011 1.00 87.00 677 LEU A CA 1
ATOM 5116 C C . LEU A 1 677 ? -7.292 -1.328 28.684 1.00 87.00 677 LEU A C 1
ATOM 5118 O O . LEU A 1 677 ? -7.669 -1.587 29.826 1.00 87.00 677 LEU A O 1
ATOM 5122 N N . GLN A 1 678 ? -6.477 -2.142 28.009 1.00 84.50 678 GLN A N 1
ATOM 5123 C CA . GLN A 1 678 ? -5.900 -3.365 28.574 1.00 84.50 678 GLN A CA 1
ATOM 5124 C C . GLN A 1 678 ? -4.461 -3.126 29.057 1.00 84.50 678 GLN A C 1
ATOM 5126 O O . GLN A 1 678 ? -3.640 -2.572 28.328 1.00 84.50 678 GLN A O 1
ATOM 5131 N N . ILE A 1 679 ? -4.124 -3.596 30.264 1.00 84.31 679 ILE A N 1
ATOM 5132 C CA . ILE A 1 679 ? -2.777 -3.485 30.844 1.00 84.31 679 ILE A CA 1
ATOM 5133 C C . ILE A 1 679 ? -2.258 -4.889 31.183 1.00 84.31 679 ILE A C 1
ATOM 5135 O O . ILE A 1 679 ? -2.800 -5.564 32.055 1.00 84.31 679 ILE A O 1
ATOM 5139 N N . GLY A 1 680 ? -1.195 -5.317 30.495 1.00 74.69 680 GLY A N 1
ATOM 5140 C CA . GLY A 1 680 ? -0.612 -6.658 30.624 1.00 74.69 680 GLY A CA 1
ATOM 5141 C C . GLY A 1 680 ? -1.240 -7.704 29.690 1.00 74.69 680 GLY A C 1
ATOM 5142 O O . GLY A 1 680 ? -2.418 -7.640 29.336 1.00 74.69 680 GLY A O 1
ATOM 5143 N N . THR A 1 681 ? -0.433 -8.681 29.270 1.00 70.62 681 THR A N 1
ATOM 5144 C CA . THR A 1 681 ? -0.861 -9.846 28.477 1.00 70.62 681 THR A CA 1
ATOM 5145 C C . THR A 1 681 ? -0.758 -11.116 29.329 1.00 70.62 681 THR A C 1
ATOM 5147 O O . THR A 1 681 ? 0.056 -11.147 30.255 1.00 70.62 681 THR A O 1
ATOM 5150 N N . PRO A 1 682 ? -1.553 -12.170 29.058 1.00 58.91 682 PRO A N 1
ATOM 5151 C CA . PRO A 1 682 ? -1.499 -13.439 29.788 1.00 58.91 682 PRO A CA 1
ATOM 5152 C C . PRO A 1 682 ? -0.206 -14.210 29.466 1.00 58.91 682 PRO A C 1
ATOM 5154 O O . PRO A 1 682 ? -0.190 -15.193 28.734 1.00 58.91 682 PRO A O 1
ATOM 5157 N N . SER A 1 683 ? 0.909 -13.736 30.008 1.00 64.12 683 SER A N 1
ATOM 5158 C CA . SER A 1 683 ? 2.176 -14.449 30.131 1.00 64.12 683 SER A CA 1
ATOM 5159 C C . SER A 1 683 ? 2.692 -14.250 31.559 1.00 64.12 683 SER A C 1
ATOM 5161 O O . SER A 1 683 ? 2.147 -13.447 32.310 1.00 64.12 683 SER A O 1
ATOM 5163 N N . THR A 1 684 ? 3.695 -15.019 31.972 1.00 57.19 684 THR A N 1
ATOM 5164 C CA . THR A 1 684 ? 4.151 -15.244 33.361 1.00 57.19 684 THR A CA 1
ATOM 5165 C C . THR A 1 684 ? 4.735 -14.020 34.108 1.00 57.19 684 THR A C 1
ATOM 5167 O O . THR A 1 684 ? 5.566 -14.191 34.997 1.00 57.19 684 THR A O 1
ATOM 5170 N N . GLY A 1 685 ? 4.358 -12.787 33.760 1.00 66.19 685 GLY A N 1
ATOM 5171 C CA . GLY A 1 685 ? 4.852 -11.541 34.352 1.00 66.19 685 GLY A CA 1
ATOM 5172 C C . GLY A 1 685 ? 3.849 -10.850 35.285 1.00 66.19 685 GLY A C 1
ATOM 5173 O O . GLY A 1 685 ? 2.639 -10.985 35.144 1.00 66.19 685 GLY A O 1
ATOM 5174 N N . THR A 1 686 ? 4.357 -10.070 36.242 1.00 72.56 686 THR A N 1
ATOM 5175 C CA . THR A 1 686 ? 3.546 -9.189 37.102 1.00 72.56 686 THR A CA 1
ATOM 5176 C C . THR A 1 686 ? 3.451 -7.793 36.483 1.00 72.56 686 THR A C 1
ATOM 5178 O O . THR A 1 686 ? 4.466 -7.110 36.354 1.00 72.56 686 THR A O 1
ATOM 5181 N N . THR A 1 687 ? 2.246 -7.329 36.151 1.00 80.19 687 THR A N 1
ATOM 5182 C CA . THR A 1 687 ? 1.985 -5.935 35.752 1.00 80.19 687 THR A CA 1
ATOM 5183 C C . THR A 1 687 ? 1.765 -5.066 36.994 1.00 80.19 687 THR A C 1
ATOM 5185 O O . THR A 1 687 ? 1.003 -5.443 37.880 1.00 80.19 687 THR A O 1
ATOM 5188 N N . ARG A 1 688 ? 2.431 -3.906 37.083 1.00 79.62 688 ARG A N 1
ATOM 5189 C CA . ARG A 1 688 ? 2.302 -2.959 38.208 1.00 79.62 688 ARG A CA 1
ATOM 5190 C C . ARG A 1 688 ? 1.906 -1.571 37.706 1.00 79.62 688 ARG A C 1
ATOM 5192 O O . ARG A 1 688 ? 2.477 -1.096 36.731 1.00 79.62 688 ARG A O 1
ATOM 5199 N N . MET A 1 689 ? 0.992 -0.912 38.415 1.00 84.94 689 MET A N 1
ATOM 5200 C CA . MET A 1 689 ? 0.683 0.516 38.272 1.00 84.94 689 MET A CA 1
ATOM 5201 C C . MET A 1 689 ? 1.050 1.218 39.584 1.00 84.94 689 MET A C 1
ATOM 5203 O O . MET A 1 689 ? 0.654 0.751 40.649 1.00 84.94 689 MET A O 1
ATOM 5207 N N . TYR A 1 690 ? 1.818 2.307 39.530 1.00 83.56 690 TYR A N 1
ATOM 5208 C CA . TYR A 1 690 ? 2.214 3.100 40.701 1.00 83.56 690 TYR A CA 1
ATOM 5209 C C . TYR A 1 690 ? 2.318 4.584 40.329 1.00 83.56 690 TYR A C 1
ATOM 5211 O O . TYR A 1 690 ? 2.597 4.918 39.179 1.00 83.56 690 TYR A O 1
ATOM 5219 N N . SER A 1 691 ? 2.098 5.473 41.302 1.00 84.50 691 SER A N 1
ATOM 5220 C CA . SER A 1 691 ? 2.280 6.921 41.150 1.00 84.50 691 SER A CA 1
ATOM 5221 C C . SER A 1 691 ? 3.299 7.436 42.163 1.00 84.50 691 SER A C 1
ATOM 5223 O O . SER A 1 691 ? 3.330 6.970 43.299 1.00 84.50 691 SER A O 1
ATOM 5225 N N . PHE A 1 692 ? 4.103 8.420 41.758 1.00 82.31 692 PHE A N 1
ATOM 5226 C CA . PHE A 1 692 ? 4.991 9.175 42.651 1.00 82.31 692 PHE A CA 1
ATOM 5227 C C . PHE A 1 692 ? 4.389 10.524 43.082 1.00 82.31 692 PHE A C 1
ATOM 5229 O O . PHE A 1 692 ? 5.060 11.318 43.737 1.00 82.31 692 PHE A O 1
ATOM 5236 N N . THR A 1 693 ? 3.143 10.817 42.696 1.00 82.06 693 THR A N 1
ATOM 5237 C CA . THR A 1 693 ? 2.435 12.033 43.119 1.00 82.06 693 THR A CA 1
ATOM 5238 C C . THR A 1 693 ? 1.840 11.858 44.524 1.00 82.06 693 THR A C 1
ATOM 5240 O O . THR A 1 693 ? 1.392 10.761 44.850 1.00 82.06 693 THR A O 1
ATOM 5243 N N . PRO A 1 694 ? 1.754 12.920 45.355 1.00 80.00 694 PRO A N 1
ATOM 5244 C CA . PRO A 1 694 ? 1.199 12.826 46.716 1.00 80.00 694 PRO A CA 1
ATOM 5245 C C . PRO A 1 694 ? -0.268 12.378 46.784 1.00 80.00 694 PRO A C 1
ATOM 5247 O O . PRO A 1 694 ? -0.725 11.897 47.815 1.00 80.00 694 PRO A O 1
ATOM 5250 N N . ARG A 1 695 ? -1.019 12.561 45.693 1.00 84.00 695 ARG A N 1
ATOM 5251 C CA . ARG A 1 695 ? -2.413 12.141 45.544 1.00 84.00 695 ARG A CA 1
ATOM 5252 C C . ARG A 1 695 ? -2.581 11.480 44.181 1.00 84.00 695 ARG A C 1
ATOM 5254 O O . ARG A 1 695 ? -2.160 12.045 43.168 1.00 84.00 695 ARG A O 1
ATOM 5261 N N . LEU A 1 696 ? -3.184 10.297 44.173 1.00 84.75 696 LEU A N 1
ATOM 5262 C CA . LEU A 1 696 ? -3.639 9.592 42.979 1.00 84.75 696 LEU A CA 1
ATOM 5263 C C . LEU A 1 696 ? -5.162 9.529 43.043 1.00 84.75 696 LEU A C 1
ATOM 5265 O O . LEU A 1 696 ? -5.713 8.978 43.991 1.00 84.75 696 LEU A O 1
ATOM 5269 N N . GLU A 1 697 ? -5.834 10.097 42.050 1.00 82.31 697 GLU A N 1
ATOM 5270 C CA . GLU A 1 697 ? -7.283 9.988 41.917 1.00 82.31 697 GLU A CA 1
ATOM 5271 C C . GLU A 1 697 ? -7.623 9.073 40.745 1.00 82.31 697 GLU A C 1
ATOM 5273 O O . GLU A 1 697 ? -7.080 9.234 39.652 1.00 82.31 697 GLU A O 1
ATOM 5278 N N . LEU A 1 698 ? -8.529 8.123 40.971 1.00 82.88 698 LEU A N 1
ATOM 5279 C CA . LEU A 1 698 ? -9.066 7.233 39.946 1.00 82.88 698 LEU A CA 1
ATOM 5280 C C . LEU A 1 698 ? -10.576 7.480 39.863 1.00 82.88 698 LEU A C 1
ATOM 5282 O O . LEU A 1 698 ? -11.239 7.536 40.894 1.00 82.88 698 LEU A O 1
ATOM 5286 N N . PHE A 1 699 ? -11.106 7.656 38.650 1.00 82.12 699 PHE A N 1
ATOM 5287 C CA . PHE A 1 699 ? -12.540 7.875 38.392 1.00 82.12 699 PHE A CA 1
ATOM 5288 C C . PHE A 1 699 ? -13.174 9.084 39.131 1.00 82.12 699 PHE A C 1
ATOM 5290 O O . PHE A 1 699 ? -14.352 9.046 39.469 1.00 82.12 699 PHE A O 1
ATOM 5297 N N . SER A 1 700 ? -12.422 10.172 39.369 1.00 77.25 700 SER A N 1
ATOM 5298 C CA . SER A 1 700 ? -12.864 11.342 40.165 1.00 77.25 700 SER A CA 1
ATOM 5299 C C . SER A 1 700 ? -13.418 12.537 39.371 1.00 77.25 700 SER A C 1
ATOM 5301 O O . SER A 1 700 ? -13.921 13.489 39.969 1.00 77.25 700 SER A O 1
ATOM 5303 N N . ALA A 1 701 ? -13.306 12.543 38.039 1.00 74.69 701 ALA A N 1
ATOM 5304 C CA . ALA A 1 701 ? -13.687 13.699 37.225 1.00 74.69 701 ALA A CA 1
ATOM 5305 C C . ALA A 1 701 ? -15.210 13.953 37.256 1.00 74.69 701 ALA A C 1
ATOM 5307 O O . ALA A 1 701 ? -16.011 13.024 37.151 1.00 74.69 701 ALA A O 1
ATOM 5308 N N . SER A 1 702 ? -15.623 15.224 37.349 1.00 66.12 702 SER A N 1
ATOM 5309 C CA . SER A 1 702 ? -17.036 15.629 37.308 1.00 66.12 702 SER A CA 1
ATOM 5310 C C . SER A 1 702 ? -17.671 15.264 35.959 1.00 66.12 702 SER A C 1
ATOM 5312 O O . SER A 1 702 ? -17.187 15.716 34.919 1.00 66.12 702 SER A O 1
ATOM 5314 N N . GLY A 1 703 ? -18.751 14.475 35.983 1.00 66.31 703 GLY A N 1
ATOM 5315 C CA . GLY A 1 703 ? -19.373 13.882 34.788 1.00 66.31 703 GLY A CA 1
ATOM 5316 C C . GLY A 1 703 ? -18.832 12.495 34.406 1.00 66.31 703 GLY A C 1
ATOM 5317 O O . GLY A 1 703 ? -18.988 12.091 33.257 1.00 66.31 703 GLY A O 1
ATOM 5318 N N . GLY A 1 704 ? -18.159 11.805 35.338 1.00 67.56 704 GLY A N 1
ATOM 5319 C CA . GLY A 1 704 ? -17.609 10.454 35.168 1.00 67.56 704 GLY A CA 1
ATOM 5320 C C . GLY A 1 704 ? -18.648 9.322 35.083 1.00 67.56 704 GLY A C 1
ATOM 5321 O O . GLY A 1 704 ? -19.850 9.562 35.004 1.00 67.56 704 GLY A O 1
ATOM 5322 N N . SER A 1 705 ? -18.163 8.074 35.067 1.00 67.62 705 SER A N 1
ATOM 5323 C CA . SER A 1 705 ? -18.963 6.856 34.862 1.00 67.62 705 SER A CA 1
ATOM 5324 C C . SER A 1 705 ? -20.078 6.673 35.899 1.00 67.62 705 SER A C 1
ATOM 5326 O O . SER A 1 705 ? -19.838 6.791 37.097 1.00 67.62 705 SER A O 1
ATOM 5328 N N . ASN A 1 706 ? -21.278 6.300 35.436 1.00 76.06 706 ASN A N 1
ATOM 5329 C CA . ASN A 1 706 ? -22.420 5.978 36.306 1.00 76.06 706 ASN A CA 1
ATOM 5330 C C . ASN A 1 706 ? -22.274 4.616 37.015 1.00 76.06 706 ASN A C 1
ATOM 5332 O O . ASN A 1 706 ? -22.909 4.388 38.039 1.00 76.06 706 ASN A O 1
ATOM 5336 N N . GLU A 1 707 ? -21.453 3.717 36.465 1.00 79.19 707 GLU A N 1
ATOM 5337 C CA . GLU A 1 707 ? -21.168 2.379 36.991 1.00 79.19 707 GLU A CA 1
ATOM 5338 C C . GLU A 1 707 ? -19.667 2.093 36.837 1.00 79.19 707 GLU A C 1
ATOM 5340 O O . GLU A 1 707 ? -19.070 2.424 35.808 1.00 79.19 707 GLU A O 1
ATOM 5345 N N . VAL A 1 708 ? -19.044 1.513 37.869 1.00 81.38 708 VAL A N 1
ATOM 5346 C CA . VAL A 1 708 ? -17.621 1.141 37.873 1.00 81.38 708 VAL A CA 1
ATOM 5347 C C . VAL A 1 708 ? -17.495 -0.309 38.343 1.00 81.38 708 VAL A C 1
ATOM 5349 O O . VAL A 1 708 ? -17.562 -0.595 39.536 1.00 81.38 708 VAL A O 1
ATOM 5352 N N . ASP A 1 709 ? -17.284 -1.220 37.394 1.00 80.81 709 ASP A N 1
ATOM 5353 C CA . ASP A 1 709 ? -17.025 -2.638 37.656 1.00 80.81 709 ASP A CA 1
ATOM 5354 C C . ASP A 1 709 ? -15.523 -2.867 37.904 1.00 80.81 709 ASP A C 1
ATOM 5356 O O . ASP A 1 709 ? -14.701 -2.758 36.992 1.00 80.81 709 ASP A O 1
ATOM 5360 N N . LEU A 1 710 ? -15.143 -3.214 39.139 1.00 80.94 710 LEU A N 1
ATOM 5361 C CA . LEU A 1 710 ? -13.747 -3.453 39.532 1.00 80.94 710 LEU A CA 1
ATOM 5362 C C . LEU A 1 710 ? -13.503 -4.933 39.853 1.00 80.94 710 LEU A C 1
ATOM 5364 O O . LEU A 1 710 ? -14.286 -5.575 40.546 1.00 80.94 710 LEU A O 1
ATOM 5368 N N . CYS A 1 711 ? -12.378 -5.472 39.372 1.00 83.75 711 CYS A N 1
ATOM 5369 C CA . CYS A 1 711 ? -11.819 -6.761 39.806 1.00 83.75 711 CYS A CA 1
ATOM 5370 C C . CYS A 1 711 ? -12.741 -8.001 39.670 1.00 83.75 711 CYS A C 1
ATOM 5372 O O . CYS A 1 711 ? -12.582 -8.956 40.425 1.00 83.75 711 CYS A O 1
ATOM 5374 N N . ARG A 1 712 ? -13.646 -8.051 38.676 1.00 80.69 712 ARG A N 1
ATOM 5375 C CA . ARG A 1 712 ? -14.612 -9.163 38.474 1.00 80.69 712 ARG A CA 1
ATOM 5376 C C . ARG A 1 712 ? -14.007 -10.569 38.368 1.00 80.69 712 ARG A C 1
ATOM 5378 O O . ARG A 1 712 ? -14.681 -11.541 38.691 1.00 80.69 712 ARG A O 1
ATOM 5385 N N . THR A 1 713 ? -12.781 -10.689 37.862 1.00 79.25 713 THR A N 1
ATOM 5386 C CA . THR A 1 713 ? -12.074 -11.970 37.674 1.00 79.25 713 THR A CA 1
ATOM 5387 C C . THR A 1 713 ? -10.972 -12.209 38.708 1.00 79.25 713 THR A C 1
ATOM 5389 O O . THR A 1 713 ? -10.295 -13.235 38.643 1.00 79.25 713 THR A O 1
ATOM 5392 N N . ALA A 1 714 ? -10.753 -11.282 39.646 1.00 74.12 714 ALA A N 1
ATOM 5393 C CA . ALA A 1 714 ? -9.716 -11.425 40.659 1.00 74.12 714 ALA A CA 1
ATOM 5394 C C . ALA A 1 714 ? -10.117 -12.503 41.678 1.00 74.12 714 ALA A C 1
ATOM 5396 O O . ALA A 1 714 ? -11.188 -12.434 42.273 1.00 74.12 714 ALA A O 1
ATOM 5397 N N . SER A 1 715 ? -9.241 -13.483 41.921 1.00 79.94 715 SER A N 1
ATOM 5398 C CA . SER A 1 715 ? -9.434 -14.470 42.995 1.00 79.94 715 SER A CA 1
ATOM 5399 C C . SER A 1 715 ? -9.207 -13.874 44.386 1.00 79.94 715 SER A C 1
ATOM 5401 O O . SER A 1 715 ? -9.667 -14.417 45.386 1.00 79.94 715 SER A O 1
ATOM 5403 N N . THR A 1 716 ? -8.445 -12.781 44.463 1.00 75.38 716 THR A N 1
ATOM 5404 C CA . THR A 1 716 ? -8.118 -12.079 45.704 1.00 75.38 716 THR A CA 1
ATOM 5405 C C . THR A 1 716 ? -7.986 -10.590 45.403 1.00 75.38 716 THR A C 1
ATOM 5407 O O . THR A 1 716 ? -7.199 -10.199 44.542 1.00 75.38 716 THR A O 1
ATOM 5410 N N . LEU A 1 717 ? -8.756 -9.767 46.111 1.00 81.75 717 LEU A N 1
ATOM 5411 C CA . LEU A 1 717 ? -8.688 -8.308 46.077 1.00 81.75 717 LEU A CA 1
ATOM 5412 C C . LEU A 1 717 ? -8.265 -7.828 47.468 1.00 81.75 717 LEU A C 1
ATOM 5414 O O . LEU A 1 717 ? -8.959 -8.103 48.441 1.00 81.75 717 LEU A O 1
ATOM 5418 N N . SER A 1 718 ? -7.127 -7.138 47.560 1.00 78.44 718 SER A N 1
ATOM 5419 C CA . SER A 1 718 ? -6.611 -6.572 48.812 1.00 78.44 718 SER A CA 1
ATOM 5420 C C . SER A 1 718 ? -6.588 -5.054 48.702 1.00 78.44 718 SER A C 1
ATOM 5422 O O . SER A 1 718 ? -5.874 -4.510 47.861 1.00 78.44 718 SER A O 1
ATOM 5424 N N . ILE A 1 719 ? -7.358 -4.376 49.548 1.00 80.31 719 ILE A N 1
ATOM 5425 C CA . ILE A 1 719 ? -7.392 -2.915 49.657 1.00 80.31 719 ILE A CA 1
ATOM 5426 C C . ILE A 1 719 ? -6.863 -2.575 51.049 1.00 80.31 719 ILE A C 1
ATOM 5428 O O . ILE A 1 719 ? -7.394 -3.048 52.052 1.00 80.31 719 ILE A O 1
ATOM 5432 N N . SER A 1 720 ? -5.763 -1.828 51.119 1.00 71.69 720 SER A N 1
ATOM 5433 C CA . SER A 1 720 ? -5.086 -1.511 52.380 1.00 71.69 720 SER A CA 1
ATOM 5434 C C . SER A 1 720 ? -4.463 -0.123 52.299 1.00 71.69 720 SER A C 1
ATOM 5436 O O . SER A 1 720 ? -3.973 0.277 51.244 1.00 71.69 720 SER A O 1
ATOM 5438 N N . ALA A 1 721 ? -4.460 0.594 53.417 1.00 71.25 721 ALA A N 1
ATOM 5439 C CA . ALA A 1 721 ? -3.721 1.837 53.581 1.00 71.25 721 ALA A CA 1
ATOM 5440 C C . ALA A 1 721 ? -2.692 1.649 54.699 1.00 71.25 721 ALA A C 1
ATOM 5442 O O . ALA A 1 721 ? -3.006 1.049 55.728 1.00 71.25 721 ALA A O 1
ATOM 5443 N N . ASP A 1 722 ? -1.479 2.166 54.511 1.00 67.25 722 ASP A N 1
ATOM 5444 C CA . ASP A 1 722 ? -0.514 2.290 55.603 1.00 67.25 722 ASP A CA 1
ATOM 5445 C C . ASP A 1 722 ? -1.031 3.383 56.556 1.00 67.25 722 ASP A C 1
ATOM 5447 O O . ASP A 1 722 ? -1.042 4.562 56.206 1.00 67.25 722 ASP A O 1
ATOM 5451 N N . ALA A 1 723 ? -1.582 2.970 57.704 1.00 60.88 723 ALA A N 1
ATOM 5452 C CA . ALA A 1 723 ? -2.183 3.833 58.732 1.00 60.88 723 ALA A CA 1
ATOM 5453 C C . ALA A 1 723 ? -3.374 4.729 58.292 1.00 60.88 723 ALA A C 1
ATOM 5455 O O . ALA A 1 723 ? -3.603 5.782 58.886 1.00 60.88 723 ALA A O 1
ATOM 5456 N N . GLY A 1 724 ? -4.155 4.324 57.281 1.00 65.94 724 GLY A N 1
ATOM 5457 C CA . GLY A 1 724 ? -5.305 5.092 56.768 1.00 65.94 724 GLY A CA 1
ATOM 5458 C C . GLY A 1 724 ? -6.666 4.407 56.942 1.00 65.94 724 GLY A C 1
ATOM 5459 O O . GLY A 1 724 ? -6.751 3.219 57.243 1.00 65.94 724 GLY A O 1
ATOM 5460 N N . THR A 1 725 ? -7.749 5.152 56.714 1.00 69.12 725 THR A N 1
ATOM 5461 C CA . THR A 1 725 ? -9.121 4.623 56.682 1.00 69.12 725 THR A CA 1
ATOM 5462 C C . THR A 1 725 ? -9.543 4.296 55.250 1.00 69.12 725 THR A C 1
ATOM 5464 O O . THR A 1 725 ? -9.271 5.050 54.316 1.00 69.12 725 THR A O 1
ATOM 5467 N N . THR A 1 726 ? -10.234 3.168 55.067 1.00 75.00 726 THR A N 1
ATOM 5468 C CA . THR A 1 726 ? -10.979 2.900 53.830 1.00 75.00 726 THR A CA 1
ATOM 5469 C C . THR A 1 726 ? -12.422 3.303 54.073 1.00 75.00 726 THR A C 1
ATOM 5471 O O . THR A 1 726 ? -13.140 2.622 54.799 1.00 75.00 726 THR A O 1
ATOM 5474 N N . THR A 1 727 ? -12.840 4.428 53.501 1.00 72.75 727 THR A N 1
ATOM 5475 C CA . THR A 1 727 ? -14.223 4.894 53.612 1.00 72.75 727 THR A CA 1
ATOM 5476 C C . THR A 1 727 ? -14.999 4.451 52.382 1.00 72.75 727 THR A C 1
ATOM 5478 O O . THR A 1 727 ? -14.732 4.918 51.274 1.00 72.75 727 THR A O 1
ATOM 5481 N N . ILE A 1 728 ? -15.983 3.574 52.575 1.00 75.81 728 ILE A N 1
ATOM 5482 C CA . ILE A 1 728 ? -17.014 3.319 51.571 1.00 75.81 728 ILE A CA 1
ATOM 5483 C C . ILE A 1 728 ? -18.183 4.229 51.941 1.00 75.81 728 ILE A C 1
ATOM 5485 O O . ILE A 1 728 ? -18.904 3.971 52.894 1.00 75.81 728 ILE A O 1
ATOM 5489 N N . ASN A 1 729 ? -18.347 5.332 51.208 1.00 71.06 729 ASN A N 1
ATOM 5490 C CA . ASN A 1 729 ? -19.465 6.263 51.429 1.00 71.06 729 ASN A CA 1
ATOM 5491 C C . ASN A 1 729 ? -20.827 5.663 51.018 1.00 71.06 729 ASN A C 1
ATOM 5493 O O . ASN A 1 729 ? -21.856 6.302 51.204 1.00 71.06 729 ASN A O 1
ATOM 5497 N N . ASN A 1 730 ? -20.817 4.474 50.408 1.00 63.47 730 ASN A N 1
ATOM 5498 C CA . ASN A 1 730 ? -21.972 3.768 49.861 1.00 63.47 730 ASN A CA 1
ATOM 5499 C C . ASN A 1 730 ? -22.076 2.351 50.469 1.00 63.47 730 ASN A C 1
ATOM 5501 O O . ASN A 1 730 ? -21.157 1.912 51.157 1.00 63.47 730 ASN A O 1
ATOM 5505 N N . SER A 1 731 ? -23.164 1.617 50.227 1.00 68.75 731 SER A N 1
ATOM 5506 C CA . SER A 1 731 ? -23.365 0.286 50.827 1.00 68.75 731 SER A CA 1
ATOM 5507 C C . SER A 1 731 ? -22.355 -0.773 50.348 1.00 68.75 731 SER A C 1
ATOM 5509 O O . SER A 1 731 ? -21.973 -0.815 49.176 1.00 68.75 731 SER A O 1
ATOM 5511 N N . LEU A 1 732 ? -21.944 -1.659 51.264 1.00 75.12 732 LEU A N 1
ATOM 5512 C CA . LEU A 1 732 ? -21.088 -2.819 50.995 1.00 75.12 732 LEU A CA 1
ATOM 5513 C C . LEU A 1 732 ? -21.959 -4.066 50.760 1.00 75.12 732 LEU A C 1
ATOM 5515 O O . LEU A 1 732 ? -22.752 -4.435 51.620 1.00 75.12 732 LEU A O 1
ATOM 5519 N N . TYR A 1 733 ? -21.829 -4.707 49.591 1.00 70.94 733 TYR A N 1
ATOM 5520 C CA . TYR A 1 733 ? -22.619 -5.891 49.217 1.00 70.94 733 TYR A CA 1
ATOM 5521 C C . TYR A 1 733 ? -21.727 -7.089 48.848 1.00 70.94 733 TYR A C 1
ATOM 5523 O O . TYR A 1 733 ? -21.025 -7.063 47.834 1.00 70.94 733 TYR A O 1
ATOM 5531 N N . VAL A 1 734 ? -21.780 -8.163 49.650 1.00 77.56 734 VAL A N 1
ATOM 5532 C CA . VAL A 1 734 ? -20.917 -9.356 49.534 1.00 77.56 734 VAL A CA 1
ATOM 5533 C C . VAL A 1 734 ? -21.743 -10.611 49.211 1.00 77.56 734 VAL A C 1
ATOM 5535 O O . VAL A 1 734 ? -22.596 -11.021 49.987 1.00 77.56 734 VAL A O 1
ATOM 5538 N N . LYS A 1 735 ? -21.486 -11.258 48.059 1.00 73.44 735 LYS A N 1
ATOM 5539 C CA . LYS A 1 735 ? -22.328 -12.359 47.522 1.00 73.44 735 LYS A CA 1
ATOM 5540 C C . LYS A 1 735 ? -22.140 -13.746 48.159 1.00 73.44 735 LYS A C 1
ATOM 5542 O O . LYS A 1 735 ? -22.952 -14.624 47.886 1.00 73.44 735 LYS A O 1
ATOM 5547 N N . ALA A 1 736 ? -21.067 -13.984 48.913 1.00 76.31 736 ALA A N 1
ATOM 5548 C CA . ALA A 1 736 ? -20.753 -15.310 49.465 1.00 76.31 736 ALA A CA 1
ATOM 5549 C C . ALA A 1 736 ? -20.656 -15.282 50.992 1.00 76.31 736 ALA A C 1
ATOM 5551 O O . ALA A 1 736 ? -21.542 -15.770 51.682 1.00 76.31 736 ALA A O 1
ATOM 5552 N N . SER A 1 737 ? -19.592 -14.693 51.525 1.00 68.00 737 SER A N 1
ATOM 5553 C CA . SER A 1 737 ? -19.426 -14.494 52.959 1.00 68.00 737 SER A CA 1
ATOM 5554 C C . SER A 1 737 ? -18.618 -13.233 53.172 1.00 68.00 737 SER A C 1
ATOM 5556 O O . SER A 1 737 ? -17.494 -13.130 52.674 1.00 68.00 737 SER A O 1
ATOM 5558 N N . GLU A 1 738 ? -19.176 -12.292 53.914 1.00 67.31 738 GLU A N 1
ATOM 5559 C CA . GLU A 1 738 ? -18.379 -11.235 54.501 1.00 67.31 738 GLU A CA 1
ATOM 5560 C C . GLU A 1 738 ? -17.827 -11.757 55.821 1.00 67.31 738 GLU A C 1
ATOM 5562 O O . GLU A 1 738 ? -18.571 -12.112 56.735 1.00 67.31 738 GLU A O 1
ATOM 5567 N N . ARG A 1 739 ? -16.505 -11.866 55.896 1.00 64.06 739 ARG A N 1
ATOM 5568 C CA . ARG A 1 739 ? -15.817 -12.108 57.153 1.00 64.06 739 ARG A CA 1
ATOM 5569 C C . ARG A 1 739 ? -15.253 -10.773 57.594 1.00 64.06 739 ARG A C 1
ATOM 5571 O O . ARG A 1 739 ? -14.155 -10.397 57.191 1.00 64.06 739 ARG A O 1
ATOM 5578 N N . VAL A 1 740 ? -16.040 -10.052 58.380 1.00 64.62 740 VAL A N 1
ATOM 5579 C CA . VAL A 1 740 ? -15.542 -8.867 59.066 1.00 64.62 740 VAL A CA 1
ATOM 5580 C C . VAL A 1 740 ? -14.765 -9.370 60.272 1.00 64.62 740 VAL A C 1
ATOM 5582 O O . VAL A 1 740 ? -15.338 -9.762 61.285 1.00 64.62 740 VAL A O 1
ATOM 5585 N N . ASP A 1 741 ? -13.440 -9.384 60.169 1.00 56.88 741 ASP A N 1
ATOM 5586 C CA . ASP A 1 741 ? -12.577 -9.481 61.346 1.00 56.88 741 ASP A CA 1
ATOM 5587 C C . ASP A 1 741 ? -12.564 -8.081 62.037 1.00 56.88 741 ASP A C 1
ATOM 5589 O O . ASP A 1 741 ? -11.522 -7.436 62.147 1.00 56.88 741 ASP A O 1
ATOM 5593 N N . GLY A 1 742 ? -13.767 -7.577 62.398 1.00 53.31 742 GLY A N 1
ATOM 5594 C CA . GLY A 1 742 ? -14.101 -6.191 62.802 1.00 53.31 742 GLY A CA 1
ATOM 5595 C C . GLY A 1 742 ? -15.629 -5.885 62.882 1.00 53.31 742 GLY A C 1
ATOM 5596 O O . GLY A 1 742 ? -16.438 -6.801 62.857 1.00 53.31 742 GLY A O 1
ATOM 5597 N N . ASN A 1 743 ? -16.043 -4.610 62.977 1.00 51.31 743 ASN A N 1
ATOM 5598 C CA . ASN A 1 743 ? -17.297 -4.126 63.613 1.00 51.31 743 ASN A CA 1
ATOM 5599 C C . ASN A 1 743 ? -18.570 -4.190 62.722 1.00 51.31 743 ASN A C 1
ATOM 5601 O O . ASN A 1 743 ? -18.556 -3.642 61.630 1.00 51.31 743 ASN A O 1
ATOM 5605 N N . ILE A 1 744 ? -19.714 -4.801 63.058 1.00 51.69 744 ILE A N 1
ATOM 5606 C CA . ILE A 1 744 ? -20.522 -4.705 64.286 1.00 51.69 744 ILE A CA 1
ATOM 5607 C C . ILE A 1 744 ? -20.664 -3.261 64.766 1.00 51.69 744 ILE A C 1
ATOM 5609 O O . ILE A 1 744 ? -19.757 -2.711 65.388 1.00 51.69 744 ILE A O 1
ATOM 5613 N N . THR A 1 745 ? -21.826 -2.654 64.545 1.00 49.00 745 THR A N 1
ATOM 5614 C CA . THR A 1 745 ? -22.087 -1.314 65.067 1.00 49.00 745 THR A CA 1
ATOM 5615 C C . THR A 1 745 ? -22.330 -1.379 66.574 1.00 49.00 745 THR A C 1
ATOM 5617 O O . THR A 1 745 ? -23.379 -1.815 67.044 1.00 49.00 745 THR A O 1
ATOM 5620 N N . LEU A 1 746 ? -21.326 -0.951 67.338 1.00 52.62 746 LEU A N 1
ATOM 5621 C CA . LEU A 1 746 ? -21.416 -0.671 68.765 1.00 52.62 746 LEU A CA 1
ATOM 5622 C C . LEU A 1 746 ? -21.593 0.838 68.942 1.00 52.62 746 LEU A C 1
ATOM 5624 O O . LEU A 1 746 ? -20.670 1.610 68.683 1.00 52.62 746 LEU A O 1
ATOM 5628 N N . PHE A 1 747 ? -22.760 1.251 69.418 1.00 55.59 747 PHE A N 1
ATOM 5629 C CA . PHE A 1 747 ? -22.986 2.615 69.887 1.00 55.59 747 PHE A CA 1
ATOM 5630 C C . PHE A 1 747 ? -22.740 2.618 71.403 1.00 55.59 747 PHE A C 1
ATOM 5632 O O . PHE A 1 747 ? -23.457 1.934 72.130 1.00 55.59 747 PHE A O 1
ATOM 5639 N N . GLY A 1 748 ? -21.689 3.298 71.873 1.00 49.06 748 GLY A N 1
ATOM 5640 C CA . GLY A 1 748 ? -21.253 3.257 73.275 1.00 49.06 748 GLY A CA 1
ATOM 5641 C C . GLY A 1 748 ? -21.418 4.572 74.048 1.00 49.06 748 GLY A C 1
ATOM 5642 O O . GLY A 1 748 ? -21.260 5.649 73.479 1.00 49.06 748 GLY A O 1
ATOM 5643 N N . GLY A 1 749 ? -21.676 4.432 75.356 1.00 49.91 749 GLY A N 1
ATOM 5644 C CA . GLY A 1 749 ? -21.639 5.430 76.437 1.00 49.91 749 GLY A CA 1
ATOM 5645 C C . GLY A 1 749 ? -22.678 5.152 77.545 1.00 49.91 749 GLY A C 1
ATOM 5646 O O . GLY A 1 749 ? -23.871 5.318 77.315 1.00 49.91 749 GLY A O 1
ATOM 5647 N N . LEU A 1 750 ? -22.269 4.751 78.756 1.00 50.25 750 LEU A N 1
ATOM 5648 C CA . LEU A 1 750 ? -23.188 4.410 79.855 1.00 50.25 750 LEU A CA 1
ATOM 5649 C C . LEU A 1 750 ? -24.059 5.629 80.266 1.00 50.25 750 LEU A C 1
ATOM 5651 O O . LEU A 1 750 ? -23.671 6.428 81.104 1.00 50.25 750 LEU A O 1
ATOM 5655 N N . SER A 1 751 ? -25.265 5.713 79.694 1.00 52.31 751 SER A N 1
ATOM 5656 C CA . SER A 1 751 ? -26.386 6.615 80.012 1.00 52.31 751 SER A CA 1
ATOM 5657 C C . SER A 1 751 ? -26.185 8.124 79.750 1.00 52.31 751 SER A C 1
ATOM 5659 O O . SER A 1 751 ? -25.693 8.865 80.595 1.00 52.31 751 SER A O 1
ATOM 5661 N N . ALA A 1 752 ? -26.730 8.622 78.631 1.00 54.22 752 ALA A N 1
ATOM 5662 C CA . ALA A 1 752 ? -27.192 10.014 78.549 1.00 54.22 752 ALA A CA 1
ATOM 5663 C C . ALA A 1 752 ? -28.403 10.189 79.494 1.00 54.22 752 ALA A C 1
ATOM 5665 O O . ALA A 1 752 ? -29.278 9.319 79.552 1.00 54.22 752 ALA A O 1
ATOM 5666 N N . GLY A 1 753 ? -28.424 11.256 80.295 1.00 63.84 753 GLY A N 1
ATOM 5667 C CA . GLY A 1 753 ? -29.437 11.481 81.331 1.00 63.84 753 GLY A CA 1
ATOM 5668 C C . GLY A 1 753 ? -30.326 12.685 81.027 1.00 63.84 753 GLY A C 1
ATOM 5669 O O . GLY A 1 753 ? -29.867 13.694 80.497 1.00 63.84 753 GLY A O 1
ATOM 5670 N N . ASN A 1 754 ? -31.601 12.592 81.399 1.00 72.88 754 ASN A N 1
ATOM 5671 C CA . ASN A 1 754 ? -32.493 13.741 81.496 1.00 72.88 7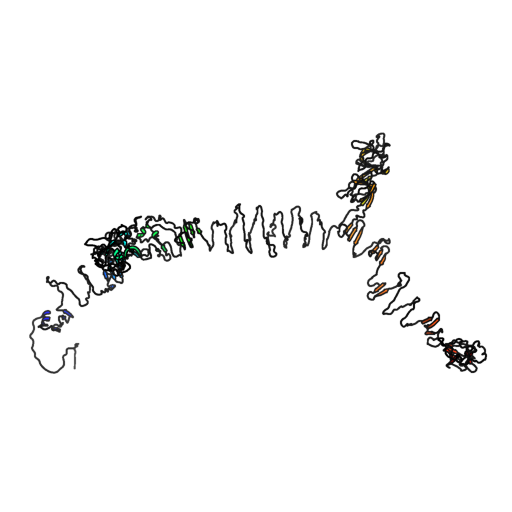54 ASN A CA 1
ATOM 5672 C C . ASN A 1 754 ? -32.340 14.355 82.892 1.00 72.88 754 ASN A C 1
ATOM 5674 O O . ASN A 1 754 ? -32.586 13.687 83.898 1.00 72.88 754 ASN A O 1
ATOM 5678 N N . ILE A 1 755 ? -31.962 15.629 82.964 1.00 78.94 755 ILE A N 1
ATOM 5679 C CA . ILE A 1 755 ? -31.943 16.386 84.217 1.00 78.94 755 ILE A CA 1
ATOM 5680 C C . ILE A 1 755 ? -33.179 17.266 84.263 1.00 78.94 755 ILE A C 1
ATOM 5682 O O . ILE A 1 755 ? -33.449 18.011 83.330 1.00 78.94 755 ILE A O 1
ATOM 5686 N N . THR A 1 756 ? -33.919 17.219 85.362 1.00 81.38 756 THR A N 1
ATOM 5687 C CA . THR A 1 756 ? -34.964 18.206 85.635 1.00 81.38 756 THR A CA 1
ATOM 5688 C C . THR A 1 756 ? -34.380 19.265 86.556 1.00 81.38 756 THR A C 1
ATOM 5690 O O . THR A 1 756 ? -33.847 18.923 87.613 1.00 81.38 756 THR A O 1
ATOM 5693 N N . ALA A 1 757 ? -34.431 20.527 86.138 1.00 83.94 757 ALA A N 1
ATOM 5694 C CA . ALA A 1 757 ? -33.857 21.644 86.870 1.00 83.94 757 ALA A CA 1
ATOM 5695 C C . ALA A 1 757 ? -34.757 22.884 86.817 1.00 83.94 757 ALA A C 1
ATOM 5697 O O . ALA A 1 757 ? -35.363 23.187 85.790 1.00 83.94 757 ALA A O 1
ATOM 5698 N N . THR A 1 758 ? -34.793 23.644 87.903 1.00 85.50 758 THR A N 1
ATOM 5699 C CA . THR A 1 758 ? -35.504 24.920 88.001 1.00 85.50 758 THR A CA 1
ATOM 5700 C C . THR A 1 758 ? -34.617 26.038 87.459 1.00 85.50 758 THR A C 1
ATOM 5702 O O . THR A 1 758 ? -33.481 26.190 87.906 1.00 85.50 758 THR A O 1
ATOM 5705 N N . ARG A 1 759 ? -35.104 26.818 86.489 1.00 86.88 759 ARG A N 1
ATOM 5706 C CA . ARG A 1 759 ? -34.314 27.823 85.748 1.00 86.88 759 ARG A CA 1
ATOM 5707 C C . ARG A 1 759 ? -34.443 29.244 86.301 1.00 86.88 759 ARG A C 1
ATOM 5709 O O . ARG A 1 759 ? -35.415 29.563 86.980 1.00 86.88 759 ARG A O 1
ATOM 5716 N N . GLY A 1 760 ? -33.490 30.120 85.980 1.00 79.94 760 GLY A N 1
ATOM 5717 C CA . GLY A 1 760 ? -33.527 31.535 86.376 1.00 79.94 760 GLY A CA 1
ATOM 5718 C C . GLY A 1 760 ? -33.416 31.764 87.888 1.00 79.94 760 GLY A C 1
ATOM 5719 O O . GLY A 1 760 ? -34.031 32.688 88.423 1.00 79.94 760 GLY A O 1
ATOM 5720 N N . ILE A 1 761 ? -32.673 30.909 88.597 1.00 83.44 761 ILE A N 1
ATOM 5721 C CA . ILE A 1 761 ? -32.464 31.052 90.047 1.00 83.44 761 ILE A CA 1
ATOM 5722 C C . ILE A 1 761 ? -31.539 32.241 90.358 1.00 83.44 761 ILE A C 1
ATOM 5724 O O . ILE A 1 761 ? -30.825 32.727 89.479 1.00 83.44 761 ILE A O 1
ATOM 5728 N N . PHE A 1 762 ? -31.541 32.717 91.607 1.00 84.81 762 PHE A N 1
ATOM 5729 C CA . PHE A 1 762 ? -30.696 33.831 92.082 1.00 84.81 762 PHE A CA 1
ATOM 5730 C C . PHE A 1 762 ? -30.881 35.153 91.308 1.00 84.81 762 PHE A C 1
ATOM 5732 O O . PHE A 1 762 ? -29.952 35.951 91.175 1.00 84.81 762 PHE A O 1
ATOM 5739 N N . GLY A 1 763 ? -32.076 35.368 90.745 1.00 74.25 763 GLY A N 1
ATOM 5740 C CA . GLY A 1 763 ? -32.404 36.583 89.994 1.00 74.25 763 GLY A CA 1
ATOM 5741 C C . GLY A 1 763 ? -31.718 36.687 88.626 1.00 74.25 763 GLY A C 1
ATOM 5742 O O . GLY A 1 763 ? -31.651 37.779 88.060 1.00 74.25 763 GLY A O 1
ATOM 5743 N N . THR A 1 764 ? -31.196 35.575 88.098 1.00 84.38 764 THR A N 1
ATOM 5744 C CA . THR A 1 764 ? -30.537 35.519 86.785 1.00 84.38 764 THR A CA 1
ATOM 5745 C C . THR A 1 764 ? -31.532 35.678 85.626 1.00 84.38 764 THR A C 1
ATOM 5747 O O . THR A 1 764 ? -32.719 35.371 85.749 1.00 84.38 764 THR A O 1
ATOM 5750 N N . SER A 1 765 ? -31.071 36.210 84.487 1.00 81.38 765 SER A N 1
ATOM 5751 C CA . SER A 1 765 ? -31.943 36.505 83.340 1.00 81.38 765 SER A CA 1
ATOM 5752 C C . SER A 1 765 ? -32.158 35.264 82.480 1.00 81.38 765 SER A C 1
ATOM 5754 O O . SER A 1 765 ? -31.205 34.681 81.970 1.00 81.38 765 SER A O 1
ATOM 5756 N N . VAL A 1 766 ? -33.421 34.894 82.284 1.00 82.62 766 VAL A N 1
ATOM 5757 C CA . VAL A 1 766 ? -33.827 33.733 81.487 1.00 82.62 766 VAL A CA 1
ATOM 5758 C C . VAL A 1 766 ? -33.605 33.963 79.989 1.00 82.62 766 VAL A C 1
ATOM 5760 O O . VAL A 1 766 ? -34.051 34.972 79.440 1.00 82.62 766 VAL A O 1
ATOM 5763 N N . GLN A 1 767 ? -32.968 32.997 79.319 1.00 85.50 767 GLN A N 1
ATOM 5764 C CA . GLN A 1 767 ? -32.838 32.954 77.862 1.00 85.50 767 GLN A CA 1
ATOM 5765 C C . GLN A 1 767 ? -32.953 31.527 77.297 1.00 85.50 767 GLN A C 1
ATOM 5767 O O . GLN A 1 767 ? -33.041 30.539 78.031 1.00 85.50 767 GLN A O 1
ATOM 5772 N N . SER A 1 768 ? -32.963 31.416 75.963 1.00 84.38 768 SER A N 1
ATOM 5773 C CA . SER A 1 768 ? -32.865 30.124 75.274 1.00 84.38 768 SER A CA 1
ATOM 5774 C C . SER A 1 768 ? -31.404 29.707 75.115 1.00 84.38 768 SER A C 1
ATOM 5776 O O . SER A 1 768 ? -30.571 30.530 74.738 1.00 84.38 768 SER A O 1
ATOM 5778 N N . HIS A 1 769 ? -31.116 28.422 75.341 1.00 84.69 769 HIS A N 1
ATOM 5779 C CA . HIS A 1 769 ? -29.774 27.851 75.189 1.00 84.69 769 HIS A CA 1
ATOM 5780 C C . HIS A 1 769 ? -29.732 26.918 73.976 1.00 84.69 769 HIS A C 1
ATOM 5782 O O . HIS A 1 769 ? -30.547 25.990 73.908 1.00 84.69 769 HIS A O 1
ATOM 5788 N N . PRO A 1 770 ? -28.820 27.141 73.012 1.00 81.06 770 PRO A N 1
ATOM 5789 C CA . PRO A 1 770 ? -28.680 26.275 71.847 1.00 81.06 770 PRO A CA 1
ATOM 5790 C C . PRO A 1 770 ? -28.144 24.888 72.230 1.00 81.06 770 PRO A C 1
ATOM 5792 O O . PRO A 1 770 ? -27.594 24.694 73.313 1.00 81.06 770 PRO A O 1
ATOM 5795 N N . ILE A 1 771 ? -28.290 23.934 71.309 1.00 80.50 771 ILE A N 1
ATOM 5796 C CA . ILE A 1 771 ? -27.693 22.595 71.413 1.00 80.50 771 ILE A CA 1
ATOM 5797 C C . ILE A 1 771 ? -26.163 22.737 71.389 1.00 80.50 771 ILE A C 1
ATOM 5799 O O . ILE A 1 771 ? -25.627 23.465 70.547 1.00 80.50 771 ILE A O 1
ATOM 5803 N N . GLY A 1 772 ? -25.467 22.055 72.298 1.00 72.94 772 GLY A N 1
ATOM 5804 C CA . GLY A 1 772 ? -24.007 21.948 72.280 1.00 72.94 772 GLY A CA 1
ATOM 5805 C C . GLY A 1 772 ? -23.514 20.728 71.490 1.00 72.94 772 GLY A C 1
ATOM 5806 O O . GLY A 1 772 ? -24.276 20.037 70.820 1.00 72.94 772 GLY A O 1
ATOM 5807 N N . GLY A 1 773 ? -22.216 20.440 71.532 1.00 73.50 773 GLY A N 1
ATOM 5808 C CA . GLY A 1 773 ? -21.660 19.264 70.855 1.00 73.50 773 GLY A CA 1
ATOM 5809 C C . GLY A 1 773 ? -20.262 18.909 71.339 1.00 73.50 773 GLY A C 1
ATOM 5810 O O . GLY A 1 773 ? -19.680 19.624 72.146 1.00 73.50 773 GLY A O 1
ATOM 5811 N N . LEU A 1 774 ? -19.670 17.842 70.794 1.00 68.69 774 LEU A N 1
ATOM 5812 C CA . LEU A 1 774 ? -18.310 17.405 71.164 1.00 68.69 774 LEU A CA 1
ATOM 5813 C C . LEU A 1 774 ? -17.232 18.488 70.960 1.00 68.69 774 LEU A C 1
ATOM 5815 O O . LEU A 1 774 ? -16.199 18.453 71.617 1.00 68.69 774 LEU A O 1
ATOM 5819 N N . ALA A 1 775 ? -17.470 19.450 70.063 1.00 67.38 775 ALA A N 1
ATOM 5820 C CA . ALA A 1 775 ? -16.587 20.596 69.833 1.00 67.38 775 ALA A CA 1
ATOM 5821 C C . ALA A 1 775 ? -16.973 21.857 70.639 1.00 67.38 775 ALA A C 1
ATOM 5823 O O . ALA A 1 775 ? -16.257 22.852 70.577 1.00 67.38 775 ALA A O 1
ATOM 5824 N N . ASN A 1 776 ? -18.103 21.841 71.352 1.00 73.12 776 ASN A N 1
ATOM 5825 C CA . ASN A 1 776 ? -18.647 22.976 72.097 1.00 73.12 776 ASN A CA 1
ATOM 5826 C C . ASN A 1 776 ? -19.453 22.484 73.314 1.00 73.12 776 ASN A C 1
ATOM 5828 O O . ASN A 1 776 ? -20.673 22.302 73.232 1.00 73.12 776 ASN A O 1
ATOM 5832 N N . LEU A 1 777 ? -18.746 22.229 74.416 1.00 78.31 777 LEU A N 1
ATOM 5833 C CA . LEU A 1 777 ? -19.334 21.883 75.710 1.00 78.31 777 LEU A CA 1
ATOM 5834 C C . LEU A 1 777 ? -19.940 23.155 76.316 1.00 78.31 777 LEU A C 1
ATOM 5836 O O . LEU A 1 777 ? -19.280 24.186 76.330 1.00 78.31 777 LEU A O 1
ATOM 5840 N N . ASN A 1 778 ? -21.203 23.110 76.741 1.00 80.88 778 ASN A N 1
ATOM 5841 C CA . ASN A 1 778 ? -21.964 24.311 77.114 1.00 80.88 778 ASN A CA 1
ATOM 5842 C C . ASN A 1 778 ? -22.690 24.191 78.462 1.00 80.88 778 ASN A C 1
ATOM 5844 O O . ASN A 1 778 ? -23.633 24.934 78.714 1.00 80.88 778 ASN A O 1
ATOM 5848 N N . ILE A 1 779 ? -22.279 23.251 79.317 1.00 85.56 779 ILE A N 1
ATOM 5849 C CA . ILE A 1 779 ? -22.793 23.105 80.681 1.00 85.56 779 ILE A CA 1
ATOM 5850 C C . ILE A 1 779 ? -21.626 23.174 81.663 1.00 85.56 779 ILE A C 1
ATOM 5852 O O . ILE A 1 779 ? -20.712 22.352 81.587 1.00 85.56 779 ILE A O 1
ATOM 5856 N N . ASP A 1 780 ? -21.725 24.083 82.627 1.00 86.25 780 ASP A N 1
ATOM 5857 C CA . ASP A 1 780 ? -20.905 24.124 83.836 1.00 86.25 780 ASP A CA 1
ATOM 5858 C C . ASP A 1 780 ? -21.726 23.633 85.042 1.00 86.25 780 ASP A C 1
ATOM 5860 O O . ASP A 1 780 ? -22.942 23.843 85.112 1.00 86.25 780 ASP A O 1
ATOM 5864 N N . ILE A 1 781 ? -21.058 23.019 86.022 1.00 87.50 781 ILE A N 1
ATOM 5865 C CA . ILE A 1 781 ? -21.646 22.614 87.308 1.00 87.50 781 ILE A CA 1
ATOM 5866 C C . ILE A 1 781 ? -20.989 23.395 88.446 1.00 87.50 781 ILE A C 1
ATOM 5868 O O . ILE A 1 781 ? -19.766 23.489 88.522 1.00 87.50 781 ILE A O 1
ATOM 5872 N N . TYR A 1 782 ? -21.793 23.867 89.395 1.00 86.75 782 TYR A N 1
ATOM 5873 C CA . TYR A 1 782 ? -21.339 24.340 90.698 1.00 86.75 782 TYR A CA 1
ATOM 5874 C C . TYR A 1 782 ? -21.846 23.401 91.783 1.00 86.75 782 TYR A C 1
ATOM 5876 O O . TYR A 1 782 ? -23.053 23.240 91.978 1.00 86.75 782 TYR A O 1
ATOM 5884 N N . LYS A 1 783 ? -20.905 22.815 92.520 1.00 85.31 783 LYS A N 1
ATOM 5885 C CA . LYS A 1 783 ? -21.205 21.966 93.673 1.00 85.31 783 LYS A CA 1
ATOM 5886 C C . LYS A 1 783 ? -21.178 22.785 94.950 1.00 85.31 783 LYS A C 1
ATOM 5888 O O . LYS A 1 783 ? -20.212 23.515 95.191 1.00 85.31 783 LYS A O 1
ATOM 5893 N N . ARG A 1 784 ? -22.222 22.646 95.763 1.00 85.44 784 ARG A N 1
ATOM 5894 C CA . ARG A 1 784 ? -22.319 23.278 97.082 1.00 85.44 784 ARG A CA 1
ATOM 5895 C C . ARG A 1 784 ? -21.434 22.532 98.083 1.00 85.44 784 ARG A C 1
ATOM 5897 O O . ARG A 1 784 ? -21.501 21.312 98.194 1.00 85.44 784 ARG A O 1
ATOM 5904 N N . VAL A 1 785 ? -20.605 23.275 98.805 1.00 82.31 785 VAL A N 1
ATOM 5905 C CA . VAL A 1 785 ? -19.751 22.790 99.891 1.00 82.31 785 VAL A CA 1
ATOM 5906 C C . VAL A 1 785 ? -20.124 23.567 101.147 1.00 82.31 785 VAL A C 1
ATOM 5908 O O . VAL A 1 785 ? -19.923 24.782 101.227 1.00 82.31 785 VAL A O 1
ATOM 5911 N N . GLU A 1 786 ? -20.702 22.870 102.121 1.00 81.25 786 GLU A N 1
ATOM 5912 C CA . GLU A 1 786 ? -21.076 23.466 103.401 1.00 81.25 786 GLU A CA 1
ATOM 5913 C C . GLU A 1 786 ? -19.825 23.802 104.217 1.00 81.25 786 GLU A C 1
ATOM 5915 O O . GLU A 1 786 ? -18.995 22.938 104.496 1.00 81.25 786 GLU A O 1
ATOM 5920 N N . ILE A 1 787 ? -19.709 25.069 104.610 1.00 81.81 787 ILE A N 1
ATOM 5921 C CA . ILE A 1 787 ? -18.605 25.579 105.440 1.00 81.81 787 ILE A CA 1
ATOM 5922 C C . ILE A 1 787 ? -19.083 26.076 106.815 1.00 81.81 787 ILE A C 1
ATOM 5924 O O . ILE A 1 787 ? -18.266 26.483 107.633 1.00 81.81 787 ILE A O 1
ATOM 5928 N N . ASN A 1 788 ? -20.395 26.005 107.092 1.00 81.62 788 ASN A N 1
ATOM 5929 C CA . ASN A 1 788 ? -21.035 26.390 108.361 1.00 81.62 788 ASN A CA 1
ATOM 5930 C C . ASN A 1 788 ? -20.658 27.798 108.860 1.00 81.62 788 ASN A C 1
ATOM 5932 O O . ASN A 1 788 ? -20.444 28.006 110.052 1.00 81.62 788 ASN A O 1
ATOM 5936 N N . LYS A 1 789 ? -20.574 28.769 107.946 1.00 84.44 789 LYS A N 1
ATOM 5937 C CA . LYS A 1 789 ? -20.338 30.183 108.265 1.00 84.44 789 LYS A CA 1
ATOM 5938 C C . LYS A 1 789 ? -21.548 31.015 107.864 1.00 84.44 789 LYS A C 1
ATOM 5940 O O . LYS A 1 789 ? -22.295 30.645 106.956 1.00 84.44 789 LYS A O 1
ATOM 5945 N N . SER A 1 790 ? -21.724 32.150 108.521 1.00 84.25 790 SER A N 1
ATOM 5946 C CA . SER A 1 790 ? -22.744 33.135 108.174 1.00 84.25 790 SER A CA 1
ATOM 5947 C C . SER A 1 790 ? -22.163 34.539 108.202 1.00 84.25 790 SER A C 1
ATOM 5949 O O . SER A 1 790 ? -21.130 34.789 108.827 1.00 84.25 790 SER A O 1
ATOM 5951 N N . ILE A 1 791 ? -22.852 35.458 107.533 1.00 85.50 791 ILE A N 1
ATOM 5952 C CA . ILE A 1 791 ? -22.565 36.886 107.627 1.00 85.50 791 ILE A CA 1
ATOM 5953 C C . ILE A 1 791 ? -22.780 37.329 109.076 1.00 85.50 791 ILE A C 1
ATOM 5955 O O . ILE A 1 791 ? -23.812 37.000 109.653 1.00 85.50 791 ILE A O 1
ATOM 5959 N N . ASP A 1 792 ? -21.825 38.059 109.646 1.00 82.94 792 ASP A N 1
ATOM 5960 C CA . ASP A 1 792 ? -21.977 38.737 110.940 1.00 82.94 792 ASP A CA 1
ATOM 5961 C C . ASP A 1 792 ? -21.615 40.209 110.768 1.00 82.94 792 ASP A C 1
ATOM 5963 O O . ASP A 1 792 ? -20.448 40.593 110.794 1.00 82.94 792 ASP A O 1
ATOM 5967 N N . SER A 1 793 ? -22.616 41.058 110.557 1.00 72.31 793 SER A N 1
ATOM 5968 C CA . SER A 1 793 ? -22.415 42.503 110.418 1.00 72.31 793 SER A CA 1
ATOM 5969 C C . SER A 1 793 ? -22.135 43.201 111.758 1.00 72.31 793 SER A C 1
ATOM 5971 O O . SER A 1 793 ? -22.099 44.436 111.806 1.00 72.31 793 SER A O 1
ATOM 5973 N N . GLN A 1 794 ? -21.948 42.444 112.848 1.00 67.50 794 GLN A N 1
ATOM 5974 C CA . GLN A 1 794 ? -21.729 42.922 114.215 1.00 67.50 794 GLN A CA 1
ATOM 5975 C C . GLN A 1 794 ? -22.847 43.853 114.709 1.00 67.50 794 GLN A C 1
ATOM 5977 O O . GLN A 1 794 ? -22.616 44.798 115.468 1.00 67.50 794 GLN A O 1
ATOM 5982 N N . GLY A 1 795 ? -24.078 43.607 114.251 1.00 66.75 795 GLY A N 1
ATOM 5983 C CA . GLY A 1 795 ? -25.249 44.421 114.575 1.00 66.75 795 GLY A CA 1
ATOM 5984 C C . GLY A 1 795 ? -25.374 45.732 113.786 1.00 66.75 795 GLY A C 1
ATOM 5985 O O . GLY A 1 795 ? -26.238 46.548 114.114 1.00 66.75 795 GLY A O 1
ATOM 5986 N N . ASN A 1 796 ? -24.559 45.951 112.744 1.00 59.75 796 ASN A N 1
ATOM 5987 C CA . ASN A 1 796 ? -24.790 47.010 111.756 1.00 59.75 796 ASN A CA 1
ATOM 5988 C C . ASN A 1 796 ? -25.784 46.564 110.671 1.00 59.75 796 ASN A C 1
ATOM 5990 O O . ASN A 1 796 ? -26.081 45.384 110.508 1.00 59.75 796 ASN A O 1
ATOM 5994 N N . THR A 1 797 ? -26.319 47.538 109.934 1.00 69.31 797 THR A N 1
ATOM 5995 C CA . THR A 1 797 ? -27.270 47.376 108.819 1.00 69.31 797 THR A CA 1
ATOM 5996 C C . THR A 1 797 ? -26.914 46.244 107.844 1.00 69.31 797 THR A C 1
ATOM 5998 O O . THR A 1 797 ? -25.754 45.858 107.742 1.00 69.31 797 THR A O 1
ATOM 6001 N N . GLN A 1 798 ? -27.907 45.785 107.076 1.00 80.88 798 GLN A N 1
ATOM 6002 C CA . GLN A 1 798 ? -27.776 44.757 106.032 1.00 80.88 798 GLN A CA 1
ATOM 6003 C C . GLN A 1 798 ? -26.491 44.904 105.182 1.00 80.88 798 GLN A C 1
ATOM 6005 O O . GLN A 1 798 ? -26.120 46.011 104.778 1.00 80.88 798 GLN A O 1
ATOM 6010 N N . TRP A 1 799 ? -25.807 43.783 104.933 1.00 83.56 799 TRP A N 1
ATOM 6011 C CA . TRP A 1 799 ? -24.541 43.705 104.207 1.00 83.56 799 TRP A CA 1
ATOM 6012 C C . TRP A 1 799 ? -24.718 43.976 102.703 1.00 83.56 799 TRP A C 1
ATOM 6014 O O . TRP A 1 799 ? -25.733 43.632 102.098 1.00 83.56 799 TRP A O 1
ATOM 6024 N N . GLY A 1 800 ? -23.707 44.598 102.087 1.00 77.94 800 GLY A N 1
ATOM 6025 C CA . GLY A 1 800 ? -23.680 44.918 100.652 1.00 77.94 800 GLY A CA 1
ATOM 6026 C C . GLY A 1 800 ? -23.870 46.403 100.307 1.00 77.94 800 GLY A C 1
ATOM 6027 O O . GLY A 1 800 ? -23.785 46.771 99.135 1.00 77.94 800 GLY A O 1
ATOM 6028 N N . GLY A 1 801 ? -24.103 47.273 101.292 1.00 77.12 801 GLY A N 1
ATOM 6029 C CA . GLY A 1 801 ? -24.110 48.729 101.106 1.00 77.12 801 GLY A CA 1
ATOM 6030 C C . GLY A 1 801 ? -22.703 49.356 100.986 1.00 77.12 801 GLY A C 1
ATOM 6031 O O . GLY A 1 801 ? -21.700 48.690 101.244 1.00 77.12 801 GLY A O 1
ATOM 6032 N N . PRO A 1 802 ? -22.597 50.663 100.661 1.00 75.50 802 PRO A N 1
ATOM 6033 C CA . PRO A 1 802 ? -21.314 51.363 100.488 1.00 75.50 802 PRO A CA 1
ATOM 6034 C C . PRO A 1 802 ? -20.407 51.373 101.727 1.00 75.50 802 PRO A C 1
ATOM 6036 O O . PRO A 1 802 ? -19.214 51.635 101.619 1.00 75.50 802 PRO A O 1
ATOM 6039 N N . THR A 1 803 ? -20.965 51.103 102.909 1.00 76.69 803 THR A N 1
ATOM 6040 C CA . THR A 1 803 ? -20.239 50.996 104.183 1.00 76.69 803 THR A CA 1
ATOM 6041 C C . THR A 1 803 ? -19.298 49.796 104.248 1.00 76.69 803 THR A C 1
ATOM 6043 O O . THR A 1 803 ? -18.410 49.788 105.091 1.00 76.69 803 THR A O 1
ATOM 6046 N N . PHE A 1 804 ? -19.486 48.805 103.374 1.00 81.19 804 PHE A N 1
ATOM 6047 C CA . PHE A 1 804 ? -18.694 47.575 103.332 1.00 81.19 804 PHE A CA 1
ATOM 6048 C C . PHE A 1 804 ? -17.632 47.581 102.225 1.00 81.19 804 PHE A C 1
ATOM 6050 O O . PHE A 1 804 ? -17.053 46.541 101.937 1.00 81.19 804 PHE A O 1
ATOM 6057 N N . ILE A 1 805 ? -17.394 48.722 101.568 1.00 82.19 805 ILE A N 1
ATOM 6058 C CA . ILE A 1 805 ? -16.378 48.842 100.515 1.00 82.19 805 ILE A CA 1
ATOM 6059 C C . ILE A 1 805 ? -14.988 48.834 101.159 1.00 82.19 805 ILE A C 1
ATOM 6061 O O . ILE A 1 805 ? -14.677 49.722 101.951 1.00 82.19 805 ILE A O 1
ATOM 6065 N N . GLU A 1 806 ? -14.149 47.870 100.776 1.00 82.50 806 GLU A N 1
ATOM 6066 C CA . GLU A 1 806 ? -12.737 47.811 101.182 1.00 82.50 806 GLU A CA 1
ATOM 6067 C C . GLU A 1 806 ? -11.887 48.648 100.215 1.00 82.50 806 GLU A C 1
ATOM 6069 O O . GLU A 1 806 ? -11.140 49.536 100.629 1.00 82.50 806 GLU A O 1
ATOM 6074 N N . ASN A 1 807 ? -12.072 48.445 98.902 1.00 80.12 807 ASN A N 1
ATOM 6075 C CA . ASN A 1 807 ? -11.385 49.213 97.871 1.00 80.12 807 ASN A CA 1
ATOM 6076 C C . ASN A 1 807 ? -12.340 49.671 96.761 1.00 80.12 807 ASN A C 1
ATOM 6078 O O . ASN A 1 807 ? -12.725 48.927 95.857 1.00 80.12 807 ASN A O 1
ATOM 6082 N N . ALA A 1 808 ? -12.668 50.964 96.785 1.00 76.69 808 ALA A N 1
ATOM 6083 C CA . ALA A 1 808 ? -13.572 51.582 95.818 1.00 76.69 808 ALA A CA 1
ATOM 6084 C C . ALA A 1 808 ? -13.031 51.597 94.372 1.00 76.69 808 ALA A C 1
ATOM 6086 O O . ALA A 1 808 ? -13.820 51.731 93.440 1.00 76.69 808 ALA A O 1
ATOM 6087 N N . ALA A 1 809 ? -11.712 51.477 94.158 1.00 75.81 809 ALA A N 1
ATOM 6088 C CA . ALA A 1 809 ? -11.109 51.550 92.822 1.00 75.81 809 ALA A CA 1
ATOM 6089 C C . ALA A 1 809 ? -11.277 50.254 92.010 1.00 75.81 809 ALA A C 1
ATOM 6091 O O . ALA A 1 809 ? -11.349 50.308 90.785 1.00 75.81 809 ALA A O 1
ATOM 6092 N N . ILE A 1 810 ? -11.347 49.111 92.695 1.00 75.62 810 ILE A N 1
ATOM 6093 C CA . ILE A 1 810 ? -11.557 47.775 92.107 1.00 75.62 810 ILE A CA 1
ATOM 6094 C C . ILE A 1 810 ? -12.908 47.161 92.509 1.00 75.62 810 ILE A C 1
ATOM 6096 O O . ILE A 1 810 ? -13.224 46.049 92.106 1.00 75.62 810 ILE A O 1
ATOM 6100 N N . ASN A 1 811 ? -13.736 47.923 93.234 1.00 78.56 811 ASN A N 1
ATOM 6101 C CA . ASN A 1 811 ? -15.093 47.570 93.653 1.00 78.56 811 ASN A CA 1
ATOM 6102 C C . ASN A 1 811 ? -15.172 46.283 94.501 1.00 78.56 811 ASN A C 1
ATOM 6104 O O . ASN A 1 811 ? -16.082 45.469 94.329 1.00 78.56 811 ASN A O 1
ATOM 6108 N N . THR A 1 812 ? -14.225 46.122 95.427 1.00 85.81 812 THR A N 1
ATOM 6109 C CA . THR A 1 812 ? -14.187 45.028 96.404 1.00 85.81 812 THR A CA 1
ATOM 6110 C C . THR A 1 812 ? -14.809 45.443 97.737 1.00 85.81 812 THR A C 1
ATOM 6112 O O . THR A 1 812 ? -14.750 46.605 98.154 1.00 85.81 812 THR A O 1
ATOM 6115 N N . TYR A 1 813 ? -15.429 44.479 98.412 1.00 87.56 813 TYR A N 1
ATOM 6116 C CA . TYR A 1 813 ? -16.164 44.665 99.659 1.00 87.56 813 TYR A CA 1
ATOM 6117 C C . TYR A 1 813 ? -15.639 43.700 100.709 1.00 87.56 813 TYR A C 1
ATOM 6119 O O . TYR A 1 813 ? -15.336 42.560 100.382 1.00 87.56 813 TYR A O 1
ATOM 6127 N N . PHE A 1 814 ? -15.588 44.097 101.973 1.00 86.06 814 PHE A N 1
ATOM 6128 C CA . PHE A 1 814 ? -15.336 43.135 103.036 1.00 86.06 814 PHE A CA 1
ATOM 6129 C C . PHE A 1 814 ? -16.643 42.436 103.442 1.00 86.06 814 PHE A C 1
ATOM 6131 O O . PHE A 1 814 ? -17.640 43.079 103.772 1.00 86.06 814 PHE A O 1
ATOM 6138 N N . LEU A 1 815 ? -16.647 41.106 103.397 1.00 86.50 815 LEU A N 1
ATOM 6139 C CA . LEU A 1 815 ? -17.701 40.210 103.866 1.00 86.50 815 LEU A CA 1
ATOM 6140 C C . LEU A 1 815 ? -17.356 39.749 105.287 1.00 86.50 815 LEU A C 1
ATOM 6142 O O . LEU A 1 815 ? -16.433 38.946 105.439 1.00 86.50 815 LEU A O 1
ATOM 6146 N N . PRO A 1 816 ? -18.038 40.262 106.322 1.00 83.94 816 PRO A N 1
ATOM 6147 C CA . PRO A 1 816 ? -17.745 39.902 107.698 1.00 83.94 816 PRO A CA 1
ATOM 6148 C C . PRO A 1 816 ? -18.385 38.553 108.051 1.00 83.94 816 PRO A C 1
ATOM 6150 O O . PRO A 1 816 ? -19.487 38.243 107.596 1.00 83.94 816 PRO A O 1
ATOM 6153 N N . LEU A 1 817 ? -17.682 37.748 108.844 1.00 85.38 817 LEU A N 1
ATOM 6154 C CA . LEU A 1 817 ? -18.045 36.373 109.184 1.00 85.38 817 LEU A CA 1
ATOM 6155 C C . LEU A 1 817 ? -18.185 36.199 110.699 1.00 85.38 817 LEU A C 1
ATOM 6157 O O . LEU A 1 817 ? -17.433 36.784 111.478 1.00 85.38 817 LEU A O 1
ATOM 6161 N N . ASN A 1 818 ? -19.111 35.330 111.098 1.00 82.31 818 ASN A N 1
ATOM 6162 C CA . ASN A 1 818 ? -19.428 35.021 112.497 1.00 82.31 818 ASN A CA 1
ATOM 6163 C C . ASN A 1 818 ? -18.338 34.230 113.249 1.00 82.31 818 ASN A C 1
ATOM 6165 O O . ASN A 1 818 ? -18.306 34.222 114.480 1.00 82.31 818 ASN A O 1
ATOM 6169 N N . GLU A 1 819 ? -17.455 33.533 112.531 1.00 81.56 819 GLU A N 1
ATOM 6170 C CA . GLU A 1 819 ? -16.435 32.653 113.105 1.00 81.56 819 GLU A CA 1
ATOM 6171 C C . GLU A 1 819 ? -15.110 32.691 112.319 1.00 81.56 819 GLU A C 1
ATOM 6173 O O . GLU A 1 819 ? -15.120 32.987 111.122 1.00 81.56 819 GLU A O 1
ATOM 6178 N N . PRO A 1 820 ? -13.968 32.322 112.945 1.00 80.62 820 PRO A N 1
ATOM 6179 C CA . PRO A 1 820 ? -12.669 32.228 112.274 1.00 80.62 820 PRO A CA 1
ATOM 6180 C C . PRO A 1 820 ? -12.670 31.304 111.053 1.00 80.62 820 PRO A C 1
ATOM 6182 O O . PRO A 1 820 ? -13.400 30.308 111.014 1.00 80.62 820 PRO A O 1
ATOM 6185 N N . ILE A 1 821 ? -11.791 31.615 110.098 1.00 79.75 821 ILE A N 1
ATOM 6186 C CA . ILE A 1 821 ? -11.608 30.880 108.843 1.00 79.75 821 ILE A CA 1
ATOM 6187 C C . ILE A 1 821 ? -10.450 29.888 109.013 1.00 79.75 821 ILE A C 1
ATOM 6189 O O . ILE A 1 821 ? -9.310 30.285 109.271 1.00 79.75 821 ILE A O 1
ATOM 6193 N N . GLY A 1 822 ? -10.720 28.591 108.862 1.00 73.12 822 GLY A N 1
ATOM 6194 C CA . GLY A 1 822 ? -9.700 27.547 108.793 1.00 73.12 822 GLY A CA 1
ATOM 6195 C C . GLY A 1 822 ? -9.024 27.476 107.418 1.00 73.12 822 GLY A C 1
ATOM 6196 O O . GLY A 1 822 ? -9.580 27.895 106.408 1.00 73.12 822 GLY A O 1
ATOM 6197 N N . ALA A 1 823 ? -7.825 26.884 107.350 1.00 66.44 823 ALA A N 1
ATOM 6198 C CA . ALA A 1 823 ? -7.006 26.827 106.127 1.00 66.44 823 ALA A CA 1
ATOM 6199 C C . ALA A 1 823 ? -7.644 26.080 104.931 1.00 66.44 823 ALA A C 1
ATOM 6201 O O . ALA A 1 823 ? -7.102 26.131 103.830 1.00 66.44 823 ALA A O 1
ATOM 6202 N N . ALA A 1 824 ? -8.755 25.368 105.141 1.00 66.50 824 ALA A N 1
ATOM 6203 C CA . ALA A 1 824 ? -9.492 24.643 104.105 1.00 66.50 824 ALA A CA 1
ATOM 6204 C C . ALA A 1 824 ? -10.895 25.221 103.827 1.00 66.50 824 ALA A C 1
ATOM 6206 O O . ALA A 1 824 ? -11.545 24.777 102.879 1.00 66.50 824 ALA A O 1
ATOM 6207 N N . ASP A 1 825 ? -11.352 26.198 104.618 1.00 77.00 825 ASP A N 1
ATOM 6208 C CA . ASP A 1 825 ? -12.740 26.670 104.580 1.00 77.00 825 ASP A CA 1
ATOM 6209 C C . ASP A 1 825 ? -12.960 27.628 103.400 1.00 77.00 825 ASP A C 1
ATOM 6211 O O . ASP A 1 825 ? -13.858 27.421 102.583 1.00 77.00 825 ASP A O 1
ATOM 6215 N N . ILE A 1 826 ? -12.104 28.648 103.272 1.00 82.56 826 ILE A N 1
ATOM 6216 C CA . ILE A 1 826 ? -12.145 29.662 102.210 1.00 82.56 826 ILE A CA 1
ATOM 6217 C C . ILE A 1 826 ? -10.710 29.986 101.768 1.00 82.56 826 ILE A C 1
ATOM 6219 O O . ILE A 1 826 ? -9.836 30.212 102.603 1.00 82.56 826 ILE A O 1
ATOM 6223 N N . LEU A 1 827 ? -10.475 30.029 100.458 1.00 84.56 827 LEU A N 1
ATOM 6224 C CA . LEU A 1 827 ? -9.223 30.402 99.800 1.00 84.56 827 LEU A CA 1
ATOM 6225 C C . LEU A 1 827 ? -9.446 31.582 98.843 1.00 84.56 827 LEU A C 1
ATOM 6227 O O . LEU A 1 827 ? -10.556 31.830 98.374 1.00 84.56 827 LEU A O 1
ATOM 6231 N N . ILE A 1 828 ? -8.370 32.302 98.520 1.00 85.06 828 ILE A N 1
ATOM 6232 C CA . ILE A 1 828 ? -8.408 33.363 97.504 1.00 85.06 828 ILE A CA 1
ATOM 6233 C C . ILE A 1 828 ? -8.798 32.749 96.151 1.00 85.06 828 ILE A C 1
ATOM 6235 O O . ILE A 1 828 ? -8.201 31.764 95.717 1.00 85.06 828 ILE A O 1
ATOM 6239 N N . GLY A 1 829 ? -9.791 33.341 95.489 1.00 83.88 829 GLY A N 1
ATOM 6240 C CA . GLY A 1 829 ? -10.381 32.863 94.239 1.00 83.88 829 GLY A CA 1
ATOM 6241 C C . GLY A 1 829 ? -11.616 31.977 94.412 1.00 83.88 829 GLY A C 1
ATOM 6242 O O . GLY A 1 829 ? -12.300 31.724 93.420 1.00 83.88 829 GLY A O 1
ATOM 6243 N N . ASP A 1 830 ? -11.939 31.539 95.634 1.00 87.25 830 ASP A N 1
ATOM 6244 C CA . ASP A 1 830 ? -13.141 30.742 95.878 1.00 87.25 830 ASP A CA 1
ATOM 6245 C C . ASP A 1 830 ? -14.417 31.544 95.593 1.00 87.25 830 ASP A C 1
ATOM 6247 O O . ASP A 1 830 ? -14.505 32.749 95.853 1.00 87.25 830 ASP A O 1
ATOM 6251 N N . LEU A 1 831 ? -15.430 30.843 95.085 1.00 88.88 831 LEU A N 1
ATOM 6252 C CA . LEU A 1 831 ? -16.775 31.374 94.916 1.00 88.88 831 LEU A CA 1
ATOM 6253 C C . LEU A 1 831 ? -17.609 31.045 96.149 1.00 88.88 831 LEU A C 1
ATOM 6255 O O . LEU A 1 831 ? -17.648 29.902 96.607 1.00 88.88 831 LEU A O 1
ATOM 6259 N N . ILE A 1 832 ? -18.304 32.047 96.668 1.00 87.75 832 ILE A N 1
ATOM 6260 C CA . ILE A 1 832 ? -19.175 31.936 97.830 1.00 87.75 832 ILE A CA 1
ATOM 6261 C C . ILE A 1 832 ? -20.578 32.345 97.405 1.00 87.75 832 ILE A C 1
ATOM 6263 O O . ILE A 1 832 ? -20.787 33.426 96.864 1.00 87.75 832 ILE A O 1
ATOM 6267 N N . LEU A 1 833 ? -21.546 31.478 97.669 1.00 88.62 833 LEU A N 1
ATOM 6268 C CA . LEU A 1 833 ? -22.960 31.793 97.593 1.00 88.62 833 LEU A CA 1
ATOM 6269 C C . LEU A 1 833 ? -23.408 32.356 98.938 1.00 88.62 833 LEU A C 1
ATOM 6271 O O . LEU A 1 833 ? -23.335 31.667 99.957 1.00 88.62 833 LEU A O 1
ATOM 6275 N N . ILE A 1 834 ? -23.911 33.584 98.925 1.00 87.56 834 ILE A N 1
ATOM 6276 C CA . ILE A 1 834 ? -24.687 34.132 100.034 1.00 87.56 834 ILE A CA 1
ATOM 6277 C C . ILE A 1 834 ? -26.098 33.585 99.878 1.00 87.56 834 ILE A C 1
ATOM 6279 O O . ILE A 1 834 ? -26.846 34.013 98.993 1.00 87.56 834 ILE A O 1
ATOM 6283 N N . ASP A 1 835 ? -26.418 32.572 100.680 1.00 85.56 835 ASP A N 1
ATOM 6284 C CA . ASP A 1 835 ? -27.621 31.777 100.492 1.00 85.56 835 ASP A CA 1
ATOM 6285 C C . ASP A 1 835 ? -28.784 32.326 101.316 1.00 85.56 835 ASP A C 1
ATOM 6287 O O . ASP A 1 835 ? -29.017 31.967 102.472 1.00 85.56 835 ASP A O 1
ATOM 6291 N N . ARG A 1 836 ? -29.544 33.207 100.673 1.00 85.31 836 ARG A N 1
ATOM 6292 C CA . ARG A 1 836 ? -30.773 33.775 101.217 1.00 85.31 836 ARG A CA 1
ATOM 6293 C C . ARG A 1 836 ? -31.983 32.859 101.103 1.00 85.31 836 ARG A C 1
ATOM 6295 O O . ARG A 1 836 ? -32.998 33.168 101.718 1.00 85.31 836 ARG A O 1
ATOM 6302 N N . ALA A 1 837 ? -31.895 31.707 100.431 1.00 78.00 837 ALA A N 1
ATOM 6303 C CA . ALA A 1 837 ? -33.013 30.760 100.376 1.00 78.00 837 ALA A CA 1
ATOM 6304 C C . ALA A 1 837 ? -33.418 30.257 101.774 1.00 78.00 837 ALA A C 1
ATOM 6306 O O . ALA A 1 837 ? -34.576 29.931 102.015 1.00 78.00 837 ALA A O 1
ATOM 6307 N N . GLN A 1 838 ? -32.458 30.215 102.702 1.00 71.00 838 GLN A N 1
ATOM 6308 C CA . GLN A 1 838 ? -32.656 29.787 104.090 1.00 71.00 838 GLN A CA 1
ATOM 6309 C C . GLN A 1 838 ? -33.189 30.906 105.003 1.00 71.00 838 GLN A C 1
ATOM 6311 O O . GLN A 1 838 ? -33.572 30.634 106.140 1.00 71.00 838 GLN A O 1
ATOM 6316 N N . VAL A 1 839 ? -33.196 32.156 104.531 1.00 73.69 839 VAL A N 1
ATOM 6317 C CA . VAL A 1 839 ? -33.515 33.347 105.334 1.00 73.69 839 VAL A CA 1
ATOM 6318 C C . VAL A 1 839 ? -34.792 34.022 104.839 1.00 73.69 839 VAL A C 1
ATOM 6320 O O . VAL A 1 839 ? -35.654 34.358 105.649 1.00 73.69 839 VAL A O 1
ATOM 6323 N N . ASP A 1 840 ? -34.938 34.201 103.525 1.00 77.69 840 ASP A N 1
ATOM 6324 C CA . ASP A 1 840 ? -36.141 34.746 102.904 1.00 77.69 840 ASP A CA 1
ATOM 6325 C C . ASP A 1 840 ? -36.400 34.227 101.481 1.00 77.69 840 ASP A C 1
ATOM 6327 O O . ASP A 1 840 ? -37.208 33.317 101.314 1.00 77.69 840 ASP A O 1
ATOM 6331 N N . ASP A 1 841 ? -35.768 34.804 100.457 1.00 79.31 841 ASP A N 1
ATOM 6332 C CA . ASP A 1 841 ? -36.055 34.510 99.051 1.00 79.31 841 ASP A CA 1
ATOM 6333 C C . ASP A 1 841 ? -34.765 34.210 98.283 1.00 79.31 841 ASP A C 1
ATOM 6335 O O . ASP A 1 841 ? -33.824 35.009 98.227 1.00 79.31 841 ASP A O 1
ATOM 6339 N N . GLN A 1 842 ? -34.751 33.045 97.636 1.00 79.81 842 GLN A N 1
ATOM 6340 C CA . GLN A 1 842 ? -33.648 32.578 96.810 1.00 79.81 842 GLN A CA 1
ATOM 6341 C C . GLN A 1 842 ? -33.347 33.526 95.637 1.00 79.81 842 GLN A C 1
ATOM 6343 O O . GLN A 1 842 ? -32.212 33.579 95.165 1.00 79.81 842 GLN A O 1
ATOM 6348 N N . ALA A 1 843 ? -34.315 34.312 95.158 1.00 76.69 843 ALA A N 1
ATOM 6349 C CA . ALA A 1 843 ? -34.081 35.301 94.106 1.00 76.69 843 ALA A CA 1
ATOM 6350 C C . ALA A 1 843 ? -33.089 36.406 94.517 1.00 76.69 843 ALA A C 1
ATOM 6352 O O . ALA A 1 843 ? -32.554 37.099 93.651 1.00 76.69 843 ALA A O 1
ATOM 6353 N N . PHE A 1 844 ? -32.832 36.573 95.818 1.00 83.62 844 PHE A N 1
ATOM 6354 C CA . PHE A 1 844 ? -31.922 37.585 96.354 1.00 83.62 844 PHE A CA 1
ATOM 6355 C C . PHE A 1 844 ? -30.556 37.039 96.768 1.00 83.62 844 PHE A C 1
ATOM 6357 O O . PHE A 1 844 ? -29.742 37.804 97.291 1.00 83.62 844 PHE A O 1
ATOM 6364 N N . CYS A 1 845 ? -30.279 35.756 96.529 1.00 86.81 845 CYS A N 1
ATOM 6365 C CA . CYS A 1 845 ? -28.935 35.221 96.715 1.00 86.81 845 CYS A CA 1
ATOM 6366 C C . CYS A 1 845 ? -27.940 35.902 95.768 1.00 86.81 845 CYS A C 1
ATOM 6368 O O . CYS A 1 845 ? -28.277 36.303 94.653 1.00 86.81 845 CYS A O 1
ATOM 6370 N N . GLU A 1 846 ? -26.688 35.984 96.201 1.00 88.06 846 GLU A N 1
ATOM 6371 C CA . GLU A 1 846 ? -25.605 36.577 95.419 1.00 88.06 846 GLU A CA 1
ATOM 6372 C C . GLU A 1 846 ? -24.381 35.668 95.468 1.00 88.06 846 GLU A C 1
ATOM 6374 O O . GLU A 1 846 ? -24.028 35.158 96.533 1.00 88.06 846 GLU A O 1
ATOM 6379 N N . ILE A 1 847 ? -23.729 35.474 94.320 1.00 88.94 847 ILE A N 1
ATOM 6380 C CA . ILE A 1 847 ? -22.433 34.799 94.260 1.00 88.94 847 ILE A CA 1
ATOM 6381 C C . ILE A 1 847 ? -21.348 35.870 94.306 1.00 88.94 847 ILE A C 1
ATOM 6383 O O . ILE A 1 847 ? -21.348 36.823 93.525 1.00 88.94 847 ILE A O 1
ATOM 6387 N N . VAL A 1 848 ? -20.409 35.699 95.226 1.00 88.12 848 VAL A N 1
ATOM 6388 C CA . VAL A 1 848 ? -19.270 36.590 95.427 1.00 88.12 848 VAL A CA 1
ATOM 6389 C C . VAL A 1 848 ? -17.974 35.799 95.274 1.00 88.12 848 VAL A C 1
ATOM 6391 O O . VAL A 1 848 ? -17.931 34.605 95.568 1.00 88.12 848 VAL A O 1
ATOM 6394 N N . ARG A 1 849 ? -16.914 36.439 94.784 1.00 89.12 849 ARG A N 1
ATOM 6395 C CA . ARG A 1 849 ? -15.590 35.822 94.624 1.00 89.12 849 ARG A CA 1
ATOM 6396 C C . ARG A 1 849 ? -14.635 36.395 95.648 1.00 89.12 849 ARG A C 1
ATOM 6398 O O . ARG A 1 849 ? -14.534 37.608 95.760 1.00 89.12 849 ARG A O 1
ATOM 6405 N N . VAL A 1 850 ? -13.903 35.541 96.346 1.00 87.44 850 VAL A N 1
ATOM 6406 C CA . VAL A 1 850 ? -12.906 35.968 97.329 1.00 87.44 850 VAL A CA 1
ATOM 6407 C C . VAL A 1 850 ? -11.667 36.498 96.618 1.00 87.44 850 VAL A C 1
ATOM 6409 O O . VAL A 1 850 ? -11.076 35.808 95.791 1.00 87.44 850 VAL A O 1
ATOM 6412 N N . VAL A 1 851 ? -11.274 37.721 96.944 1.00 85.69 851 VAL A N 1
ATOM 6413 C CA . VAL A 1 851 ? -10.103 38.416 96.392 1.00 85.69 851 VAL A CA 1
ATOM 6414 C C . VAL A 1 851 ? -8.956 38.434 97.393 1.00 85.69 851 VAL A C 1
ATOM 6416 O O . VAL A 1 851 ? -7.804 38.281 96.994 1.00 85.69 851 VAL A O 1
ATOM 6419 N N . ASP A 1 852 ? -9.266 38.546 98.684 1.00 83.31 852 ASP A N 1
ATOM 6420 C CA . ASP A 1 852 ? -8.280 38.454 99.759 1.00 83.31 852 ASP A CA 1
ATOM 6421 C C . ASP A 1 852 ? -8.918 37.915 101.050 1.00 83.31 852 ASP A C 1
ATOM 6423 O O . ASP A 1 852 ? -10.136 37.966 101.238 1.00 83.31 852 ASP A O 1
ATOM 6427 N N . ILE A 1 853 ? -8.102 37.383 101.958 1.00 82.94 853 ILE A N 1
ATOM 6428 C CA . ILE A 1 853 ? -8.543 36.909 103.274 1.00 82.94 853 ILE A CA 1
ATOM 6429 C C . ILE A 1 853 ? -8.026 37.881 104.327 1.00 82.94 853 ILE A C 1
ATOM 6431 O O . ILE A 1 853 ? -6.856 37.862 104.715 1.00 82.94 853 ILE A O 1
ATOM 6435 N N . LEU A 1 854 ? -8.928 38.725 104.818 1.00 74.50 854 LEU A N 1
ATOM 6436 C CA . LEU A 1 854 ? -8.594 39.809 105.726 1.00 74.50 854 LEU A CA 1
ATOM 6437 C C . LEU A 1 854 ? -8.923 39.412 107.163 1.00 74.50 854 LEU A C 1
ATOM 6439 O O . LEU A 1 854 ? -10.075 39.340 107.570 1.00 74.50 854 LEU A O 1
ATOM 6443 N N . ASN A 1 855 ? -7.887 39.230 107.974 1.00 75.19 855 ASN A N 1
ATOM 6444 C CA . ASN A 1 855 ? -8.035 38.937 109.398 1.00 75.19 855 ASN A CA 1
ATOM 6445 C C . ASN A 1 855 ? -8.757 37.591 109.698 1.00 75.19 855 ASN A C 1
ATOM 6447 O O . ASN A 1 855 ? -9.837 37.566 110.287 1.00 75.19 855 ASN A O 1
ATOM 6451 N N . PRO A 1 856 ? -8.153 36.440 109.335 1.00 71.69 856 PRO A N 1
ATOM 6452 C CA . PRO A 1 856 ? -8.805 35.124 109.397 1.00 71.69 856 PRO A CA 1
ATOM 6453 C C . PRO A 1 856 ? -9.058 34.566 110.810 1.00 71.69 856 PRO A C 1
ATOM 6455 O O . PRO A 1 856 ? -9.772 33.571 110.938 1.00 71.69 856 PRO A O 1
ATOM 6458 N N . SER A 1 857 ? -8.464 35.133 111.871 1.00 69.69 857 SER A N 1
ATOM 6459 C CA . SER A 1 857 ? -8.456 34.494 113.201 1.00 69.69 857 SER A CA 1
ATOM 6460 C C . SER A 1 857 ? -8.610 35.416 114.416 1.00 69.69 857 SER A C 1
ATOM 6462 O O . SER A 1 857 ? -8.538 34.917 115.540 1.00 69.69 857 SER A O 1
ATOM 6464 N N . ILE A 1 858 ? -8.776 36.735 114.257 1.00 68.56 858 ILE A N 1
ATOM 6465 C CA . ILE A 1 858 ? -8.900 37.653 115.406 1.00 68.56 858 ILE A CA 1
ATOM 6466 C C . ILE A 1 858 ? -10.378 37.864 115.742 1.00 68.56 858 ILE A C 1
ATOM 6468 O O . ILE A 1 858 ? -11.091 38.558 115.030 1.00 68.56 858 ILE A O 1
ATOM 6472 N N . THR A 1 859 ? -10.824 37.306 116.868 1.00 61.56 859 THR A N 1
ATOM 6473 C CA . THR A 1 859 ? -12.203 37.432 117.381 1.00 61.56 859 THR A CA 1
ATOM 6474 C C . THR A 1 859 ? -12.406 38.625 118.331 1.00 61.56 859 THR A C 1
ATOM 6476 O O . THR A 1 859 ? -13.507 38.821 118.837 1.00 61.56 859 THR A O 1
ATOM 6479 N N . ASP A 1 860 ? -11.353 39.388 118.643 1.00 65.12 860 ASP A N 1
ATOM 6480 C CA . ASP A 1 860 ? -11.407 40.532 119.566 1.00 65.12 860 ASP A CA 1
ATOM 6481 C C . ASP A 1 860 ? -11.671 41.841 118.803 1.00 65.12 860 ASP A C 1
ATOM 6483 O O . ASP A 1 860 ? -10.782 42.402 118.156 1.00 65.12 860 ASP A O 1
ATOM 6487 N N . THR A 1 861 ? -12.900 42.345 118.915 1.00 59.41 861 THR A N 1
ATOM 6488 C CA . THR A 1 861 ? -13.392 43.558 118.239 1.00 59.41 861 THR A CA 1
ATOM 6489 C C . THR A 1 861 ? -12.735 44.857 118.724 1.00 59.41 861 THR A C 1
ATOM 6491 O O . THR A 1 861 ? -12.996 45.924 118.170 1.00 59.41 861 THR A O 1
ATOM 6494 N N . SER A 1 862 ? -11.883 44.808 119.757 1.00 62.75 862 SER A N 1
ATOM 6495 C CA . SER A 1 862 ? -11.119 45.968 120.238 1.00 62.75 862 SER A CA 1
ATOM 6496 C C . SER A 1 862 ? -9.770 46.169 119.526 1.00 62.75 862 SER A C 1
ATOM 6498 O O . SER A 1 862 ? -9.184 47.248 119.635 1.00 62.75 862 SER A O 1
ATOM 6500 N N . ILE A 1 863 ? -9.289 45.161 118.783 1.00 66.44 863 ILE A N 1
ATOM 6501 C CA . ILE A 1 863 ? -8.017 45.183 118.032 1.00 66.44 863 ILE A CA 1
ATOM 6502 C C . ILE A 1 863 ? -8.258 45.501 116.550 1.00 66.44 863 ILE A C 1
ATOM 6504 O O . ILE A 1 863 ? -7.483 46.235 115.9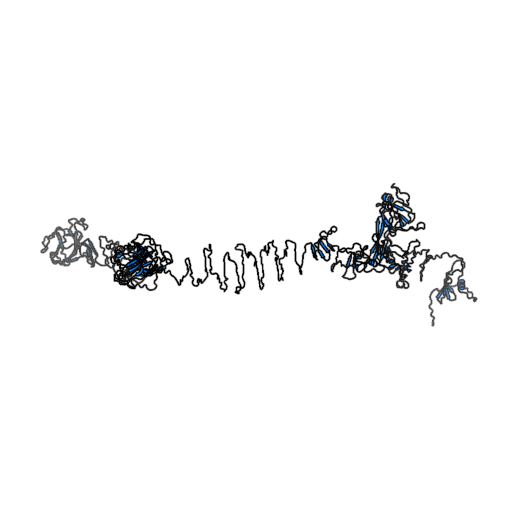40 1.00 66.44 863 ILE A O 1
ATOM 6508 N N . ASP A 1 864 ? -9.353 44.989 115.991 1.00 69.69 864 ASP A N 1
ATOM 6509 C CA . ASP A 1 864 ? -9.846 45.328 114.658 1.00 69.69 864 ASP A CA 1
ATOM 6510 C C . ASP A 1 864 ? -11.372 45.530 114.734 1.00 69.69 864 ASP A C 1
ATOM 6512 O O . ASP A 1 864 ? -12.099 44.554 114.951 1.00 69.69 864 ASP A O 1
ATOM 6516 N N . PRO A 1 865 ? -11.877 46.771 114.578 1.00 66.75 865 PRO A N 1
ATOM 6517 C CA . PRO A 1 865 ? -13.304 47.075 114.685 1.00 66.75 865 PRO A CA 1
ATOM 6518 C C . PRO A 1 865 ? -14.182 46.360 113.653 1.00 66.75 865 PRO A C 1
ATOM 6520 O O . PRO A 1 865 ? -15.391 46.318 113.840 1.00 66.75 865 PRO A O 1
ATOM 6523 N N . ASN A 1 866 ? -13.597 45.833 112.569 1.00 66.75 866 ASN A N 1
ATOM 6524 C CA . ASN A 1 866 ? -14.330 45.228 111.455 1.00 66.75 866 ASN A CA 1
ATOM 6525 C C . ASN A 1 866 ? -14.337 43.685 111.494 1.00 66.75 866 ASN A C 1
ATOM 6527 O O . ASN A 1 866 ? -14.866 43.059 110.577 1.00 66.75 866 ASN A O 1
ATOM 6531 N N . GLY A 1 867 ? -13.760 43.068 112.534 1.00 74.06 867 GLY A N 1
ATOM 6532 C CA . GLY A 1 867 ? -13.833 41.623 112.788 1.00 74.06 867 GLY A CA 1
ATOM 6533 C C . GLY A 1 867 ? -13.179 40.718 111.737 1.00 74.06 867 GLY A C 1
ATOM 6534 O O . GLY A 1 867 ? -12.346 41.151 110.933 1.00 74.06 867 GLY A O 1
ATOM 6535 N N . ILE A 1 868 ? -13.568 39.439 111.779 1.00 81.31 868 ILE A N 1
ATOM 6536 C CA . ILE A 1 868 ? -13.141 38.402 110.832 1.00 81.31 868 ILE A CA 1
ATOM 6537 C C . ILE A 1 868 ? -13.877 38.632 109.523 1.00 81.31 868 ILE A C 1
ATOM 6539 O O . ILE A 1 868 ? -15.107 38.676 109.513 1.00 81.31 868 ILE A O 1
ATOM 6543 N N . ARG A 1 869 ? -13.148 38.784 108.418 1.00 83.31 869 ARG A N 1
ATOM 6544 C CA . ARG A 1 869 ? -13.770 39.081 107.128 1.00 83.31 869 ARG A CA 1
ATOM 6545 C C . ARG A 1 869 ? -12.992 38.505 105.951 1.00 83.31 869 ARG A C 1
ATOM 6547 O O . ARG A 1 869 ? -11.847 38.083 106.058 1.00 83.31 869 ARG A O 1
ATOM 6554 N N . VAL A 1 870 ? -13.628 38.478 104.794 1.00 86.31 870 VAL A N 1
ATOM 6555 C CA . VAL A 1 870 ? -12.963 38.200 103.516 1.00 86.31 870 VAL A CA 1
ATOM 6556 C C . VAL A 1 870 ? -13.227 39.353 102.572 1.00 86.31 870 VAL A C 1
ATOM 6558 O O . VAL A 1 870 ? -14.320 39.907 102.564 1.00 86.31 870 VAL A O 1
ATOM 6561 N N . GLU A 1 871 ? -12.231 39.755 101.799 1.00 86.94 871 GLU A N 1
ATOM 6562 C CA . GLU A 1 871 ? -12.438 40.720 100.729 1.00 86.94 871 GLU A CA 1
ATOM 6563 C C . GLU A 1 871 ? -13.033 39.987 99.531 1.00 86.94 871 GLU A C 1
ATOM 6565 O O . GLU A 1 871 ? -12.491 38.976 99.083 1.00 86.94 871 GLU A O 1
ATOM 6570 N N . VAL A 1 872 ? -14.162 40.474 99.026 1.00 88.06 872 VAL A N 1
ATOM 6571 C CA . VAL A 1 872 ? -14.910 39.845 97.944 1.00 88.06 872 VAL A CA 1
ATOM 6572 C C . VAL A 1 872 ? -15.255 40.822 96.830 1.00 88.06 872 VAL A C 1
ATOM 6574 O O . VAL A 1 872 ? -15.613 41.980 97.052 1.00 88.06 872 VAL A O 1
ATOM 6577 N N . GLU A 1 873 ? -15.215 40.311 95.610 1.00 88.56 873 GLU A N 1
ATOM 6578 C CA . GLU A 1 873 ? -15.876 40.878 94.446 1.00 88.56 873 GLU A CA 1
ATOM 6579 C C . GLU A 1 873 ? -17.309 40.369 94.365 1.00 88.56 873 GLU A C 1
ATOM 6581 O O . GLU A 1 873 ? -17.602 39.199 94.610 1.00 88.56 873 GLU A O 1
ATOM 6586 N N . ARG A 1 874 ? -18.215 41.264 93.997 1.00 88.38 874 ARG A N 1
ATOM 6587 C CA . ARG A 1 874 ? -19.659 41.072 94.128 1.00 88.38 874 ARG A CA 1
ATOM 6588 C C . ARG A 1 874 ? -20.348 40.860 92.781 1.00 88.38 874 ARG A C 1
ATOM 6590 O O . ARG A 1 874 ? -19.759 41.175 91.749 1.00 88.38 874 ARG A O 1
ATOM 6597 N N . GLY A 1 875 ? -21.565 40.311 92.785 1.00 82.06 875 GLY A N 1
ATOM 6598 C CA . GLY A 1 875 ? -22.364 40.041 91.577 1.00 82.06 875 GLY A CA 1
ATOM 6599 C C . GLY A 1 875 ? -21.676 39.146 90.538 1.00 82.06 875 GLY A C 1
ATOM 6600 O O . GLY A 1 875 ? -21.661 39.463 89.349 1.00 82.06 875 GLY A O 1
ATOM 6601 N N . GLN A 1 876 ? -21.034 38.067 90.983 1.00 85.69 876 GLN A N 1
ATOM 6602 C CA . GLN A 1 876 ? -20.301 37.149 90.112 1.00 85.69 876 GLN A CA 1
ATOM 6603 C C . GLN A 1 876 ? -21.240 36.108 89.478 1.00 85.69 876 GLN A C 1
ATOM 6605 O O . GLN A 1 876 ? -22.359 35.882 89.945 1.00 85.69 876 GLN A O 1
ATOM 6610 N N . GLU A 1 877 ? -20.783 35.482 88.388 1.00 83.94 877 GLU A N 1
ATOM 6611 C CA . GLU A 1 877 ? -21.464 34.366 87.700 1.00 83.94 877 GLU A CA 1
ATOM 6612 C C . GLU A 1 877 ? -22.915 34.668 87.267 1.00 83.94 877 GLU A C 1
ATOM 6614 O O . GLU A 1 877 ? -23.779 33.794 87.241 1.00 83.94 877 GLU A O 1
ATOM 6619 N N . GLY A 1 878 ? -23.182 35.931 86.913 1.00 74.94 878 GLY A N 1
ATOM 6620 C CA . GLY A 1 878 ? -24.476 36.391 86.401 1.00 74.94 878 GLY A CA 1
ATOM 6621 C C . GLY A 1 878 ? -25.493 36.794 87.474 1.00 74.94 878 GLY A C 1
ATOM 6622 O O . GLY A 1 878 ? -26.590 37.229 87.121 1.00 74.94 878 GLY A O 1
ATOM 6623 N N . THR A 1 879 ? -25.149 36.690 88.764 1.00 84.12 879 THR A N 1
ATOM 6624 C CA . THR A 1 879 ? -26.018 37.141 89.867 1.00 84.12 879 THR A CA 1
ATOM 6625 C C . THR A 1 879 ? -26.078 38.669 89.968 1.00 84.12 879 THR A C 1
ATOM 6627 O O . THR A 1 879 ? -25.117 39.375 89.662 1.00 84.12 879 THR A O 1
ATOM 6630 N N . THR A 1 880 ? -27.224 39.215 90.385 1.00 80.19 880 THR A N 1
ATOM 6631 C CA . THR A 1 880 ? -27.397 40.673 90.515 1.00 80.19 880 THR A CA 1
ATOM 6632 C C . THR A 1 880 ? -26.748 41.216 91.790 1.00 80.19 880 THR A C 1
ATOM 6634 O O . THR A 1 880 ? -26.798 40.568 92.830 1.00 80.19 880 THR A O 1
ATOM 6637 N N . LEU A 1 881 ? -26.192 42.431 91.741 1.00 82.62 881 LEU A N 1
ATOM 6638 C CA . LEU A 1 881 ? -25.594 43.091 92.911 1.00 82.62 881 LEU A CA 1
ATOM 6639 C C . LEU A 1 881 ? -26.681 43.521 93.922 1.00 82.62 881 LEU A C 1
ATOM 6641 O O . LEU A 1 881 ? -27.633 44.207 93.541 1.00 82.62 881 LEU A O 1
ATOM 6645 N N . ARG A 1 882 ? -26.542 43.165 95.208 1.00 82.19 882 ARG A N 1
ATOM 6646 C CA . ARG A 1 882 ? -27.574 43.382 96.250 1.00 82.19 882 ARG A CA 1
ATOM 6647 C C . ARG A 1 882 ? -27.085 44.153 97.477 1.00 82.19 882 ARG A C 1
ATOM 6649 O O . ARG A 1 882 ? -26.108 43.786 98.105 1.00 82.19 882 ARG A O 1
ATOM 6656 N N . VAL A 1 883 ? -27.748 45.228 97.880 1.00 80.88 883 VAL A N 1
ATOM 6657 C CA . VAL A 1 883 ? -27.269 46.062 99.009 1.00 80.88 883 VAL A CA 1
ATOM 6658 C C . VAL A 1 883 ? -27.891 45.697 100.364 1.00 80.88 883 VAL A C 1
ATOM 6660 O O . VAL A 1 883 ? -27.720 46.434 101.329 1.00 80.88 883 VAL A O 1
ATOM 6663 N N . ASP A 1 884 ? -28.653 44.604 100.414 1.00 83.69 884 ASP A N 1
ATOM 6664 C CA . ASP A 1 884 ? -29.661 44.314 101.437 1.00 83.69 884 ASP A CA 1
ATOM 6665 C C . ASP A 1 884 ? -29.539 42.911 102.066 1.00 83.69 884 ASP A C 1
ATOM 6667 O O . ASP A 1 884 ? -30.535 42.370 102.548 1.00 83.69 884 ASP A O 1
ATOM 6671 N N . HIS A 1 885 ? -28.352 42.298 102.077 1.00 85.12 885 HIS A N 1
ATOM 6672 C CA . HIS A 1 885 ? -28.169 40.966 102.671 1.00 85.12 885 HIS A CA 1
ATOM 6673 C C . HIS A 1 885 ? -28.363 41.000 104.200 1.00 85.12 885 HIS A C 1
ATOM 6675 O O . HIS A 1 885 ? -27.684 41.775 104.877 1.00 85.12 885 HIS A O 1
ATOM 6681 N N . PRO A 1 886 ? -29.280 40.203 104.779 1.00 81.06 886 PRO A N 1
ATOM 6682 C CA . PRO A 1 886 ? -29.517 40.184 106.220 1.00 81.06 886 PRO A CA 1
ATOM 6683 C C . PRO A 1 886 ? -28.300 39.720 107.023 1.00 81.06 886 PRO A C 1
ATOM 6685 O O . PRO A 1 886 ? -27.483 38.930 106.550 1.00 81.06 886 PRO A O 1
ATOM 6688 N N . ASP A 1 887 ? -28.223 40.178 108.270 1.00 80.50 887 ASP A N 1
ATOM 6689 C CA . ASP A 1 887 ? -27.275 39.645 109.246 1.00 80.50 887 ASP A CA 1
ATOM 6690 C C . ASP A 1 887 ? -27.611 38.177 109.585 1.00 80.50 887 ASP A C 1
ATOM 6692 O O . ASP A 1 887 ? -28.778 37.781 109.541 1.00 80.50 887 ASP A O 1
ATOM 6696 N N . ASN A 1 888 ? -26.604 37.367 109.917 1.00 81.38 888 ASN A N 1
ATOM 6697 C CA . ASN A 1 888 ? -26.680 35.906 110.083 1.00 81.38 888 ASN A CA 1
ATOM 6698 C C . ASN A 1 888 ? -27.087 35.112 108.826 1.00 81.38 888 ASN A C 1
ATOM 6700 O O . ASN A 1 888 ? -27.468 33.945 108.934 1.00 81.38 888 ASN A O 1
ATOM 6704 N N . CYS A 1 889 ? -26.983 35.695 107.626 1.00 84.38 889 CYS A N 1
ATOM 6705 C CA . CYS A 1 889 ? -27.244 34.955 106.391 1.00 84.38 889 CYS A CA 1
ATOM 6706 C C . CYS A 1 889 ? -26.201 33.841 106.187 1.00 84.38 889 CYS A C 1
ATOM 6708 O O . CYS A 1 889 ? -25.004 34.145 106.191 1.00 84.38 889 CYS A O 1
ATOM 6710 N N . PRO A 1 890 ? -26.608 32.574 105.984 1.00 86.06 890 PRO A N 1
ATOM 6711 C CA . PRO A 1 890 ? -25.677 31.487 105.709 1.00 86.06 890 PRO A CA 1
ATOM 6712 C C . PRO A 1 890 ? -24.874 31.725 104.431 1.00 86.06 890 PRO A C 1
ATOM 6714 O O . PRO A 1 890 ? -25.386 32.261 103.444 1.00 86.06 890 PRO A O 1
ATOM 6717 N N . ILE A 1 891 ? -23.619 31.279 104.440 1.00 87.56 891 ILE A N 1
ATOM 6718 C CA . ILE A 1 891 ? -22.770 31.259 103.253 1.00 87.56 891 ILE A CA 1
ATOM 6719 C C . ILE A 1 891 ? -22.338 29.833 102.917 1.00 87.56 891 ILE A C 1
ATOM 6721 O O . ILE A 1 891 ? -22.038 29.020 103.792 1.00 87.56 891 ILE A O 1
ATOM 6725 N N . THR A 1 892 ? -22.303 29.536 101.623 1.00 87.31 892 THR A N 1
ATOM 6726 C CA . THR A 1 892 ? -21.935 28.223 101.085 1.00 87.31 892 THR A CA 1
ATOM 6727 C C . THR A 1 892 ? -20.817 28.394 100.073 1.00 87.31 892 THR A C 1
ATOM 6729 O O . THR A 1 892 ? -20.903 29.249 99.194 1.00 87.31 892 THR A O 1
ATOM 6732 N N . LYS A 1 893 ? -19.769 27.575 100.151 1.00 88.25 893 LYS A N 1
ATOM 6733 C CA . LYS A 1 893 ? -18.704 27.586 99.144 1.00 88.25 893 LYS A CA 1
ATOM 6734 C C . LYS A 1 893 ? -19.170 26.844 97.894 1.00 88.25 893 LYS A C 1
ATOM 6736 O O . LYS A 1 893 ? -19.783 25.784 97.988 1.00 88.25 893 LYS A O 1
ATOM 6741 N N . LEU A 1 894 ? -18.868 27.382 96.718 1.00 87.44 894 LEU A N 1
ATOM 6742 C CA . LEU A 1 894 ? -19.154 26.754 95.434 1.00 87.44 894 LEU A CA 1
ATOM 6743 C C . LEU A 1 894 ? -17.858 26.283 94.778 1.00 87.44 894 LEU A C 1
ATOM 6745 O O . LEU A 1 894 ? -16.912 27.050 94.618 1.00 87.44 894 LEU A O 1
ATOM 6749 N N . THR A 1 895 ? -17.834 25.022 94.349 1.00 85.06 895 THR A N 1
ATOM 6750 C CA . THR A 1 895 ? -16.759 24.491 93.499 1.00 85.06 895 THR A CA 1
ATOM 6751 C C . THR A 1 895 ? -17.255 24.421 92.062 1.00 85.06 895 THR A C 1
ATOM 6753 O O . THR A 1 895 ? -18.147 23.624 91.764 1.00 85.06 895 THR A O 1
ATOM 6756 N N . LYS A 1 896 ? -16.695 25.259 91.183 1.00 86.56 896 LYS A N 1
ATOM 6757 C CA . LYS A 1 896 ? -17.041 25.296 89.756 1.00 86.56 896 LYS A CA 1
ATOM 6758 C C . LYS A 1 896 ? -16.311 24.195 88.985 1.00 86.56 896 LYS A C 1
ATOM 6760 O O . LYS A 1 896 ? -15.108 24.004 89.155 1.00 86.56 896 LYS A O 1
ATOM 6765 N N . GLN A 1 897 ? -17.034 23.511 88.109 1.00 84.69 897 GLN A N 1
ATOM 6766 C CA . GLN A 1 897 ? -16.510 22.607 87.094 1.00 84.69 897 GLN A CA 1
ATOM 6767 C C . GLN A 1 897 ? -17.015 23.083 85.731 1.00 84.69 897 GLN A C 1
ATOM 6769 O O . GLN A 1 897 ? -18.213 23.020 85.457 1.00 84.69 897 GLN A O 1
ATOM 6774 N N . GLU A 1 898 ? -16.104 23.595 84.908 1.00 84.19 898 GLU A N 1
ATOM 6775 C CA . GLU A 1 898 ? -16.438 24.163 83.598 1.00 84.19 898 GLU A CA 1
ATOM 6776 C C . GLU A 1 898 ? -16.518 23.078 82.521 1.00 84.19 898 GLU A C 1
ATOM 6778 O O . GLU A 1 898 ? -15.765 22.102 82.575 1.00 84.19 898 GLU A O 1
ATOM 6783 N N . ASN A 1 899 ? -17.379 23.272 81.518 1.00 80.31 899 ASN A N 1
ATOM 6784 C CA . ASN A 1 899 ? -17.464 22.446 80.310 1.00 80.31 899 ASN A CA 1
ATOM 6785 C C . ASN A 1 899 ? -17.628 20.945 80.606 1.00 80.31 899 ASN A C 1
ATOM 6787 O O . ASN A 1 899 ? -16.989 20.095 79.988 1.00 80.31 899 ASN A O 1
ATOM 6791 N N . VAL A 1 900 ? -18.463 20.602 81.584 1.00 74.12 900 VAL A N 1
ATOM 6792 C CA . VAL A 1 900 ? -18.618 19.224 82.076 1.00 74.12 900 VAL A CA 1
ATOM 6793 C C . VAL A 1 900 ? -19.536 18.368 81.217 1.00 74.12 900 VAL A C 1
ATOM 6795 O O . VAL A 1 900 ? -19.452 17.142 81.284 1.00 74.12 900 VAL A O 1
ATOM 6798 N N . SER A 1 901 ? -20.414 18.995 80.434 1.00 81.75 901 SER A N 1
ATOM 6799 C CA . SER A 1 901 ? -21.277 18.321 79.466 1.00 81.75 901 SER A CA 1
ATOM 6800 C C . SER A 1 901 ? -21.840 19.316 78.442 1.00 81.75 901 SER A C 1
ATOM 6802 O O . SER A 1 901 ? -21.470 20.494 78.429 1.00 81.75 901 SER A O 1
ATOM 6804 N N . TYR A 1 902 ? -22.730 18.845 77.569 1.00 80.81 902 TYR A N 1
ATOM 6805 C CA . TYR A 1 902 ? -23.489 19.683 76.652 1.00 80.81 902 TYR A CA 1
ATOM 6806 C C . TYR A 1 902 ? -24.963 19.303 76.578 1.00 80.81 902 TYR A C 1
ATOM 6808 O O . TYR A 1 902 ? -25.332 18.145 76.769 1.00 80.81 902 TYR A O 1
ATOM 6816 N N . THR A 1 903 ? -25.812 20.279 76.266 1.00 80.50 903 THR A N 1
ATOM 6817 C CA . THR A 1 903 ? -27.227 20.039 75.975 1.00 80.50 903 THR A CA 1
ATOM 6818 C C . THR A 1 903 ? -27.373 19.375 74.607 1.00 80.50 903 THR A C 1
ATOM 6820 O O . THR A 1 903 ? -26.822 19.852 73.614 1.00 80.50 903 THR A O 1
ATOM 6823 N N . THR A 1 904 ? -28.111 18.268 74.529 1.00 75.06 904 THR A N 1
ATOM 6824 C CA . THR A 1 904 ? -28.420 17.578 73.257 1.00 75.06 904 THR A CA 1
ATOM 6825 C C . THR A 1 904 ? -29.720 18.079 72.631 1.00 75.06 904 THR A C 1
ATOM 6827 O O . THR A 1 904 ? -30.005 17.799 71.467 1.00 75.06 904 THR A O 1
ATOM 6830 N N . SER A 1 905 ? -30.487 18.873 73.376 1.00 77.19 905 SER A N 1
ATOM 6831 C CA . SER A 1 905 ? -31.691 19.558 72.924 1.00 77.19 905 SER A CA 1
ATOM 6832 C C . SER A 1 905 ? -31.624 21.051 73.255 1.00 77.19 905 SER A C 1
ATOM 6834 O O . SER A 1 905 ? -30.892 21.489 74.145 1.00 77.19 905 SER A O 1
ATOM 6836 N N . VAL A 1 906 ? -32.358 21.863 72.489 1.00 79.81 906 VAL A N 1
ATOM 6837 C CA . VAL A 1 906 ? -32.489 23.295 72.784 1.00 79.81 906 VAL A CA 1
ATOM 6838 C C . VAL A 1 906 ? -33.255 23.425 74.092 1.00 79.81 906 VAL A C 1
ATOM 6840 O O . VAL A 1 906 ? -34.377 22.929 74.187 1.00 79.81 906 VAL A O 1
ATOM 6843 N N . VAL A 1 907 ? -32.695 24.141 75.066 1.00 81.56 907 VAL A N 1
ATOM 6844 C CA . VAL A 1 907 ? -33.474 24.570 76.231 1.00 81.56 907 VAL A CA 1
ATOM 6845 C C . VAL A 1 907 ? -34.232 25.831 75.808 1.00 81.56 907 VAL A C 1
ATOM 6847 O O . VAL A 1 907 ? -33.602 26.853 75.496 1.00 81.56 907 VAL A O 1
ATOM 6850 N N . PRO A 1 908 ? -35.571 25.779 75.711 1.00 79.44 908 PRO A N 1
ATOM 6851 C CA . PRO A 1 908 ? -36.353 26.895 75.204 1.00 79.44 908 PRO A CA 1
ATOM 6852 C C . PRO A 1 908 ? -36.331 28.072 76.182 1.00 79.44 908 PRO A C 1
ATOM 6854 O O . PRO A 1 908 ? -36.000 27.928 77.360 1.00 79.44 908 PRO A O 1
ATOM 6857 N N . ASN A 1 909 ? -36.700 29.249 75.676 1.00 78.50 909 ASN A N 1
ATOM 6858 C CA . ASN A 1 909 ? -36.933 30.410 76.529 1.00 78.50 909 ASN A CA 1
ATOM 6859 C C . ASN A 1 909 ? -38.128 30.150 77.469 1.00 78.50 909 ASN A C 1
ATOM 6861 O O . ASN A 1 909 ? -39.049 29.423 77.094 1.00 78.50 909 ASN A O 1
ATOM 6865 N N . GLY A 1 910 ? -38.142 30.760 78.654 1.00 77.94 910 GLY A N 1
ATOM 6866 C CA . GLY A 1 910 ? -39.184 30.523 79.659 1.00 77.94 910 GLY A CA 1
ATOM 6867 C C . GLY A 1 910 ? -39.382 31.687 80.626 1.00 77.94 910 GLY A C 1
ATOM 6868 O O . GLY A 1 910 ? -38.975 32.814 80.345 1.00 77.94 910 GLY A O 1
ATOM 6869 N N . THR A 1 911 ? -39.999 31.409 81.772 1.00 79.88 911 THR A N 1
ATOM 6870 C CA . THR A 1 911 ? -40.108 32.348 82.896 1.00 79.88 911 THR A CA 1
ATOM 6871 C C . THR A 1 911 ? -39.110 31.945 83.984 1.00 79.88 911 THR A C 1
ATOM 6873 O O . THR A 1 911 ? -38.691 30.788 84.067 1.00 79.88 911 THR A O 1
ATOM 6876 N N . ALA A 1 912 ? -38.669 32.897 84.809 1.00 77.50 912 ALA A N 1
ATOM 6877 C CA . ALA A 1 912 ? -37.844 32.571 85.971 1.00 77.50 912 ALA A CA 1
ATOM 6878 C C . ALA A 1 912 ? -38.630 31.669 86.938 1.00 77.50 912 ALA A C 1
ATOM 6880 O O . ALA A 1 912 ? -39.829 31.875 87.119 1.00 77.50 912 ALA A O 1
ATOM 6881 N N . LEU A 1 913 ? -37.939 30.710 87.562 1.00 78.88 913 LEU A N 1
ATOM 6882 C CA . LEU A 1 913 ? -38.473 29.672 88.456 1.00 78.88 913 LEU A CA 1
ATOM 6883 C C . LEU A 1 913 ? -39.297 28.559 87.781 1.00 78.88 913 LEU A C 1
ATOM 6885 O O . LEU A 1 913 ? -39.837 27.702 88.479 1.00 78.88 913 LEU A O 1
ATOM 6889 N N . ASP A 1 914 ? -39.359 28.513 86.448 1.00 84.69 914 ASP A N 1
ATOM 6890 C CA . ASP A 1 914 ? -39.948 27.370 85.744 1.00 84.69 914 ASP A CA 1
ATOM 6891 C C . ASP A 1 914 ? -39.056 26.121 85.875 1.00 84.69 914 ASP A C 1
ATOM 6893 O O . ASP A 1 914 ? -37.830 26.186 85.731 1.00 84.69 914 ASP A O 1
ATOM 6897 N N . VAL A 1 915 ? -39.681 24.961 86.084 1.00 82.88 915 VAL A N 1
ATOM 6898 C CA . VAL A 1 915 ? -39.007 23.656 86.044 1.00 82.88 915 VAL A CA 1
ATOM 6899 C C . VAL A 1 915 ? -38.864 23.217 84.588 1.00 82.88 915 VAL A C 1
ATOM 6901 O O . VAL A 1 915 ? -39.856 23.112 83.864 1.00 82.88 915 VAL A O 1
ATOM 6904 N N . VAL A 1 916 ? -37.636 22.944 84.150 1.00 83.50 916 VAL A N 1
ATOM 6905 C CA . VAL A 1 916 ? -37.317 22.527 82.783 1.00 83.50 916 VAL A CA 1
ATOM 6906 C C . VAL A 1 916 ? -36.549 21.211 82.773 1.00 83.50 916 VAL A C 1
ATOM 6908 O O . VAL A 1 916 ? -35.650 20.981 83.580 1.00 83.50 916 VAL A O 1
ATOM 6911 N N . THR A 1 917 ? -36.891 20.336 81.830 1.00 81.94 917 THR A N 1
ATOM 6912 C CA . THR A 1 917 ? -36.093 19.145 81.539 1.00 81.94 917 THR A CA 1
ATOM 6913 C C . THR A 1 917 ? -35.012 19.505 80.530 1.00 81.94 917 THR A C 1
ATOM 6915 O O . THR A 1 917 ? -35.298 19.992 79.437 1.00 81.94 917 THR A O 1
ATOM 6918 N N . ILE A 1 918 ? -33.766 19.267 80.909 1.00 80.62 918 ILE A N 1
ATOM 6919 C CA . ILE A 1 918 ? -32.571 19.476 80.110 1.00 80.62 918 ILE A CA 1
ATOM 6920 C C . ILE A 1 918 ? -32.039 18.092 79.748 1.00 80.62 918 ILE A C 1
ATOM 6922 O O . ILE A 1 918 ? -31.638 17.321 80.621 1.00 80.62 918 ILE A O 1
ATOM 6926 N N . THR A 1 919 ? -32.044 17.772 78.457 1.00 79.19 919 THR A N 1
ATOM 6927 C CA . THR A 1 919 ? -31.405 16.553 77.953 1.00 79.19 919 THR A CA 1
ATOM 6928 C C . THR A 1 919 ? -29.937 16.854 77.711 1.00 79.19 919 THR A C 1
ATOM 6930 O O . THR A 1 919 ? -29.599 17.807 77.001 1.00 79.19 919 THR A O 1
ATOM 6933 N N . THR A 1 920 ? -29.059 16.064 78.315 1.00 73.50 920 THR A N 1
ATOM 6934 C CA . THR A 1 920 ? -27.618 16.302 78.263 1.00 73.50 920 THR A CA 1
ATOM 6935 C C . THR A 1 920 ? -26.882 15.103 77.691 1.00 73.50 920 THR A C 1
ATOM 6937 O O . THR A 1 920 ? -27.372 13.973 77.692 1.00 73.50 920 THR A O 1
ATOM 6940 N N . ALA A 1 921 ? -25.666 15.353 77.221 1.00 71.00 921 ALA A N 1
ATOM 6941 C CA . ALA A 1 921 ? -24.683 14.306 77.017 1.00 71.00 921 ALA A CA 1
ATOM 6942 C C . ALA A 1 921 ? -24.130 13.806 78.369 1.00 71.00 921 ALA A C 1
ATOM 6944 O O . ALA A 1 921 ? -24.555 14.248 79.439 1.00 71.00 921 ALA A O 1
ATOM 6945 N N . GLU A 1 922 ? -23.199 12.855 78.328 1.00 71.38 922 GLU A N 1
ATOM 6946 C CA . GLU A 1 922 ? -22.560 12.285 79.521 1.00 71.38 922 GLU A CA 1
ATOM 6947 C C . GLU A 1 922 ? -21.879 13.375 80.380 1.00 71.38 922 GLU A C 1
ATOM 6949 O O . GLU A 1 922 ? -21.337 14.345 79.844 1.00 71.38 922 GLU A O 1
ATOM 6954 N N . PHE A 1 923 ? -21.919 13.229 81.711 1.00 64.38 923 PHE A N 1
ATOM 6955 C CA . PHE A 1 923 ? -21.152 14.053 82.655 1.00 64.38 923 PHE A CA 1
ATOM 6956 C C . PHE A 1 923 ? -19.940 13.272 83.160 1.00 64.38 923 PHE A C 1
ATOM 6958 O O . PHE A 1 923 ? -20.067 12.125 83.579 1.00 64.38 923 PHE A O 1
ATOM 6965 N N . GLY A 1 924 ? -18.774 13.916 83.233 1.00 55.44 924 GLY A N 1
ATOM 6966 C CA . GLY A 1 924 ? -17.547 13.327 83.796 1.00 55.44 924 GLY A CA 1
ATOM 6967 C C . GLY A 1 924 ? -17.532 13.140 85.326 1.00 55.44 924 GLY A C 1
ATOM 6968 O O . GLY A 1 924 ? -16.457 13.060 85.918 1.00 55.44 924 GLY A O 1
ATOM 6969 N N . GLY A 1 925 ? -18.687 13.109 85.999 1.00 60.41 925 GLY A N 1
ATOM 6970 C CA . GLY A 1 925 ? -18.806 13.006 87.457 1.00 60.41 925 GLY A CA 1
ATOM 6971 C C . GLY A 1 925 ? -20.255 12.827 87.925 1.00 60.41 925 GLY A C 1
ATOM 6972 O O . GLY A 1 925 ? -21.182 12.881 87.123 1.00 60.41 925 GLY A O 1
ATOM 6973 N N . SER A 1 926 ? -20.469 12.610 89.229 1.00 62.59 926 SER A N 1
ATOM 6974 C CA . SER A 1 926 ? -21.824 12.524 89.793 1.00 62.59 926 SER A CA 1
ATOM 6975 C C . SER A 1 926 ? -22.476 13.905 89.895 1.00 62.59 926 SER A C 1
ATOM 6977 O O . SER A 1 926 ? -21.829 14.868 90.317 1.00 62.59 926 SER A O 1
ATOM 6979 N N . ILE A 1 927 ? -23.755 13.977 89.536 1.00 73.56 927 ILE A N 1
ATOM 6980 C CA . ILE A 1 927 ? -24.638 15.129 89.724 1.00 73.56 927 ILE A CA 1
ATOM 6981 C C . ILE A 1 927 ? -25.694 14.747 90.762 1.00 73.56 927 ILE A C 1
ATOM 6983 O O . ILE A 1 927 ? -26.317 13.689 90.657 1.00 73.56 927 ILE A O 1
ATOM 6987 N N . ASN A 1 928 ? -25.870 15.580 91.782 1.00 76.38 928 ASN A N 1
ATOM 6988 C CA . ASN A 1 928 ? -26.845 15.351 92.841 1.00 76.38 928 ASN A CA 1
ATOM 6989 C C . ASN A 1 928 ? -28.024 16.329 92.706 1.00 76.38 928 ASN A C 1
ATOM 6991 O O . ASN A 1 928 ? -27.838 17.459 92.245 1.00 76.38 928 ASN A O 1
ATOM 6995 N N . PRO A 1 929 ? -29.235 15.952 93.161 1.00 73.44 929 PRO A N 1
ATOM 6996 C CA . PRO A 1 929 ? -30.267 16.937 93.475 1.00 73.44 929 PRO A CA 1
ATOM 6997 C C . PRO A 1 929 ? -29.659 17.974 94.425 1.00 73.44 929 PRO A C 1
ATOM 6999 O O . PRO A 1 929 ? -28.998 17.575 95.383 1.00 73.44 929 PRO A O 1
ATOM 7002 N N . THR A 1 930 ? -29.862 19.268 94.164 1.00 70.81 930 THR A N 1
ATOM 7003 C CA . THR A 1 930 ? -29.197 20.429 94.806 1.00 70.81 930 THR A CA 1
ATOM 7004 C C . THR A 1 930 ? -27.835 20.875 94.249 1.00 70.81 930 THR A C 1
ATOM 7006 O O . THR A 1 930 ? -27.254 21.809 94.796 1.00 70.81 930 THR A O 1
ATOM 7009 N N . ASP A 1 931 ? -27.320 20.322 93.151 1.00 84.19 931 ASP A N 1
ATOM 7010 C CA . ASP A 1 931 ? -26.237 20.996 92.412 1.00 84.19 931 ASP A CA 1
ATOM 7011 C C . ASP A 1 931 ? -26.795 22.171 91.578 1.00 84.19 931 ASP A C 1
ATOM 7013 O O . ASP A 1 931 ? -27.992 22.228 91.281 1.00 84.19 931 ASP A O 1
ATOM 7017 N N . ILE A 1 932 ? -25.949 23.141 91.217 1.00 87.19 932 ILE A N 1
ATOM 7018 C CA . ILE A 1 932 ? -26.335 24.281 90.367 1.00 87.19 932 ILE A CA 1
ATOM 7019 C C . ILE A 1 932 ? -25.710 24.104 88.983 1.00 87.19 932 ILE A C 1
ATOM 7021 O O . ILE A 1 932 ? -24.520 23.815 88.878 1.00 87.19 932 ILE A O 1
ATOM 7025 N N . LEU A 1 933 ? -26.484 24.317 87.920 1.00 86.75 933 LEU A N 1
ATOM 7026 C CA . LEU A 1 933 ? -25.992 24.306 86.540 1.00 86.75 933 LEU A CA 1
ATOM 7027 C C . LEU A 1 933 ? -25.926 25.721 85.977 1.00 86.75 933 LEU A C 1
ATOM 7029 O O . LEU A 1 933 ? -26.771 26.564 86.282 1.00 86.75 933 LEU A O 1
ATOM 7033 N N . ARG A 1 934 ? -24.968 25.952 85.084 1.00 87.25 934 ARG A N 1
ATOM 7034 C CA . ARG A 1 934 ? -24.882 27.165 84.269 1.00 87.25 934 ARG A CA 1
ATOM 7035 C C . ARG A 1 934 ? -24.713 26.761 82.816 1.00 87.25 934 ARG A C 1
ATOM 7037 O O . ARG A 1 934 ? -23.778 26.050 82.474 1.00 87.25 934 ARG A O 1
ATOM 7044 N N . LEU A 1 935 ? -25.653 27.190 81.981 1.00 83.56 935 LEU A N 1
ATOM 7045 C CA . LEU A 1 935 ? -25.652 26.899 80.541 1.00 83.56 935 LEU A CA 1
ATOM 7046 C C . LEU A 1 935 ? -25.171 28.098 79.708 1.00 83.56 935 LEU A C 1
ATOM 7048 O O . LEU A 1 935 ? -24.873 27.979 78.524 1.00 83.56 935 LEU A O 1
ATOM 7052 N N . SER A 1 936 ? -25.122 29.279 80.323 1.00 80.44 936 SER A N 1
ATOM 7053 C CA . SER A 1 936 ? -24.699 30.525 79.690 1.00 80.44 936 SER A CA 1
ATOM 7054 C C . SER A 1 936 ? -24.196 31.501 80.735 1.00 80.44 936 SER A C 1
ATOM 7056 O O . SER A 1 936 ? -24.467 31.332 81.926 1.00 80.44 936 SER A O 1
ATOM 7058 N N . ASP A 1 937 ? -23.593 32.599 80.286 1.00 77.81 937 ASP A N 1
ATOM 7059 C CA . ASP A 1 937 ? -23.009 33.532 81.229 1.00 77.81 937 ASP A CA 1
ATOM 7060 C C . ASP A 1 937 ? -24.007 34.260 82.150 1.00 77.81 937 ASP A C 1
ATOM 7062 O O . ASP A 1 937 ? -23.610 34.810 83.179 1.00 77.81 937 ASP A O 1
ATOM 7066 N N . THR A 1 938 ? -25.296 34.248 81.811 1.00 76.75 938 THR A N 1
ATOM 7067 C CA . THR A 1 938 ? -26.320 35.092 82.441 1.00 76.75 938 THR A CA 1
ATOM 7068 C C . THR A 1 938 ? -27.463 34.315 83.092 1.00 76.75 938 THR A C 1
ATOM 7070 O O . THR A 1 938 ? -28.381 34.956 83.600 1.00 76.75 938 THR A O 1
ATOM 7073 N N . GLU A 1 939 ? -27.439 32.976 83.075 1.00 87.56 939 GLU A N 1
ATOM 7074 C CA . GLU A 1 939 ? -28.526 32.135 83.597 1.00 87.56 939 GLU A CA 1
ATOM 7075 C C . GLU A 1 939 ? -28.027 30.924 84.397 1.00 87.56 939 GLU A C 1
ATOM 7077 O O . GLU A 1 939 ? -27.206 30.141 83.909 1.00 87.56 939 GLU A O 1
ATOM 7082 N N . LEU A 1 940 ? -28.596 30.746 85.595 1.00 88.38 940 LEU A N 1
ATOM 7083 C CA . LEU A 1 940 ? -28.330 29.627 86.498 1.00 88.38 940 LEU A CA 1
ATOM 7084 C C . LEU A 1 940 ? -29.577 28.756 86.706 1.00 88.38 940 LEU A C 1
ATOM 7086 O O . LEU A 1 940 ? -30.713 29.235 86.643 1.00 88.38 940 LEU A O 1
ATOM 7090 N N . PHE A 1 941 ? -29.346 27.479 87.008 1.00 87.88 941 PHE A N 1
ATOM 7091 C CA . PHE A 1 941 ? -30.373 26.457 87.210 1.00 87.88 941 PHE A CA 1
ATOM 7092 C C . PHE A 1 941 ? -30.104 25.663 88.491 1.00 87.88 941 PHE A C 1
ATOM 7094 O O . PHE A 1 941 ? -28.952 25.372 88.795 1.00 87.88 941 PHE A O 1
ATOM 7101 N N . ASN A 1 942 ? -31.143 25.263 89.224 1.00 86.88 942 ASN A N 1
ATOM 7102 C CA . ASN A 1 942 ? -31.027 24.360 90.374 1.00 86.88 942 ASN A CA 1
ATOM 7103 C C . ASN A 1 942 ? -31.473 22.956 89.967 1.00 86.88 942 ASN A C 1
ATOM 7105 O O . ASN A 1 942 ? -32.559 22.812 89.416 1.00 86.88 942 ASN A O 1
ATOM 7109 N N . VAL A 1 943 ? -30.670 21.928 90.233 1.00 85.06 943 VAL A N 1
ATOM 7110 C CA . VAL A 1 943 ? -31.000 20.543 89.864 1.00 85.06 943 VAL A CA 1
ATOM 7111 C C . VAL A 1 943 ? -32.042 19.970 90.824 1.00 85.06 943 VAL A C 1
ATOM 7113 O O . VAL A 1 943 ? -31.777 19.847 92.021 1.00 85.06 943 VAL A O 1
ATOM 7116 N N . ASP A 1 944 ? -33.190 19.556 90.286 1.00 81.69 944 ASP A N 1
ATOM 7117 C CA . ASP A 1 944 ? -34.305 18.984 91.049 1.00 81.69 944 ASP A CA 1
ATOM 7118 C C . ASP A 1 944 ? -34.267 17.448 91.055 1.00 81.69 944 ASP A C 1
ATOM 7120 O O . ASP A 1 944 ? -34.475 16.818 92.092 1.00 81.69 944 ASP A O 1
ATOM 7124 N N . SER A 1 945 ? -33.989 16.817 89.907 1.00 79.94 945 SER A N 1
ATOM 7125 C CA . SER A 1 945 ? -33.815 15.358 89.800 1.00 79.94 945 SER A CA 1
ATOM 7126 C C . SER A 1 945 ? -33.021 14.945 88.558 1.00 79.94 945 SER A C 1
ATOM 7128 O O . SER A 1 945 ? -32.929 15.690 87.582 1.00 79.94 945 SER A O 1
ATOM 7130 N N . VAL A 1 946 ? -32.460 13.734 88.593 1.00 72.75 946 VAL A N 1
ATOM 7131 C CA . VAL A 1 946 ? -31.665 13.138 87.510 1.00 72.75 946 VAL A CA 1
ATOM 7132 C C . VAL A 1 946 ? -32.311 11.804 87.140 1.00 72.75 946 VAL A C 1
ATOM 7134 O O . VAL A 1 946 ? -32.516 10.962 88.014 1.00 72.75 946 VAL A O 1
ATOM 7137 N N . ALA A 1 947 ? -32.649 11.610 85.867 1.00 66.69 947 ALA A N 1
ATOM 7138 C CA . ALA A 1 947 ? -33.283 10.396 85.359 1.00 66.69 947 ALA A CA 1
ATOM 7139 C C . ALA A 1 947 ? -32.510 9.829 84.159 1.00 66.69 947 ALA A C 1
ATOM 7141 O O . ALA A 1 947 ? -31.975 10.580 83.343 1.00 66.69 947 ALA A O 1
ATOM 7142 N N . SER A 1 948 ? -32.462 8.501 84.028 1.00 58.25 948 SER A N 1
ATOM 7143 C CA . SER A 1 948 ? -31.937 7.842 82.828 1.00 58.25 948 SER A CA 1
ATOM 7144 C C . SER A 1 948 ? -32.910 8.026 81.662 1.00 58.25 948 SER A C 1
ATOM 7146 O O . SER A 1 948 ? -34.120 7.836 81.810 1.00 58.25 948 SER A O 1
ATOM 7148 N N . ASP A 1 949 ? -32.397 8.421 80.496 1.00 56.62 949 ASP A N 1
ATOM 7149 C CA . ASP A 1 949 ? -33.227 8.574 79.304 1.00 56.62 949 ASP A CA 1
ATOM 7150 C C . ASP A 1 949 ? -33.587 7.194 78.729 1.00 56.62 949 ASP A C 1
ATOM 7152 O O . ASP A 1 949 ? -32.737 6.468 78.215 1.00 56.62 949 ASP A O 1
ATOM 7156 N N . THR A 1 950 ? -34.862 6.811 78.820 1.00 52.34 950 THR A N 1
ATOM 7157 C CA . THR A 1 950 ? -35.376 5.534 78.291 1.00 52.34 950 THR A CA 1
ATOM 7158 C C . THR A 1 950 ? -35.439 5.499 76.764 1.00 52.34 950 THR A C 1
ATOM 7160 O O . THR A 1 950 ? -35.609 4.424 76.194 1.00 52.34 950 THR A O 1
ATOM 7163 N N . ASN A 1 951 ? -35.249 6.639 76.093 1.00 51.47 951 ASN A N 1
ATOM 7164 C CA . ASN A 1 951 ? -35.283 6.731 74.635 1.00 51.47 951 ASN A CA 1
ATOM 7165 C C . ASN A 1 951 ? -33.900 6.595 73.973 1.00 51.47 951 ASN A C 1
ATOM 7167 O O . ASN A 1 951 ? -33.819 6.618 72.746 1.00 51.47 951 ASN A O 1
ATOM 7171 N N . ASN A 1 952 ? -32.819 6.423 74.745 1.00 51.62 952 ASN A N 1
ATOM 7172 C CA . ASN A 1 952 ? -31.452 6.337 74.220 1.00 51.62 952 ASN A CA 1
ATOM 7173 C C . ASN A 1 952 ? -30.708 5.086 74.744 1.00 51.62 952 ASN A C 1
ATOM 7175 O O . ASN A 1 952 ? -29.763 5.174 75.530 1.00 51.62 952 ASN A O 1
ATOM 7179 N N . ILE A 1 953 ? -31.188 3.899 74.342 1.00 54.84 953 ILE A N 1
ATOM 7180 C CA . ILE A 1 953 ? -30.697 2.576 74.781 1.00 54.84 953 ILE A CA 1
ATOM 7181 C C . ILE A 1 953 ? -29.556 2.090 73.874 1.00 54.84 953 ILE A C 1
ATOM 7183 O O . ILE A 1 953 ? -29.653 2.153 72.649 1.00 54.84 953 ILE A O 1
ATOM 7187 N N . GLN A 1 954 ? -28.499 1.548 74.480 1.00 57.59 954 GLN A N 1
ATOM 7188 C CA . GLN A 1 954 ? -27.297 1.075 73.793 1.00 57.59 954 GLN A CA 1
ATOM 7189 C C . GLN A 1 954 ? -27.206 -0.450 73.769 1.00 57.59 954 GLN A C 1
ATOM 7191 O O . GLN A 1 954 ? -27.740 -1.138 74.643 1.00 57.59 954 GLN A O 1
ATOM 7196 N N . GLY A 1 955 ? -26.518 -0.998 72.769 1.00 63.12 955 GLY A N 1
ATOM 7197 C CA . GLY A 1 955 ? -26.378 -2.440 72.643 1.00 63.12 955 GLY A CA 1
ATOM 7198 C C . GLY A 1 955 ? -25.531 -2.891 71.466 1.00 63.12 955 GLY A C 1
ATOM 7199 O O . GLY A 1 955 ? -25.227 -2.126 70.549 1.00 63.12 955 GLY A O 1
ATOM 7200 N N . LEU A 1 956 ? -25.180 -4.174 71.516 1.00 62.66 956 LEU A N 1
ATOM 7201 C CA . LEU A 1 956 ? -24.695 -4.914 70.367 1.00 62.66 956 LEU A CA 1
ATOM 7202 C C . LEU A 1 956 ? -25.907 -5.205 69.493 1.00 62.66 956 LEU A C 1
ATOM 7204 O O . LEU A 1 956 ? -26.705 -6.101 69.772 1.00 62.66 956 LEU A O 1
ATOM 7208 N N . ARG A 1 957 ? -26.041 -4.418 68.436 1.00 62.44 957 ARG A N 1
ATOM 7209 C CA . ARG A 1 957 ? -27.034 -4.671 67.411 1.00 62.44 957 ARG A CA 1
ATOM 7210 C C . ARG A 1 957 ? -26.327 -5.368 66.270 1.00 62.44 957 ARG A C 1
ATOM 7212 O O . ARG A 1 957 ? -25.560 -4.750 65.538 1.00 62.44 957 ARG A O 1
ATOM 7219 N N . VAL A 1 958 ? -26.626 -6.650 66.097 1.00 60.75 958 VAL A N 1
ATOM 7220 C CA . VAL A 1 958 ? -26.647 -7.210 64.748 1.00 60.75 958 VAL A CA 1
ATOM 7221 C C . VAL A 1 958 ? -28.015 -6.842 64.218 1.00 60.75 958 VAL A C 1
ATOM 7223 O O . VAL A 1 958 ? -28.996 -7.589 64.233 1.00 60.75 958 VAL A O 1
ATOM 7226 N N . ASN A 1 959 ? -28.078 -5.569 63.882 1.00 53.81 959 ASN A N 1
ATOM 7227 C CA . ASN A 1 959 ? -29.147 -5.085 63.073 1.00 53.81 959 ASN A CA 1
ATOM 7228 C C . ASN A 1 959 ? -28.877 -5.511 61.638 1.00 53.81 959 ASN A C 1
ATOM 7230 O O . ASN A 1 959 ? -27.776 -5.889 61.238 1.00 53.81 959 ASN A O 1
ATOM 7234 N N . ASP A 1 960 ? -29.929 -5.436 60.863 1.00 56.12 960 ASP A N 1
ATOM 7235 C CA . ASP A 1 960 ? -29.854 -5.520 59.421 1.00 56.12 960 ASP A CA 1
ATOM 7236 C C . ASP A 1 960 ? -29.162 -4.303 58.760 1.00 56.12 960 ASP A C 1
ATOM 7238 O O . ASP A 1 960 ? -29.020 -4.284 57.540 1.00 56.12 960 ASP A O 1
ATOM 7242 N N . GLY A 1 961 ? -28.701 -3.305 59.534 1.00 53.38 961 GLY A N 1
ATOM 7243 C CA . GLY A 1 961 ? -27.902 -2.170 59.055 1.00 53.38 961 GLY A CA 1
ATOM 7244 C C . GLY A 1 961 ? -28.682 -0.934 58.579 1.00 53.38 961 GLY A C 1
ATOM 7245 O O . GLY A 1 961 ? -28.103 -0.114 57.867 1.00 53.38 961 GLY A O 1
ATOM 7246 N N . ALA A 1 962 ? -29.964 -0.766 58.939 1.00 44.47 962 ALA A N 1
ATOM 7247 C CA . ALA A 1 962 ? -30.790 0.342 58.435 1.00 44.47 962 ALA A CA 1
ATOM 7248 C C . ALA A 1 962 ? -30.894 1.570 59.370 1.00 44.47 962 ALA A C 1
ATOM 7250 O O . ALA A 1 962 ? -31.355 1.486 60.498 1.00 44.47 962 ALA A O 1
ATOM 7251 N N . GLU A 1 963 ? -30.569 2.760 58.869 1.00 43.19 963 GLU A N 1
ATOM 7252 C CA . GLU A 1 963 ? -30.879 4.046 59.522 1.00 43.19 963 GLU A CA 1
ATOM 7253 C C . GLU A 1 963 ? -32.224 4.604 59.001 1.00 43.19 963 GLU A C 1
ATOM 7255 O O . GLU A 1 963 ? -32.503 4.448 57.807 1.00 43.19 963 GLU A O 1
ATOM 7260 N N . PRO A 1 964 ? -33.073 5.273 59.821 1.00 44.34 964 PRO A N 1
ATOM 7261 C CA . PRO A 1 964 ? -32.837 5.732 61.198 1.00 44.34 964 PRO A CA 1
ATOM 7262 C C . PRO A 1 964 ? -33.409 4.818 62.305 1.00 44.34 964 PRO A C 1
ATOM 7264 O O . PRO A 1 964 ? -33.264 5.124 63.485 1.00 44.34 964 PRO A O 1
ATOM 7267 N N . THR A 1 965 ? -34.075 3.709 61.960 1.00 50.56 965 THR A N 1
ATOM 7268 C CA . THR A 1 965 ? -34.544 2.700 62.932 1.00 50.56 965 THR A CA 1
ATOM 7269 C C . THR A 1 965 ? -34.289 1.293 62.395 1.00 50.56 965 THR A C 1
ATOM 7271 O O . THR A 1 965 ? -35.148 0.714 61.729 1.00 50.56 965 THR A O 1
ATOM 7274 N N . ALA A 1 966 ? -33.091 0.771 62.655 1.00 50.75 966 ALA A N 1
ATOM 7275 C CA . ALA A 1 966 ? -32.641 -0.544 62.201 1.00 50.75 966 ALA A CA 1
ATOM 7276 C C . ALA A 1 966 ? -33.489 -1.668 62.817 1.00 50.75 966 ALA A C 1
ATOM 7278 O O . ALA A 1 966 ? -33.789 -1.608 64.011 1.00 50.75 966 ALA A O 1
ATOM 7279 N N . PHE A 1 967 ? -33.864 -2.690 62.037 1.00 54.19 967 PHE A N 1
ATOM 7280 C CA . PHE A 1 967 ? -34.615 -3.841 62.545 1.00 54.19 967 PHE A CA 1
ATOM 7281 C C . PHE A 1 967 ? -33.629 -4.849 63.130 1.00 54.19 967 PHE A C 1
ATOM 7283 O O . PHE A 1 967 ? -32.740 -5.371 62.448 1.00 54.19 967 PHE A O 1
ATOM 7290 N N . THR A 1 968 ? -33.739 -5.099 64.429 1.00 58.78 968 THR A N 1
ATOM 7291 C CA . THR A 1 968 ? -32.725 -5.880 65.124 1.00 58.78 968 THR A CA 1
ATOM 7292 C C . THR A 1 968 ? -33.054 -7.371 65.089 1.00 58.78 968 THR A C 1
ATOM 7294 O O . THR A 1 968 ? -33.900 -7.850 65.836 1.00 58.78 968 THR A O 1
ATOM 7297 N N . VAL A 1 969 ? -32.367 -8.109 64.210 1.00 63.31 969 VAL A N 1
ATOM 7298 C CA . VAL A 1 969 ? -32.509 -9.572 64.051 1.00 63.31 969 VAL A CA 1
ATOM 7299 C C . VAL A 1 969 ? -31.870 -10.314 65.219 1.00 63.31 969 VAL A C 1
ATOM 7301 O O . VAL A 1 969 ? -32.384 -11.325 65.698 1.00 63.31 969 VAL A O 1
ATOM 7304 N N . PHE A 1 970 ? -30.734 -9.790 65.670 1.00 61.91 970 PHE A N 1
ATOM 7305 C CA . PHE A 1 970 ? -30.089 -10.206 66.895 1.00 61.91 970 PHE A CA 1
ATOM 7306 C C . PHE A 1 970 ? -29.684 -8.958 67.666 1.00 61.91 970 PHE A C 1
ATOM 7308 O O . PHE A 1 970 ? -28.765 -8.219 67.298 1.00 61.91 970 PHE A O 1
ATOM 7315 N N . GLU A 1 971 ? -30.434 -8.702 68.728 1.00 72.44 971 GLU A N 1
ATOM 7316 C CA . GLU A 1 971 ? -30.176 -7.596 69.631 1.00 72.44 971 GLU A CA 1
ATOM 7317 C C . GLU A 1 971 ? -29.681 -8.133 70.954 1.00 72.44 971 GLU A C 1
ATOM 7319 O O . GLU A 1 971 ? -30.345 -8.969 71.563 1.00 72.44 971 GLU A O 1
ATOM 7324 N N . VAL A 1 972 ? -28.564 -7.592 71.428 1.00 70.44 972 VAL A N 1
ATOM 7325 C CA . VAL A 1 972 ? -28.193 -7.676 72.835 1.00 70.44 972 VAL A CA 1
ATOM 7326 C C . VAL A 1 972 ? -28.139 -6.256 73.366 1.00 70.44 972 VAL A C 1
ATOM 7328 O O . VAL A 1 972 ? -27.166 -5.523 73.161 1.00 70.44 972 VAL A O 1
ATOM 7331 N N . LEU A 1 973 ? -29.215 -5.861 74.039 1.00 62.88 973 LEU A N 1
ATOM 7332 C CA . LEU A 1 973 ? -29.288 -4.573 74.717 1.00 62.88 973 LEU A CA 1
ATOM 7333 C C . LEU A 1 973 ? -28.349 -4.604 75.923 1.00 62.88 973 LEU A C 1
ATOM 7335 O O . LEU A 1 973 ? -28.578 -5.345 76.882 1.00 62.88 973 LEU A O 1
ATOM 7339 N N . SER A 1 974 ? -27.293 -3.788 75.906 1.00 55.53 974 SER A N 1
ATOM 7340 C CA . SER A 1 974 ? -26.304 -3.777 76.991 1.00 55.53 974 SER A CA 1
ATOM 7341 C C . SER A 1 974 ? -26.852 -3.150 78.273 1.00 55.53 974 SER A C 1
ATOM 7343 O O . SER A 1 974 ? -26.329 -3.416 79.350 1.00 55.53 974 SER A O 1
ATOM 7345 N N . THR A 1 975 ? -27.906 -2.332 78.172 1.00 50.69 975 THR A N 1
ATOM 7346 C CA . THR A 1 975 ? -28.529 -1.645 79.314 1.00 50.69 975 THR A CA 1
ATOM 7347 C C . THR A 1 975 ? -29.479 -2.545 80.124 1.00 50.69 975 THR A C 1
ATOM 7349 O O . THR A 1 975 ? -29.599 -2.348 81.329 1.00 50.69 975 THR A O 1
ATOM 7352 N N . THR A 1 976 ? -30.144 -3.535 79.506 1.00 58.50 976 THR A N 1
ATOM 7353 C CA . THR A 1 976 ? -31.182 -4.378 80.155 1.00 58.50 976 THR A CA 1
ATOM 7354 C C . THR A 1 976 ? -30.879 -5.882 80.157 1.00 58.50 976 THR A C 1
ATOM 7356 O O . THR A 1 976 ? -31.530 -6.625 80.886 1.00 58.50 976 THR A O 1
ATOM 7359 N N . GLY A 1 977 ? -29.910 -6.354 79.361 1.00 58.94 977 GLY A N 1
ATOM 7360 C CA . GLY A 1 977 ? -29.566 -7.778 79.230 1.00 58.94 977 GLY A CA 1
ATOM 7361 C C . GLY A 1 977 ? -30.526 -8.596 78.354 1.00 58.94 977 GLY A C 1
ATOM 7362 O O . GLY A 1 977 ? -30.344 -9.804 78.208 1.00 58.94 977 GLY A O 1
ATOM 7363 N N . GLN A 1 978 ? -31.539 -7.961 77.758 1.00 64.44 978 GLN A N 1
ATOM 7364 C CA . GLN A 1 978 ? -32.501 -8.611 76.870 1.00 64.44 978 GLN A CA 1
ATOM 7365 C C . GLN A 1 978 ? -31.820 -9.058 75.569 1.00 64.44 978 GLN A C 1
ATOM 7367 O O . GLN A 1 978 ? -31.144 -8.262 74.914 1.00 64.44 978 GLN A O 1
ATOM 7372 N N . THR A 1 979 ? -32.010 -10.334 75.212 1.00 63.84 979 THR A N 1
ATOM 7373 C CA . THR A 1 979 ? -31.574 -10.904 73.931 1.00 63.84 979 THR A CA 1
ATOM 7374 C C . THR A 1 979 ? -32.797 -11.217 73.085 1.00 63.84 979 THR A C 1
ATOM 7376 O O . THR A 1 979 ? -33.621 -12.043 73.478 1.00 63.84 979 THR A O 1
ATOM 7379 N N . THR A 1 980 ? -32.910 -10.561 71.937 1.00 67.31 980 THR A N 1
ATOM 7380 C CA . THR A 1 980 ? -34.016 -10.764 70.996 1.00 67.31 980 THR A CA 1
ATOM 7381 C C . THR A 1 980 ? -33.493 -11.526 69.784 1.00 67.31 980 THR A C 1
ATOM 7383 O O . THR A 1 980 ? -32.507 -11.102 69.180 1.00 67.31 980 THR A O 1
ATOM 7386 N N . ILE A 1 981 ? -34.132 -12.656 69.460 1.00 68.00 981 ILE A N 1
ATOM 7387 C CA . ILE A 1 981 ? -33.842 -13.493 68.287 1.00 68.00 981 ILE A CA 1
ATOM 7388 C C . ILE A 1 981 ? -35.165 -13.721 67.561 1.00 68.00 981 ILE A C 1
ATOM 7390 O O . ILE A 1 981 ? -36.037 -14.430 68.056 1.00 68.00 981 ILE A O 1
ATOM 7394 N N . GLU A 1 982 ? -35.324 -13.095 66.404 1.00 61.22 982 GLU A N 1
ATOM 7395 C CA . GLU A 1 982 ? -36.541 -13.187 65.595 1.00 61.22 982 GLU A CA 1
ATOM 7396 C C . GLU A 1 982 ? -36.377 -14.260 64.496 1.00 61.22 982 GLU A C 1
ATOM 7398 O O . GLU A 1 982 ? -35.440 -14.199 63.698 1.00 61.22 982 GLU A O 1
ATOM 7403 N N . GLY A 1 983 ? -37.278 -15.261 64.459 1.00 62.06 983 GLY A N 1
ATOM 7404 C CA . GLY A 1 983 ? -37.313 -16.356 63.466 1.00 62.06 983 GLY A CA 1
ATOM 7405 C C . GLY A 1 983 ? -37.224 -17.798 64.025 1.00 62.06 983 GLY A C 1
ATOM 7406 O O . GLY A 1 983 ? -37.103 -17.992 65.239 1.00 62.06 983 GLY A O 1
ATOM 7407 N N . PRO A 1 984 ? -37.286 -18.846 63.161 1.00 56.94 984 PRO A N 1
ATOM 7408 C CA . PRO A 1 984 ? -37.160 -20.246 63.577 1.00 56.94 984 PRO A CA 1
ATOM 7409 C C . PRO A 1 984 ? -35.763 -20.503 64.141 1.00 56.94 984 PRO A C 1
ATOM 7411 O O . PRO A 1 984 ? -34.771 -20.527 63.412 1.00 56.94 984 PRO A O 1
ATOM 7414 N N . THR A 1 985 ? -35.688 -20.692 65.451 1.00 60.69 985 THR A N 1
ATOM 7415 C CA . THR A 1 985 ? -34.424 -20.883 66.160 1.00 60.69 985 THR A CA 1
ATOM 7416 C C . THR A 1 985 ? -34.218 -22.371 66.435 1.00 60.69 985 THR A C 1
ATOM 7418 O O . THR A 1 985 ? -34.958 -22.973 67.211 1.00 60.69 985 THR A O 1
ATOM 7421 N N . GLU A 1 986 ? -33.222 -22.984 65.790 1.00 65.06 986 GLU A N 1
ATOM 7422 C CA . GLU A 1 986 ? -32.826 -24.377 66.041 1.00 65.06 986 GLU A CA 1
ATOM 7423 C C . GLU A 1 986 ? -31.730 -24.422 67.121 1.00 65.06 986 GLU A C 1
ATOM 7425 O O . GLU A 1 986 ? -30.583 -24.048 66.874 1.00 65.06 986 GLU A O 1
ATOM 7430 N N . VAL A 1 987 ? -32.061 -24.919 68.318 1.00 69.19 987 VAL A N 1
ATOM 7431 C CA . VAL A 1 987 ? -31.076 -25.215 69.373 1.00 69.19 987 VAL A CA 1
ATOM 7432 C C . VAL A 1 987 ? -30.717 -26.697 69.291 1.00 69.19 987 VAL A C 1
ATOM 7434 O O . VAL A 1 987 ? -31.498 -27.556 69.679 1.00 69.19 987 VAL A O 1
ATOM 7437 N N . ARG A 1 988 ? -29.535 -27.010 68.748 1.00 61.81 988 ARG A N 1
ATOM 7438 C CA . ARG A 1 988 ? -29.148 -28.389 68.376 1.00 61.81 988 ARG A CA 1
ATOM 7439 C C . ARG A 1 988 ? -28.775 -29.324 69.534 1.00 61.81 988 ARG A C 1
ATOM 7441 O O . ARG A 1 988 ? -28.572 -30.505 69.279 1.00 61.81 988 ARG A O 1
ATOM 7448 N N . ASN A 1 989 ? -28.670 -28.813 70.761 1.00 61.47 989 ASN A N 1
ATOM 7449 C CA . ASN A 1 989 ? -28.409 -29.609 71.968 1.00 61.47 989 ASN A CA 1
ATOM 7450 C C . ASN A 1 989 ? -29.510 -29.366 73.013 1.00 61.47 989 ASN A C 1
ATOM 7452 O O . ASN A 1 989 ? -30.600 -29.900 72.859 1.00 61.47 989 ASN A O 1
ATOM 7456 N N . ASP A 1 990 ? -29.254 -28.534 74.029 1.00 58.12 990 ASP A N 1
ATOM 7457 C CA . ASP A 1 990 ? -30.164 -28.355 75.164 1.00 58.12 990 ASP A CA 1
ATOM 7458 C C . ASP A 1 990 ? -30.587 -26.887 75.317 1.00 58.12 990 ASP A C 1
ATOM 7460 O O . ASP A 1 990 ? -29.761 -25.976 75.225 1.00 58.12 990 ASP A O 1
ATOM 7464 N N . ILE A 1 991 ? -31.871 -26.664 75.613 1.00 67.19 991 ILE A N 1
ATOM 7465 C CA . ILE A 1 991 ? -32.386 -25.397 76.152 1.00 67.19 991 ILE A CA 1
ATOM 7466 C C . ILE A 1 991 ? -32.485 -25.568 77.675 1.00 67.19 991 ILE A C 1
ATOM 7468 O O . ILE A 1 991 ? -33.389 -26.240 78.166 1.00 67.19 991 ILE A O 1
ATOM 7472 N N . LEU A 1 992 ? -31.549 -24.985 78.434 1.00 66.38 992 LEU A N 1
ATOM 7473 C CA . LEU A 1 992 ? -31.569 -25.004 79.902 1.00 66.38 992 LEU A CA 1
ATOM 7474 C C . LEU A 1 992 ? -32.256 -23.743 80.443 1.00 66.38 992 LEU A C 1
ATOM 7476 O O . LEU A 1 992 ? -31.683 -22.656 80.414 1.00 66.38 992 LEU A O 1
ATOM 7480 N N . LEU A 1 993 ? -33.463 -23.902 80.982 1.00 63.81 993 LEU A N 1
ATOM 7481 C CA . LEU A 1 993 ? -34.167 -22.861 81.731 1.00 63.81 993 LEU A CA 1
ATOM 7482 C C . LEU A 1 993 ? -33.851 -23.037 83.219 1.00 63.81 993 LEU A C 1
ATOM 7484 O O . LEU A 1 993 ? -34.287 -24.001 83.847 1.00 63.81 993 LEU A O 1
ATOM 7488 N N . THR A 1 994 ? -33.062 -22.136 83.800 1.00 61.94 994 THR A N 1
ATOM 7489 C CA . THR A 1 994 ? -32.731 -22.204 85.228 1.00 61.94 994 THR A CA 1
ATOM 7490 C C . THR A 1 994 ? -33.993 -21.914 86.045 1.00 61.94 994 THR A C 1
ATOM 7492 O O . THR A 1 994 ? -34.521 -20.802 85.986 1.00 61.94 994 THR A O 1
ATOM 7495 N N . GLY A 1 995 ? -34.493 -22.907 86.784 1.00 64.94 995 GLY A N 1
ATOM 7496 C CA . GLY A 1 995 ? -35.769 -22.826 87.505 1.00 64.94 995 GLY A CA 1
ATOM 7497 C C . GLY A 1 995 ? -35.850 -21.698 88.541 1.00 64.94 995 GLY A C 1
ATOM 7498 O O . GLY A 1 995 ? -34.841 -21.136 88.977 1.00 64.94 995 GLY A O 1
ATOM 7499 N N . THR A 1 996 ? -37.080 -21.377 88.928 1.00 65.25 996 THR A N 1
ATOM 7500 C CA . THR A 1 996 ? -37.438 -20.454 90.014 1.00 65.25 996 THR A CA 1
ATOM 7501 C C . THR A 1 996 ? -38.427 -21.164 90.936 1.00 65.25 996 THR A C 1
ATOM 7503 O O . THR A 1 996 ? -39.146 -22.042 90.485 1.00 65.25 996 THR A O 1
ATOM 7506 N N . THR A 1 997 ? -38.456 -20.839 92.229 1.00 72.56 997 THR A N 1
ATOM 7507 C CA . THR A 1 997 ? -39.444 -21.399 93.177 1.00 72.56 997 THR A CA 1
ATOM 7508 C C . THR A 1 997 ? -40.712 -20.548 93.278 1.00 72.56 997 THR A C 1
ATOM 7510 O O . THR A 1 997 ? -41.568 -20.819 94.115 1.00 72.56 997 THR A O 1
ATOM 7513 N N . SER A 1 998 ? -40.798 -19.474 92.491 1.00 70.50 998 SER A N 1
ATOM 7514 C CA . SER A 1 998 ? -41.895 -18.509 92.516 1.00 70.50 998 SER A CA 1
ATOM 7515 C C . SER A 1 998 ? -42.816 -18.738 91.319 1.00 70.50 998 SER A C 1
ATOM 7517 O O . SER A 1 998 ? -42.379 -18.593 90.180 1.00 70.50 998 SER A O 1
ATOM 7519 N N . ASN A 1 999 ? -44.089 -19.067 91.556 1.00 67.75 999 ASN A N 1
ATOM 7520 C CA . ASN A 1 999 ? -45.054 -19.275 90.470 1.00 67.75 999 ASN A CA 1
ATOM 7521 C C . ASN A 1 999 ? -45.153 -18.040 89.561 1.00 67.75 999 ASN A C 1
ATOM 7523 O O . ASN A 1 999 ? -45.256 -16.908 90.040 1.00 67.75 999 ASN A O 1
ATOM 7527 N N . ASN A 1 1000 ? -45.201 -18.278 88.252 1.00 67.06 1000 ASN A N 1
ATOM 7528 C CA . ASN A 1 1000 ? -45.233 -17.300 87.167 1.00 67.06 1000 ASN A CA 1
ATOM 7529 C C . ASN A 1 1000 ? -43.972 -16.454 86.931 1.00 67.06 1000 ASN A C 1
ATOM 7531 O O . ASN A 1 1000 ? -44.023 -15.520 86.133 1.00 67.06 1000 ASN A O 1
ATOM 7535 N N . ASP A 1 1001 ? -42.853 -16.761 87.584 1.00 65.44 1001 ASP A N 1
ATOM 7536 C CA . ASP A 1 1001 ? -41.639 -15.936 87.512 1.00 65.44 1001 ASP A CA 1
ATOM 7537 C C . ASP A 1 1001 ? -40.733 -16.298 86.315 1.00 65.44 1001 ASP A C 1
ATOM 7539 O O . ASP A 1 1001 ? -40.109 -15.426 85.713 1.00 65.44 1001 ASP A O 1
ATOM 7543 N N . ARG A 1 1002 ? -40.688 -17.573 85.899 1.00 71.81 1002 ARG A N 1
ATOM 7544 C CA . ARG A 1 1002 ? -39.959 -18.015 84.693 1.00 71.81 1002 ARG A CA 1
ATOM 7545 C C . ARG A 1 1002 ? -40.770 -19.061 83.945 1.00 71.81 1002 ARG A C 1
ATOM 7547 O O . ARG A 1 1002 ? -40.982 -20.155 84.457 1.00 71.81 1002 ARG A O 1
ATOM 7554 N N . LYS A 1 1003 ? -41.187 -18.734 82.724 1.00 70.25 1003 LYS A N 1
ATOM 7555 C CA . LYS A 1 1003 ? -42.010 -19.609 81.886 1.00 70.25 1003 LYS A CA 1
ATOM 7556 C C . LYS A 1 1003 ? -41.397 -19.793 80.508 1.00 70.25 1003 LYS A C 1
ATOM 7558 O O . LYS A 1 1003 ? -40.811 -18.860 79.960 1.00 70.25 1003 LYS A O 1
ATOM 7563 N N . LEU A 1 1004 ? -41.584 -20.976 79.935 1.00 75.12 1004 LEU A N 1
ATOM 7564 C CA . LEU A 1 1004 ? -41.528 -21.158 78.490 1.00 75.12 1004 LEU A CA 1
ATOM 7565 C C . LEU A 1 1004 ? -42.940 -20.956 77.953 1.00 75.12 1004 LEU A C 1
ATOM 7567 O O . LEU A 1 1004 ? -43.797 -21.810 78.155 1.00 75.12 1004 LEU A O 1
ATOM 7571 N N . THR A 1 1005 ? -43.178 -19.836 77.282 1.00 68.62 1005 THR A N 1
ATOM 7572 C CA . THR A 1 1005 ? -44.493 -19.496 76.735 1.00 68.62 1005 THR A CA 1
ATOM 7573 C C . THR A 1 1005 ? -44.407 -19.426 75.217 1.00 68.62 1005 THR A C 1
ATOM 7575 O O . THR A 1 1005 ? -43.575 -18.712 74.665 1.00 68.62 1005 THR A O 1
ATOM 7578 N N . ILE A 1 1006 ? -45.299 -20.143 74.544 1.00 74.69 1006 ILE A N 1
ATOM 7579 C CA . ILE A 1 1006 ? -45.563 -20.035 73.114 1.00 74.69 1006 ILE A CA 1
ATOM 7580 C C . ILE A 1 1006 ? -46.967 -19.452 72.973 1.00 74.69 1006 ILE A C 1
ATOM 7582 O O . ILE A 1 1006 ? -47.935 -19.945 73.563 1.00 74.69 1006 ILE A O 1
ATOM 7586 N N . THR A 1 1007 ? -47.074 -18.373 72.207 1.00 71.00 1007 THR A N 1
ATOM 7587 C CA . THR A 1 1007 ? -48.338 -17.687 71.950 1.00 71.00 1007 THR A CA 1
ATOM 7588 C C . THR A 1 1007 ? -48.655 -17.721 70.461 1.00 71.00 1007 THR A C 1
ATOM 7590 O O . THR A 1 1007 ? -47.760 -17.832 69.625 1.00 71.00 1007 THR A O 1
ATOM 7593 N N . ASP A 1 1008 ? -49.933 -17.603 70.115 1.00 65.50 1008 ASP A N 1
ATOM 7594 C CA . ASP A 1 1008 ? -50.379 -17.338 68.738 1.00 65.50 1008 ASP A CA 1
ATOM 7595 C C . ASP A 1 1008 ? -50.408 -15.828 68.414 1.00 65.50 1008 ASP A C 1
ATOM 7597 O O . ASP A 1 1008 ? -51.029 -15.397 67.443 1.00 65.50 1008 ASP A O 1
ATOM 7601 N N . GLY A 1 1009 ? -49.759 -15.010 69.251 1.00 59.62 1009 GLY A N 1
ATOM 7602 C CA . GLY A 1 1009 ? -49.807 -13.551 69.197 1.00 59.62 1009 GLY A CA 1
ATOM 7603 C C . GLY A 1 1009 ? -50.954 -12.917 69.994 1.00 59.62 1009 GLY A C 1
ATOM 7604 O O . GLY A 1 1009 ? -50.968 -11.699 70.148 1.00 59.62 1009 GLY A O 1
ATOM 7605 N N . THR A 1 1010 ? -51.911 -13.683 70.532 1.00 62.94 1010 THR A N 1
ATOM 7606 C CA . THR A 1 1010 ? -52.979 -13.151 71.411 1.00 62.94 1010 THR A CA 1
ATOM 7607 C C . THR A 1 1010 ? -53.277 -14.060 72.607 1.00 62.94 1010 THR A C 1
ATOM 7609 O O . THR A 1 1010 ? -53.488 -13.570 73.714 1.00 62.94 1010 THR A O 1
ATOM 7612 N N . ASN A 1 1011 ? -53.248 -15.376 72.417 1.00 62.69 1011 ASN A N 1
ATOM 7613 C CA . ASN A 1 1011 ? -53.470 -16.395 73.433 1.00 62.69 1011 ASN A CA 1
ATOM 7614 C C . ASN A 1 1011 ? -52.214 -17.245 73.633 1.00 62.69 1011 ASN A C 1
ATOM 7616 O O . ASN A 1 1011 ? -51.438 -17.499 72.712 1.00 62.69 1011 ASN A O 1
ATOM 7620 N N . VAL A 1 1012 ? -52.042 -17.738 74.855 1.00 68.75 1012 VAL A N 1
ATOM 7621 C CA . VAL A 1 1012 ? -51.036 -18.750 75.180 1.00 68.75 1012 VAL A CA 1
ATOM 7622 C C . VAL A 1 1012 ? -51.516 -20.106 74.663 1.00 68.75 1012 VAL A C 1
ATOM 7624 O O . VAL A 1 1012 ? -52.519 -20.628 75.157 1.00 68.75 1012 VAL A O 1
ATOM 7627 N N . THR A 1 1013 ? -50.815 -20.662 73.676 1.00 68.69 1013 THR A N 1
ATOM 7628 C CA . THR A 1 1013 ? -51.138 -21.957 73.052 1.00 68.69 1013 THR A CA 1
ATOM 7629 C C . THR A 1 1013 ? -50.371 -23.108 73.689 1.00 68.69 1013 THR A C 1
ATOM 7631 O O . THR A 1 1013 ? -50.904 -24.216 73.776 1.00 68.69 1013 THR A O 1
ATOM 7634 N N . PHE A 1 1014 ? -49.161 -22.830 74.182 1.00 70.62 1014 PHE A N 1
ATOM 7635 C CA . PHE A 1 1014 ? -48.356 -23.743 74.982 1.00 70.62 1014 PHE A CA 1
ATOM 7636 C C . PHE A 1 1014 ? -47.602 -22.970 76.068 1.00 70.62 1014 PHE A C 1
ATOM 7638 O O . PHE A 1 1014 ? -46.955 -21.967 75.783 1.00 70.62 1014 PHE A O 1
ATOM 7645 N N . GLU A 1 1015 ? -47.673 -23.423 77.313 1.00 77.69 1015 GLU A N 1
ATOM 7646 C CA . GLU A 1 1015 ? -46.917 -22.829 78.418 1.00 77.69 1015 GLU A CA 1
ATOM 7647 C C . GLU A 1 1015 ? -46.423 -23.898 79.372 1.00 77.69 1015 GLU A C 1
ATOM 7649 O O . GLU A 1 1015 ? -47.175 -24.820 79.684 1.00 77.69 1015 GLU A O 1
ATOM 7654 N N . VAL A 1 1016 ? -45.179 -23.735 79.826 1.00 77.44 1016 VAL A N 1
ATOM 7655 C CA . VAL A 1 1016 ? -44.561 -24.517 80.898 1.00 77.44 1016 VAL A CA 1
ATOM 7656 C C . VAL A 1 1016 ? -44.010 -23.547 81.933 1.00 77.44 1016 VAL A C 1
ATOM 7658 O O . VAL A 1 1016 ? -43.078 -22.787 81.644 1.00 77.44 1016 VAL A O 1
ATOM 7661 N N . ASP A 1 1017 ? -44.586 -23.561 83.131 1.00 74.56 1017 ASP A N 1
ATOM 7662 C CA . ASP A 1 1017 ? -44.069 -22.799 84.267 1.00 74.56 1017 ASP A CA 1
ATOM 7663 C C . ASP A 1 1017 ? -42.935 -23.584 84.947 1.00 74.56 1017 ASP A C 1
ATOM 7665 O O . ASP A 1 1017 ? -43.079 -24.755 85.300 1.00 74.56 1017 ASP A O 1
ATOM 7669 N N . ALA A 1 1018 ? -41.769 -22.950 85.098 1.00 73.56 1018 ALA A N 1
ATOM 7670 C CA . ALA A 1 1018 ? -40.585 -23.591 85.659 1.00 73.56 1018 ALA A CA 1
ATOM 7671 C C . ALA A 1 1018 ? -40.645 -23.773 87.191 1.00 73.56 1018 ALA A C 1
ATOM 7673 O O . ALA A 1 1018 ? -39.725 -24.382 87.744 1.00 73.56 1018 ALA A O 1
ATOM 7674 N N . ALA A 1 1019 ? -41.669 -23.238 87.870 1.00 68.31 1019 ALA A N 1
ATOM 7675 C CA . ALA A 1 1019 ? -41.833 -23.328 89.322 1.00 68.31 1019 ALA A CA 1
ATOM 7676 C C . ALA A 1 1019 ? -42.689 -24.515 89.794 1.00 68.31 1019 ALA A C 1
ATOM 7678 O O . ALA A 1 1019 ? -42.307 -25.187 90.754 1.00 68.31 1019 ALA A O 1
ATOM 7679 N N . ASP A 1 1020 ? -43.817 -24.791 89.136 1.00 69.50 1020 ASP A N 1
ATOM 7680 C CA . ASP A 1 1020 ? -44.755 -25.866 89.503 1.00 69.50 1020 ASP A CA 1
ATOM 7681 C C . ASP A 1 1020 ? -44.885 -26.968 88.437 1.00 69.50 1020 ASP A C 1
ATOM 7683 O O . ASP A 1 1020 ? -45.344 -28.068 88.750 1.00 69.50 1020 ASP A O 1
ATOM 7687 N N . GLY A 1 1021 ? -44.392 -26.728 87.218 1.00 63.09 1021 GLY A N 1
ATOM 7688 C CA . GLY A 1 1021 ? -44.431 -27.686 86.115 1.00 63.09 1021 GLY A CA 1
ATOM 7689 C C . GLY A 1 1021 ? -45.778 -27.754 85.392 1.00 63.09 1021 GLY A C 1
ATOM 7690 O O . GLY A 1 1021 ? -45.965 -28.654 84.566 1.00 63.09 1021 GLY A O 1
ATOM 7691 N N . ASP A 1 1022 ? -46.707 -26.832 85.667 1.00 65.62 1022 ASP A N 1
ATOM 7692 C CA . ASP A 1 1022 ? -48.007 -26.803 85.001 1.00 65.62 1022 ASP A CA 1
ATOM 7693 C C . ASP A 1 1022 ? -47.836 -26.605 83.488 1.00 65.62 1022 ASP A C 1
ATOM 7695 O O . ASP A 1 1022 ? -47.121 -25.712 83.024 1.00 65.62 1022 ASP A O 1
ATOM 7699 N N . THR A 1 1023 ? -48.500 -27.470 82.709 1.00 70.38 1023 THR A N 1
ATOM 7700 C CA . THR A 1 1023 ? -48.454 -27.454 81.241 1.00 70.38 1023 THR A CA 1
ATOM 7701 C C . THR A 1 1023 ? -49.839 -27.186 80.668 1.00 70.38 1023 THR A C 1
ATOM 7703 O O . THR A 1 1023 ? -50.764 -27.983 80.839 1.00 70.38 1023 THR A O 1
ATOM 7706 N N . LYS A 1 1024 ? -49.985 -26.076 79.943 1.00 67.00 1024 LYS A N 1
ATOM 7707 C CA . LYS A 1 1024 ? -51.239 -25.691 79.280 1.00 67.00 1024 LYS A CA 1
ATOM 7708 C C . LYS A 1 1024 ? -51.121 -25.894 77.770 1.00 67.00 1024 LYS A C 1
ATOM 7710 O O . LYS A 1 1024 ? -50.218 -25.323 77.173 1.00 67.00 1024 LYS A O 1
ATOM 7715 N N . LEU A 1 1025 ? -52.045 -26.648 77.157 1.00 66.50 1025 LEU A N 1
ATOM 7716 C CA . LEU A 1 1025 ? -52.152 -26.829 75.699 1.00 66.50 1025 LEU A CA 1
ATOM 7717 C C . LEU A 1 1025 ? -53.553 -26.463 75.193 1.00 66.50 1025 LEU A C 1
ATOM 7719 O O . LEU A 1 1025 ? -54.551 -26.986 75.687 1.00 66.50 1025 LEU A O 1
ATOM 7723 N N . LEU A 1 1026 ? -53.629 -25.597 74.183 1.00 55.78 1026 LEU A N 1
ATOM 7724 C CA . LEU A 1 1026 ? -54.845 -25.359 73.397 1.00 55.78 1026 LEU A CA 1
ATOM 7725 C C . LEU A 1 1026 ? -54.664 -25.956 71.985 1.00 55.78 1026 LEU A C 1
ATOM 7727 O O . LEU A 1 1026 ? -54.077 -25.304 71.125 1.00 55.78 1026 LEU A O 1
ATOM 7731 N N . GLY A 1 1027 ? -55.151 -27.185 71.746 1.00 57.94 1027 GLY A N 1
ATOM 7732 C CA . GLY A 1 1027 ? -55.107 -27.866 70.434 1.00 57.94 1027 GLY A CA 1
ATOM 7733 C C . GLY A 1 1027 ? -55.026 -29.404 70.503 1.00 57.94 1027 GLY A C 1
ATOM 7734 O O . GLY A 1 1027 ? -55.016 -29.973 71.594 1.00 57.94 1027 GLY A O 1
ATOM 7735 N N . ASP A 1 1028 ? -54.967 -30.070 69.339 1.00 46.53 1028 ASP A N 1
ATOM 7736 C CA . ASP A 1 1028 ? -54.870 -31.537 69.217 1.00 46.53 1028 ASP A CA 1
ATOM 7737 C C . ASP A 1 1028 ? -53.473 -32.069 69.588 1.00 46.53 1028 ASP A C 1
ATOM 7739 O O . ASP A 1 1028 ? -52.444 -31.564 69.132 1.00 46.53 1028 ASP A O 1
ATOM 7743 N N . LEU A 1 1029 ? -53.439 -33.149 70.373 1.00 56.50 1029 LEU A N 1
ATOM 7744 C CA . LEU A 1 1029 ? -52.218 -33.835 70.800 1.00 56.50 1029 LEU A CA 1
ATOM 7745 C C . LEU A 1 1029 ? -51.882 -34.983 69.834 1.00 56.50 1029 LEU A C 1
ATOM 7747 O O . LEU A 1 1029 ? -52.326 -36.115 70.008 1.00 56.50 1029 LEU A O 1
ATOM 7751 N N . SER A 1 1030 ? -51.084 -34.708 68.802 1.00 51.03 1030 SER A N 1
ATOM 7752 C CA . SER A 1 1030 ? -50.561 -35.747 67.905 1.00 51.03 1030 SER A CA 1
ATOM 7753 C C . SER A 1 1030 ? -49.272 -36.342 68.475 1.00 51.03 1030 SER A C 1
ATOM 7755 O O . SER A 1 1030 ? -48.203 -35.745 68.341 1.00 51.03 1030 SER A O 1
ATOM 7757 N N . VAL A 1 1031 ? -49.346 -37.537 69.064 1.00 45.75 1031 VAL A N 1
ATOM 7758 C CA . VAL A 1 1031 ? -48.165 -38.298 69.507 1.00 45.75 1031 VAL A CA 1
ATOM 7759 C C . VAL A 1 1031 ? -47.956 -39.532 68.629 1.00 45.75 1031 VAL A C 1
ATOM 7761 O O . VAL A 1 1031 ? -48.881 -40.289 68.353 1.00 45.75 1031 VAL A O 1
ATOM 7764 N N . GLY A 1 1032 ? -46.727 -39.691 68.130 1.00 51.72 1032 GLY A N 1
ATOM 7765 C CA . GLY A 1 1032 ? -46.322 -40.753 67.208 1.00 51.72 1032 GLY A CA 1
ATOM 7766 C C . GLY A 1 1032 ? -46.435 -42.178 67.771 1.00 51.72 1032 GLY A C 1
ATOM 7767 O O . GLY A 1 1032 ? -46.776 -42.401 68.929 1.00 51.72 1032 GLY A O 1
ATOM 7768 N N . ALA A 1 1033 ? -46.142 -43.156 66.909 1.00 44.47 1033 ALA A N 1
ATOM 7769 C CA . ALA A 1 1033 ? -46.413 -44.579 67.119 1.00 44.47 1033 ALA A CA 1
ATOM 7770 C C . ALA A 1 1033 ? -45.934 -45.130 68.480 1.00 44.47 1033 ALA A C 1
ATOM 7772 O O . ALA A 1 1033 ? -44.743 -45.086 68.787 1.00 44.47 1033 ALA A O 1
ATOM 7773 N N . GLY A 1 1034 ? -46.861 -45.727 69.243 1.00 54.66 1034 GLY A N 1
ATOM 7774 C CA . GLY A 1 1034 ? -46.557 -46.515 70.448 1.00 54.66 1034 GLY A CA 1
ATOM 7775 C C . GLY A 1 1034 ? -47.247 -46.090 71.751 1.00 54.66 1034 GLY A C 1
ATOM 7776 O O . GLY A 1 1034 ? -47.016 -46.737 72.767 1.00 54.66 1034 GLY A O 1
ATOM 7777 N N . PHE A 1 1035 ? -48.097 -45.060 71.748 1.00 43.16 1035 PHE A N 1
ATOM 7778 C CA . PHE A 1 1035 ? -48.873 -44.623 72.920 1.00 43.16 1035 PHE A CA 1
ATOM 7779 C C . PHE A 1 1035 ? -50.360 -44.992 72.752 1.00 43.16 1035 PHE A C 1
ATOM 7781 O O . PHE A 1 1035 ? -50.986 -44.587 71.779 1.00 43.16 1035 PHE A O 1
ATOM 7788 N N . THR A 1 1036 ? -50.936 -45.786 73.663 1.00 51.88 1036 THR A N 1
ATOM 7789 C CA . THR A 1 1036 ? -52.261 -46.433 73.490 1.00 51.88 1036 THR A CA 1
ATOM 7790 C C . THR A 1 1036 ? -53.333 -45.975 74.484 1.00 51.88 1036 THR A C 1
ATOM 7792 O O . THR A 1 1036 ? -54.249 -46.736 74.790 1.00 51.88 1036 THR A O 1
ATOM 7795 N N . GLU A 1 1037 ? -53.229 -44.766 75.031 1.00 57.41 1037 GLU A N 1
ATOM 7796 C CA . GLU A 1 1037 ? -54.179 -44.298 76.056 1.00 57.41 1037 GLU A CA 1
ATOM 7797 C C . GLU A 1 1037 ? -55.284 -43.383 75.485 1.00 57.41 1037 GLU A C 1
ATOM 7799 O O . GLU A 1 1037 ? -56.420 -43.450 75.951 1.00 57.41 1037 GLU A O 1
ATOM 7804 N N . PHE A 1 1038 ? -55.019 -42.647 74.391 1.00 58.84 1038 PHE A N 1
ATOM 7805 C CA . PHE A 1 1038 ? -56.029 -41.898 73.622 1.00 58.84 1038 PHE A CA 1
ATOM 7806 C C . PHE A 1 1038 ? -55.575 -41.717 72.157 1.00 58.84 1038 PHE A C 1
ATOM 7808 O O . PHE A 1 1038 ? -54.757 -40.847 71.866 1.00 58.84 1038 PHE A O 1
ATOM 7815 N N . MET A 1 1039 ? -56.044 -42.566 71.232 1.00 54.44 1039 MET A N 1
ATOM 7816 C CA . MET A 1 1039 ? -55.594 -42.561 69.825 1.00 54.44 1039 MET A CA 1
ATOM 7817 C C . MET A 1 1039 ? -56.770 -42.653 68.844 1.00 54.44 1039 MET A C 1
ATOM 7819 O O . MET A 1 1039 ? -57.658 -43.491 69.015 1.00 54.44 1039 MET A O 1
ATOM 7823 N N . VAL A 1 1040 ? -56.728 -41.838 67.784 1.00 57.66 1040 VAL A N 1
ATOM 7824 C CA . VAL A 1 1040 ? -57.540 -42.007 66.568 1.00 57.66 1040 VAL A CA 1
ATOM 7825 C C . VAL A 1 1040 ? -56.642 -42.593 65.481 1.00 57.66 1040 VAL A C 1
ATOM 7827 O O . VAL A 1 1040 ? -55.694 -41.949 65.036 1.00 57.66 1040 VAL A O 1
ATOM 7830 N N . ASP A 1 1041 ? -56.915 -43.829 65.067 1.00 51.69 1041 ASP A N 1
ATOM 7831 C CA . ASP A 1 1041 ? -56.185 -44.481 63.978 1.00 51.69 1041 ASP A CA 1
ATOM 7832 C C . ASP A 1 1041 ? -56.561 -43.837 62.635 1.00 51.69 1041 ASP A C 1
ATOM 7834 O O . ASP A 1 1041 ? -57.690 -43.964 62.162 1.00 51.69 1041 ASP A O 1
ATOM 7838 N N . GLY A 1 1042 ? -55.602 -43.163 61.999 1.00 50.41 1042 GLY A N 1
ATOM 7839 C CA . GLY A 1 1042 ? -55.818 -42.457 60.736 1.00 50.41 1042 GLY A CA 1
ATOM 7840 C C . GLY A 1 1042 ? -56.152 -43.346 59.527 1.00 50.41 1042 GLY A C 1
ATOM 7841 O O . GLY A 1 1042 ? -56.649 -42.823 58.534 1.00 50.41 1042 GLY A O 1
ATOM 7842 N N . ALA A 1 1043 ? -55.909 -44.663 59.575 1.00 47.34 1043 ALA A N 1
ATOM 7843 C CA . ALA A 1 1043 ? -56.211 -45.584 58.472 1.00 47.34 1043 ALA A CA 1
ATOM 7844 C C . ALA A 1 1043 ? -57.583 -46.261 58.610 1.00 47.34 1043 ALA A C 1
ATOM 7846 O O . ALA A 1 1043 ? -58.229 -46.563 57.606 1.00 47.34 1043 ALA A O 1
ATOM 7847 N N . THR A 1 1044 ? -58.026 -46.510 59.843 1.00 51.88 1044 THR A N 1
ATOM 7848 C CA . THR A 1 1044 ? -59.296 -47.200 60.123 1.00 51.88 1044 THR A CA 1
ATOM 7849 C C . THR A 1 1044 ? -60.379 -46.271 60.668 1.00 51.88 1044 THR A C 1
ATOM 7851 O O . THR A 1 1044 ? -61.545 -46.654 60.711 1.00 51.88 1044 THR A O 1
ATOM 7854 N N . GLY A 1 1045 ? -60.012 -45.054 61.079 1.00 51.78 1045 GLY A N 1
ATOM 7855 C CA . GLY A 1 1045 ? -60.891 -44.115 61.776 1.00 51.78 1045 GLY A CA 1
ATOM 7856 C C . GLY A 1 1045 ? -61.258 -44.565 63.193 1.00 51.78 1045 GLY A C 1
ATOM 7857 O O . GLY A 1 1045 ? -62.148 -43.980 63.806 1.00 51.78 1045 GLY A O 1
ATOM 7858 N N . THR A 1 1046 ? -60.613 -45.614 63.715 1.00 51.59 1046 THR A N 1
ATOM 7859 C CA . THR A 1 1046 ? -60.981 -46.207 65.003 1.00 51.59 1046 THR A CA 1
ATOM 7860 C C . THR A 1 1046 ? -60.450 -45.349 66.148 1.00 51.59 1046 THR A C 1
ATOM 7862 O O . THR A 1 1046 ? -59.240 -45.168 66.288 1.00 51.59 1046 THR A O 1
ATOM 7865 N N . LEU A 1 1047 ? -61.353 -44.850 66.994 1.00 62.16 1047 LEU A N 1
ATOM 7866 C CA . LEU A 1 1047 ? -61.021 -44.225 68.274 1.00 62.16 1047 LEU A CA 1
ATOM 7867 C C . LEU A 1 1047 ? -60.861 -45.313 69.347 1.00 62.16 1047 LEU A C 1
ATOM 7869 O O . LEU A 1 1047 ? -61.785 -46.093 69.572 1.00 62.16 1047 LEU A O 1
ATOM 7873 N N . THR A 1 1048 ? -59.712 -45.348 70.028 1.00 57.09 1048 THR A N 1
ATOM 7874 C CA . THR A 1 1048 ? -59.474 -46.234 71.183 1.00 57.09 1048 THR A CA 1
ATOM 7875 C C . THR A 1 1048 ? -59.189 -45.403 72.433 1.00 57.09 1048 THR A C 1
ATOM 7877 O O . THR A 1 1048 ? -58.261 -44.593 72.436 1.00 57.09 1048 THR A O 1
ATOM 7880 N N . MET A 1 1049 ? -59.980 -45.619 73.492 1.00 63.38 1049 MET A N 1
ATOM 7881 C CA . MET A 1 1049 ? -59.841 -44.974 74.804 1.00 63.38 1049 MET A CA 1
ATOM 7882 C C . MET A 1 1049 ? -59.774 -46.039 75.901 1.00 63.38 1049 MET A C 1
ATOM 7884 O O . MET A 1 1049 ? -60.685 -46.861 76.012 1.00 63.38 1049 MET A O 1
ATOM 7888 N N . ASN A 1 1050 ? -58.717 -46.025 76.715 1.00 56.41 1050 ASN A N 1
ATOM 7889 C CA . ASN A 1 1050 ? -58.527 -46.992 77.796 1.00 56.41 1050 ASN A CA 1
ATOM 7890 C C . ASN A 1 1050 ? -58.733 -46.324 79.166 1.00 56.41 1050 ASN A C 1
ATOM 7892 O O . ASN A 1 1050 ? -57.812 -45.734 79.713 1.00 56.41 1050 ASN A O 1
ATOM 7896 N N . GLY A 1 1051 ? -59.942 -46.470 79.726 1.00 57.97 1051 GLY A N 1
ATOM 7897 C CA . GLY A 1 1051 ? -60.310 -45.994 81.067 1.00 57.97 1051 GLY A CA 1
ATOM 7898 C C . GLY A 1 1051 ? -60.920 -44.585 81.100 1.00 57.97 1051 GLY A C 1
ATOM 7899 O O . GLY A 1 1051 ? -60.438 -43.670 80.442 1.00 57.97 1051 GLY A O 1
ATOM 7900 N N . GLY A 1 1052 ? -61.984 -44.419 81.896 1.00 53.97 1052 GLY A N 1
ATOM 7901 C CA . GLY A 1 1052 ? -62.697 -43.148 82.101 1.00 53.97 1052 GLY A CA 1
ATOM 7902 C C . GLY A 1 1052 ? -64.082 -43.080 81.444 1.00 53.97 1052 GLY A C 1
ATOM 7903 O O . GLY A 1 1052 ? -64.370 -43.805 80.492 1.00 53.97 1052 GLY A O 1
ATOM 7904 N N . ASP A 1 1053 ? -64.942 -42.202 81.970 1.00 55.78 1053 ASP A N 1
ATOM 7905 C CA . ASP A 1 1053 ? -66.265 -41.917 81.405 1.00 55.78 1053 ASP A CA 1
ATOM 7906 C C . ASP A 1 1053 ? -66.148 -40.934 80.231 1.00 55.78 1053 ASP A C 1
ATOM 7908 O O . ASP A 1 1053 ? -65.516 -39.881 80.347 1.00 55.78 1053 ASP A O 1
ATOM 7912 N N . ILE A 1 1054 ? -66.820 -41.228 79.116 1.00 63.53 1054 ILE A N 1
ATOM 7913 C CA . ILE A 1 1054 ? -67.024 -40.254 78.036 1.00 63.53 1054 ILE A CA 1
ATOM 7914 C C . ILE A 1 1054 ? -68.288 -39.450 78.359 1.00 63.53 1054 ILE A C 1
ATOM 7916 O O . ILE A 1 1054 ? -69.410 -39.917 78.159 1.00 63.53 1054 ILE A O 1
ATOM 7920 N N . LEU A 1 1055 ? -68.109 -38.228 78.862 1.00 58.84 1055 LEU A N 1
ATOM 7921 C CA . LEU A 1 1055 ? -69.196 -37.295 79.172 1.00 58.84 1055 LEU A CA 1
ATOM 7922 C C . LEU A 1 1055 ? -69.344 -36.267 78.041 1.00 58.84 1055 LEU A C 1
ATOM 7924 O O . LEU A 1 1055 ? -68.615 -35.279 77.996 1.00 58.84 1055 LEU A O 1
ATOM 7928 N N . VAL A 1 1056 ? -70.304 -36.484 77.135 1.00 65.25 1056 VAL A N 1
ATOM 7929 C CA . VAL A 1 1056 ? -70.665 -35.504 76.094 1.00 65.25 1056 VAL A CA 1
ATOM 7930 C C . VAL A 1 1056 ? -71.893 -34.725 76.545 1.00 65.25 1056 VAL A C 1
ATOM 7932 O O . VAL A 1 1056 ? -73.033 -35.191 76.437 1.00 65.25 1056 VAL A O 1
ATOM 7935 N N . ASN A 1 1057 ? -71.638 -33.535 77.078 1.00 61.38 1057 ASN A N 1
ATOM 7936 C CA . ASN A 1 1057 ? -72.674 -32.631 77.554 1.00 61.38 1057 ASN A CA 1
ATOM 7937 C C . ASN A 1 1057 ? -73.003 -31.571 76.495 1.00 61.38 1057 ASN A C 1
ATOM 7939 O O . ASN A 1 1057 ? -72.189 -31.245 75.633 1.00 61.38 1057 ASN A O 1
ATOM 7943 N N . ASP A 1 1058 ? -74.195 -30.993 76.580 1.00 62.78 1058 ASP A N 1
ATOM 7944 C CA . ASP A 1 1058 ? -74.492 -29.728 75.916 1.00 62.78 1058 ASP A CA 1
ATOM 7945 C C . ASP A 1 1058 ? -73.630 -28.574 76.471 1.00 62.78 1058 ASP A C 1
ATOM 7947 O O . ASP A 1 1058 ? -72.981 -28.699 77.509 1.00 62.78 1058 ASP A O 1
ATOM 7951 N N . ASN A 1 1059 ? -73.630 -27.419 75.791 1.00 57.44 1059 ASN A N 1
ATOM 7952 C CA . ASN A 1 1059 ? -72.825 -26.238 76.163 1.00 57.44 1059 ASN A CA 1
ATOM 7953 C C . ASN A 1 1059 ? -73.047 -25.727 77.602 1.00 57.44 1059 ASN A C 1
ATOM 7955 O O . ASN A 1 1059 ? -72.290 -24.878 78.065 1.00 57.44 1059 ASN A O 1
ATOM 7959 N N . VAL A 1 1060 ? -74.092 -26.193 78.287 1.00 58.22 1060 VAL A N 1
ATOM 7960 C CA . VAL A 1 1060 ? -74.435 -25.825 79.667 1.00 58.22 1060 VAL A CA 1
ATOM 7961 C C . VAL A 1 1060 ? -74.196 -26.958 80.669 1.00 58.22 1060 VAL A C 1
ATOM 7963 O O . VAL A 1 1060 ? -74.422 -26.763 81.860 1.00 58.22 1060 VAL A O 1
ATOM 7966 N N . GLY A 1 1061 ? -73.693 -28.117 80.230 1.00 55.19 1061 GLY A N 1
ATOM 7967 C CA . GLY A 1 1061 ? -73.277 -29.204 81.116 1.00 55.19 1061 GLY A CA 1
ATOM 7968 C C . GLY A 1 1061 ? -74.420 -30.051 81.683 1.00 55.19 1061 GLY A C 1
ATOM 7969 O O . GLY A 1 1061 ? -74.179 -30.828 82.603 1.00 55.19 1061 GLY A O 1
ATOM 7970 N N . THR A 1 1062 ? -75.656 -29.899 81.189 1.00 55.59 1062 THR A N 1
ATOM 7971 C CA . THR A 1 1062 ? -76.857 -30.488 81.823 1.00 55.59 1062 THR A CA 1
ATOM 7972 C C . THR A 1 1062 ? -77.568 -31.543 80.981 1.00 55.59 1062 THR A C 1
ATOM 7974 O O . THR A 1 1062 ? -78.244 -32.405 81.539 1.00 55.59 1062 THR A O 1
ATOM 7977 N N . GLY A 1 1063 ? -77.406 -31.524 79.657 1.00 54.84 1063 GLY A N 1
ATOM 7978 C CA . GLY A 1 1063 ? -77.991 -32.514 78.753 1.00 54.84 1063 GLY A CA 1
ATOM 7979 C C . GLY A 1 1063 ? -76.936 -33.454 78.181 1.00 54.84 1063 GLY A C 1
ATOM 7980 O O . GLY A 1 1063 ? -75.988 -32.991 77.553 1.00 54.84 1063 GLY A O 1
ATOM 7981 N N . ARG A 1 1064 ? -77.114 -34.773 78.336 1.00 63.47 1064 ARG A N 1
ATOM 7982 C CA . ARG A 1 1064 ? -76.267 -35.770 77.658 1.00 63.47 1064 ARG A CA 1
ATOM 7983 C C . ARG A 1 1064 ? -76.699 -35.889 76.197 1.00 63.47 1064 ARG A C 1
ATOM 7985 O O . ARG A 1 1064 ? -77.875 -36.133 75.927 1.00 63.47 1064 ARG A O 1
ATOM 7992 N N . ARG A 1 1065 ? -75.771 -35.717 75.254 1.00 59.50 1065 ARG A N 1
ATOM 7993 C CA . ARG A 1 1065 ? -76.034 -35.862 73.812 1.00 59.50 1065 ARG A CA 1
ATOM 7994 C C . ARG A 1 1065 ? -75.131 -36.931 73.218 1.00 59.50 1065 ARG A C 1
ATOM 7996 O O . ARG A 1 1065 ? -73.924 -36.738 73.143 1.00 59.50 1065 ARG A O 1
ATOM 8003 N N . LEU A 1 1066 ? -75.729 -38.035 72.773 1.00 64.62 1066 LEU A N 1
ATOM 8004 C CA . LEU A 1 1066 ? -75.027 -39.073 72.027 1.00 64.62 1066 LEU A CA 1
ATOM 8005 C C . LEU A 1 1066 ? -75.983 -39.752 71.038 1.00 64.62 1066 LEU A C 1
ATOM 8007 O O . LEU A 1 1066 ? -77.011 -40.288 71.441 1.00 64.62 1066 LEU A O 1
ATOM 8011 N N . GLU A 1 1067 ? -75.649 -39.706 69.749 1.00 60.59 1067 GLU A N 1
ATOM 8012 C CA . GLU A 1 1067 ? -76.376 -40.371 68.662 1.00 60.59 1067 GLU A CA 1
ATOM 8013 C C . GLU A 1 1067 ? -75.435 -41.375 67.983 1.00 60.59 1067 GLU A C 1
ATOM 8015 O O . GLU A 1 1067 ? -74.332 -41.013 67.572 1.00 60.59 1067 GLU A O 1
ATOM 8020 N N . PHE A 1 1068 ? -75.864 -42.636 67.862 1.00 62.22 1068 PHE A N 1
ATOM 8021 C CA . PHE A 1 1068 ? -75.118 -43.686 67.162 1.00 62.22 1068 PHE A CA 1
ATOM 8022 C C . PHE A 1 1068 ? -75.834 -44.056 65.856 1.00 62.22 1068 PHE A C 1
ATOM 8024 O O . PHE A 1 1068 ? -76.809 -44.804 65.869 1.00 62.22 1068 PHE A O 1
ATOM 8031 N N . ILE A 1 1069 ? -75.344 -43.560 64.716 1.00 56.31 1069 ILE A N 1
ATOM 8032 C CA . ILE A 1 1069 ? -75.862 -43.922 63.386 1.00 56.31 1069 ILE A CA 1
ATOM 8033 C C . ILE A 1 1069 ? -75.006 -45.062 62.820 1.00 56.31 1069 ILE A C 1
ATOM 8035 O O . ILE A 1 1069 ? -73.945 -44.828 62.244 1.00 56.31 1069 ILE A O 1
ATOM 8039 N N . ASN A 1 1070 ? -75.451 -46.311 62.985 1.00 58.44 1070 ASN A N 1
ATOM 8040 C CA . ASN A 1 1070 ? -74.773 -47.477 62.410 1.00 58.44 1070 ASN A CA 1
ATOM 8041 C C . ASN A 1 1070 ? -75.394 -47.844 61.051 1.00 58.44 1070 ASN A C 1
ATOM 8043 O O . ASN A 1 1070 ? -76.394 -48.554 60.985 1.00 58.44 1070 ASN A O 1
ATOM 8047 N N . GLY A 1 1071 ? -74.829 -47.311 59.963 1.00 55.88 1071 GLY A N 1
ATOM 8048 C CA . GLY A 1 1071 ? -75.350 -47.503 58.601 1.00 55.88 1071 GLY A CA 1
ATOM 8049 C C . GLY A 1 1071 ? -75.058 -48.877 57.978 1.00 55.88 1071 GLY A C 1
ATOM 8050 O O . GLY A 1 1071 ? -75.764 -49.286 57.058 1.00 55.88 1071 GLY A O 1
ATOM 8051 N N . SER A 1 1072 ? -74.045 -49.601 58.464 1.00 52.97 1072 SER A N 1
ATOM 8052 C CA . SER A 1 1072 ? -73.740 -50.979 58.058 1.00 52.97 1072 SER A CA 1
ATOM 8053 C C . SER A 1 1072 ? -72.834 -51.648 59.098 1.00 52.97 1072 SER A C 1
ATOM 8055 O O . SER A 1 1072 ? -71.614 -51.483 59.067 1.00 52.97 1072 SER A O 1
ATOM 8057 N N . GLY A 1 1073 ? -73.423 -52.397 60.027 1.00 55.53 1073 GLY A N 1
ATOM 8058 C CA . GLY A 1 1073 ? -72.695 -53.084 61.091 1.00 55.53 1073 GLY A CA 1
ATOM 8059 C C . GLY A 1 1073 ? -73.592 -53.425 62.278 1.00 55.53 1073 GLY A C 1
ATOM 8060 O O . GLY A 1 1073 ? -74.743 -52.999 62.342 1.00 55.53 1073 GLY A O 1
ATOM 8061 N N . ASN A 1 1074 ? -73.053 -54.184 63.232 1.00 60.69 1074 ASN A N 1
ATOM 8062 C CA . ASN A 1 1074 ? -73.753 -54.516 64.473 1.00 60.69 1074 ASN A CA 1
ATOM 8063 C C . ASN A 1 1074 ? -73.404 -53.491 65.559 1.00 60.69 1074 ASN A C 1
ATOM 8065 O O . ASN A 1 1074 ? -72.235 -53.142 65.723 1.00 60.69 1074 ASN A O 1
ATOM 8069 N N . LEU A 1 1075 ? -74.403 -53.028 66.315 1.00 70.69 1075 LEU A N 1
ATOM 8070 C CA . LEU A 1 1075 ? -74.189 -52.336 67.586 1.00 70.69 1075 LEU A CA 1
ATOM 8071 C C . LEU A 1 1075 ? -74.224 -53.381 68.709 1.00 70.69 1075 LEU A C 1
ATOM 8073 O O . LEU A 1 1075 ? -75.285 -53.926 69.002 1.00 70.69 1075 LEU A O 1
ATOM 8077 N N . THR A 1 1076 ? -73.074 -53.663 69.325 1.00 62.56 1076 THR A N 1
ATOM 8078 C CA . THR A 1 1076 ? -72.971 -54.601 70.456 1.00 62.56 1076 THR A CA 1
ATOM 8079 C C . THR A 1 1076 ? -72.759 -53.823 71.750 1.00 62.56 1076 THR A C 1
ATOM 8081 O O . THR A 1 1076 ? -71.733 -53.167 71.912 1.00 62.56 1076 THR A O 1
ATOM 8084 N N . ILE A 1 1077 ? -73.703 -53.921 72.688 1.00 71.88 1077 ILE A N 1
ATOM 8085 C CA . ILE A 1 1077 ? -73.608 -53.335 74.033 1.00 71.88 1077 ILE A CA 1
ATOM 8086 C C . ILE A 1 1077 ? -73.546 -54.495 75.030 1.00 71.88 1077 ILE A C 1
ATOM 8088 O O . ILE A 1 1077 ? -74.463 -55.305 75.093 1.00 71.88 1077 ILE A O 1
ATOM 8092 N N . ALA A 1 1078 ? -72.454 -54.604 75.791 1.00 65.19 1078 ALA A N 1
ATOM 8093 C CA . ALA A 1 1078 ? -72.240 -55.703 76.745 1.00 65.19 1078 ALA A CA 1
ATOM 8094 C C . ALA A 1 1078 ? -72.920 -55.483 78.116 1.00 65.19 1078 ALA A C 1
ATOM 8096 O O . ALA A 1 1078 ? -72.756 -56.297 79.023 1.00 65.19 1078 ALA A O 1
ATOM 8097 N N . GLY A 1 1079 ? -73.649 -54.374 78.278 1.00 66.50 1079 GLY A N 1
ATOM 8098 C CA . GLY A 1 1079 ? -74.314 -53.964 79.515 1.00 66.50 1079 GLY A CA 1
ATOM 8099 C C . GLY A 1 1079 ? -75.809 -53.693 79.334 1.00 66.50 1079 GLY A C 1
ATOM 8100 O O . GLY A 1 1079 ? -76.424 -54.127 78.363 1.00 66.50 1079 GLY A O 1
ATOM 8101 N N . VAL A 1 1080 ? -76.394 -52.970 80.288 1.00 64.38 1080 VAL A N 1
ATOM 8102 C CA . VAL A 1 1080 ? -77.818 -52.605 80.277 1.00 64.38 1080 VAL A CA 1
ATOM 8103 C C . VAL A 1 1080 ? -78.070 -51.478 79.275 1.00 64.38 1080 VAL A C 1
ATOM 8105 O O . VAL A 1 1080 ? -77.321 -50.503 79.232 1.00 64.38 1080 VAL A O 1
ATOM 8108 N N . ILE A 1 1081 ? -79.148 -51.600 78.499 1.00 70.88 1081 ILE A N 1
ATOM 8109 C CA . ILE A 1 1081 ? -79.723 -50.487 77.738 1.00 70.88 1081 ILE A CA 1
ATOM 8110 C C . ILE A 1 1081 ? -80.896 -49.945 78.554 1.00 70.88 1081 ILE A C 1
ATOM 8112 O O . ILE A 1 1081 ? -81.919 -50.614 78.686 1.00 70.88 1081 ILE A O 1
ATOM 8116 N N . GLU A 1 1082 ? -80.738 -48.743 79.105 1.00 64.88 1082 GLU A N 1
ATOM 8117 C CA . GLU A 1 1082 ? -81.787 -48.017 79.819 1.00 64.88 1082 GLU A CA 1
ATOM 8118 C C . GLU A 1 1082 ? -82.139 -46.745 79.044 1.00 64.88 1082 GLU A C 1
ATOM 8120 O O . GLU A 1 1082 ? -81.269 -45.946 78.695 1.00 64.88 1082 GLU A O 1
ATOM 8125 N N . THR A 1 1083 ? -83.423 -46.573 78.738 1.00 64.69 1083 THR A N 1
ATOM 8126 C CA . THR A 1 1083 ? -83.946 -45.372 78.081 1.00 64.69 1083 THR A CA 1
ATOM 8127 C C . THR A 1 1083 ? -84.897 -44.670 79.037 1.00 64.69 1083 THR A C 1
ATOM 8129 O O . THR A 1 1083 ? -85.991 -45.171 79.298 1.00 64.69 1083 THR A O 1
ATOM 8132 N N . GLU A 1 1084 ? -84.501 -43.507 79.543 1.00 60.47 1084 GLU A N 1
ATOM 8133 C CA . GLU A 1 1084 ? -85.338 -42.689 80.419 1.00 60.47 1084 GLU A CA 1
ATOM 8134 C C . GLU A 1 1084 ? -86.013 -41.571 79.614 1.00 60.47 1084 GLU A C 1
ATOM 8136 O O . GLU A 1 1084 ? -85.352 -40.744 78.985 1.00 60.47 1084 GLU A O 1
ATOM 8141 N N . GLY A 1 1085 ? -87.347 -41.539 79.616 1.00 61.03 1085 GLY A N 1
ATOM 8142 C CA . GLY A 1 1085 ? -88.124 -40.485 78.962 1.00 61.03 1085 GLY A CA 1
ATOM 8143 C C . GLY A 1 1085 ? -89.530 -40.930 78.561 1.00 61.03 1085 GLY A C 1
ATOM 8144 O O . GLY A 1 1085 ? -89.839 -42.114 78.519 1.00 61.03 1085 GLY A O 1
ATOM 8145 N N . SER A 1 1086 ? -90.400 -39.972 78.238 1.00 58.84 1086 SER A N 1
ATOM 8146 C CA . SER A 1 1086 ? -91.779 -40.216 77.775 1.00 58.84 1086 SER A CA 1
ATOM 8147 C C . SER A 1 1086 ? -91.884 -40.597 76.287 1.00 58.84 1086 SER A C 1
ATOM 8149 O O . SER A 1 1086 ? -92.982 -40.611 75.728 1.00 58.84 1086 SER A O 1
ATOM 8151 N N . GLY A 1 1087 ? -90.752 -40.862 75.629 1.00 57.94 1087 GLY A N 1
ATOM 8152 C CA . GLY A 1 1087 ? -90.676 -41.215 74.213 1.00 57.94 1087 GLY A CA 1
ATOM 8153 C C . GLY A 1 1087 ? -91.007 -42.685 73.946 1.00 57.94 1087 GLY A C 1
ATOM 8154 O O . GLY A 1 1087 ? -90.854 -43.547 74.806 1.00 57.94 1087 GLY A O 1
ATOM 8155 N N . THR A 1 1088 ? -91.469 -42.982 72.732 1.00 63.03 1088 THR A N 1
ATOM 8156 C CA . THR A 1 1088 ? -91.714 -44.357 72.279 1.00 63.03 1088 THR A CA 1
ATOM 8157 C C . THR A 1 1088 ? -90.422 -44.974 71.742 1.00 63.03 1088 THR A C 1
ATOM 8159 O O . THR A 1 1088 ? -89.822 -44.421 70.823 1.00 63.03 1088 THR A O 1
ATOM 8162 N N . ASN A 1 1089 ? -90.024 -46.138 72.260 1.00 63.81 1089 ASN A N 1
ATOM 8163 C CA . ASN A 1 1089 ? -88.957 -46.947 71.666 1.00 63.81 1089 ASN A CA 1
ATOM 8164 C C . ASN A 1 1089 ? -89.538 -47.799 70.526 1.00 63.81 1089 ASN A C 1
ATOM 8166 O O . ASN A 1 1089 ? -90.379 -48.664 70.772 1.00 63.81 1089 ASN A O 1
ATOM 8170 N N . LEU A 1 1090 ? -89.116 -47.549 69.282 1.00 68.88 1090 LEU A N 1
ATOM 8171 C CA . LEU A 1 1090 ? -89.542 -48.312 68.104 1.00 68.88 1090 LEU A CA 1
ATOM 8172 C C . LEU A 1 1090 ? -88.428 -49.267 67.659 1.00 68.88 1090 LEU A C 1
ATOM 8174 O O . LEU A 1 1090 ? -87.391 -48.822 67.173 1.00 68.88 1090 LEU A O 1
ATOM 8178 N N . PHE A 1 1091 ? -88.673 -50.573 67.751 1.00 73.06 1091 PHE A N 1
ATOM 8179 C CA . PHE A 1 1091 ? -87.848 -51.592 67.099 1.00 73.06 1091 PHE A CA 1
ATOM 8180 C C . PHE A 1 1091 ? -88.487 -51.930 65.748 1.00 73.06 1091 PHE A C 1
ATOM 8182 O O . PHE A 1 1091 ? -89.599 -52.448 65.698 1.00 73.06 1091 PHE A O 1
ATOM 8189 N N . ALA A 1 1092 ? -87.823 -51.576 64.644 1.00 67.81 1092 ALA A N 1
ATOM 8190 C CA . ALA A 1 1092 ? -88.380 -51.721 63.293 1.00 67.81 1092 ALA A CA 1
ATOM 8191 C C . ALA A 1 1092 ? -88.264 -53.146 62.704 1.00 67.81 1092 ALA A C 1
ATOM 8193 O O . ALA A 1 1092 ? -88.772 -53.390 61.612 1.00 67.81 1092 ALA A O 1
ATOM 8194 N N . GLY A 1 1093 ? -87.596 -54.070 63.403 1.00 70.12 1093 GLY A N 1
ATOM 8195 C CA . GLY A 1 1093 ? -87.417 -55.472 63.009 1.00 70.12 1093 GLY A CA 1
ATOM 8196 C C . GLY A 1 1093 ? -87.745 -56.440 64.147 1.00 70.12 1093 GLY A C 1
ATOM 8197 O O . GLY A 1 1093 ? -88.243 -56.022 65.194 1.00 70.12 1093 GLY A O 1
ATOM 8198 N N . ASP A 1 1094 ? -87.462 -57.727 63.937 1.00 68.25 1094 ASP A N 1
ATOM 8199 C CA . ASP A 1 1094 ? -87.734 -58.777 64.923 1.00 68.25 1094 ASP A CA 1
ATOM 8200 C C . ASP A 1 1094 ? -86.921 -58.573 66.212 1.00 68.25 1094 ASP A C 1
ATOM 8202 O O . ASP A 1 1094 ? -85.749 -58.190 66.181 1.00 68.25 1094 ASP A O 1
ATOM 8206 N N . VAL A 1 1095 ? -87.552 -58.857 67.353 1.00 75.25 1095 VAL A N 1
ATOM 8207 C CA . VAL A 1 1095 ? -86.910 -58.855 68.673 1.00 75.25 1095 VAL A CA 1
ATOM 8208 C C . VAL A 1 1095 ? -86.687 -60.304 69.102 1.00 75.25 1095 VAL A C 1
ATOM 8210 O O . VAL A 1 1095 ? -87.646 -61.033 69.351 1.00 75.25 1095 VAL A O 1
ATOM 8213 N N . GLU A 1 1096 ? -85.423 -60.717 69.199 1.00 71.19 1096 GLU A N 1
ATOM 8214 C CA . GLU A 1 1096 ? -85.016 -62.039 69.690 1.00 71.19 1096 GLU A CA 1
ATOM 8215 C C . GLU A 1 1096 ? -84.469 -61.924 71.123 1.00 71.19 1096 GLU A C 1
ATOM 8217 O O . GLU A 1 1096 ? -83.548 -61.150 71.386 1.00 71.19 1096 GLU A O 1
ATOM 8222 N N . LEU A 1 1097 ? -85.037 -62.692 72.060 1.00 71.19 1097 LEU A N 1
ATOM 8223 C CA . LEU A 1 1097 ? -84.631 -62.727 73.470 1.00 71.19 1097 LEU A CA 1
ATOM 8224 C C . LEU A 1 1097 ? -84.168 -64.142 73.832 1.00 71.19 1097 LEU A C 1
ATOM 8226 O O . LEU A 1 1097 ? -84.981 -65.045 74.025 1.00 71.19 1097 LEU A O 1
ATOM 8230 N N . ASN A 1 1098 ? -82.855 -64.336 73.942 1.00 63.69 1098 ASN A N 1
ATOM 8231 C CA . ASN A 1 1098 ? -82.246 -65.628 74.261 1.00 63.69 1098 ASN A CA 1
ATOM 8232 C C . ASN A 1 1098 ? -81.945 -65.740 75.766 1.00 63.69 1098 ASN A C 1
ATOM 8234 O O . ASN A 1 1098 ? -80.792 -65.675 76.190 1.00 63.69 1098 ASN A O 1
ATOM 8238 N N . GLY A 1 1099 ? -83.008 -65.913 76.564 1.00 63.56 1099 GLY A N 1
ATOM 8239 C CA . GLY A 1 1099 ? -82.959 -66.098 78.022 1.00 63.56 1099 GLY A CA 1
ATOM 8240 C C . GLY A 1 1099 ? -83.463 -64.893 78.829 1.00 63.56 1099 GLY A C 1
ATOM 8241 O O . GLY A 1 1099 ? -83.302 -63.749 78.412 1.00 63.56 1099 GLY A O 1
ATOM 8242 N N . GLY A 1 1100 ? -84.065 -65.163 79.995 1.00 70.06 1100 GLY A N 1
ATOM 8243 C CA . GLY A 1 1100 ? -84.689 -64.161 80.876 1.00 70.06 1100 GLY A CA 1
ATOM 8244 C C . GLY A 1 1100 ? -86.225 -64.168 80.842 1.00 70.06 1100 GLY A C 1
ATOM 8245 O O . GLY A 1 1100 ? -86.829 -64.893 80.053 1.00 70.06 1100 GLY A O 1
ATOM 8246 N N . ASP A 1 1101 ? -86.851 -63.379 81.722 1.00 72.19 1101 ASP A N 1
ATOM 8247 C CA . ASP A 1 1101 ? -88.309 -63.199 81.763 1.00 72.19 1101 ASP A CA 1
ATOM 8248 C C . ASP A 1 1101 ? -88.750 -62.184 80.693 1.00 72.19 1101 ASP A C 1
ATOM 8250 O O . ASP A 1 1101 ? -88.193 -61.087 80.608 1.00 72.19 1101 ASP A O 1
ATOM 8254 N N . LEU A 1 1102 ? -89.793 -62.499 79.918 1.00 81.81 1102 LEU A N 1
ATOM 8255 C CA . LEU A 1 1102 ? -90.513 -61.502 79.120 1.00 81.81 1102 LEU A CA 1
ATOM 8256 C C . LEU A 1 1102 ? -91.798 -61.135 79.850 1.00 81.81 1102 LEU A C 1
ATOM 8258 O O . LEU A 1 1102 ? -92.708 -61.954 79.964 1.00 81.81 1102 LEU A O 1
ATOM 8262 N N . THR A 1 1103 ? -91.889 -59.886 80.299 1.00 73.06 1103 THR A N 1
ATOM 8263 C CA . THR A 1 1103 ? -93.080 -59.358 80.970 1.00 73.06 1103 THR A CA 1
ATOM 8264 C C . THR A 1 1103 ? -93.691 -58.240 80.140 1.00 73.06 1103 THR A C 1
ATOM 8266 O O . THR A 1 1103 ? -93.047 -57.220 79.898 1.00 73.06 1103 THR A O 1
ATOM 8269 N N . VAL A 1 1104 ? -94.950 -58.408 79.734 1.00 80.88 1104 VAL A N 1
ATOM 8270 C CA . VAL A 1 1104 ? -95.743 -57.347 79.104 1.00 80.88 1104 VAL A CA 1
ATOM 8271 C C . VAL A 1 1104 ? -96.832 -56.905 80.078 1.00 80.88 1104 VAL A C 1
ATOM 8273 O O . VAL A 1 1104 ? -97.814 -57.618 80.319 1.00 80.88 1104 VAL A O 1
ATOM 8276 N N . ASN A 1 1105 ? -96.649 -55.704 80.624 1.00 74.19 1105 ASN A N 1
ATOM 8277 C CA . ASN A 1 1105 ? -97.577 -55.076 81.557 1.00 74.19 1105 ASN A CA 1
ATOM 8278 C C . ASN A 1 1105 ? -98.394 -53.978 80.874 1.00 74.19 1105 ASN A C 1
ATOM 8280 O O . ASN A 1 1105 ? -97.879 -53.206 80.068 1.00 74.19 1105 ASN A O 1
ATOM 8284 N N . ASP A 1 1106 ? -99.661 -53.884 81.261 1.00 70.44 1106 ASP A N 1
ATOM 8285 C CA . ASP A 1 1106 ? -100.524 -52.731 81.014 1.00 70.44 1106 ASP A CA 1
ATOM 8286 C C . ASP A 1 1106 ? -100.749 -52.040 82.368 1.00 70.44 1106 ASP A C 1
ATOM 8288 O O . ASP A 1 1106 ? -101.538 -52.497 83.203 1.00 70.44 1106 ASP A O 1
ATOM 8292 N N . GLY A 1 1107 ? -99.936 -51.017 82.655 1.00 71.88 1107 GLY A N 1
ATOM 8293 C CA . GLY A 1 1107 ? -99.827 -50.431 83.992 1.00 71.88 1107 GLY A CA 1
ATOM 8294 C C . GLY A 1 1107 ? -99.300 -51.443 85.016 1.00 71.88 1107 GLY A C 1
ATOM 8295 O O . GLY A 1 1107 ? -98.183 -51.936 84.887 1.00 71.88 1107 GLY A O 1
ATOM 8296 N N . SER A 1 1108 ? -100.102 -51.751 86.040 1.00 67.50 1108 SER A N 1
ATOM 8297 C CA . SER A 1 1108 ? -99.774 -52.740 87.081 1.00 67.50 1108 SER A CA 1
ATOM 8298 C C . SER A 1 1108 ? -100.360 -54.137 86.836 1.00 67.50 1108 SER A C 1
ATOM 8300 O O . SER A 1 1108 ? -100.186 -55.014 87.678 1.00 67.50 1108 SER A O 1
ATOM 8302 N N . THR A 1 1109 ? -101.076 -54.360 85.724 1.00 66.69 1109 THR A N 1
ATOM 8303 C CA . THR A 1 1109 ? -101.709 -55.657 85.427 1.00 66.69 1109 THR A CA 1
ATOM 8304 C C . THR A 1 1109 ? -100.900 -56.435 84.392 1.00 66.69 1109 THR A C 1
ATOM 8306 O O . THR A 1 1109 ? -100.663 -55.944 83.285 1.00 66.69 1109 THR A O 1
ATOM 8309 N N . LEU A 1 1110 ? -100.533 -57.674 84.729 1.00 76.88 1110 LEU A N 1
ATOM 8310 C CA . LEU A 1 1110 ? -99.854 -58.593 83.819 1.00 76.88 1110 LEU A CA 1
ATOM 8311 C C . LEU A 1 1110 ? -100.823 -59.080 82.732 1.00 76.88 1110 LEU A C 1
ATOM 8313 O O . LEU A 1 1110 ? -101.885 -59.631 83.032 1.00 76.88 1110 LEU A O 1
ATOM 8317 N N . ARG A 1 1111 ? -100.466 -58.886 81.459 1.00 82.31 1111 ARG A N 1
ATOM 8318 C CA . ARG A 1 1111 ? -101.273 -59.353 80.313 1.00 82.31 1111 ARG A CA 1
ATOM 8319 C C . ARG A 1 1111 ? -100.705 -60.617 79.685 1.00 82.31 1111 ARG A C 1
ATOM 8321 O O . ARG A 1 1111 ? -101.472 -61.503 79.305 1.00 82.31 1111 ARG A O 1
ATOM 8328 N N . PHE A 1 1112 ? -99.381 -60.683 79.598 1.00 83.19 1112 PHE A N 1
ATOM 8329 C CA . PHE A 1 1112 ? -98.635 -61.819 79.084 1.00 83.19 1112 PHE A CA 1
ATOM 8330 C C . PHE A 1 1112 ? -97.270 -61.865 79.767 1.00 83.19 1112 PHE A C 1
ATOM 8332 O O . PHE A 1 1112 ? -96.533 -60.876 79.749 1.00 83.19 1112 PHE A O 1
ATOM 8339 N N . GLY A 1 1113 ? -96.957 -63.007 80.365 1.00 82.44 1113 GLY A N 1
ATOM 8340 C CA . GLY A 1 1113 ? -95.658 -63.276 80.964 1.00 82.44 1113 GLY A CA 1
ATOM 8341 C C . GLY A 1 1113 ? -95.116 -64.604 80.458 1.00 82.44 1113 GLY A C 1
ATOM 8342 O O . GLY A 1 1113 ? -95.829 -65.608 80.493 1.00 82.44 1113 GLY A O 1
ATOM 8343 N N . VAL A 1 1114 ? -93.865 -64.609 79.997 1.00 85.19 1114 VAL A N 1
ATOM 8344 C CA . VAL A 1 1114 ? -93.076 -65.836 79.836 1.00 85.19 1114 VAL A CA 1
ATOM 8345 C C . VAL A 1 1114 ? -92.003 -65.805 80.903 1.00 85.19 1114 VAL A C 1
ATOM 8347 O O . VAL A 1 1114 ? -91.059 -65.018 80.823 1.00 85.19 1114 VAL A O 1
ATOM 8350 N N . ASN A 1 1115 ? -92.173 -66.656 81.904 1.00 81.75 1115 ASN A N 1
ATOM 8351 C CA . ASN A 1 1115 ? -91.230 -66.769 83.000 1.00 81.75 1115 ASN A CA 1
ATOM 8352 C C . ASN A 1 1115 ? -90.052 -67.651 82.575 1.00 81.75 1115 ASN A C 1
ATOM 8354 O O . ASN A 1 1115 ? -90.201 -68.605 81.809 1.00 81.75 1115 ASN A O 1
ATOM 8358 N N . ASN A 1 1116 ? -88.885 -67.412 83.155 1.00 78.75 1116 ASN A N 1
ATOM 8359 C CA . ASN A 1 1116 ? -87.640 -68.121 82.877 1.00 78.75 1116 ASN A CA 1
ATOM 8360 C C . ASN A 1 1116 ? -87.722 -69.623 83.215 1.00 78.75 1116 ASN A C 1
ATOM 8362 O O . ASN A 1 1116 ? -86.937 -70.432 82.732 1.00 78.75 1116 ASN A O 1
ATOM 8366 N N . ASN A 1 1117 ? -88.701 -70.027 84.030 1.00 77.62 1117 ASN A N 1
ATOM 8367 C CA . ASN A 1 1117 ? -88.988 -71.434 84.308 1.00 77.62 1117 ASN A CA 1
ATOM 8368 C C . ASN A 1 1117 ? -89.833 -72.123 83.213 1.00 77.62 1117 ASN A C 1
ATOM 8370 O O . ASN A 1 1117 ? -90.170 -73.294 83.374 1.00 77.62 1117 ASN A O 1
ATOM 8374 N N . GLY A 1 1118 ? -90.186 -71.419 82.131 1.00 77.38 1118 GLY A N 1
ATOM 8375 C CA . GLY A 1 1118 ? -90.978 -71.912 81.001 1.00 77.38 1118 GLY A CA 1
ATOM 8376 C C . GLY A 1 1118 ? -92.495 -71.834 81.191 1.00 77.38 1118 GLY A C 1
ATOM 8377 O O . GLY A 1 1118 ? -93.236 -72.241 80.298 1.00 77.38 1118 GLY A O 1
ATOM 8378 N N . THR A 1 1119 ? -92.982 -71.349 82.338 1.00 84.88 1119 THR A N 1
ATOM 8379 C CA . THR A 1 1119 ? -94.423 -71.140 82.552 1.00 84.88 1119 THR A CA 1
ATOM 8380 C C . THR A 1 1119 ? -94.924 -69.911 81.805 1.00 84.88 1119 THR A C 1
ATOM 8382 O O . THR A 1 1119 ? -94.183 -68.944 81.615 1.00 84.88 1119 THR A O 1
ATOM 8385 N N . ILE A 1 1120 ? -96.188 -69.963 81.381 1.00 87.38 1120 ILE A N 1
ATOM 8386 C CA . ILE A 1 1120 ? -96.851 -68.844 80.711 1.00 87.38 1120 ILE A CA 1
ATOM 8387 C C . ILE A 1 1120 ? -98.039 -68.400 81.554 1.00 87.38 1120 ILE A C 1
ATOM 8389 O O . ILE A 1 1120 ? -98.978 -69.175 81.781 1.00 87.38 1120 ILE A O 1
ATOM 8393 N N . ASP A 1 1121 ? -97.999 -67.131 81.946 1.00 86.12 1121 ASP A N 1
ATOM 8394 C CA . ASP A 1 1121 ? -99.082 -66.441 82.633 1.00 86.12 1121 ASP A CA 1
ATOM 8395 C C . ASP A 1 1121 ? -99.925 -65.697 81.599 1.00 86.12 1121 ASP A C 1
ATOM 8397 O O . ASP A 1 1121 ? -99.402 -64.971 80.743 1.00 86.12 1121 ASP A O 1
ATOM 8401 N N . LEU A 1 1122 ? -101.244 -65.901 81.642 1.00 85.88 1122 LEU A N 1
ATOM 8402 C CA . LEU A 1 1122 ? -102.143 -65.384 80.614 1.00 85.88 1122 LEU A CA 1
ATOM 8403 C C . LEU A 1 1122 ? -103.462 -64.904 81.212 1.00 85.88 1122 LEU A C 1
ATOM 8405 O O . LEU A 1 1122 ? -104.119 -65.620 81.964 1.00 85.88 1122 LEU A O 1
ATOM 8409 N N . GLY A 1 1123 ? -103.876 -63.693 80.831 1.00 75.62 1123 GLY A N 1
ATOM 8410 C CA . GLY A 1 1123 ? -105.201 -63.165 81.172 1.00 75.62 1123 GLY A CA 1
ATOM 8411 C C . GLY A 1 1123 ? -105.442 -62.970 82.673 1.00 75.62 1123 GLY A C 1
ATOM 8412 O O . GLY A 1 1123 ? -106.591 -63.009 83.103 1.00 75.62 1123 GLY A O 1
ATOM 8413 N N . GLY A 1 1124 ? -104.377 -62.777 83.460 1.00 74.81 1124 GLY A N 1
ATOM 8414 C CA . GLY A 1 1124 ? -104.444 -62.654 84.920 1.00 74.81 1124 GLY A CA 1
ATOM 8415 C C . GLY A 1 1124 ? -104.533 -63.988 85.672 1.00 74.81 1124 GLY A C 1
ATOM 8416 O O . GLY A 1 1124 ? -104.778 -63.976 86.875 1.00 74.81 1124 GLY A O 1
ATOM 8417 N N . VAL A 1 1125 ? -104.354 -65.124 84.985 1.00 78.44 1125 VAL A N 1
ATOM 8418 C CA . VAL A 1 1125 ? -104.239 -66.450 85.606 1.00 78.44 1125 VAL A CA 1
ATOM 8419 C C . VAL A 1 1125 ? -102.782 -66.895 85.592 1.00 78.44 1125 VAL A C 1
ATOM 8421 O O . VAL A 1 1125 ? -102.200 -67.115 84.525 1.00 78.44 1125 VAL A O 1
ATOM 8424 N N . ASP A 1 1126 ? -102.234 -67.093 86.786 1.00 81.81 1126 ASP A N 1
ATOM 8425 C CA . ASP A 1 1126 ? -100.880 -67.611 86.958 1.00 81.81 1126 ASP A CA 1
ATOM 8426 C C . ASP A 1 1126 ? -100.808 -69.079 86.524 1.00 81.81 1126 ASP A C 1
ATOM 8428 O O . ASP A 1 1126 ? -101.703 -69.890 86.814 1.00 81.81 1126 ASP A O 1
ATOM 8432 N N . TYR A 1 1127 ? -99.718 -69.440 85.851 1.00 84.56 1127 TYR A N 1
ATOM 8433 C CA . TYR A 1 1127 ? -99.429 -70.798 85.390 1.00 84.56 1127 TYR A CA 1
ATOM 8434 C C . TYR A 1 1127 ? -100.532 -71.379 84.501 1.00 84.56 1127 TYR A C 1
ATOM 8436 O O . TYR A 1 1127 ? -100.847 -72.573 84.567 1.00 84.56 1127 TYR A O 1
ATOM 8444 N N . TYR A 1 1128 ? -101.138 -70.531 83.668 1.00 86.00 1128 TYR A N 1
ATOM 8445 C CA . TYR A 1 1128 ? -102.183 -70.939 82.734 1.00 86.00 1128 TYR A CA 1
ATOM 8446 C C . TYR A 1 1128 ? -101.698 -72.071 81.808 1.00 86.00 1128 TYR A C 1
ATOM 8448 O O . TYR A 1 1128 ? -102.436 -73.033 81.549 1.00 86.00 1128 TYR A O 1
ATOM 8456 N N . PHE A 1 1129 ? -100.424 -72.004 81.398 1.00 87.00 1129 PHE A N 1
ATOM 8457 C CA . PHE A 1 1129 ? -99.662 -73.151 80.907 1.00 87.00 1129 PHE A CA 1
ATOM 8458 C C . PHE A 1 1129 ? -98.462 -73.448 81.810 1.00 87.00 1129 PHE A C 1
ATOM 8460 O O . PHE A 1 1129 ? -97.682 -72.564 82.169 1.00 87.00 1129 PHE A O 1
ATOM 8467 N N . GLY A 1 1130 ? -98.297 -74.730 82.135 1.00 81.62 1130 GLY A N 1
ATOM 8468 C CA . GLY A 1 1130 ? -97.107 -75.249 82.792 1.00 81.62 1130 GLY A CA 1
ATOM 8469 C C . GLY A 1 1130 ? -95.888 -75.257 81.860 1.00 81.62 1130 GLY A C 1
ATOM 8470 O O . GLY A 1 1130 ? -96.027 -75.097 80.647 1.00 81.62 1130 GLY A O 1
ATOM 8471 N N . PRO A 1 1131 ? -94.693 -75.535 82.400 1.00 81.00 1131 PRO A N 1
ATOM 8472 C CA . PRO A 1 1131 ? -93.426 -75.408 81.675 1.00 81.00 1131 PRO A CA 1
ATOM 8473 C C . PRO A 1 1131 ? -93.256 -76.390 80.505 1.00 81.00 1131 PRO A C 1
ATOM 8475 O O . PRO A 1 1131 ? -92.383 -76.223 79.663 1.00 81.00 1131 PRO A O 1
ATOM 8478 N N . THR A 1 1132 ? -94.100 -77.421 80.430 1.00 83.06 1132 THR A N 1
ATOM 8479 C CA . THR A 1 1132 ? -94.146 -78.392 79.326 1.00 83.06 1132 THR A CA 1
ATOM 8480 C C . THR A 1 1132 ? -95.305 -78.140 78.353 1.00 83.06 1132 THR A C 1
ATOM 8482 O O . THR A 1 1132 ? -95.594 -78.985 77.509 1.00 83.06 1132 THR A O 1
ATOM 8485 N N . GLY A 1 1133 ? -96.015 -77.014 78.491 1.00 79.38 1133 GLY A N 1
ATOM 8486 C CA . GLY A 1 1133 ? -97.247 -76.713 77.754 1.00 79.38 1133 GLY A CA 1
ATOM 8487 C C . GLY A 1 1133 ? -98.506 -77.386 78.320 1.00 79.38 1133 GLY A C 1
ATOM 8488 O O . GLY A 1 1133 ? -99.581 -77.283 77.727 1.00 79.38 1133 GLY A O 1
ATOM 8489 N N . ALA A 1 1134 ? -98.411 -78.077 79.463 1.00 82.31 1134 ALA A N 1
ATOM 8490 C CA . ALA A 1 1134 ? -99.562 -78.693 80.123 1.00 82.31 1134 ALA A CA 1
ATOM 8491 C C . ALA A 1 1134 ? -100.556 -77.635 80.636 1.00 82.31 1134 ALA A C 1
ATOM 8493 O O . ALA A 1 1134 ? -100.159 -76.605 81.175 1.00 82.31 1134 ALA A O 1
ATOM 8494 N N . ARG A 1 1135 ? -101.861 -77.903 80.514 1.00 87.56 1135 ARG A N 1
ATOM 8495 C CA . ARG A 1 1135 ? -102.903 -77.087 81.161 1.00 87.56 1135 ARG A CA 1
ATOM 8496 C C . ARG A 1 1135 ? -102.866 -77.281 82.677 1.00 87.56 1135 ARG A C 1
ATOM 8498 O O . ARG A 1 1135 ? -102.556 -78.377 83.137 1.00 87.56 1135 ARG A O 1
ATOM 8505 N N . ARG A 1 1136 ? -103.233 -76.255 83.447 1.00 87.81 1136 ARG A N 1
ATOM 8506 C CA . ARG A 1 1136 ? -103.290 -76.330 84.916 1.00 87.81 1136 ARG A CA 1
ATOM 8507 C C . ARG A 1 1136 ? -104.308 -77.383 85.389 1.00 87.81 1136 ARG A C 1
ATOM 8509 O O . ARG A 1 1136 ? -105.458 -77.377 84.942 1.00 87.81 1136 ARG A O 1
ATOM 8516 N N . TRP A 1 1137 ? -103.868 -78.275 86.281 1.00 87.50 1137 TRP A N 1
ATOM 8517 C CA . TRP A 1 1137 ? -104.699 -79.251 86.998 1.00 87.50 1137 TRP A CA 1
ATOM 8518 C C . TRP A 1 1137 ? -104.468 -79.129 88.506 1.00 87.50 1137 TRP A C 1
ATOM 8520 O O . TRP A 1 1137 ? -103.322 -79.045 88.943 1.00 87.50 1137 TRP A O 1
ATOM 8530 N N . GLU A 1 1138 ? -105.535 -79.174 89.297 1.00 88.88 1138 GLU A N 1
ATOM 8531 C CA . GLU A 1 1138 ? -105.489 -79.094 90.759 1.00 88.88 1138 GLU A CA 1
ATOM 8532 C C . GLU A 1 1138 ? -106.205 -80.275 91.411 1.00 88.88 1138 GLU A C 1
ATOM 8534 O O . GLU A 1 1138 ? -107.173 -80.802 90.878 1.00 88.88 1138 GLU A O 1
ATOM 8539 N N . TYR A 1 1139 ? -105.744 -80.715 92.580 1.00 89.19 1139 TYR A N 1
ATOM 8540 C CA . TYR A 1 1139 ? -106.399 -81.788 93.328 1.00 89.19 1139 TYR A CA 1
ATOM 8541 C C . TYR A 1 1139 ? -107.319 -81.209 94.404 1.00 89.19 1139 TYR A C 1
ATOM 8543 O O . TYR A 1 1139 ? -106.870 -80.475 95.285 1.00 89.19 1139 TYR A O 1
ATOM 8551 N N . VAL A 1 1140 ? -108.598 -81.577 94.361 1.00 87.06 1140 VAL A N 1
ATOM 8552 C CA . VAL A 1 1140 ? -109.577 -81.230 95.391 1.00 87.06 1140 VAL A CA 1
ATOM 8553 C C . VAL A 1 1140 ? -109.343 -82.133 96.598 1.00 87.06 1140 VAL A C 1
ATOM 8555 O O . VAL A 1 1140 ? -109.559 -83.343 96.549 1.00 87.06 1140 VAL A O 1
ATOM 8558 N N . SER A 1 1141 ? -108.876 -81.541 97.696 1.00 86.75 1141 SER A N 1
ATOM 8559 C CA . SER A 1 1141 ? -108.479 -82.280 98.899 1.00 86.75 1141 SER A CA 1
ATOM 8560 C C . SER A 1 1141 ? -109.661 -82.791 99.729 1.00 86.75 1141 SER A C 1
ATOM 8562 O O . SER A 1 1141 ? -109.514 -83.781 100.449 1.00 86.75 1141 SER A O 1
ATOM 8564 N N . THR A 1 1142 ? -110.831 -82.158 99.622 1.00 85.31 1142 THR A N 1
ATOM 8565 C CA . THR A 1 1142 ? -112.066 -82.591 100.286 1.00 85.31 1142 THR A CA 1
ATOM 8566 C C . THR A 1 1142 ? -112.635 -83.834 99.602 1.00 85.31 1142 THR A C 1
ATOM 8568 O O . THR A 1 1142 ? -112.871 -83.832 98.398 1.00 85.31 1142 THR A O 1
ATOM 8571 N N . VAL A 1 1143 ? -112.883 -84.895 100.376 1.00 84.44 1143 VAL A N 1
ATOM 8572 C CA . VAL A 1 1143 ? -113.303 -86.215 99.858 1.00 84.44 1143 VAL A CA 1
ATOM 8573 C C . VAL A 1 1143 ? -114.771 -86.568 100.153 1.00 84.44 1143 VAL A C 1
ATOM 8575 O O . VAL A 1 1143 ? -115.300 -87.520 99.589 1.00 84.44 1143 VAL A O 1
ATOM 8578 N N . SER A 1 1144 ? -115.449 -85.813 101.022 1.00 84.50 1144 SER A N 1
ATOM 8579 C CA . SER A 1 1144 ? -116.903 -85.869 101.261 1.00 84.50 1144 SER A CA 1
ATOM 8580 C C . SER A 1 1144 ? -117.361 -84.558 101.918 1.00 84.50 1144 SER A C 1
ATOM 8582 O O . SER A 1 1144 ? -116.577 -83.931 102.630 1.00 84.50 1144 SER A O 1
ATOM 8584 N N . GLY A 1 1145 ? -118.603 -84.131 101.683 1.00 84.62 1145 GLY A N 1
ATOM 8585 C CA . GLY A 1 1145 ? -119.133 -82.845 102.142 1.00 84.62 1145 GLY A CA 1
ATOM 8586 C C . GLY A 1 1145 ? -118.927 -81.726 101.119 1.00 84.62 1145 GLY A C 1
ATOM 8587 O O . GLY A 1 1145 ? -119.024 -81.962 99.921 1.00 84.62 1145 GLY A O 1
ATOM 8588 N N . ASP A 1 1146 ? -118.689 -80.499 101.580 1.00 87.50 1146 ASP A N 1
ATOM 8589 C CA . ASP A 1 1146 ? -118.584 -79.298 100.738 1.00 87.50 1146 ASP A CA 1
ATOM 8590 C C . ASP A 1 1146 ? -117.134 -79.041 100.302 1.00 87.50 1146 ASP A C 1
ATOM 8592 O O . ASP A 1 1146 ? -116.275 -78.728 101.127 1.00 87.50 1146 ASP A O 1
ATOM 8596 N N . ALA A 1 1147 ? -116.849 -79.165 99.008 1.00 84.81 1147 ALA A N 1
ATOM 8597 C CA . ALA A 1 1147 ? -115.537 -78.868 98.437 1.00 84.81 1147 ALA A CA 1
ATOM 8598 C C . ALA A 1 1147 ? -115.312 -77.371 98.160 1.00 84.81 1147 ALA A C 1
ATOM 8600 O O . ALA A 1 1147 ? -114.201 -76.983 97.804 1.00 84.81 1147 ALA A O 1
ATOM 8601 N N . GLY A 1 1148 ? -116.336 -76.526 98.320 1.00 86.25 1148 GLY A N 1
ATOM 8602 C CA . GLY A 1 1148 ? -116.265 -75.104 98.000 1.00 86.25 1148 GLY A CA 1
ATOM 8603 C C . GLY A 1 1148 ? -116.419 -74.794 96.507 1.00 86.25 1148 GLY A C 1
ATOM 8604 O O . GLY A 1 1148 ? -116.839 -75.638 95.711 1.00 86.25 1148 GLY A O 1
ATOM 8605 N N . VAL A 1 1149 ? -116.135 -73.536 96.155 1.00 87.56 1149 VAL A N 1
ATOM 8606 C CA . VAL A 1 1149 ? -116.296 -72.979 94.803 1.00 87.56 1149 VAL A CA 1
ATOM 8607 C C . VAL A 1 1149 ? -115.005 -73.151 94.013 1.00 87.56 1149 VAL A C 1
ATOM 8609 O O . VAL A 1 1149 ? -113.953 -72.694 94.455 1.00 87.56 1149 VAL A O 1
ATOM 8612 N N . MET A 1 1150 ? -115.093 -73.776 92.841 1.00 87.56 1150 MET A N 1
ATOM 8613 C CA . MET A 1 1150 ? -113.946 -73.949 91.943 1.00 87.56 1150 MET A CA 1
ATOM 8614 C C . MET A 1 1150 ? -113.818 -72.769 90.975 1.00 87.56 1150 MET A C 1
ATOM 8616 O O . MET A 1 1150 ? -114.815 -72.126 90.644 1.00 87.56 1150 MET A O 1
ATOM 8620 N N . ALA A 1 1151 ? -112.595 -72.470 90.530 1.00 83.56 1151 ALA A N 1
ATOM 8621 C CA . ALA A 1 1151 ? -112.323 -71.387 89.587 1.00 83.56 1151 ALA A CA 1
ATOM 8622 C C . ALA A 1 1151 ? -112.513 -71.861 88.132 1.00 83.56 1151 ALA A C 1
ATOM 8624 O O . ALA A 1 1151 ? -112.226 -73.020 87.818 1.00 83.56 1151 ALA A O 1
ATOM 8625 N N . PRO A 1 1152 ? -112.986 -70.989 87.224 1.00 85.88 1152 PRO A N 1
ATOM 8626 C CA . PRO A 1 1152 ? -113.099 -71.336 85.814 1.00 85.88 1152 PRO A CA 1
ATOM 8627 C C . PRO A 1 1152 ? -111.713 -71.451 85.161 1.00 85.88 1152 PRO A C 1
ATOM 8629 O O . PRO A 1 1152 ? -110.746 -70.828 85.595 1.00 85.88 1152 PRO A O 1
ATOM 8632 N N . ASN A 1 1153 ? -111.625 -72.226 84.079 1.00 86.31 1153 ASN A N 1
ATOM 8633 C CA . ASN A 1 1153 ? -110.426 -72.450 83.257 1.00 86.31 1153 ASN A CA 1
ATOM 8634 C C . ASN A 1 1153 ? -109.274 -73.205 83.946 1.00 86.31 1153 ASN A C 1
ATOM 8636 O O . ASN A 1 1153 ? -108.170 -73.279 83.400 1.00 86.31 1153 ASN A O 1
ATOM 8640 N N . ILE A 1 1154 ? -109.553 -73.832 85.092 1.00 87.81 1154 ILE A N 1
ATOM 8641 C CA . ILE A 1 1154 ? -108.677 -74.786 85.780 1.00 87.81 1154 ILE A CA 1
ATOM 8642 C C . ILE A 1 1154 ? -109.330 -76.175 85.734 1.00 87.81 1154 ILE A C 1
ATOM 8644 O O . ILE A 1 1154 ? -110.552 -76.312 85.806 1.00 87.81 1154 ILE A O 1
ATOM 8648 N N . ASN A 1 1155 ? -108.515 -77.218 85.574 1.00 89.81 1155 ASN A N 1
ATOM 8649 C CA . ASN A 1 1155 ? -108.980 -78.603 85.603 1.00 89.81 1155 ASN A CA 1
ATOM 8650 C C . ASN A 1 1155 ? -108.752 -79.217 86.993 1.00 89.81 1155 ASN A C 1
ATOM 8652 O O . ASN A 1 1155 ? -107.811 -78.838 87.685 1.00 89.81 1155 ASN A O 1
ATOM 8656 N N . TYR A 1 1156 ? -109.568 -80.185 87.399 1.00 90.19 1156 TYR A N 1
ATOM 8657 C CA . TYR A 1 1156 ? -109.595 -80.690 88.768 1.00 90.19 1156 TYR A CA 1
ATOM 8658 C C . TYR A 1 1156 ? -109.575 -82.223 88.853 1.00 90.19 1156 TYR A C 1
ATOM 8660 O O . TYR A 1 1156 ? -110.295 -82.920 88.144 1.00 90.19 1156 TYR A O 1
ATOM 8668 N N . PHE A 1 1157 ? -108.780 -82.760 89.774 1.00 91.00 1157 PHE A N 1
ATOM 8669 C CA . PHE A 1 1157 ? -108.824 -84.155 90.205 1.00 91.00 1157 PHE A CA 1
ATOM 8670 C C . PHE A 1 1157 ? -109.606 -84.259 91.510 1.00 91.00 1157 PHE A C 1
ATOM 8672 O O . PHE A 1 1157 ? -109.338 -83.518 92.454 1.00 91.00 1157 PHE A O 1
ATOM 8679 N N . THR A 1 1158 ? -110.536 -85.201 91.595 1.00 88.12 1158 THR A N 1
ATOM 8680 C CA . THR A 1 1158 ? -111.361 -85.422 92.788 1.00 88.12 1158 THR A CA 1
ATOM 8681 C C . THR A 1 1158 ? -111.239 -86.861 93.268 1.00 88.12 1158 THR A C 1
ATOM 8683 O O . THR A 1 1158 ? -110.915 -87.761 92.496 1.00 88.12 1158 THR A O 1
ATOM 8686 N N . LYS A 1 1159 ? -111.506 -87.101 94.552 1.00 88.94 1159 LYS A N 1
ATOM 8687 C CA . LYS A 1 1159 ? -111.549 -88.447 95.132 1.00 88.94 1159 LYS A CA 1
ATOM 8688 C C . LYS A 1 1159 ? -112.699 -88.534 96.125 1.00 88.94 1159 LYS A C 1
ATOM 8690 O O . LYS A 1 1159 ? -112.498 -88.349 97.322 1.00 88.94 1159 LYS A O 1
ATOM 8695 N N . ALA A 1 1160 ? -113.905 -88.790 95.637 1.00 84.12 1160 ALA A N 1
ATOM 8696 C CA . ALA A 1 1160 ? -115.058 -88.901 96.523 1.00 84.12 1160 ALA A CA 1
ATOM 8697 C C . ALA A 1 1160 ? -115.004 -90.223 97.315 1.00 84.12 1160 ALA A C 1
ATOM 8699 O O . ALA A 1 1160 ? -114.845 -91.290 96.728 1.00 84.12 1160 ALA A O 1
ATOM 8700 N N . SER A 1 1161 ? -115.121 -90.168 98.644 1.00 82.69 1161 SER A N 1
ATOM 8701 C CA . SER A 1 1161 ? -115.264 -91.334 99.539 1.00 82.69 1161 SER A CA 1
ATOM 8702 C C . SER A 1 1161 ? -116.610 -91.368 100.278 1.00 82.69 1161 SER A C 1
ATOM 8704 O O . SER A 1 1161 ? -116.969 -92.390 100.861 1.00 82.69 1161 SER A O 1
ATOM 8706 N N . GLY A 1 1162 ? -117.360 -90.269 100.215 1.00 82.00 1162 GLY A N 1
ATOM 8707 C CA . GLY A 1 1162 ? -118.771 -90.120 100.571 1.00 82.00 1162 GLY A CA 1
ATOM 8708 C C . GLY A 1 1162 ? -119.415 -89.118 99.604 1.00 82.00 1162 GLY A C 1
ATOM 8709 O O . GLY A 1 1162 ? -118.752 -88.694 98.656 1.00 82.00 1162 GLY A O 1
ATOM 8710 N N . ASP A 1 1163 ? -120.676 -88.727 99.820 1.00 84.56 1163 ASP A N 1
ATOM 8711 C CA . ASP A 1 1163 ? -121.296 -87.690 98.981 1.00 84.56 1163 ASP A CA 1
ATOM 8712 C C . ASP A 1 1163 ? -120.427 -86.417 99.031 1.00 84.56 1163 ASP A C 1
ATOM 8714 O O . ASP A 1 1163 ? -120.136 -85.908 100.119 1.00 84.56 1163 ASP A O 1
ATOM 8718 N N . LEU A 1 1164 ? -119.947 -85.952 97.875 1.00 87.56 1164 LEU A N 1
ATOM 8719 C CA . LEU A 1 1164 ? -119.042 -84.809 97.729 1.00 87.56 1164 LEU A CA 1
ATOM 8720 C C . LEU A 1 1164 ? -119.706 -83.769 96.833 1.00 87.56 1164 LEU A C 1
ATOM 8722 O O . LEU A 1 1164 ? -120.063 -84.077 95.700 1.00 87.56 1164 LEU A O 1
ATOM 8726 N N . VAL A 1 1165 ? -119.850 -82.545 97.331 1.00 88.06 1165 VAL A N 1
ATOM 8727 C CA . VAL A 1 1165 ? -120.484 -81.438 96.618 1.00 88.06 1165 VAL A CA 1
ATOM 8728 C C . VAL A 1 1165 ? -119.437 -80.421 96.186 1.00 88.06 1165 VAL A C 1
ATOM 8730 O O . VAL A 1 1165 ? -118.722 -79.873 97.021 1.00 88.06 1165 VAL A O 1
ATOM 8733 N N . ILE A 1 1166 ? -119.381 -80.136 94.889 1.00 89.00 1166 ILE A N 1
ATOM 8734 C CA . ILE A 1 1166 ? -118.545 -79.098 94.284 1.00 89.00 1166 ILE A CA 1
ATOM 8735 C C . ILE A 1 1166 ? -119.445 -77.978 93.768 1.00 89.00 1166 ILE A C 1
ATOM 8737 O O . ILE A 1 1166 ? -120.427 -78.225 93.067 1.00 89.00 1166 ILE A O 1
ATOM 8741 N N . LYS A 1 1167 ? -119.105 -76.731 94.096 1.00 90.62 1167 LYS A N 1
ATOM 8742 C CA . LYS A 1 1167 ? -119.851 -75.555 93.644 1.00 90.62 1167 LYS A CA 1
ATOM 8743 C C . LYS A 1 1167 ? -119.211 -74.956 92.401 1.00 90.62 1167 LYS A C 1
ATOM 8745 O O . LYS A 1 1167 ? -117.998 -74.744 92.355 1.00 90.62 1167 LYS A O 1
ATOM 8750 N N . LEU A 1 1168 ? -120.038 -74.666 91.404 1.00 89.75 1168 LEU A N 1
ATOM 8751 C CA . LEU A 1 1168 ? -119.593 -74.058 90.153 1.00 89.75 1168 LEU A CA 1
ATOM 8752 C C . LEU A 1 1168 ? -119.319 -72.545 90.333 1.00 89.75 1168 LEU A C 1
ATOM 8754 O O . LEU A 1 1168 ? -119.888 -71.910 91.227 1.00 89.75 1168 LEU A O 1
ATOM 8758 N N . PRO A 1 1169 ? -118.442 -71.935 89.520 1.00 87.94 1169 PRO A N 1
ATOM 8759 C CA . PRO A 1 1169 ? -118.117 -70.516 89.654 1.00 87.94 1169 PRO A CA 1
ATOM 8760 C C . PRO A 1 1169 ? -119.342 -69.585 89.470 1.00 87.94 1169 PRO A C 1
ATOM 8762 O O . PRO A 1 1169 ? -120.139 -69.817 88.558 1.00 87.94 1169 PRO A O 1
ATOM 8765 N N . PRO A 1 1170 ? -119.490 -68.506 90.272 1.00 80.75 1170 PRO A N 1
ATOM 8766 C CA . PRO A 1 1170 ? -120.643 -67.596 90.214 1.00 80.75 1170 PRO A CA 1
ATOM 8767 C C . PRO A 1 1170 ? -120.597 -66.540 89.096 1.00 80.75 1170 PRO A C 1
ATOM 8769 O O . PRO A 1 1170 ? -121.639 -66.003 88.736 1.00 80.75 1170 PRO A O 1
ATOM 8772 N N . GLN A 1 1171 ? -119.419 -66.223 88.545 1.00 80.25 1171 GLN A N 1
ATOM 8773 C CA . GLN A 1 1171 ? -119.234 -65.217 87.482 1.00 80.25 1171 GLN A CA 1
ATOM 8774 C C . GLN A 1 1171 ? -118.566 -65.814 86.237 1.00 80.25 1171 GLN A C 1
ATOM 8776 O O . GLN A 1 1171 ? -117.594 -65.270 85.724 1.00 80.25 1171 GLN A O 1
ATOM 8781 N N . ALA A 1 1172 ? -119.054 -66.962 85.773 1.00 82.38 1172 ALA A N 1
ATOM 8782 C CA . ALA A 1 1172 ? -118.529 -67.570 84.557 1.00 82.38 1172 ALA A CA 1
ATOM 8783 C C . ALA A 1 1172 ? -118.877 -66.723 83.314 1.00 82.38 1172 ALA A C 1
ATOM 8785 O O . ALA A 1 1172 ? -120.011 -66.258 83.162 1.00 82.38 1172 ALA A O 1
ATOM 8786 N N . SER A 1 1173 ? -117.903 -66.530 82.424 1.00 83.12 1173 SER A N 1
ATOM 8787 C CA . SER A 1 1173 ? -118.088 -65.934 81.096 1.00 83.12 1173 SER A CA 1
ATOM 8788 C C . SER A 1 1173 ? -118.296 -67.019 80.038 1.00 83.12 1173 SER A C 1
ATOM 8790 O O . SER A 1 1173 ? -117.951 -68.185 80.233 1.00 83.12 1173 SER A O 1
ATOM 8792 N N . THR A 1 1174 ? -118.879 -66.661 78.893 1.00 86.94 1174 THR A N 1
ATOM 8793 C CA . THR A 1 1174 ? -119.103 -67.619 77.801 1.00 86.94 1174 THR A CA 1
ATOM 8794 C C . THR A 1 1174 ? -117.781 -68.223 77.335 1.00 86.94 1174 THR A C 1
ATOM 8796 O O . THR A 1 1174 ? -116.884 -67.508 76.889 1.00 86.94 1174 THR A O 1
ATOM 8799 N N . GLY A 1 1175 ? -117.691 -69.550 77.383 1.00 84.62 1175 GLY A N 1
ATOM 8800 C CA . GLY A 1 1175 ? -116.484 -70.295 77.029 1.00 84.62 1175 GLY A CA 1
ATOM 8801 C C . GLY A 1 1175 ? -115.578 -70.633 78.212 1.00 84.62 1175 GLY A C 1
ATOM 8802 O O . GLY A 1 1175 ? -114.620 -71.377 78.011 1.00 84.62 1175 GLY A O 1
ATOM 8803 N N . ASP A 1 1176 ? -115.893 -70.167 79.425 1.00 88.38 1176 ASP A N 1
ATOM 8804 C CA . ASP A 1 1176 ? -115.238 -70.668 80.630 1.00 88.38 1176 ASP A CA 1
ATOM 8805 C C . ASP A 1 1176 ? -115.508 -72.160 80.784 1.00 88.38 1176 ASP A C 1
ATOM 8807 O O . ASP A 1 1176 ? -116.635 -72.637 80.630 1.00 88.38 1176 ASP A O 1
ATOM 8811 N N . MET A 1 1177 ? -114.452 -72.904 81.081 1.00 88.19 1177 MET A N 1
ATOM 8812 C CA . MET A 1 1177 ? -114.487 -74.358 81.065 1.00 88.19 1177 MET A CA 1
ATOM 8813 C C . MET A 1 1177 ? -113.773 -74.946 82.272 1.00 88.19 1177 MET A C 1
ATOM 8815 O O . MET A 1 1177 ? -112.802 -74.389 82.771 1.00 88.19 1177 MET A O 1
ATOM 8819 N N . MET A 1 1178 ? -114.239 -76.098 82.732 1.00 88.00 1178 MET A N 1
ATOM 8820 C CA . MET A 1 1178 ? -113.603 -76.862 83.799 1.00 88.00 1178 MET A CA 1
ATOM 8821 C C . MET A 1 1178 ? -113.713 -78.347 83.490 1.00 88.00 1178 MET A C 1
ATOM 8823 O O . MET A 1 1178 ? -114.774 -78.831 83.107 1.00 88.00 1178 MET A O 1
ATOM 8827 N N . ARG A 1 1179 ? -112.616 -79.081 83.657 1.00 90.12 1179 ARG A N 1
ATOM 8828 C CA . ARG A 1 1179 ? -112.605 -80.542 83.533 1.00 90.12 1179 ARG A CA 1
ATOM 8829 C C . ARG A 1 1179 ? -112.433 -81.164 84.889 1.00 90.12 1179 ARG A C 1
ATOM 8831 O O . ARG A 1 1179 ? -111.683 -80.635 85.702 1.00 90.12 1179 ARG A O 1
ATOM 8838 N N . ILE A 1 1180 ? -113.099 -82.281 85.115 1.00 90.19 1180 ILE A N 1
ATOM 8839 C CA . ILE A 1 1180 ? -113.034 -83.001 86.371 1.00 90.19 1180 ILE A CA 1
ATOM 8840 C C . ILE A 1 1180 ? -112.783 -84.477 86.100 1.00 90.19 1180 ILE A C 1
ATOM 8842 O O . ILE A 1 1180 ? -113.386 -85.063 85.205 1.00 90.19 1180 ILE A O 1
ATOM 8846 N N . VAL A 1 1181 ? -111.894 -85.077 86.887 1.00 90.81 1181 VAL A N 1
ATOM 8847 C CA . VAL A 1 1181 ? -111.648 -86.520 86.877 1.00 90.81 1181 VAL A CA 1
ATOM 8848 C C . VAL A 1 1181 ? -111.726 -87.052 88.300 1.00 90.81 1181 VAL A C 1
ATOM 8850 O O . VAL A 1 1181 ? -110.922 -86.670 89.154 1.00 90.81 1181 VAL A O 1
ATOM 8853 N N . ASP A 1 1182 ? -112.658 -87.972 88.549 1.00 88.06 1182 ASP A N 1
ATOM 8854 C CA . ASP A 1 1182 ? -112.640 -88.778 89.762 1.00 88.06 1182 ASP A CA 1
ATOM 8855 C C . ASP A 1 1182 ? -111.558 -89.853 89.649 1.00 88.06 1182 ASP A C 1
ATOM 8857 O O . ASP A 1 1182 ? -111.637 -90.796 88.864 1.00 88.06 1182 ASP A O 1
ATOM 8861 N N . ILE A 1 1183 ? -110.533 -89.731 90.479 1.00 89.56 1183 ILE A N 1
ATOM 8862 C CA . ILE A 1 1183 ? -109.463 -90.724 90.593 1.00 89.56 1183 ILE A CA 1
ATOM 8863 C C . ILE A 1 1183 ? -109.708 -91.685 91.763 1.00 89.56 1183 ILE A C 1
ATOM 8865 O O . ILE A 1 1183 ? -108.910 -92.591 91.999 1.00 89.56 1183 ILE A O 1
ATOM 8869 N N . GLY A 1 1184 ? -110.800 -91.493 92.513 1.00 81.69 1184 GLY A N 1
ATOM 8870 C CA . GLY A 1 1184 ? -111.148 -92.306 93.671 1.00 81.69 1184 GLY A CA 1
ATOM 8871 C C . GLY A 1 1184 ? -111.799 -93.638 93.345 1.00 81.69 1184 GLY A C 1
ATOM 8872 O O . GLY A 1 1184 ? -111.531 -94.615 94.044 1.00 81.69 1184 GLY A O 1
ATOM 8873 N N . GLY A 1 1185 ? -112.647 -93.688 92.314 1.00 81.81 1185 GLY A N 1
ATOM 8874 C CA . GLY A 1 1185 ? -113.320 -94.912 91.869 1.00 81.81 1185 GLY A CA 1
ATOM 8875 C C . GLY A 1 1185 ? -114.350 -95.471 92.856 1.00 81.81 1185 GLY A C 1
ATOM 8876 O O . GLY A 1 1185 ? -114.846 -96.576 92.660 1.00 81.81 1185 GLY A O 1
ATOM 8877 N N . ALA A 1 1186 ? -114.678 -94.738 93.923 1.00 84.25 1186 ALA A N 1
ATOM 8878 C CA . ALA A 1 1186 ? -115.614 -95.178 94.961 1.00 84.25 1186 ALA A CA 1
ATOM 8879 C C . ALA A 1 1186 ? -117.055 -94.690 94.728 1.00 84.25 1186 ALA A C 1
ATOM 8881 O O . ALA A 1 1186 ? -117.940 -94.980 95.536 1.00 84.25 1186 ALA A O 1
ATOM 8882 N N . LEU A 1 1187 ? -117.296 -93.966 93.629 1.00 86.12 1187 LEU A N 1
ATOM 8883 C CA . LEU A 1 1187 ? -118.627 -93.510 93.246 1.00 86.12 1187 LEU A CA 1
ATOM 8884 C C . LEU A 1 1187 ? -119.538 -94.706 92.977 1.00 86.12 1187 LEU A C 1
ATOM 8886 O O . LEU A 1 1187 ? -119.210 -95.610 92.217 1.00 86.12 1187 LEU A O 1
ATOM 8890 N N . THR A 1 1188 ? -120.684 -94.725 93.639 1.00 83.38 1188 THR A N 1
ATOM 8891 C CA . THR A 1 1188 ? -121.715 -95.755 93.486 1.00 83.38 1188 THR A CA 1
ATOM 8892 C C . THR A 1 1188 ? -123.074 -95.102 93.696 1.00 83.38 1188 THR A C 1
ATOM 8894 O O . THR A 1 1188 ? -123.163 -93.912 93.985 1.00 83.38 1188 THR A O 1
ATOM 8897 N N . TYR A 1 1189 ? -124.161 -95.870 93.640 1.00 78.75 1189 TYR A N 1
ATOM 8898 C CA . TYR A 1 1189 ? -125.482 -95.337 93.986 1.00 78.75 1189 TYR A CA 1
ATOM 8899 C C . TYR A 1 1189 ? -125.536 -94.676 95.386 1.00 78.75 1189 TYR A C 1
ATOM 8901 O O . TYR A 1 1189 ? -126.302 -93.737 95.583 1.00 78.75 1189 TYR A O 1
ATOM 8909 N N . ASN A 1 1190 ? -124.700 -95.119 96.337 1.00 78.62 1190 ASN A N 1
ATOM 8910 C CA . ASN A 1 1190 ? -124.659 -94.588 97.708 1.00 78.62 1190 ASN A CA 1
ATOM 8911 C C . ASN A 1 1190 ? -123.598 -93.492 97.931 1.00 78.62 1190 ASN A C 1
ATOM 8913 O O . ASN A 1 1190 ? -123.566 -92.914 99.014 1.00 78.62 1190 ASN A O 1
ATOM 8917 N N . VAL A 1 1191 ? -122.708 -93.252 96.962 1.00 84.06 1191 VAL A N 1
ATOM 8918 C CA . VAL A 1 1191 ? -121.610 -92.275 97.057 1.00 84.06 1191 VAL A CA 1
ATOM 8919 C C . VAL A 1 1191 ? -121.614 -91.444 95.783 1.00 84.06 1191 VAL A C 1
ATOM 8921 O O . VAL A 1 1191 ? -121.237 -91.933 94.717 1.00 84.06 1191 VAL A O 1
ATOM 8924 N N . ARG A 1 1192 ? -122.074 -90.199 95.894 1.00 85.81 1192 ARG A N 1
ATOM 8925 C CA . ARG A 1 1192 ? -122.354 -89.309 94.766 1.00 85.81 1192 ARG A CA 1
ATOM 8926 C C . ARG A 1 1192 ? -121.368 -88.152 94.715 1.00 85.81 1192 ARG A C 1
ATOM 8928 O O . ARG A 1 1192 ? -121.131 -87.489 95.720 1.00 85.81 1192 ARG A O 1
ATOM 8935 N N . LEU A 1 1193 ? -120.867 -87.852 93.524 1.00 88.06 1193 LEU A N 1
ATOM 8936 C CA . LEU A 1 1193 ? -120.215 -86.579 93.252 1.00 88.06 1193 LEU A CA 1
ATOM 8937 C C . LEU A 1 1193 ? -121.259 -85.625 92.677 1.00 88.06 1193 LEU A C 1
ATOM 8939 O O . LEU A 1 1193 ? -121.850 -85.901 91.637 1.00 88.06 1193 LEU A O 1
ATOM 8943 N N . VAL A 1 1194 ? -121.511 -84.527 93.372 1.00 87.75 1194 VAL A N 1
ATOM 8944 C CA . VAL A 1 1194 ? -122.591 -83.591 93.077 1.00 87.75 1194 VAL A CA 1
ATOM 8945 C C . VAL A 1 1194 ? -121.999 -82.244 92.693 1.00 87.75 1194 VAL A C 1
ATOM 8947 O O . VAL A 1 1194 ? -121.239 -81.659 93.457 1.00 87.75 1194 VAL A O 1
ATOM 8950 N N . PHE A 1 1195 ? -122.382 -81.719 91.536 1.00 88.69 1195 PHE A N 1
ATOM 8951 C CA . PHE A 1 1195 ? -122.065 -80.355 91.127 1.00 88.69 1195 PHE A CA 1
ATOM 8952 C C . PHE A 1 1195 ? -123.294 -79.484 91.281 1.00 88.69 1195 PHE A C 1
ATOM 8954 O O . PHE A 1 1195 ? -124.368 -79.802 90.767 1.00 88.69 1195 PHE A O 1
ATOM 8961 N N . ARG A 1 1196 ? -123.106 -78.373 91.986 1.00 89.38 1196 ARG A N 1
ATOM 8962 C CA . ARG A 1 1196 ? -124.143 -77.391 92.282 1.00 89.38 1196 ARG A CA 1
ATOM 8963 C C . ARG A 1 1196 ? -123.840 -76.089 91.561 1.00 89.38 1196 ARG A C 1
ATOM 8965 O O . ARG A 1 1196 ? -122.787 -75.487 91.784 1.00 89.38 1196 ARG A O 1
ATOM 8972 N N . ALA A 1 1197 ? -124.763 -75.664 90.706 1.00 89.19 1197 ALA A N 1
ATOM 8973 C CA . ALA A 1 1197 ? -124.706 -74.352 90.079 1.00 89.19 1197 ALA A CA 1
ATOM 8974 C C . ALA A 1 1197 ? -125.260 -73.252 91.006 1.00 89.19 1197 ALA A C 1
ATOM 8976 O O . ALA A 1 1197 ? -126.089 -73.547 91.872 1.00 89.19 1197 ALA A O 1
ATOM 8977 N N . PRO A 1 1198 ? -124.810 -71.995 90.836 1.00 88.12 1198 PRO A N 1
ATOM 8978 C CA . PRO A 1 1198 ? -125.403 -70.833 91.497 1.00 88.12 1198 PRO A CA 1
ATOM 8979 C C . PRO A 1 1198 ? -126.907 -70.686 91.217 1.00 88.12 1198 PRO A C 1
ATOM 8981 O O . PRO A 1 1198 ? -127.396 -71.183 90.200 1.00 88.12 1198 PRO A O 1
ATOM 8984 N N . ASP A 1 1199 ? -127.625 -69.961 92.079 1.00 85.75 1199 ASP A N 1
ATOM 8985 C CA . ASP A 1 1199 ? -129.073 -69.715 91.958 1.00 85.75 1199 ASP A CA 1
ATOM 8986 C C . ASP A 1 1199 ? -129.485 -69.306 90.531 1.00 85.75 1199 ASP A C 1
ATOM 8988 O O . ASP A 1 1199 ? -128.941 -68.369 89.943 1.00 85.75 1199 ASP A O 1
ATOM 8992 N N . GLY A 1 1200 ? -130.477 -70.003 89.972 1.00 81.00 1200 GLY A N 1
ATOM 8993 C CA . GLY A 1 1200 ? -131.039 -69.696 88.652 1.00 81.00 1200 GLY A CA 1
ATOM 8994 C C . GLY A 1 1200 ? -130.167 -70.084 87.452 1.00 81.00 1200 GLY A C 1
ATOM 8995 O O . GLY A 1 1200 ? -130.624 -69.937 86.318 1.00 81.00 1200 GLY A O 1
ATOM 8996 N N . ILE A 1 1201 ? -128.957 -70.611 87.666 1.00 87.12 1201 ILE A N 1
ATOM 8997 C CA . ILE A 1 1201 ? -128.105 -71.133 86.594 1.00 87.12 1201 ILE A CA 1
ATOM 8998 C C . ILE A 1 1201 ? -128.408 -72.621 86.393 1.00 87.12 1201 ILE A C 1
ATOM 9000 O O . ILE A 1 1201 ? -128.206 -73.412 87.318 1.00 87.12 1201 ILE A O 1
ATOM 9004 N N . PRO A 1 1202 ? -128.879 -73.046 85.209 1.00 87.25 1202 PRO A N 1
ATOM 9005 C CA . PRO A 1 1202 ? -129.136 -74.452 84.955 1.00 87.25 1202 PRO A CA 1
ATOM 9006 C C . PRO A 1 1202 ? -127.847 -75.216 84.646 1.00 87.25 1202 PRO A C 1
ATOM 9008 O O . PRO A 1 1202 ? -126.848 -74.659 84.176 1.00 87.25 1202 PRO A O 1
ATOM 9011 N N . VAL A 1 1203 ? -127.906 -76.524 84.871 1.00 88.12 1203 VAL A N 1
ATOM 9012 C CA . VAL A 1 1203 ? -126.897 -77.490 84.441 1.00 88.12 1203 VAL A CA 1
ATOM 9013 C C . VAL A 1 1203 ? -127.565 -78.431 83.443 1.00 88.12 1203 VAL A C 1
ATOM 9015 O O . VAL A 1 1203 ? -128.633 -78.969 83.714 1.00 88.12 1203 VAL A O 1
ATOM 9018 N N . ALA A 1 1204 ? -126.980 -78.581 82.253 1.00 85.62 1204 ALA A N 1
ATOM 9019 C CA . ALA A 1 1204 ? -127.544 -79.343 81.133 1.00 85.62 1204 ALA A CA 1
ATOM 9020 C C . ALA A 1 1204 ? -129.002 -78.962 80.774 1.00 85.62 1204 ALA A C 1
ATOM 9022 O O . ALA A 1 1204 ? -129.806 -79.812 80.392 1.00 85.62 1204 ALA A O 1
ATOM 9023 N N . GLY A 1 1205 ? -129.340 -77.672 80.891 1.00 83.00 1205 GLY A N 1
ATOM 9024 C CA . GLY A 1 1205 ? -130.667 -77.132 80.570 1.00 83.00 1205 GLY A CA 1
ATOM 9025 C C . GLY A 1 1205 ? -131.724 -77.303 81.667 1.00 83.00 1205 GLY A C 1
ATOM 9026 O O . GLY A 1 1205 ? -132.852 -76.853 81.478 1.00 83.00 1205 GLY A O 1
ATOM 9027 N N . ASP A 1 1206 ? -131.370 -77.898 82.809 1.00 83.62 1206 ASP A N 1
ATOM 9028 C CA . ASP A 1 1206 ? -132.249 -78.037 83.968 1.00 83.62 1206 ASP A CA 1
ATOM 9029 C C . ASP A 1 1206 ? -131.762 -77.150 85.122 1.00 83.62 1206 ASP A C 1
ATOM 9031 O O . ASP A 1 1206 ? -130.606 -77.217 85.541 1.00 83.62 1206 ASP A O 1
ATOM 9035 N N . SER A 1 1207 ? -132.635 -76.273 85.616 1.00 80.62 1207 SER A N 1
ATOM 9036 C CA . SER A 1 1207 ? -132.367 -75.404 86.769 1.00 80.62 1207 SER A CA 1
ATOM 9037 C C . SER A 1 1207 ? -132.866 -75.995 88.083 1.00 80.62 1207 SER A C 1
ATOM 9039 O O . SER A 1 1207 ? -132.813 -75.318 89.104 1.00 80.62 1207 SER A O 1
ATOM 9041 N N . THR A 1 1208 ? -133.412 -77.210 88.058 1.00 81.25 1208 THR A N 1
ATOM 9042 C CA . THR A 1 1208 ? -133.905 -77.903 89.243 1.00 81.25 1208 THR A CA 1
ATOM 9043 C C . THR A 1 1208 ? -132.822 -78.766 89.871 1.00 81.25 1208 THR A C 1
ATOM 9045 O O . THR A 1 1208 ? -131.810 -79.118 89.259 1.00 81.25 1208 THR A O 1
ATOM 9048 N N . ASN A 1 1209 ? -133.046 -79.105 91.135 1.00 81.31 1209 ASN A N 1
ATOM 9049 C CA . ASN A 1 1209 ? -132.142 -79.927 91.903 1.00 81.31 1209 ASN A CA 1
ATOM 9050 C C . ASN A 1 1209 ? -132.868 -80.927 92.807 1.00 81.31 1209 ASN A C 1
ATOM 9052 O O . ASN A 1 1209 ? -134.060 -80.808 93.097 1.00 81.31 1209 ASN A O 1
ATOM 9056 N N . THR A 1 1210 ? -132.138 -81.942 93.268 1.00 73.94 1210 THR A N 1
ATOM 9057 C CA . THR A 1 1210 ? -132.603 -82.818 94.336 1.00 73.94 1210 THR A CA 1
ATOM 9058 C C . THR A 1 1210 ? -132.720 -82.010 95.632 1.00 73.94 1210 THR A C 1
ATOM 9060 O O . THR A 1 1210 ? -131.734 -81.687 96.288 1.00 73.94 1210 THR A O 1
ATOM 9063 N N . SER A 1 1211 ? -133.968 -81.699 95.999 1.00 60.12 1211 SER A N 1
ATOM 9064 C CA . SER A 1 1211 ? -134.408 -80.849 97.124 1.00 60.12 1211 SER A CA 1
ATOM 9065 C C . SER A 1 1211 ? -133.985 -81.327 98.534 1.00 60.12 1211 SER A C 1
ATOM 9067 O O . SER A 1 1211 ? -134.512 -80.848 99.541 1.00 60.12 1211 SER A O 1
ATOM 9069 N N . ASN A 1 1212 ? -133.058 -82.278 98.649 1.00 59.59 1212 ASN A N 1
ATOM 9070 C CA . ASN A 1 1212 ? -132.585 -82.783 99.930 1.00 59.59 1212 ASN A CA 1
ATOM 9071 C C . ASN A 1 1212 ? -131.384 -81.961 100.405 1.00 59.59 1212 ASN A C 1
ATOM 9073 O O . ASN A 1 1212 ? -130.352 -81.906 99.740 1.00 59.59 1212 ASN A O 1
ATOM 9077 N N . ALA A 1 1213 ? -131.492 -81.379 101.601 1.00 64.56 1213 ALA A N 1
ATOM 9078 C CA . ALA A 1 1213 ? -130.348 -80.821 102.309 1.00 64.56 1213 ALA A CA 1
ATOM 9079 C C . ALA A 1 1213 ? -129.305 -81.931 102.540 1.00 64.56 1213 ALA A C 1
ATOM 9081 O O . ALA A 1 1213 ? -129.507 -82.819 103.371 1.00 64.56 1213 ALA A O 1
ATOM 9082 N N . ILE A 1 1214 ? -128.205 -81.910 101.782 1.00 69.62 1214 ILE A N 1
ATOM 9083 C CA . ILE A 1 1214 ? -127.079 -82.827 101.990 1.00 69.62 1214 ILE A CA 1
ATOM 9084 C C . ILE A 1 1214 ? -126.411 -82.429 103.310 1.00 69.62 1214 ILE A C 1
ATOM 9086 O O . ILE A 1 1214 ? -125.995 -81.284 103.497 1.00 69.62 1214 ILE A O 1
ATOM 9090 N N . GLN A 1 1215 ? -126.357 -83.362 104.261 1.00 67.62 1215 GLN A N 1
ATOM 9091 C CA . GLN A 1 1215 ? -125.881 -83.085 105.613 1.00 67.62 1215 GLN A CA 1
ATOM 9092 C C . GLN A 1 1215 ? -124.410 -82.630 105.582 1.00 67.62 1215 GLN A C 1
ATOM 9094 O O . GLN A 1 1215 ? -123.546 -83.354 105.098 1.00 67.62 1215 GLN A O 1
ATOM 9099 N N . GLY A 1 1216 ? -124.124 -81.435 106.111 1.00 71.44 1216 GLY A N 1
ATOM 9100 C CA . GLY A 1 1216 ? -122.761 -80.888 106.191 1.00 71.44 1216 GLY A CA 1
ATOM 9101 C C . GLY A 1 1216 ? -122.309 -80.019 105.008 1.00 71.44 1216 GLY A C 1
ATOM 9102 O O . GLY A 1 1216 ? -121.129 -79.685 104.950 1.00 71.44 1216 GLY A O 1
ATOM 9103 N N . VAL A 1 1217 ? -123.212 -79.624 104.097 1.00 77.81 1217 VAL A N 1
ATOM 9104 C CA . VAL A 1 1217 ? -122.903 -78.770 102.930 1.00 77.81 1217 VAL A CA 1
ATOM 9105 C C . VAL A 1 1217 ? -123.667 -77.444 102.980 1.00 77.81 1217 VAL A C 1
ATOM 9107 O O . VAL A 1 1217 ? -124.870 -77.439 103.237 1.00 77.81 1217 VAL A O 1
ATOM 9110 N N . ASN A 1 1218 ? -122.997 -76.310 102.721 1.00 80.81 1218 ASN A N 1
ATOM 9111 C CA . ASN A 1 1218 ? -123.644 -74.992 102.691 1.00 80.81 1218 ASN A CA 1
ATOM 9112 C C . ASN A 1 1218 ? -124.049 -74.609 101.261 1.00 80.81 1218 ASN A C 1
ATOM 9114 O O . ASN A 1 1218 ? -123.215 -74.164 100.482 1.00 80.81 1218 ASN A O 1
ATOM 9118 N N . LEU A 1 1219 ? -125.331 -74.713 100.927 1.00 80.75 1219 LEU A N 1
ATOM 9119 C CA . LEU A 1 1219 ? -125.837 -74.418 99.581 1.00 80.75 1219 LEU A CA 1
ATOM 9120 C C . LEU A 1 1219 ? -126.420 -73.002 99.415 1.00 80.75 1219 LEU A C 1
ATOM 9122 O O . LEU A 1 1219 ? -127.150 -72.753 98.462 1.00 80.75 1219 LEU A O 1
ATOM 9126 N N . ALA A 1 1220 ? -126.113 -72.057 100.310 1.00 81.81 1220 ALA A N 1
ATOM 9127 C CA . ALA A 1 1220 ? -126.578 -70.677 100.161 1.00 81.81 1220 ALA A CA 1
ATOM 9128 C C . ALA A 1 1220 ? -126.047 -70.042 98.858 1.00 81.81 1220 ALA A C 1
ATOM 9130 O O . ALA A 1 1220 ? -124.834 -69.979 98.657 1.00 81.81 1220 ALA A O 1
ATOM 9131 N N . GLY A 1 1221 ? -126.952 -69.566 97.995 1.00 80.94 1221 GLY A N 1
ATOM 9132 C CA . GLY A 1 1221 ? -126.624 -68.999 96.679 1.00 80.94 1221 GLY A CA 1
ATOM 9133 C C . GLY A 1 1221 ? -126.379 -70.036 95.575 1.00 80.94 1221 GLY A C 1
ATOM 9134 O O . GLY A 1 1221 ? -125.911 -69.665 94.499 1.00 80.94 1221 GLY A O 1
ATOM 9135 N N . TYR A 1 1222 ? -126.646 -71.317 95.853 1.00 87.12 1222 TYR A N 1
ATOM 9136 C CA . TYR A 1 1222 ? -126.392 -72.467 94.983 1.00 87.12 1222 TYR A CA 1
ATOM 9137 C C . TYR A 1 1222 ? -127.622 -73.387 94.827 1.00 87.12 1222 TYR A C 1
ATOM 9139 O O . TYR A 1 1222 ? -127.501 -74.611 94.836 1.00 87.12 1222 TYR A O 1
ATOM 9147 N N . ASP A 1 1223 ? -128.809 -72.799 94.681 1.00 83.31 1223 ASP A N 1
ATOM 9148 C CA . ASP A 1 1223 ? -130.098 -73.448 94.390 1.00 83.31 1223 ASP A CA 1
ATOM 9149 C C . ASP A 1 1223 ? -130.358 -73.594 92.874 1.00 83.31 1223 ASP A C 1
ATOM 9151 O O . ASP A 1 1223 ? -131.495 -73.659 92.411 1.00 83.31 1223 ASP A O 1
ATOM 9155 N N . GLY A 1 1224 ? -129.296 -73.595 92.065 1.00 84.31 1224 GLY A N 1
ATOM 9156 C CA . GLY A 1 1224 ? -129.376 -73.813 90.623 1.00 84.31 1224 GLY A CA 1
ATOM 9157 C C . GLY A 1 1224 ? -129.501 -75.286 90.236 1.00 84.31 1224 GLY A C 1
ATOM 9158 O O . GLY A 1 1224 ? -129.803 -76.166 91.051 1.00 84.31 1224 GLY A O 1
ATOM 9159 N N . GLY A 1 1225 ? -129.211 -75.550 88.962 1.00 86.31 1225 GLY A N 1
ATOM 9160 C CA . GLY A 1 1225 ? -129.184 -76.894 88.396 1.00 86.31 1225 GLY A CA 1
ATOM 9161 C C . GLY A 1 1225 ? -128.177 -77.825 89.075 1.00 86.31 1225 GLY A C 1
ATOM 9162 O O . GLY A 1 1225 ? -127.186 -77.3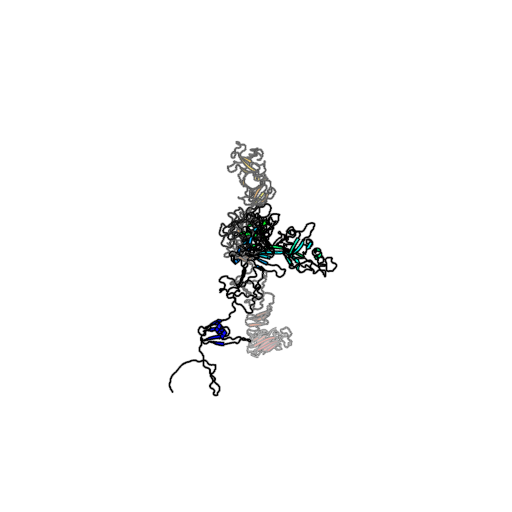93 89.680 1.00 86.31 1225 GLY A O 1
ATOM 9163 N N . GLU A 1 1226 ? -128.426 -79.127 88.952 1.00 88.44 1226 GLU A N 1
ATOM 9164 C CA . GLU A 1 1226 ? -127.586 -80.181 89.521 1.00 88.44 1226 GLU A CA 1
ATOM 9165 C C . GLU A 1 1226 ? -127.021 -81.116 88.464 1.00 88.44 1226 GLU A C 1
ATOM 9167 O O . GLU A 1 1226 ? -127.738 -81.576 87.578 1.00 88.44 1226 GLU A O 1
ATOM 9172 N N . LEU A 1 1227 ? -125.762 -81.511 88.647 1.00 88.25 1227 LEU A N 1
ATOM 9173 C CA . LEU A 1 1227 ? -125.230 -82.716 88.024 1.00 88.25 1227 LEU A CA 1
ATOM 9174 C C . LEU A 1 1227 ? -124.786 -83.698 89.103 1.00 88.25 1227 LEU A C 1
ATOM 9176 O O . LEU A 1 1227 ? -123.902 -83.395 89.900 1.00 88.25 1227 LEU A O 1
ATOM 9180 N N . ILE A 1 1228 ? -125.375 -84.891 89.096 1.00 87.62 1228 ILE A N 1
ATOM 9181 C CA . ILE A 1 1228 ? -124.997 -85.982 89.994 1.00 87.62 1228 ILE A CA 1
ATOM 9182 C C . ILE A 1 1228 ? -124.270 -87.050 89.187 1.00 87.62 1228 ILE A C 1
ATOM 9184 O O . ILE A 1 1228 ? -124.823 -87.628 88.253 1.00 87.62 1228 ILE A O 1
ATOM 9188 N N . VAL A 1 1229 ? -123.046 -87.357 89.595 1.00 87.12 1229 VAL A N 1
ATOM 9189 C CA . VAL A 1 1229 ? -122.202 -88.377 88.983 1.00 87.12 1229 VAL A CA 1
ATOM 9190 C C . VAL A 1 1229 ? -122.023 -89.524 89.970 1.00 87.12 1229 VAL A C 1
ATOM 9192 O O . VAL A 1 1229 ? -121.557 -89.346 91.094 1.00 87.12 1229 VAL A O 1
ATOM 9195 N N . THR A 1 1230 ? -122.431 -90.717 89.546 1.00 87.25 1230 THR A N 1
ATOM 9196 C CA . THR A 1 1230 ? -122.350 -91.961 90.339 1.00 87.25 1230 THR A CA 1
ATOM 9197 C C . THR A 1 1230 ? -121.500 -93.033 89.672 1.00 87.25 1230 THR A C 1
ATOM 9199 O O . THR A 1 1230 ? -121.336 -94.120 90.222 1.00 87.25 1230 THR A O 1
ATOM 9202 N N . THR A 1 1231 ? -120.951 -92.738 88.495 1.00 86.00 1231 THR A N 1
ATOM 9203 C CA . THR A 1 1231 ? -120.091 -93.655 87.752 1.00 86.00 1231 THR A CA 1
ATOM 9204 C C . THR A 1 1231 ? -118.687 -93.648 88.367 1.00 86.00 1231 THR A C 1
ATOM 9206 O O . THR A 1 1231 ? -118.078 -92.577 88.428 1.00 86.00 1231 THR A O 1
ATOM 9209 N N . PRO A 1 1232 ? -118.149 -94.802 88.810 1.00 84.50 1232 PRO A N 1
ATOM 9210 C CA . PRO A 1 1232 ? -116.762 -94.903 89.252 1.00 84.50 1232 PRO A CA 1
ATOM 9211 C C . PRO A 1 1232 ? -115.795 -94.373 88.192 1.00 84.50 1232 PRO A C 1
ATOM 9213 O O . PRO A 1 1232 ? -115.953 -94.682 87.012 1.00 84.50 1232 PRO A O 1
ATOM 9216 N N . ASN A 1 1233 ? -114.777 -93.622 88.620 1.00 86.19 1233 ASN A N 1
ATOM 9217 C CA . ASN A 1 1233 ? -113.711 -93.119 87.751 1.00 86.19 1233 ASN A CA 1
ATOM 9218 C C . ASN A 1 1233 ? -114.187 -92.215 86.600 1.00 86.19 1233 ASN A C 1
ATOM 9220 O O . ASN A 1 1233 ? -113.565 -92.175 85.539 1.00 86.19 1233 ASN A O 1
ATOM 9224 N N . ALA A 1 1234 ? -115.293 -91.496 86.802 1.00 84.19 1234 ALA A N 1
ATOM 9225 C CA . ALA A 1 1234 ? -115.821 -90.578 85.804 1.00 84.19 1234 ALA A CA 1
ATOM 9226 C C . ALA A 1 1234 ? -114.832 -89.442 85.500 1.00 84.19 1234 ALA A C 1
ATOM 9228 O O . ALA A 1 1234 ? -114.319 -88.786 86.408 1.00 84.19 1234 ALA A O 1
ATOM 9229 N N . ALA A 1 1235 ? -114.626 -89.183 84.213 1.00 87.88 1235 ALA A N 1
ATOM 9230 C CA . ALA A 1 1235 ? -113.944 -88.008 83.697 1.00 87.88 1235 ALA A CA 1
ATOM 9231 C C . ALA A 1 1235 ? -114.940 -87.237 82.835 1.00 87.88 1235 ALA A C 1
ATOM 9233 O O . ALA A 1 1235 ? -115.635 -87.848 82.039 1.00 87.88 1235 ALA A O 1
ATOM 9234 N N . PHE A 1 1236 ? -115.066 -85.927 83.012 1.00 88.50 1236 PHE A N 1
ATOM 9235 C CA . PHE A 1 1236 ? -115.948 -85.115 82.176 1.00 88.50 1236 PHE A CA 1
ATOM 9236 C C . PHE A 1 1236 ? -115.579 -83.636 82.246 1.00 88.50 1236 PHE A C 1
ATOM 9238 O O . PHE A 1 1236 ? -114.898 -83.180 83.166 1.00 88.50 1236 PHE A O 1
ATOM 9245 N N . GLY A 1 1237 ? -116.052 -82.874 81.269 1.00 89.00 1237 GLY A N 1
ATOM 9246 C CA . GLY A 1 1237 ? -115.885 -81.429 81.209 1.00 89.00 1237 GLY A CA 1
ATOM 9247 C C . GLY A 1 1237 ? -117.215 -80.697 81.286 1.00 89.00 1237 GLY A C 1
ATOM 9248 O O . GLY A 1 1237 ? -118.227 -81.150 80.749 1.00 89.00 1237 GLY A O 1
ATOM 9249 N N . LEU A 1 1238 ? -117.187 -79.529 81.914 1.00 89.56 1238 LEU A N 1
ATOM 9250 C CA . LEU A 1 1238 ? -118.261 -78.552 81.922 1.00 89.56 1238 LEU A CA 1
ATOM 9251 C C . LEU A 1 1238 ? -117.792 -77.284 81.206 1.00 89.56 1238 LEU A C 1
ATOM 9253 O O . LEU A 1 1238 ? -116.678 -76.812 81.431 1.00 89.56 1238 LEU A O 1
ATOM 9257 N N . VAL A 1 1239 ? -118.654 -76.716 80.370 1.00 90.50 1239 VAL A N 1
ATOM 9258 C CA . VAL A 1 1239 ? -118.447 -75.430 79.697 1.00 90.50 1239 VAL A CA 1
ATOM 9259 C C . VAL A 1 1239 ? -119.626 -74.509 79.966 1.00 90.50 1239 VAL A C 1
ATOM 9261 O O . VAL A 1 1239 ? -120.778 -74.945 79.963 1.00 90.50 1239 VAL A O 1
ATOM 9264 N N . TYR A 1 1240 ? -119.351 -73.233 80.199 1.00 90.62 1240 TYR A N 1
ATOM 9265 C CA . TYR A 1 1240 ? -120.384 -72.244 80.448 1.00 90.62 1240 TYR A CA 1
ATOM 9266 C C . TYR A 1 1240 ? -120.859 -71.585 79.150 1.00 90.62 1240 TYR A C 1
ATOM 9268 O O . TYR A 1 1240 ? -120.087 -70.972 78.405 1.00 90.62 1240 TYR A O 1
ATOM 9276 N N . ALA A 1 1241 ? -122.161 -71.689 78.895 1.00 88.50 1241 ALA A N 1
ATOM 9277 C CA . ALA A 1 1241 ? -122.859 -71.009 77.815 1.00 88.50 1241 ALA A CA 1
ATOM 9278 C C . ALA A 1 1241 ? -123.564 -69.762 78.372 1.00 88.50 1241 ALA A C 1
ATOM 9280 O O . ALA A 1 1241 ? -124.662 -69.858 78.922 1.00 88.50 1241 ALA A O 1
ATOM 9281 N N . GLY A 1 1242 ? -122.928 -68.594 78.252 1.00 86.25 1242 GLY A N 1
ATOM 9282 C CA . GLY A 1 1242 ? -123.442 -67.326 78.777 1.00 86.25 1242 GLY A CA 1
ATOM 9283 C C . GLY A 1 1242 ? -124.171 -66.466 77.738 1.00 86.25 1242 GLY A C 1
ATOM 9284 O O . GLY A 1 1242 ? -124.220 -66.779 76.547 1.00 86.25 1242 GLY A O 1
ATOM 9285 N N . ALA A 1 1243 ? -124.730 -65.341 78.191 1.00 82.69 1243 ALA A N 1
ATOM 9286 C CA . ALA A 1 1243 ? -125.474 -64.395 77.350 1.00 82.69 1243 ALA A CA 1
ATOM 9287 C C . ALA A 1 1243 ? -124.582 -63.482 76.477 1.00 82.69 1243 ALA A C 1
ATOM 9289 O O . ALA A 1 1243 ? -125.072 -62.885 75.517 1.00 82.69 1243 ALA A O 1
ATOM 9290 N N . THR A 1 1244 ? -123.285 -63.366 76.787 1.00 81.69 1244 THR A N 1
ATOM 9291 C CA . THR A 1 1244 ? -122.333 -62.451 76.127 1.00 81.69 1244 THR A CA 1
ATOM 9292 C C . THR A 1 1244 ? -121.049 -63.157 75.703 1.00 81.69 1244 THR A C 1
ATOM 9294 O O . THR A 1 1244 ? -120.496 -63.940 76.468 1.00 81.69 1244 THR A O 1
ATOM 9297 N N . LEU A 1 1245 ? -120.548 -62.860 74.506 1.00 79.31 1245 LEU A N 1
ATOM 9298 C CA . LEU A 1 1245 ? -119.233 -63.269 74.005 1.00 79.31 1245 LEU A CA 1
ATOM 9299 C C . LEU A 1 1245 ? -118.101 -62.481 74.694 1.00 79.31 1245 LEU A C 1
ATOM 9301 O O . LEU A 1 1245 ? -118.325 -61.405 75.246 1.00 79.31 1245 LEU A O 1
ATOM 9305 N N . ASN A 1 1246 ? -116.858 -62.960 74.567 1.00 74.94 1246 ASN A N 1
ATOM 9306 C CA . ASN A 1 1246 ? -115.664 -62.345 75.180 1.00 74.94 1246 ASN A CA 1
ATOM 9307 C C . ASN A 1 1246 ? -115.287 -60.955 74.627 1.00 74.94 1246 ASN A C 1
ATOM 9309 O O . ASN A 1 1246 ? -114.440 -60.275 75.194 1.00 74.94 1246 ASN A O 1
ATOM 9313 N N . ASN A 1 1247 ? -115.921 -60.506 73.541 1.00 76.69 1247 ASN A N 1
ATOM 9314 C CA . ASN A 1 1247 ? -115.804 -59.141 73.014 1.00 76.69 1247 ASN A CA 1
ATOM 9315 C C . ASN A 1 1247 ? -116.939 -58.210 73.500 1.00 76.69 1247 ASN A C 1
ATOM 9317 O O . ASN A 1 1247 ? -117.119 -57.120 72.956 1.00 76.69 1247 ASN A O 1
ATOM 9321 N N . GLY A 1 1248 ? -117.740 -58.656 74.476 1.00 75.62 1248 GLY A N 1
ATOM 9322 C CA . GLY A 1 1248 ? -118.855 -57.905 75.057 1.00 75.62 1248 GLY A CA 1
ATOM 9323 C C . GLY A 1 1248 ? -120.149 -57.910 74.233 1.00 75.62 1248 GLY A C 1
ATOM 9324 O O . GLY A 1 1248 ? -121.121 -57.284 74.648 1.00 75.62 1248 GLY A O 1
ATOM 9325 N N . GLN A 1 1249 ? -120.198 -58.595 73.084 1.00 81.56 1249 GLN A N 1
ATOM 9326 C CA . GLN A 1 1249 ? -121.400 -58.685 72.238 1.00 81.56 1249 GLN A CA 1
ATOM 9327 C C . GLN A 1 1249 ? -122.353 -59.811 72.695 1.00 81.56 1249 GLN A C 1
ATOM 9329 O O . GLN A 1 1249 ? -121.900 -60.755 73.340 1.00 81.56 1249 GLN A O 1
ATOM 9334 N N . PRO A 1 1250 ? -123.659 -59.780 72.358 1.00 81.81 1250 PRO A N 1
ATOM 9335 C CA . PRO A 1 1250 ? -124.598 -60.861 72.689 1.00 81.81 1250 PRO A CA 1
ATOM 9336 C C . PRO A 1 1250 ? -124.203 -62.201 72.041 1.00 81.81 1250 PRO A C 1
ATOM 9338 O O . PRO A 1 1250 ? -123.863 -62.237 70.861 1.00 81.81 1250 PRO A O 1
ATOM 9341 N N . SER A 1 1251 ? -124.283 -63.314 72.781 1.00 81.00 1251 SER A N 1
ATOM 9342 C CA . SER A 1 1251 ? -123.898 -64.652 72.287 1.00 81.00 1251 SER A CA 1
ATOM 9343 C C . SER A 1 1251 ? -124.921 -65.299 71.350 1.00 81.00 1251 SER A C 1
ATOM 9345 O O . SER A 1 1251 ? -124.574 -66.198 70.588 1.00 81.00 1251 SER A O 1
ATOM 9347 N N . GLY A 1 1252 ? -126.186 -64.867 71.405 1.00 81.44 1252 GLY A N 1
ATOM 9348 C CA . GLY A 1 1252 ? -127.289 -65.454 70.634 1.00 81.44 1252 GLY A CA 1
ATOM 9349 C C . GLY A 1 1252 ? -127.801 -66.800 71.167 1.00 81.44 1252 GLY A C 1
ATOM 9350 O O . GLY A 1 1252 ? -128.746 -67.348 70.602 1.00 81.44 1252 GLY A O 1
ATOM 9351 N N . ILE A 1 1253 ? -127.227 -67.324 72.257 1.00 84.19 1253 ILE A N 1
ATOM 9352 C CA . ILE A 1 1253 ? -127.683 -68.558 72.908 1.00 84.19 1253 ILE A CA 1
ATOM 9353 C C . ILE A 1 1253 ? -129.036 -68.282 73.591 1.00 84.19 1253 ILE A C 1
ATOM 9355 O O . ILE A 1 1253 ? -129.108 -67.370 74.424 1.00 84.19 1253 ILE A O 1
ATOM 9359 N N . PRO A 1 1254 ? -130.111 -69.031 73.269 1.00 83.19 1254 PRO A N 1
ATOM 9360 C CA . PRO A 1 1254 ? -131.422 -68.858 73.896 1.00 83.19 1254 PRO A CA 1
ATOM 9361 C C . PRO A 1 1254 ? -131.343 -68.950 75.422 1.00 83.19 1254 PRO A C 1
ATOM 9363 O O . PRO A 1 1254 ? -130.620 -69.792 75.944 1.00 83.19 1254 PRO A O 1
ATOM 9366 N N . SER A 1 1255 ? -132.099 -68.120 76.147 1.00 80.19 1255 SER A N 1
ATOM 9367 C CA . SER A 1 1255 ? -132.016 -68.040 77.617 1.00 80.19 1255 SER A CA 1
ATOM 9368 C C . SER A 1 1255 ? -132.316 -69.360 78.331 1.00 80.19 1255 SER A C 1
ATOM 9370 O O . SER A 1 1255 ? -131.742 -69.628 79.377 1.00 80.19 1255 SER A O 1
ATOM 9372 N N . ASN A 1 1256 ? -133.154 -70.220 77.750 1.00 79.06 1256 ASN A N 1
ATOM 9373 C CA . ASN A 1 1256 ? -133.440 -71.561 78.269 1.00 79.06 1256 ASN A CA 1
ATOM 9374 C C . ASN A 1 1256 ? -132.310 -72.579 78.023 1.00 79.06 1256 ASN A C 1
ATOM 9376 O O . ASN A 1 1256 ? -132.388 -73.698 78.517 1.00 79.06 1256 ASN A O 1
ATOM 9380 N N . LEU A 1 1257 ? -131.302 -72.218 77.228 1.00 84.31 1257 LEU A N 1
ATOM 9381 C CA . LEU A 1 1257 ? -130.116 -73.025 76.945 1.00 84.31 1257 LEU A CA 1
ATOM 9382 C C . LEU A 1 1257 ? -128.835 -72.403 77.526 1.00 84.31 1257 LEU A C 1
ATOM 9384 O O . LEU A 1 1257 ? -127.746 -72.908 77.275 1.00 84.31 1257 LEU A O 1
ATOM 9388 N N . GLN A 1 1258 ? -128.931 -71.306 78.277 1.00 87.38 1258 GLN A N 1
ATOM 9389 C CA . GLN A 1 1258 ? -127.785 -70.703 78.964 1.00 87.38 1258 GLN A CA 1
ATOM 9390 C C . GLN A 1 1258 ? -127.530 -71.429 80.278 1.00 87.38 1258 GLN A C 1
ATOM 9392 O O . GLN A 1 1258 ? -128.487 -71.784 80.947 1.00 87.38 1258 GLN A O 1
ATOM 9397 N N . GLY A 1 1259 ? -126.271 -71.633 80.655 1.00 88.81 1259 GLY A N 1
ATOM 9398 C CA . GLY A 1 1259 ? -125.887 -72.355 81.869 1.00 88.81 1259 GLY A CA 1
ATOM 9399 C C . GLY A 1 1259 ? -124.657 -73.232 81.666 1.00 88.81 1259 GLY A C 1
ATOM 9400 O O . GLY A 1 1259 ? -123.942 -73.098 80.671 1.00 88.81 1259 GLY A O 1
ATOM 9401 N N . TRP A 1 1260 ? -124.401 -74.133 82.611 1.00 90.69 1260 TRP A N 1
ATOM 9402 C CA . TRP A 1 1260 ? -123.294 -75.082 82.507 1.00 90.69 1260 TRP A CA 1
ATOM 9403 C C . TRP A 1 1260 ? -123.706 -76.303 81.697 1.00 90.69 1260 TRP A C 1
ATOM 9405 O O . TRP A 1 1260 ? -124.675 -76.987 82.018 1.00 90.69 1260 TRP A O 1
ATOM 9415 N N . TRP A 1 1261 ? -122.941 -76.599 80.656 1.00 89.50 1261 TRP A N 1
ATOM 9416 C CA . TRP A 1 1261 ? -123.176 -77.727 79.772 1.00 89.50 1261 TRP A CA 1
ATOM 9417 C C . TRP A 1 1261 ? -122.065 -78.738 79.881 1.00 89.50 1261 TRP A C 1
ATOM 9419 O O . TRP A 1 1261 ? -120.892 -78.399 79.995 1.00 89.50 1261 TRP A O 1
ATOM 9429 N N . LEU A 1 1262 ? -122.459 -79.997 79.804 1.00 88.25 1262 LEU A N 1
ATOM 9430 C CA . LEU A 1 1262 ? -121.537 -81.106 79.789 1.00 88.25 1262 LEU A CA 1
ATOM 9431 C C . LEU A 1 1262 ? -120.937 -81.208 78.381 1.00 88.25 1262 LEU A C 1
ATOM 9433 O O . LEU A 1 1262 ? -121.666 -81.402 77.410 1.00 88.25 1262 LEU A O 1
ATOM 9437 N N . MET A 1 1263 ? -119.630 -80.971 78.267 1.00 86.12 1263 MET A N 1
ATOM 9438 C CA . MET A 1 1263 ? -118.949 -80.854 76.972 1.00 86.12 1263 MET A CA 1
ATOM 9439 C C . MET A 1 1263 ? -118.311 -82.169 76.512 1.00 86.12 1263 MET A C 1
ATOM 9441 O O . MET A 1 1263 ? -118.251 -82.436 75.316 1.00 86.12 1263 MET A O 1
ATOM 9445 N N . GLU A 1 1264 ? -117.835 -82.984 77.452 1.00 80.56 1264 GLU A N 1
ATOM 9446 C CA . GLU A 1 1264 ? -117.131 -84.250 77.211 1.00 80.56 1264 GLU A CA 1
ATOM 9447 C C . GLU A 1 1264 ? -117.387 -85.195 78.396 1.00 80.56 1264 GLU A C 1
ATOM 9449 O O . GLU A 1 1264 ? -117.484 -84.712 79.524 1.00 80.56 1264 GLU A O 1
ATOM 9454 N N . ILE A 1 1265 ? -117.534 -86.501 78.139 1.00 68.50 1265 ILE A N 1
ATOM 9455 C CA . ILE A 1 1265 ? -117.703 -87.598 79.121 1.00 68.50 1265 ILE A CA 1
ATOM 9456 C C . ILE A 1 1265 ? -116.753 -88.726 78.735 1.00 68.50 1265 ILE A C 1
ATOM 9458 O O . ILE A 1 1265 ? -116.647 -88.973 77.510 1.00 68.50 1265 ILE A O 1
#

Foldseek 3Di:
DDDDDDDDDDDDDDDDDDDDDDDDDDDDDDDDDDDDDDPVRVVVVVFDDDPDDGDQDWDADPQRWTDGPQWIARPPPRDIDRVDDDDDDDDPDPPDPPDDDDDDDPDDDDDPDDDDDDQPVPPGDDDDPDDDDQDDDCVRCPPHRASDKAQFADDQADPQRHGDQNCLHLVVDVVSSLSIWGDDPPDTRHQKDKDDAPPQHDIAIEHAFFFADPVGTAQFQQQAWPWPDDDVPPDTDDVDPSNQGWRHHPVTTDHDAANYFHARGPDPPQFQFRGKGQHKDKDFDPLQQWWKKAAPQAQKIKTFTDQDPNRQDFCQNLPHDQRKWKAKDQQPDDCQNHHIWHWDFDQDPNRTRDDDRRHRMTMTGTPDGDQFHWFDQPLPLDTDDGDRIRTSVSQQVNDPRPGNGDPPGMTMIMMDTTMFIHRDPGSCAWGWDDPDVPDIAIDGNQLLQDAPVCSRNVVDDPSSYGPARVPDDDDGDFFQWDADDSSPDDRDDSPPGPTDGDQWRDFAAADPVDQQGFGPWTWGDDDQATETRDGPPDPQSPDNYHYDDDDDDPDDDDDDPDDDDDPDPDDDPPPPDPDDDPPPPDPDDDDPPDDDPPDDDDDDDCPPDPDDDDDDCVPPPDDDDDDCDPPPDDDDDDQDDDPDPVDDGDDDDWDDPVDPPTDDDDPDPDDDDDDDDDFDDPDPDDTDDDDPDPDDDDQPDDVGDPDDDPDPPPPDDDDDDPPDDDDDVDDDDDDPDDDPPDDQDFDDDDFQKKFKWFKCWLVFDWAKFAFADPVGQQKKWKDWAALPKFFAQVPDAFAQDPVQAPDPVQRKGKGAIPAADDPPRDDQQWKKWQQCVVPHGRNNIWIKGFHAFDARHDQDCVVPVRHGTTIIDTRAQQHDRDRHHDHRGGMIIIDMDPSQWTFRHMFHTDDHRDIGITGIDDGPDDDDQQMKMDRDSGMIIGTHDMGGDPVDWTWRAPFPDDPPDTDGCWTQGPVPRDTDHDDDDDDPPDDDDDADLDWPPDKDFDDPVPDTQWIAHRNPRDIDHDDDDDDDPDDQAFDQDPVPRDTHHDDDDDADADPVSPDGDDDDDDPDDDDDDPDDDDDDDPDDDDDPDDDDDDAAKDFDDDVPATAWIQHRLQAIDHPRRGRCDPNVRDGAEEEQPDQAEESEEDDWSHEYEYAHPAAYEYEYDQDDDAFTKYKYWHPNQNQAPGHKDKYFYFQPAAEQLFQQDDPDDDPRYDCVRGRGYMDIDRGGGDIWMKGFHDQADPVRHGPPQDPSRGHIYTDGD

Radius of gyration: 106.66 Å; chains: 1; bounding box: 225×147×273 Å

Sequence (1265 aa):
ELRRPSIARAGNHTFEYLGFGPGNYSTGLPARQEIVLTATQDYYAQAKRQDGGIVFYTGINSNGELYIGNRKINAITGEEEFLERAALIDSDDDEDDISSLVTTFEVPVTFNQNITVNGGEGELVSNFNSPVTINVNNSDLTLQDAPLIVLSNVDLENPDGSANDPTLDRTAFAPRQSGDIFIGKNEIKAAQFILNARKNGQSYKFQTHTALELQGPTPSNVTPNQSTLFSAGLGGSALNSKQYVKYGTSSQFVLPQDGDILFKGDSVERSGSLGWIYANYFTAIANEEIFRIEFNGTTAVKIVWNVVNQVQVTNASLGIRETSAIRIENFYPVGTLNGTFNIISPVIGGIPDNFDPNGTYCYIKVGETVSGVSYDNDGDGNVDAPVTNPTWQNVVSNAGSAINGSTPAPTMEFSTANWKEVGVLGGEALRTKTETIGDYRLGINTVAASAHSAYETAFVDVHTDPKANLDVVGNAWITGRSIQNYLNEPAGSLIAKTATGERNAFWVGGDRDNPDATATLRVATDLERVGINVSSSDAILDKTLTVDGEVRFTQTLTIDNGIIDTPSNSFTLAPTSTDVNLFPEAVTLSIANDYDEVAQQSINIGNSSLSQIVKIGDDAGSSLLYIHSNSQNSVIDIGTVASNVAYNSQIFMGGAFANPNSLFNIRNARLKVDGDLQIGTPSTGTTRMYSFTPRLELFSASGGSNEVDLCRTASTLSISADAGTTTINNSLYVKASERVDGNITLFGGLSAGNITATRGIFGTSVQSHPIGGLANLNIDIYKRVEINKSIDSQGNTQWGGPTFIENAAINTYFLPLNEPIGAADILIGDLILIDRAQVDDQAFCEIVRVVDILNPSITDTSIDPNGIRVEVERGQEGTTLRVDHPDNCPITKLTKQENVSYTTSVVPNGTALDVVTITTAEFGGSINPTDILRLSDTELFNVDSVASDTNNIQGLRVNDGAEPTAFTVFEVLSTTGQTTIEGPTEVRNDILLTGTTSNNDRKLTITDGTNVTFEVDAADGDTKLLGDLSVGAGFTEFMVDGATGTLTMNGGDILVNDNVGTGRRLEFINGSGNLTIAGVIETEGSGTNLFAGDVELNGGDLTVNDGSTLRFGVNNNGTIDLGGVDYYFGPTGARRWEYVSTVSGDAGVMAPNINYFTKASGDLVIKLPPQASTGDMMRIVDIGGALTYNVRLVFRAPDGIPVAGDSTNTSNAIQGVNLAGYDGGELIVTTPNAAFGLVYAGATLNNGQPSGIPSNLQGWWLMEI

pLDDT: mean 73.81, std 13.27, range [28.16, 93.81]